Protein AF-0000000076905659 (afdb_homodimer)

Organism: Aegilops tauschii subsp. strangulata (NCBI:txid200361)

pLDDT: mean 86.35, std 15.49, range [26.77, 98.88]

Foldseek 3Di:
DFDDPDDPDDDLVFDDDDDDLDDDQKDKAWDWDDDLVDTHTQFIFIDGPVCQPVHPWDAQDWTATADPVRPGGSDPPHTDTDTDHDDDLVPPPLPQQCLPLADQFLWHWAWQKFKDKAKAQAAAPPPDAPFDHDNNLLVVLVQLLQFQAEKEWEAQAADQQAFSAFHDDDPVSVVSQVVCCVVPVDGNRNHGNNRSQLVNVVNVYQAEYEYEDDDPPVDPVPDPPCPVQDLDGCLVVSCVSCVPGNHAYFYFFQDQPRPVVNVVCVVVVDGFIAHWTKMWGWDDLDPQAIEIKMKFFAQYNDALRHDYLQQAQQPCLCGRNDPRQDFQQAPPLANRFTRGAAAIAMMMMMFAPQSVVVVLQSVFQLCLRCPPVDPSVVRDDPCSDDDVCVPQRYDDQVNDDPGRVSRRSHDLPDLSIKIKTKFKQAWCNRGPDQDFSSPSVSLVVSVWHDDSRITTGQVLLVSLLSLLSSFDFEKEWEFAAAFACQSLFPPVRRDPLWNRCNLSSNLVSLLVCLLVVHFYAYEYEYALWNRSRHHCADPVGVVRLVRNQRSQLSSQLSNLVSCVVSVCQVPDASLLHYFYKFFKDFDARDVVSCVVCCVCDLALRNQCNVRRMDGHRRSYGKMAGLLFKIKGHNAGNTCQRRVSSGYMIMMMMMGRSSQGDNQGDDVSLSVVQRVCCSRQVHDDPCCSRCRDSVNSVSQDPGGRMHTRQWDADSSSRIGGNVVPQFDPSRTDGSD/DFDDPDDPDDDLVFDDDDDDLDDDQKDKAWDWDDDLQGTHTQFMFIDGPCCQPPHDWAAFDWTATADPVRPGGSDPPHTDTDTDHDDDLVPPPCPQQCLPLADQFLWHWAWQKFKDKAKAQAAAPPPDAPFDHDNNLLVVLVQLLQFQAEKEWEAQAADQQAFSAFHDDDPVSVVSQVVCCVVPVDGNNNHGNNRSQLVNVVNVYQAEYEYEDDDPPVDPVPDPPCPVQDQDGCLVVSCVSCVPGNHAYFYFFQDQPRPVVNVVCVVVPDGFIAHWTKIWGWDDLDPQAIEIKMKFFAQYNDALRHDYLQQAQQPCLCGRNDPRQDFQQAPPLANRFTRGAAAIAMMMMMFAPQSVVVVLQSVFQLCLRCPPVDPSVVRDDPCSDDDVCVPQRYDDQVNQPPGRVSRRSHDLVDLSIKIKTKFKQAWCNRGPDQDFSSPNVSLVVSVWHDDSRITFGQVLLVSLLSLLSSFDFEKEWEFAAAAACQSLFPPVRRDPLWNRCNLSSNLVSLLVCLLVVHFAAYEYEYALWNRSRHHCADPVGVVRLVRNQRSQLSSLLSNLVSCVVSVCQPPDASLLHYFYKFFKDFDARDPVSCVVCVVCPLALRSQCNVRRMDGHHRSWGKMAGLLFKIKGHNAGNTCQRRVSSGYMIMMMMMGRSSQGDNQGDDVSLSVVQRVCCSRQVHDDPCCSRCRDSVNSVSQDPGGRMHTRQWDADSSRRIGGNVPPQFPPSRTDGSD

InterPro domains:
  IPR000008 C2 domain [PS50004] (1-63)
  IPR001736 Phospholipase D/Transphosphatidylase [PF00614] (618-641)
  IPR001736 Phospholipase D/Transphosphatidylase [PS50035] (614-641)
  IPR001736 Phospholipase D/Transphosphatidylase [SM00155] (270-305)
  IPR001736 Phospholipase D/Transphosphatidylase [SM00155] (614-641)
  IPR015679 Phospholipase D family [PTHR18896] (1-732)
  IPR024632 Phospholipase D, C-terminal [PF12357] (703-735)
  IPR035892 C2 domain superfamily 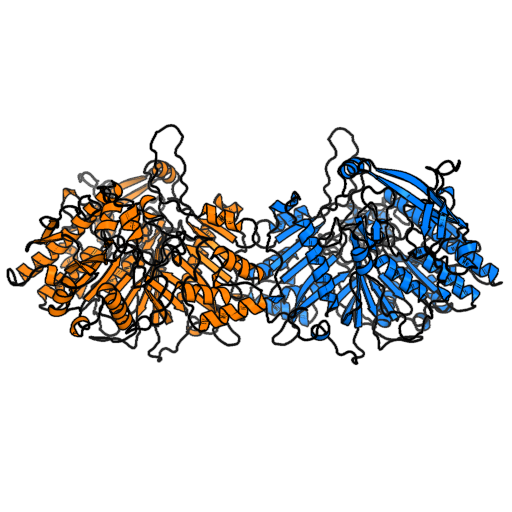[G3DSA:2.60.40.150] (1-98)
  IPR035892 C2 domain superfamily [SSF49562] (1-89)

Solvent-accessible surface area (backbone atoms only — not comparable to full-atom values): 76070 Å² total; per-residue (Å²): 103,69,49,67,81,94,52,98,74,67,80,66,88,66,78,81,86,76,90,80,90,73,92,62,70,52,45,76,48,75,44,60,46,81,50,97,88,44,73,48,77,55,22,35,28,76,41,54,34,61,55,45,73,80,42,69,66,45,70,73,40,73,36,60,24,23,25,93,82,64,77,46,49,69,43,93,87,38,59,46,74,45,64,49,73,73,74,59,80,80,67,52,74,68,51,78,88,58,70,80,73,62,61,89,31,73,42,64,65,26,58,17,16,40,74,47,67,24,59,24,32,29,57,67,80,83,57,88,60,98,37,93,73,37,37,42,36,52,52,50,51,52,44,55,74,61,32,65,45,33,39,40,37,35,19,40,35,48,34,40,76,35,60,59,50,68,68,82,67,53,73,69,53,47,51,52,38,51,51,43,29,72,54,65,72,43,61,60,64,74,35,26,44,42,53,51,52,52,56,40,32,18,62,28,22,40,36,40,36,44,25,18,40,63,76,74,66,73,66,66,84,74,70,81,74,74,75,75,78,66,79,80,45,46,33,65,58,31,39,59,73,33,64,48,34,70,49,43,63,44,64,33,67,49,69,67,84,47,69,63,40,46,51,42,42,65,62,67,62,74,78,46,45,43,42,33,29,37,38,38,29,33,41,78,69,50,97,77,33,26,29,55,34,24,35,43,13,34,60,56,55,32,79,30,39,77,25,39,75,78,45,54,37,52,69,51,51,84,61,70,37,46,98,36,55,45,29,54,56,56,44,74,63,20,55,82,74,21,56,38,38,26,35,40,26,29,36,32,40,32,34,19,44,44,21,53,52,51,48,50,51,48,52,20,31,49,51,40,43,35,33,75,89,37,84,54,21,82,72,36,33,79,36,62,66,64,48,53,63,66,37,86,47,37,65,34,67,82,68,28,79,71,42,66,62,58,39,37,68,37,57,81,85,41,70,79,19,22,36,31,26,50,31,33,7,32,28,44,88,53,27,49,85,61,56,56,36,59,39,37,70,58,28,50,76,35,48,40,45,43,55,94,71,28,27,19,28,37,28,44,45,52,45,53,47,53,50,47,71,61,44,73,34,25,39,42,35,37,22,48,42,61,41,33,25,18,79,59,30,63,75,93,65,44,44,84,81,21,59,44,53,59,60,48,47,50,24,50,46,48,21,52,30,45,60,67,72,44,64,33,22,36,42,37,39,30,30,83,51,55,38,94,69,20,36,48,66,35,68,71,26,42,53,52,32,39,48,30,46,44,30,49,25,38,28,28,31,47,28,18,50,24,36,47,74,56,68,34,59,91,74,60,51,42,68,62,32,45,44,54,29,20,36,36,43,74,46,76,51,59,64,73,58,42,68,70,50,61,46,84,47,89,43,39,51,39,37,26,42,72,69,13,44,50,57,32,38,35,50,17,15,34,36,39,32,45,32,36,35,38,35,39,9,32,41,38,47,32,33,54,28,32,58,2,76,51,18,31,19,35,33,39,39,36,33,34,80,73,26,63,73,90,75,21,81,35,69,48,25,42,46,53,53,40,53,42,29,52,38,42,73,51,84,58,78,52,63,79,38,58,26,37,63,67,23,44,54,48,56,63,70,40,59,36,32,32,55,41,68,54,37,72,44,69,70,13,51,66,40,51,24,87,96,40,50,40,40,81,58,68,40,37,59,59,87,104,66,53,68,82,93,51,96,73,68,79,67,88,66,79,83,88,76,92,80,91,74,91,63,71,53,44,77,48,77,43,60,46,84,49,94,90,43,72,47,76,54,24,34,28,76,40,54,34,65,56,46,72,81,42,70,66,45,70,72,39,74,38,60,24,24,24,92,82,64,77,46,50,69,43,92,88,38,58,46,74,45,66,49,72,70,74,60,81,80,67,53,76,68,51,79,88,58,69,80,72,62,62,88,30,73,44,63,66,27,58,16,16,42,75,46,67,23,59,25,32,29,58,67,78,82,57,88,56,98,36,93,74,38,38,44,36,51,50,49,50,53,43,57,74,61,32,65,47,35,39,40,38,35,20,39,34,49,34,38,75,35,60,58,48,69,65,80,66,53,73,69,53,46,52,51,38,50,50,44,28,73,54,66,72,43,60,61,64,74,34,25,45,41,53,50,53,50,56,39,31,18,63,26,22,40,38,40,35,45,26,18,40,63,76,74,65,75,66,65,85,75,72,81,75,74,76,76,79,64,79,79,47,46,32,64,58,32,39,58,73,33,66,47,36,68,47,44,62,43,64,32,68,49,69,68,80,47,70,62,40,46,53,40,42,65,63,67,62,75,79,47,46,44,40,34,29,36,38,38,28,33,40,78,70,50,98,77,32,26,30,54,34,25,35,42,13,33,61,55,55,32,78,30,38,79,24,39,74,77,45,54,37,53,67,52,51,84,61,70,36,46,97,36,55,46,30,55,56,55,42,75,65,20,54,82,74,22,54,38,37,24,36,41,26,29,35,32,39,32,33,18,45,44,18,53,52,53,48,51,51,50,52,21,32,49,51,40,46,34,34,75,90,37,84,57,19,82,71,37,32,81,35,61,67,64,48,53,61,67,37,85,46,38,66,32,66,82,68,28,77,71,41,67,60,56,41,38,68,36,56,81,84,43,71,78,18,21,36,31,26,49,30,33,7,31,28,44,86,52,27,48,84,61,56,58,37,60,39,36,70,60,28,50,76,34,48,39,47,49,56,94,69,27,26,19,28,37,29,45,45,50,45,52,47,54,49,48,72,61,43,73,34,26,40,41,35,37,21,48,41,63,40,34,27,18,79,59,30,63,75,93,65,43,43,83,81,22,61,44,52,59,58,49,48,51,24,50,47,47,21,52,30,45,60,68,72,44,64,32,23,35,42,38,38,29,29,82,50,56,37,94,70,20,36,49,68,35,68,71,25,42,51,51,32,39,48,29,43,45,30,50,24,38,29,27,31,48,28,18,51,25,36,47,72,56,66,33,61,88,75,59,50,39,68,60,33,46,44,53,29,19,36,38,42,74,46,78,51,57,64,73,57,42,67,70,48,59,45,85,49,88,43,40,50,40,38,27,43,71,70,12,45,50,57,32,39,34,51,18,13,35,36,39,31,47,30,35,35,38,35,40,8,31,40,38,46,31,32,53,27,32,59,3,76,52,17,30,18,36,35,39,38,36,34,33,81,73,26,65,72,90,76,22,80,34,69,48,26,42,47,51,51,43,52,42,29,52,37,41,73,50,85,57,78,52,64,78,39,57,25,38,64,68,24,44,53,47,56,63,71,42,59,36,32,33,57,41,68,53,35,71,46,70,71,13,50,68,42,52,25,86,95,39,51,40,40,80,57,67,40,36,60,57,88

Structure (mmCIF, N/CA/C/O backbone):
data_AF-0000000076905659-model_v1
#
loop_
_entity.id
_entity.type
_entity.pdbx_description
1 polymer 'phospholipase D'
#
loop_
_atom_site.group_PDB
_atom_site.id
_atom_site.type_symbol
_atom_site.label_atom_id
_atom_site.label_alt_id
_atom_site.label_comp_id
_atom_site.label_asym_id
_atom_site.label_entity_id
_atom_site.label_seq_id
_atom_site.pdbx_PDB_ins_code
_atom_site.Cartn_x
_atom_site.Cartn_y
_atom_site.Cartn_z
_atom_site.occupancy
_atom_site.B_iso_or_equiv
_atom_site.auth_seq_id
_atom_site.auth_comp_id
_atom_site.auth_asym_id
_atom_site.auth_atom_id
_atom_site.pdbx_PDB_model_num
ATOM 1 N N . THR A 1 1 ? 21.859 -25.281 -28.172 1 59.03 1 THR A N 1
ATOM 2 C CA . THR A 1 1 ? 23.266 -25.172 -27.812 1 59.03 1 THR A CA 1
ATOM 3 C C . THR A 1 1 ? 23.609 -23.75 -27.359 1 59.03 1 THR A C 1
ATOM 5 O O . THR A 1 1 ? 22.953 -22.797 -27.766 1 59.03 1 THR A O 1
ATOM 8 N N . TYR A 1 2 ? 24.438 -23.688 -26.469 1 67.62 2 TYR A N 1
ATOM 9 C CA . TYR A 1 2 ? 25 -22.453 -25.938 1 67.62 2 TYR A CA 1
ATOM 10 C C . TYR A 1 2 ? 25.547 -21.578 -27.047 1 67.62 2 TYR A C 1
ATOM 12 O O . TYR A 1 2 ? 25.984 -22.078 -28.094 1 67.62 2 TYR A O 1
ATOM 20 N N . VAL A 1 3 ? 25.281 -20.344 -27 1 70.12 3 VAL A N 1
ATOM 21 C CA . VAL A 1 3 ? 25.734 -19.406 -28.031 1 70.12 3 VAL A CA 1
ATOM 22 C C . VAL A 1 3 ? 27.031 -18.75 -27.594 1 70.12 3 VAL A C 1
ATOM 24 O O . VAL A 1 3 ? 27.203 -18.406 -26.422 1 70.12 3 VAL A O 1
ATOM 27 N N . VAL A 1 4 ? 28.016 -18.859 -28.375 1 72.06 4 VAL A N 1
ATOM 28 C CA . VAL A 1 4 ? 29.266 -18.141 -28.156 1 72.06 4 VAL A CA 1
ATOM 29 C C . VAL A 1 4 ? 29.422 -17.031 -29.188 1 72.06 4 VAL A C 1
ATOM 31 O O . VAL A 1 4 ? 29.141 -17.234 -30.375 1 72.06 4 VAL A O 1
ATOM 34 N N . ARG A 1 5 ? 29.75 -15.852 -28.734 1 70.75 5 ARG A N 1
ATOM 35 C CA . ARG A 1 5 ? 29.859 -14.688 -29.609 1 70.75 5 ARG A CA 1
ATOM 36 C C . ARG A 1 5 ? 31.078 -14.789 -30.516 1 70.75 5 ARG A C 1
ATOM 38 O O . ARG A 1 5 ? 32.188 -15.086 -30.047 1 70.75 5 ARG A O 1
ATOM 45 N N . ASN A 1 6 ? 30.828 -14.586 -31.828 1 69.31 6 ASN A N 1
ATOM 46 C CA . ASN A 1 6 ? 31.719 -14.273 -32.938 1 69.31 6 ASN A CA 1
ATOM 47 C C . ASN A 1 6 ? 33.094 -14.922 -32.781 1 69.31 6 ASN A C 1
ATOM 49 O O . ASN A 1 6 ? 34.094 -14.227 -32.656 1 69.31 6 ASN A O 1
ATOM 53 N N . SER A 1 7 ? 33.188 -16.078 -32.75 1 77.81 7 SER A N 1
ATOM 54 C CA . SER A 1 7 ? 34.438 -16.797 -32.656 1 77.81 7 SER A CA 1
ATOM 55 C C . SER A 1 7 ? 34.531 -17.891 -33.719 1 77.81 7 SER A C 1
ATOM 57 O O . SER A 1 7 ? 33.531 -18.562 -34 1 77.81 7 SER A O 1
ATOM 59 N N . GLU A 1 8 ? 35.781 -17.984 -34.281 1 79.25 8 GLU A N 1
ATOM 60 C CA . GLU A 1 8 ? 36.031 -19.094 -35.188 1 79.25 8 GLU A CA 1
ATOM 61 C C . GLU A 1 8 ? 36.406 -20.359 -34.438 1 79.25 8 GLU A C 1
ATOM 63 O O . GLU A 1 8 ? 36.406 -21.453 -35 1 79.25 8 GLU A O 1
ATOM 68 N N . ALA A 1 9 ? 36.688 -20.156 -33.25 1 81.88 9 ALA A N 1
ATOM 69 C CA . ALA A 1 9 ? 37.031 -21.266 -32.344 1 81.88 9 ALA A CA 1
ATOM 70 C C . ALA A 1 9 ? 36.281 -21.125 -31.016 1 81.88 9 ALA A C 1
ATOM 72 O O . ALA A 1 9 ? 36.906 -20.953 -29.969 1 81.88 9 ALA A O 1
ATOM 73 N N . PRO A 1 10 ? 34.938 -21.25 -31.172 1 83.69 10 PRO A N 1
ATOM 74 C CA . PRO A 1 10 ? 34.188 -21.062 -29.938 1 83.69 10 PRO A CA 1
ATOM 75 C C . PRO A 1 10 ? 34.406 -22.172 -28.922 1 83.69 10 PRO A C 1
ATOM 77 O O . PRO A 1 10 ? 34.594 -23.344 -29.312 1 83.69 10 PRO A O 1
ATOM 80 N N . ASP A 1 11 ? 34.625 -21.797 -27.719 1 83.5 11 ASP A N 1
ATOM 81 C CA . ASP A 1 11 ? 34.688 -22.719 -26.578 1 83.5 11 ASP A CA 1
ATOM 82 C C . ASP A 1 11 ? 33.438 -22.594 -25.719 1 83.5 11 ASP A C 1
ATOM 84 O O . ASP A 1 11 ? 33.281 -21.625 -24.969 1 83.5 11 ASP A O 1
ATOM 88 N N . TRP A 1 12 ? 32.594 -23.578 -25.891 1 77.69 12 TRP A N 1
ATOM 89 C CA . TRP A 1 12 ? 31.359 -23.547 -25.125 1 77.69 12 TRP A CA 1
ATOM 90 C C . TRP A 1 12 ? 31.594 -24.078 -23.703 1 77.69 12 TRP A C 1
ATOM 92 O O . TRP A 1 12 ? 30.922 -23.641 -22.766 1 77.69 12 TRP A O 1
ATOM 102 N N . SER A 1 13 ? 32.594 -24.969 -23.453 1 78.62 13 SER A N 1
ATOM 103 C CA . SER A 1 13 ? 32.875 -25.578 -22.156 1 78.62 13 SER A CA 1
ATOM 104 C C . SER A 1 13 ? 31.594 -25.875 -21.391 1 78.62 13 SER A C 1
ATOM 106 O O . SER A 1 13 ? 31.5 -25.578 -20.203 1 78.62 13 SER A O 1
ATOM 108 N N . ALA A 1 14 ? 30.609 -26.328 -22.047 1 78.19 14 ALA A N 1
ATOM 109 C CA . ALA A 1 14 ? 29.312 -26.594 -21.438 1 78.19 14 ALA A CA 1
ATOM 110 C C . ALA A 1 14 ? 29.125 -28.094 -21.203 1 78.19 14 ALA A C 1
ATOM 112 O O . ALA A 1 14 ? 29.594 -28.922 -22 1 78.19 14 ALA A O 1
ATOM 113 N N . ARG A 1 15 ? 28.578 -28.359 -20.094 1 81.25 15 ARG A N 1
ATOM 114 C CA . ARG A 1 15 ? 28.156 -29.719 -19.781 1 81.25 15 ARG A CA 1
ATOM 115 C C . ARG A 1 15 ? 26.641 -29.828 -19.734 1 81.25 15 ARG A C 1
ATOM 117 O O . ARG A 1 15 ? 25.984 -29.125 -18.953 1 81.25 15 ARG A O 1
ATOM 124 N N . ILE A 1 16 ? 26.172 -30.734 -20.609 1 79.94 16 ILE A N 1
ATOM 125 C CA . ILE A 1 16 ? 24.719 -30.891 -20.672 1 79.94 16 ILE A CA 1
ATOM 126 C C . ILE A 1 16 ? 24.344 -32.344 -20.484 1 79.94 16 ILE A C 1
ATOM 128 O O . ILE A 1 16 ? 25.047 -33.25 -20.969 1 79.94 16 ILE A O 1
ATOM 132 N N . ARG A 1 17 ? 23.375 -32.469 -19.656 1 79.81 17 ARG A N 1
ATOM 133 C CA . ARG A 1 17 ? 22.781 -33.812 -19.516 1 79.81 17 ARG A CA 1
ATOM 134 C C . ARG A 1 17 ? 21.453 -33.875 -20.266 1 79.81 17 ARG A C 1
ATOM 136 O O . ARG A 1 17 ? 20.547 -33.062 -20.016 1 79.81 17 ARG A O 1
ATOM 143 N N . ILE A 1 18 ? 21.375 -34.875 -21.188 1 82.06 18 ILE A N 1
ATOM 144 C CA . ILE A 1 18 ? 20.172 -35 -22 1 82.06 18 ILE A CA 1
ATOM 145 C C . ILE A 1 18 ? 19.516 -36.344 -21.766 1 82.06 18 ILE A C 1
ATOM 147 O O . ILE A 1 18 ? 20.094 -37.375 -22.094 1 82.06 18 ILE A O 1
ATOM 151 N N . PRO A 1 19 ? 18.344 -36.281 -21.172 1 84.25 19 PRO A N 1
ATOM 152 C CA . PRO A 1 19 ? 17.625 -37.562 -21.078 1 84.25 19 PRO A CA 1
ATOM 153 C C . PRO A 1 19 ? 17.188 -38.062 -22.438 1 84.25 19 PRO A C 1
ATOM 155 O O . PRO A 1 19 ? 16.75 -37.312 -23.297 1 84.25 19 PRO A O 1
ATOM 158 N N . LEU A 1 20 ? 17.422 -39.375 -22.609 1 84.88 20 LEU A N 1
ATOM 159 C CA . LEU A 1 20 ? 17.094 -39.969 -23.906 1 84.88 20 LEU A CA 1
ATOM 160 C C . LEU A 1 20 ? 16.125 -41.125 -23.734 1 84.88 20 LEU A C 1
ATOM 162 O O . LEU A 1 20 ? 16.219 -41.875 -22.766 1 84.88 20 LEU A O 1
ATOM 166 N N . ALA A 1 21 ? 15.195 -41.188 -24.672 1 86.06 21 ALA A N 1
ATOM 167 C CA . ALA A 1 21 ? 14.258 -42.312 -24.766 1 86.06 21 ALA A CA 1
ATOM 168 C C . ALA A 1 21 ? 14.016 -42.719 -26.219 1 86.06 21 ALA A C 1
ATOM 170 O O . ALA A 1 21 ? 12.992 -43.312 -26.531 1 86.06 21 ALA A O 1
ATOM 171 N N . HIS A 1 22 ? 15.008 -42.531 -27.094 1 81.12 22 HIS A N 1
ATOM 172 C CA . HIS A 1 22 ? 14.875 -42.656 -28.531 1 81.12 22 HIS A CA 1
ATOM 173 C C . HIS A 1 22 ? 15.508 -43.938 -29.047 1 81.12 22 HIS A C 1
ATOM 175 O O . HIS A 1 22 ? 16.438 -44.469 -28.422 1 81.12 22 HIS A O 1
ATOM 181 N N . GLU A 1 23 ? 14.852 -44.438 -30.047 1 81.38 23 GLU A N 1
ATOM 182 C CA . GLU A 1 23 ? 15.602 -45.344 -30.922 1 81.38 23 GLU A CA 1
ATOM 183 C C . GLU A 1 23 ? 16.328 -44.562 -32 1 81.38 23 GLU A C 1
ATOM 185 O O . GLU A 1 23 ? 15.703 -43.906 -32.844 1 81.38 23 GLU A O 1
ATOM 190 N N . ALA A 1 24 ? 17.594 -44.625 -31.844 1 83.94 24 ALA A N 1
ATOM 191 C CA . ALA A 1 24 ? 18.375 -43.812 -32.781 1 83.94 24 ALA A CA 1
ATOM 192 C C . ALA A 1 24 ? 19.578 -44.594 -33.281 1 83.94 24 ALA A C 1
ATOM 194 O O . ALA A 1 24 ? 20.172 -45.406 -32.562 1 83.94 24 ALA A O 1
ATOM 195 N N . SER A 1 25 ? 19.891 -44.281 -34.531 1 86.62 25 SER A N 1
ATOM 196 C CA . SER A 1 25 ? 21.062 -44.938 -35.125 1 86.62 25 SER A CA 1
ATOM 197 C C . SER A 1 25 ? 22.297 -44.062 -34.969 1 86.62 25 SER A C 1
ATOM 199 O O . SER A 1 25 ? 23.422 -44.562 -35 1 86.62 25 SER A O 1
ATOM 201 N N . ARG A 1 26 ? 22.062 -42.844 -34.781 1 89.25 26 ARG A N 1
ATOM 202 C CA . ARG A 1 26 ? 23.203 -41.938 -34.656 1 89.25 26 ARG A CA 1
ATOM 203 C C . ARG A 1 26 ? 22.875 -40.719 -33.812 1 89.25 26 ARG A C 1
ATOM 205 O O . ARG A 1 26 ? 21.703 -40.375 -33.625 1 89.25 26 ARG A O 1
ATOM 212 N N . LEU A 1 27 ? 23.875 -40.188 -33.219 1 89.06 27 LEU A N 1
ATOM 213 C CA . LEU A 1 27 ? 23.828 -38.875 -32.594 1 89.06 27 LEU A CA 1
ATOM 214 C C . LEU A 1 27 ? 24.375 -37.812 -33.531 1 89.06 27 LEU A C 1
ATOM 216 O O . LEU A 1 27 ? 25.453 -37.969 -34.125 1 89.06 27 LEU A O 1
ATOM 220 N N . VAL A 1 28 ? 23.625 -36.719 -33.688 1 88.25 28 VAL A N 1
ATOM 221 C CA . VAL A 1 28 ? 24.047 -35.656 -34.594 1 88.25 28 VAL A CA 1
ATOM 222 C C . VAL A 1 28 ? 24.297 -34.375 -33.781 1 88.25 28 VAL A C 1
ATOM 224 O O . VAL A 1 28 ? 23.422 -33.938 -33.031 1 88.25 28 VAL A O 1
ATOM 227 N N . LEU A 1 29 ? 25.406 -33.812 -33.875 1 88.5 29 LEU A N 1
ATOM 228 C CA . LEU A 1 29 ? 25.766 -32.5 -33.312 1 88.5 29 LEU A CA 1
ATOM 229 C C . LEU A 1 29 ? 25.781 -31.438 -34.406 1 88.5 29 LEU A C 1
ATOM 231 O O . LEU A 1 29 ? 26.516 -31.562 -35.406 1 88.5 29 LEU A O 1
ATOM 235 N N . GLN A 1 30 ? 25.031 -30.438 -34.219 1 87.06 30 GLN A N 1
ATOM 236 C CA . GLN A 1 30 ? 24.984 -29.359 -35.188 1 87.06 30 GLN A CA 1
ATOM 237 C C . GLN A 1 30 ? 25.625 -28.094 -34.625 1 87.06 30 GLN A C 1
ATOM 239 O O . GLN A 1 30 ? 25.391 -27.719 -33.5 1 87.06 30 GLN A O 1
ATOM 244 N N . VAL A 1 31 ? 26.438 -27.484 -35.438 1 84.81 31 VAL A N 1
ATOM 245 C CA . VAL A 1 31 ? 26.984 -26.172 -35.156 1 84.81 31 VAL A CA 1
ATOM 246 C C . VAL A 1 31 ? 26.328 -25.125 -36.062 1 84.81 31 VAL A C 1
ATOM 248 O O . VAL A 1 31 ? 26.312 -25.281 -37.281 1 84.81 31 VAL A O 1
ATOM 251 N N . ARG A 1 32 ? 25.734 -24.219 -35.438 1 82.25 32 ARG A N 1
ATOM 252 C CA . ARG A 1 32 ? 24.984 -23.219 -36.156 1 82.25 32 ARG A CA 1
ATOM 253 C C . ARG A 1 32 ? 25.484 -21.812 -35.875 1 82.25 32 ARG A C 1
ATOM 255 O O . ARG A 1 32 ? 26.109 -21.578 -34.844 1 82.25 32 ARG A O 1
ATOM 262 N N . ASP A 1 33 ? 25.406 -20.922 -36.812 1 78.19 33 ASP A N 1
ATOM 263 C CA . ASP A 1 33 ? 25.672 -19.5 -36.594 1 78.19 33 ASP A CA 1
ATOM 264 C C . ASP A 1 33 ? 24.422 -18.75 -36.156 1 78.19 33 ASP A C 1
ATOM 266 O O . ASP A 1 33 ? 23.344 -18.984 -36.719 1 78.19 33 ASP A O 1
ATOM 270 N N . SER A 1 34 ? 24.469 -18.203 -35.062 1 73.12 34 SER A N 1
ATOM 271 C CA . SER A 1 34 ? 23.328 -17.422 -34.562 1 73.12 34 SER A CA 1
ATOM 272 C C . SER A 1 34 ? 23.406 -15.977 -35.062 1 73.12 34 SER A C 1
ATOM 274 O O . SER A 1 34 ? 24.359 -15.258 -34.781 1 73.12 34 SER A O 1
ATOM 276 N N . ASP A 1 35 ? 22.578 -15.609 -36 1 64.44 35 ASP A N 1
ATOM 277 C CA . ASP A 1 35 ? 22.469 -14.227 -36.438 1 64.44 35 ASP A CA 1
ATOM 278 C C . ASP A 1 35 ? 21.047 -13.703 -36.281 1 64.44 35 ASP A C 1
ATOM 280 O O . ASP A 1 35 ? 20.141 -14.461 -35.906 1 64.44 35 ASP A O 1
ATOM 284 N N . PRO A 1 36 ? 20.844 -12.383 -36.312 1 58.84 36 PRO A N 1
ATOM 28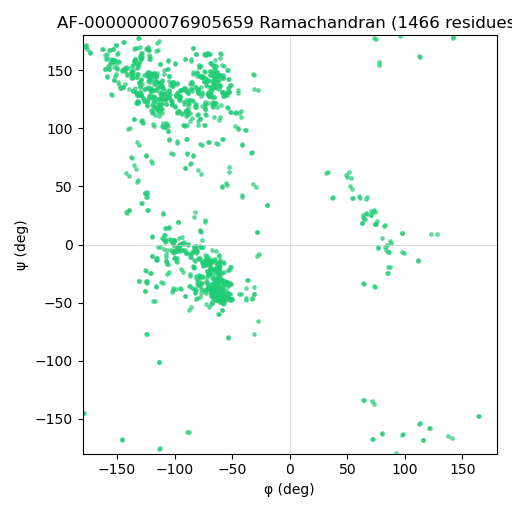5 C CA . PRO A 1 36 ? 19.516 -11.789 -36.125 1 58.84 36 PRO A CA 1
ATOM 286 C C . PRO A 1 36 ? 18.453 -12.367 -37.062 1 58.84 36 PRO A C 1
ATOM 288 O O . PRO A 1 36 ? 17.266 -12.273 -36.781 1 58.84 36 PRO A O 1
ATOM 291 N N . PHE A 1 37 ? 18.969 -12.93 -38.156 1 55.12 37 PHE A N 1
ATOM 292 C CA . PHE A 1 37 ? 18.016 -13.359 -39.188 1 55.12 37 PHE A CA 1
ATOM 293 C C . PHE A 1 37 ? 17.781 -14.859 -39.094 1 55.12 37 PHE A C 1
ATOM 295 O O . PHE A 1 37 ? 16.953 -15.406 -39.844 1 55.12 37 PHE A O 1
ATOM 302 N N . GLY A 1 38 ? 18.422 -15.477 -38.219 1 62.22 38 GLY A N 1
ATOM 303 C CA . GLY A 1 38 ? 18.219 -16.906 -38.062 1 62.22 38 GLY A CA 1
ATOM 304 C C . GLY A 1 38 ? 19.5 -17.656 -37.75 1 62.22 38 GLY A C 1
ATOM 305 O O . GLY A 1 38 ? 20.531 -17.047 -37.469 1 62.22 38 GLY A O 1
ATOM 306 N N . SER A 1 39 ? 19.297 -19.078 -37.531 1 69.38 39 SER A N 1
ATOM 307 C CA . SER A 1 39 ? 20.422 -19.953 -37.25 1 69.38 39 SER A CA 1
ATOM 308 C C . SER A 1 39 ? 20.781 -20.812 -38.438 1 69.38 39 SER A C 1
ATOM 310 O O . SER A 1 39 ? 20.016 -21.734 -38.812 1 69.38 39 SER A O 1
ATOM 312 N N . ASP A 1 40 ? 21.844 -20.391 -39.125 1 77.69 40 ASP A N 1
ATOM 313 C CA . ASP A 1 40 ? 22.297 -21.188 -40.25 1 77.69 40 ASP A CA 1
ATOM 314 C C . ASP A 1 40 ? 23.234 -22.312 -39.812 1 77.69 40 ASP A C 1
ATOM 316 O O . ASP A 1 40 ? 24.062 -22.109 -38.938 1 77.69 40 ASP A O 1
ATOM 320 N N . LEU A 1 41 ? 23 -23.422 -40.406 1 84.44 41 LEU A N 1
ATOM 321 C CA . LEU A 1 41 ? 23.844 -24.562 -40.094 1 84.44 41 LEU A CA 1
ATOM 322 C C . LEU A 1 41 ? 25.234 -24.406 -40.719 1 84.44 41 LEU A C 1
ATOM 324 O O . LEU A 1 41 ? 25.359 -24.25 -41.938 1 84.44 41 LEU A O 1
ATOM 328 N N . ILE A 1 42 ? 26.234 -24.391 -39.969 1 82.94 42 ILE A N 1
ATOM 329 C CA . ILE A 1 42 ? 27.609 -24.359 -40.406 1 82.94 42 ILE A CA 1
ATOM 330 C C . ILE A 1 42 ? 28.078 -25.75 -40.812 1 82.94 42 ILE A C 1
ATOM 332 O O . ILE A 1 42 ? 28.672 -25.953 -41.875 1 82.94 42 ILE A O 1
ATOM 336 N N . GLY A 1 43 ? 27.734 -26.641 -39.938 1 87.69 43 GLY A N 1
ATOM 337 C CA . GLY A 1 43 ? 28.094 -28.047 -40.156 1 87.69 43 GLY A CA 1
ATOM 338 C C . GLY A 1 43 ? 27.562 -28.953 -39.062 1 87.69 43 GLY A C 1
ATOM 339 O O . GLY A 1 43 ? 27 -28.484 -38.062 1 87.69 43 GLY A O 1
ATOM 340 N N . PHE A 1 44 ? 27.672 -30.234 -39.312 1 91.31 44 PHE A N 1
ATOM 341 C CA . PHE A 1 44 ? 27.219 -31.203 -38.344 1 91.31 44 PHE A CA 1
ATOM 342 C C . PHE A 1 44 ? 28.219 -32.344 -38.219 1 91.31 44 PHE A C 1
ATOM 344 O O . PHE A 1 44 ? 29 -32.594 -39.125 1 91.31 44 PHE A O 1
ATOM 351 N N . ALA A 1 45 ? 28.312 -32.906 -37.094 1 91.12 45 ALA A N 1
ATOM 352 C CA . ALA A 1 45 ? 29.062 -34.125 -36.812 1 91.12 45 ALA A CA 1
ATOM 353 C C . ALA A 1 45 ? 28.141 -35.25 -36.375 1 91.12 45 ALA A C 1
ATOM 355 O O . ALA A 1 45 ? 27.109 -35.031 -35.75 1 91.12 45 ALA A O 1
ATOM 356 N N . THR A 1 46 ? 28.5 -36.438 -36.75 1 89.62 46 THR A N 1
ATOM 357 C CA . THR A 1 46 ? 27.656 -37.594 -36.438 1 89.62 46 THR A CA 1
ATOM 358 C C . THR A 1 46 ? 28.484 -38.656 -35.719 1 89.62 46 THR A C 1
ATOM 360 O O . THR A 1 46 ? 29.688 -38.812 -35.938 1 89.62 46 THR A O 1
ATOM 363 N N . LEU A 1 47 ? 27.828 -39.312 -34.844 1 88.88 47 LEU A N 1
ATOM 364 C CA . LEU A 1 47 ? 28.391 -40.469 -34.125 1 88.88 47 LEU A CA 1
ATOM 365 C C . LEU A 1 47 ? 27.391 -41.625 -34.125 1 88.88 47 LEU A C 1
ATOM 367 O O . LEU A 1 47 ? 26.219 -41.438 -33.75 1 88.88 47 LEU A O 1
ATOM 371 N N . PRO A 1 48 ? 27.859 -42.781 -34.531 1 88.25 48 PRO A N 1
ATOM 372 C CA . PRO A 1 48 ? 26.938 -43.906 -34.406 1 88.25 48 PRO A CA 1
ATOM 373 C C . PRO A 1 48 ? 26.531 -44.156 -32.969 1 88.25 48 PRO A C 1
ATOM 375 O O . PRO A 1 48 ? 27.359 -44.125 -32.062 1 88.25 48 PRO A O 1
ATOM 378 N N . ALA A 1 49 ? 25.281 -44.406 -32.781 1 88.75 49 ALA A N 1
ATOM 379 C CA . ALA A 1 49 ? 24.75 -44.688 -31.453 1 88.75 49 ALA A CA 1
ATOM 380 C C . ALA A 1 49 ? 25.438 -45.875 -30.797 1 88.75 49 ALA A C 1
ATOM 382 O O . ALA A 1 49 ? 25.656 -45.875 -29.578 1 88.75 49 ALA A O 1
ATOM 383 N N . ALA A 1 50 ? 25.844 -46.781 -31.594 1 86.75 50 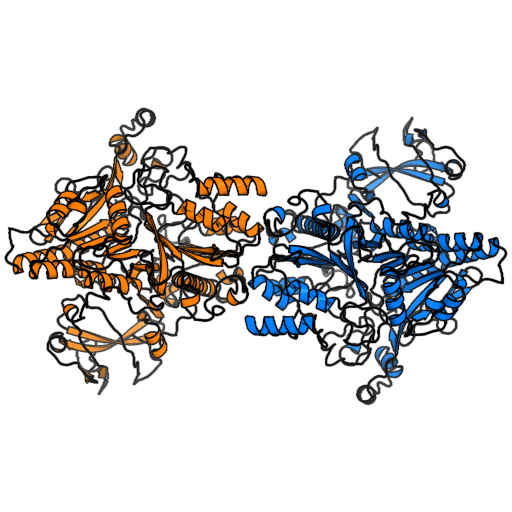ALA A N 1
ATOM 384 C CA . ALA A 1 50 ? 26.484 -48 -31.094 1 86.75 50 ALA A CA 1
ATOM 385 C C . ALA A 1 50 ? 27.812 -47.688 -30.422 1 86.75 50 ALA A C 1
ATOM 387 O O . ALA A 1 50 ? 28.188 -48.344 -29.453 1 86.75 50 ALA A O 1
ATOM 388 N N . THR A 1 51 ? 28.406 -46.688 -30.969 1 85.81 51 THR A N 1
ATOM 389 C CA . THR A 1 51 ? 29.703 -46.281 -30.422 1 85.81 51 THR A CA 1
ATOM 390 C C . THR A 1 51 ? 29.547 -45.75 -29 1 85.81 51 THR A C 1
ATOM 392 O O . THR A 1 51 ? 30.438 -45.938 -28.156 1 85.81 51 THR A O 1
ATOM 395 N N . LEU A 1 52 ? 28.453 -45.219 -28.734 1 85.56 52 LEU A N 1
ATOM 396 C CA . LEU A 1 52 ? 28.219 -44.625 -27.406 1 85.56 52 LEU A CA 1
ATOM 397 C C . LEU A 1 52 ? 27.688 -45.688 -26.438 1 85.56 52 LEU A C 1
ATOM 399 O O . LEU A 1 52 ? 27.984 -45.625 -25.234 1 85.56 52 LEU A O 1
ATOM 403 N N . LEU A 1 53 ? 26.891 -46.594 -26.906 1 81.62 53 LEU A N 1
ATOM 404 C CA . LEU A 1 53 ? 26.25 -47.594 -26.047 1 81.62 53 LEU A CA 1
ATOM 405 C C . LEU A 1 53 ? 27.266 -48.594 -25.531 1 81.62 53 LEU A C 1
ATOM 407 O O . LEU A 1 53 ? 27.219 -49 -24.375 1 81.62 53 LEU A O 1
ATOM 411 N N . ASP A 1 54 ? 28.047 -49.219 -26.516 1 70.75 54 ASP A N 1
ATOM 412 C CA . ASP A 1 54 ? 28.938 -50.344 -26.188 1 70.75 54 ASP A CA 1
ATOM 413 C C . ASP A 1 54 ? 30.312 -49.844 -25.766 1 70.75 54 ASP A C 1
ATOM 415 O O . ASP A 1 54 ? 31.156 -50.625 -25.312 1 70.75 54 ASP A O 1
ATOM 419 N N . GLY A 1 55 ? 30.422 -48.5 -25.781 1 66.25 55 GLY A N 1
ATOM 420 C CA . GLY A 1 55 ? 31.797 -48.062 -25.719 1 66.25 55 GLY A CA 1
ATOM 421 C C . GLY A 1 55 ? 32.156 -47.312 -24.438 1 66.25 55 GLY A C 1
ATOM 422 O O . GLY A 1 55 ? 31.297 -47.188 -23.547 1 66.25 55 GLY A O 1
ATOM 423 N N . LYS A 1 56 ? 33.375 -47.094 -24.156 1 79.62 56 LYS A N 1
ATOM 424 C CA . LYS A 1 56 ? 33.938 -46.188 -23.156 1 79.62 56 LYS A CA 1
ATOM 425 C C . LYS A 1 56 ? 33.562 -44.75 -23.453 1 79.62 56 LYS A C 1
ATOM 427 O O . LYS A 1 56 ? 33.281 -44.406 -24.594 1 79.62 56 LYS A O 1
ATOM 432 N N . PRO A 1 57 ? 33.406 -44.094 -22.438 1 87.62 57 PRO A N 1
ATOM 433 C CA . PRO A 1 57 ? 33.188 -42.688 -22.656 1 87.62 57 PRO A CA 1
ATOM 434 C C . PRO A 1 57 ? 34.125 -42.062 -23.672 1 87.62 57 PRO A C 1
ATOM 436 O O . PRO A 1 57 ? 35.312 -42.438 -23.719 1 87.62 57 PRO A O 1
ATOM 439 N N . ILE A 1 58 ? 33.594 -41.375 -24.578 1 89.19 58 ILE A N 1
ATOM 440 C CA . ILE A 1 58 ? 34.375 -40.594 -25.516 1 89.19 58 ILE A CA 1
ATOM 441 C C . ILE A 1 58 ? 34.938 -39.344 -24.812 1 89.19 58 ILE A C 1
ATOM 443 O O . ILE A 1 58 ? 34.188 -38.531 -24.281 1 89.19 58 ILE A O 1
ATOM 447 N N . VAL A 1 59 ? 36.25 -39.281 -24.75 1 90.75 59 VAL A N 1
ATOM 448 C CA . VAL A 1 59 ? 36.875 -38.156 -24.031 1 90.75 59 VAL A CA 1
ATOM 449 C C . VAL A 1 59 ? 37.625 -37.25 -25.016 1 90.75 59 VAL A C 1
ATOM 451 O O . VAL A 1 59 ? 38.562 -37.719 -25.688 1 90.75 59 VAL A O 1
ATOM 454 N N . ASP A 1 60 ? 37.188 -36.094 -25.062 1 90.81 60 ASP A N 1
ATOM 455 C CA . ASP A 1 60 ? 37.906 -35.031 -25.781 1 90.81 60 ASP A CA 1
ATOM 456 C C . ASP A 1 60 ? 38.188 -35.438 -27.234 1 90.81 60 ASP A C 1
ATOM 458 O O . ASP A 1 60 ? 39.312 -35.344 -27.688 1 90.81 60 ASP A O 1
ATOM 462 N N . ALA A 1 61 ? 37.25 -35.906 -27.875 1 90.5 61 ALA A N 1
ATOM 463 C CA . ALA A 1 61 ? 37.375 -36.344 -29.266 1 90.5 61 ALA A CA 1
ATOM 464 C C . ALA A 1 61 ? 37 -35.219 -30.234 1 90.5 61 ALA A C 1
ATOM 466 O O . ALA A 1 61 ? 36.031 -34.5 -30.016 1 90.5 61 ALA A O 1
ATOM 467 N N . TRP A 1 62 ? 37.844 -35.094 -31.188 1 92.44 62 TRP A N 1
ATOM 468 C CA . TRP A 1 62 ? 37.5 -34.156 -32.281 1 92.44 62 TRP A CA 1
ATOM 469 C C . TRP A 1 62 ? 36.719 -34.875 -33.344 1 92.44 62 TRP A C 1
ATOM 471 O O . TRP A 1 62 ? 37.156 -35.875 -33.906 1 92.44 62 TRP A O 1
ATOM 481 N N . LEU A 1 63 ? 35.562 -34.406 -33.594 1 91.25 63 LEU A N 1
ATOM 482 C CA . LEU A 1 63 ? 34.719 -34.906 -34.656 1 91.25 63 LEU A CA 1
ATOM 483 C C . LEU A 1 63 ? 34.656 -33.938 -35.812 1 91.25 63 LEU A C 1
ATOM 485 O O . LEU A 1 63 ? 34.438 -32.75 -35.656 1 91.25 63 LEU A O 1
ATOM 489 N N . PRO A 1 64 ? 34.938 -34.5 -36.969 1 89.69 64 PRO A N 1
ATOM 490 C CA . PRO A 1 64 ? 34.875 -33.625 -38.125 1 89.69 64 PRO A CA 1
ATOM 491 C C . PRO A 1 64 ? 33.469 -33.094 -38.406 1 89.69 64 PRO A C 1
ATOM 493 O O . PRO A 1 64 ? 32.5 -33.812 -38.25 1 89.69 64 PRO A O 1
ATOM 496 N N . LEU A 1 65 ? 33.438 -31.828 -38.781 1 91.69 65 LEU A N 1
ATOM 497 C CA . LEU A 1 65 ? 32.156 -31.234 -39.188 1 91.69 65 LEU A CA 1
ATOM 498 C C . LEU A 1 65 ? 31.969 -31.391 -40.719 1 91.69 65 LEU A C 1
ATOM 500 O O . LEU A 1 65 ? 32.906 -31.172 -41.5 1 91.69 65 LEU A O 1
ATOM 504 N N . LEU A 1 66 ? 30.797 -31.812 -40.969 1 91 66 LEU A N 1
ATOM 505 C CA . LEU A 1 66 ? 30.453 -31.953 -42.375 1 91 66 LEU A CA 1
ATOM 506 C C . LEU A 1 66 ? 29.438 -30.891 -42.812 1 91 66 LEU A C 1
ATOM 508 O O . LEU A 1 66 ? 28.656 -30.406 -41.969 1 91 66 LEU A O 1
ATOM 512 N N . ARG A 1 67 ? 29.562 -30.469 -44.062 1 85.31 67 ARG A N 1
ATOM 513 C CA . ARG A 1 67 ? 28.547 -29.562 -44.625 1 85.31 67 ARG A CA 1
ATOM 514 C C . ARG A 1 67 ? 27.172 -30.219 -44.625 1 85.31 67 ARG A C 1
ATOM 516 O O . ARG A 1 67 ? 27.062 -31.453 -44.562 1 85.31 67 ARG A O 1
ATOM 523 N N . PRO A 1 68 ? 26.094 -29.469 -44.719 1 78 68 PRO A N 1
ATOM 524 C CA . PRO A 1 68 ? 24.734 -30.016 -44.75 1 78 68 PRO A CA 1
ATOM 525 C C . PRO A 1 68 ? 24.516 -30.984 -45.906 1 78 68 PRO A C 1
ATOM 527 O O . PRO A 1 68 ? 23.688 -31.891 -45.781 1 78 68 PRO A O 1
ATOM 530 N N . ASP A 1 69 ? 25.344 -30.797 -46.938 1 78.38 69 ASP A N 1
ATOM 531 C CA . ASP A 1 69 ? 25.156 -31.641 -48.125 1 78.38 69 ASP A CA 1
ATOM 532 C C . ASP A 1 69 ? 26.031 -32.906 -48.031 1 78.38 69 ASP A C 1
ATOM 534 O O . ASP A 1 69 ? 25.953 -33.781 -48.875 1 78.38 69 ASP A O 1
ATOM 538 N N . GLY A 1 70 ? 26.75 -33.062 -47 1 72.25 70 GLY A N 1
ATOM 539 C CA . GLY A 1 70 ? 27.578 -34.219 -46.75 1 72.25 70 GLY A CA 1
ATOM 540 C C . GLY A 1 70 ? 28.875 -34.219 -47.562 1 72.25 70 GLY A C 1
ATOM 541 O O . GLY A 1 70 ? 29.656 -35.188 -47.469 1 72.25 70 GLY A O 1
ATOM 542 N N . ARG A 1 71 ? 29.016 -33.188 -48.406 1 77.88 71 ARG A N 1
ATOM 543 C CA . ARG A 1 71 ? 30.141 -33.188 -49.312 1 77.88 71 ARG A CA 1
ATOM 544 C C . ARG A 1 71 ? 31.344 -32.469 -48.688 1 77.88 71 ARG A C 1
ATOM 546 O O . ARG A 1 71 ? 31.625 -31.312 -49 1 77.88 71 ARG A O 1
ATOM 553 N N . GLY A 1 72 ? 31.906 -33 -47.656 1 79.88 72 GLY A N 1
ATOM 554 C CA . GLY A 1 72 ? 33.156 -32.531 -47.125 1 79.88 72 GLY A CA 1
ATOM 555 C C . GLY A 1 72 ? 33 -31.531 -45.969 1 79.88 72 GLY A C 1
ATOM 556 O O . GLY A 1 72 ? 31.859 -31.219 -45.594 1 79.88 72 GLY A O 1
ATOM 557 N N . PRO A 1 73 ? 34.125 -31.062 -45.406 1 85.75 73 PRO A N 1
ATOM 558 C CA . PRO A 1 73 ? 34.062 -30.109 -44.312 1 85.75 73 PRO A CA 1
ATOM 559 C C . PRO A 1 73 ? 33.75 -28.688 -44.781 1 85.75 73 PRO A C 1
ATOM 561 O O . PRO A 1 73 ? 34.031 -28.328 -45.906 1 85.75 73 PRO A O 1
ATOM 564 N N . PRO A 1 74 ? 32.969 -27.891 -43.969 1 85 74 PRO A N 1
ATOM 565 C CA . PRO A 1 74 ? 32.719 -26.484 -44.344 1 85 74 PRO A CA 1
ATOM 566 C C . PRO A 1 74 ? 34 -25.703 -44.625 1 85 74 PRO A C 1
ATOM 568 O O . PRO A 1 74 ? 34.062 -24.922 -45.562 1 85 74 PRO A O 1
ATOM 571 N N . LYS A 1 75 ? 34.969 -25.797 -43.844 1 85.44 75 LYS A N 1
ATOM 572 C CA . LYS A 1 75 ? 36.344 -25.297 -44.031 1 85.44 75 LYS A CA 1
ATOM 573 C C . LYS A 1 75 ? 37.344 -26.375 -43.625 1 85.44 75 LYS A C 1
ATOM 575 O O . LYS A 1 75 ? 37.031 -27.281 -42.844 1 85.44 75 LYS A O 1
ATOM 580 N N . PRO A 1 76 ? 38.562 -26.109 -44.219 1 84.12 76 PRO A N 1
ATOM 581 C CA . PRO A 1 76 ? 39.594 -27.094 -43.812 1 84.12 76 PRO A CA 1
ATOM 582 C C . PRO A 1 76 ? 39.812 -27.172 -42.312 1 84.12 76 PRO A C 1
ATOM 584 O O . PRO A 1 76 ? 39.844 -26.141 -41.625 1 84.12 76 PRO A O 1
ATOM 587 N N . ASN A 1 77 ? 39.781 -28.344 -41.75 1 84.81 77 ASN A N 1
ATOM 588 C CA . ASN A 1 77 ? 40.062 -28.656 -40.375 1 84.81 77 ASN A CA 1
ATOM 589 C C . ASN A 1 77 ? 38.906 -28.25 -39.438 1 84.81 77 ASN A C 1
ATOM 591 O O . ASN A 1 77 ? 39.094 -27.969 -38.281 1 84.81 77 ASN A O 1
ATOM 595 N N . SER A 1 78 ? 37.719 -28.094 -40.094 1 90.06 78 SER A N 1
ATOM 596 C CA . SER A 1 78 ? 36.531 -27.828 -39.281 1 90.06 78 SER A CA 1
ATOM 597 C C . SER A 1 78 ? 36.188 -29.047 -38.438 1 90.06 78 SER A C 1
ATOM 599 O O . SER A 1 78 ? 35.969 -30.141 -38.969 1 90.06 78 SER A O 1
ATOM 601 N N . ALA A 1 79 ? 36.156 -28.844 -37.094 1 91.69 79 ALA A N 1
ATOM 602 C CA . ALA A 1 79 ? 35.844 -29.953 -36.188 1 91.69 79 ALA A CA 1
ATOM 603 C C . ALA A 1 79 ? 35.281 -29.438 -34.875 1 91.69 79 ALA A C 1
ATOM 605 O O . ALA A 1 79 ? 35.406 -28.25 -34.562 1 91.69 79 ALA A O 1
ATOM 606 N N . ILE A 1 80 ? 34.594 -30.312 -34.188 1 90.75 80 ILE A N 1
ATOM 607 C CA . ILE A 1 80 ? 34.094 -30 -32.844 1 90.75 80 ILE A CA 1
ATOM 608 C C . ILE A 1 80 ? 34.656 -31 -31.844 1 90.75 80 ILE A C 1
ATOM 610 O O . ILE A 1 80 ? 34.75 -32.188 -32.125 1 90.75 80 ILE A O 1
ATOM 614 N N . ARG A 1 81 ? 35.125 -30.469 -30.781 1 91.69 81 ARG A N 1
ATOM 615 C CA . ARG A 1 81 ? 35.656 -31.312 -29.703 1 91.69 81 ARG A CA 1
ATOM 616 C C . ARG A 1 81 ? 34.562 -31.641 -28.688 1 91.69 81 ARG A C 1
ATOM 618 O O . ARG A 1 81 ? 33.938 -30.734 -28.156 1 91.69 81 ARG A O 1
ATOM 625 N N . VAL A 1 82 ? 34.281 -32.938 -28.438 1 91.25 82 VAL A N 1
ATOM 626 C CA . VAL A 1 82 ? 33.219 -33.312 -27.531 1 91.25 82 VAL A CA 1
ATOM 627 C C . VAL A 1 82 ? 33.688 -34.469 -26.625 1 91.25 82 VAL A C 1
ATOM 629 O O . VAL A 1 82 ? 34.594 -35.219 -26.969 1 91.25 82 VAL A O 1
ATOM 632 N N . SER A 1 83 ? 33.25 -34.406 -25.422 1 91.56 83 SER A N 1
ATOM 633 C CA . SER A 1 83 ? 33.25 -35.562 -24.516 1 91.56 83 SER A CA 1
ATOM 634 C C . SER A 1 83 ? 31.844 -36.094 -24.281 1 91.56 83 SER A C 1
ATOM 636 O O . SER A 1 83 ? 30.938 -35.312 -23.938 1 91.56 83 SER A O 1
ATOM 638 N N . LEU A 1 84 ? 31.594 -37.375 -24.516 1 91 84 LEU A N 1
ATOM 639 C CA . LEU A 1 84 ? 30.25 -37.969 -24.438 1 91 84 LEU A CA 1
ATOM 640 C C . LEU A 1 84 ? 30.266 -39.219 -23.578 1 91 84 LEU A C 1
ATOM 642 O O . LEU A 1 84 ? 31.188 -40.031 -23.688 1 91 84 LEU A O 1
ATOM 646 N N . THR A 1 85 ? 29.422 -39.25 -22.719 1 88.44 85 THR A N 1
ATOM 647 C CA . THR A 1 85 ? 29.203 -40.438 -21.906 1 88.44 85 THR A CA 1
ATOM 648 C C . THR A 1 85 ? 27.734 -40.812 -21.906 1 88.44 85 THR A C 1
ATOM 650 O O . THR A 1 85 ? 26.859 -39.969 -21.766 1 88.44 85 THR A O 1
ATOM 653 N N . PHE A 1 86 ? 27.438 -42.062 -22.203 1 88.81 86 PHE A N 1
ATOM 654 C CA . PHE A 1 86 ? 26.094 -42.594 -22.109 1 88.81 86 PHE A CA 1
ATOM 655 C C . PHE A 1 86 ? 25.875 -43.312 -20.781 1 88.81 86 PHE A C 1
ATOM 657 O O . PHE A 1 86 ? 26.672 -44.188 -20.406 1 88.81 86 PHE A O 1
ATOM 664 N N . THR A 1 87 ? 24.938 -42.938 -20.078 1 84.69 87 THR A N 1
ATOM 665 C CA . THR A 1 87 ? 24.562 -43.562 -18.828 1 84.69 87 THR A CA 1
ATOM 666 C C . THR A 1 87 ? 23.203 -44.219 -18.938 1 84.69 87 THR A C 1
ATOM 668 O O . THR A 1 87 ? 22.188 -43.531 -19.047 1 84.69 87 THR A O 1
ATOM 671 N N . PRO A 1 88 ? 23.219 -45.531 -18.906 1 82.25 88 PRO A N 1
ATOM 672 C CA . PRO A 1 88 ? 21.922 -46.188 -19 1 82.25 88 PRO A CA 1
ATOM 673 C C . PRO A 1 88 ? 21 -45.844 -17.828 1 82.25 88 PRO A C 1
ATOM 675 O O . PRO A 1 88 ? 21.469 -45.656 -16.703 1 82.25 88 PRO A O 1
ATOM 678 N N . ALA A 1 89 ? 19.766 -45.781 -18.156 1 77.19 89 ALA A N 1
ATOM 679 C CA . ALA A 1 89 ? 18.781 -45.438 -17.141 1 77.19 89 ALA A CA 1
ATOM 680 C C . ALA A 1 89 ? 18.75 -46.469 -16.031 1 77.19 89 ALA A C 1
ATOM 682 O O . ALA A 1 89 ? 18.438 -46.156 -14.883 1 77.19 89 ALA A O 1
ATOM 683 N N . SER A 1 90 ? 19.062 -47.719 -16.406 1 67.94 90 SER A N 1
ATOM 684 C CA . SER A 1 90 ? 19.016 -48.844 -15.461 1 67.94 90 SER A CA 1
ATOM 685 C C . SER A 1 90 ? 20.172 -48.75 -14.469 1 67.94 90 SER A C 1
ATOM 687 O O . SER A 1 90 ? 20.109 -49.344 -13.391 1 67.94 90 SER A O 1
ATOM 689 N N . SER A 1 91 ? 21.328 -48.25 -14.922 1 58.66 91 SER A N 1
ATOM 690 C CA . SER A 1 91 ? 22.516 -48.219 -14.078 1 58.66 91 SER A CA 1
ATOM 691 C C . SER A 1 91 ? 22.359 -47.219 -12.93 1 58.66 91 SER A C 1
ATOM 693 O O . SER A 1 91 ? 23.219 -47.156 -12.039 1 58.66 91 SER A O 1
ATOM 695 N N . SER A 1 92 ? 21.547 -46.375 -13.086 1 52.59 92 SER A N 1
ATOM 696 C CA . SER A 1 92 ? 21.422 -45.438 -11.977 1 52.59 92 SER A CA 1
ATOM 697 C C . SER A 1 92 ? 20.969 -46.156 -10.703 1 52.59 92 SER A C 1
ATOM 699 O O . SER A 1 92 ? 19.922 -46.781 -10.68 1 52.59 92 SER A O 1
ATOM 701 N N . PRO A 1 93 ? 22 -46.719 -9.914 1 44.91 93 PRO A N 1
ATOM 702 C CA . PRO A 1 93 ? 21.609 -47.406 -8.695 1 44.91 93 PRO A CA 1
ATOM 703 C C . PRO A 1 93 ? 20.391 -46.812 -8.023 1 44.91 93 PRO A C 1
ATOM 705 O O . PRO A 1 93 ? 20.375 -45.625 -7.691 1 44.91 93 PRO A O 1
ATOM 708 N N . SER A 1 94 ? 19.312 -47.094 -8.469 1 46.12 94 SER A N 1
ATOM 709 C CA . SER A 1 94 ? 18.125 -46.812 -7.668 1 46.12 94 SER A CA 1
ATOM 710 C C . SER A 1 94 ? 18.344 -47.156 -6.203 1 46.12 94 SER A C 1
ATOM 712 O O . SER A 1 94 ? 18.266 -48.312 -5.82 1 46.12 94 SER A O 1
ATOM 714 N N . ARG A 1 95 ? 19.406 -46.875 -5.617 1 44.03 95 ARG A N 1
ATOM 715 C CA . ARG A 1 95 ? 19.312 -47.188 -4.199 1 44.03 95 ARG A CA 1
ATOM 716 C C . ARG A 1 95 ? 17.984 -46.719 -3.621 1 44.03 95 ARG A C 1
ATOM 718 O O . ARG A 1 95 ? 17.562 -45.594 -3.863 1 44.03 95 ARG A O 1
ATOM 725 N N . ARG A 1 96 ? 17.203 -47.625 -3.254 1 45.84 96 ARG A N 1
ATOM 726 C CA . ARG A 1 96 ? 15.891 -47.594 -2.607 1 45.84 96 ARG A CA 1
ATOM 727 C C . ARG A 1 96 ? 15.75 -46.375 -1.705 1 45.84 96 ARG A C 1
ATOM 729 O O . ARG A 1 96 ? 14.648 -45.875 -1.516 1 45.84 96 ARG A O 1
ATOM 736 N N . ARG A 1 97 ? 16.781 -46.094 -0.974 1 45.62 97 ARG A N 1
ATOM 737 C CA . ARG A 1 97 ? 16.578 -45.219 0.165 1 45.62 97 ARG A CA 1
ATOM 738 C C . ARG A 1 97 ? 16.344 -43.781 -0.296 1 45.62 97 ARG A C 1
ATOM 740 O O . ARG A 1 97 ? 15.609 -43.031 0.355 1 45.62 97 ARG A O 1
ATOM 747 N N . HIS A 1 98 ? 16.969 -43.312 -1.479 1 55.44 98 HIS A N 1
ATOM 748 C CA . HIS A 1 98 ? 16.797 -41.875 -1.757 1 55.44 98 HIS A CA 1
ATOM 749 C C . HIS A 1 98 ? 16.234 -41.656 -3.156 1 55.44 98 HIS A C 1
ATOM 751 O O . HIS A 1 98 ? 16.688 -40.75 -3.877 1 55.44 98 HIS A O 1
ATOM 757 N N . ARG A 1 99 ? 15.234 -42.469 -3.482 1 62.91 99 ARG A N 1
ATOM 758 C CA . ARG A 1 99 ? 14.633 -42.531 -4.812 1 62.91 99 ARG A CA 1
ATOM 759 C C . ARG A 1 99 ? 14.125 -41.188 -5.27 1 62.91 99 ARG A C 1
ATOM 761 O O . ARG A 1 99 ? 14.297 -40.812 -6.43 1 62.91 99 ARG A O 1
ATOM 768 N N . PHE A 1 100 ? 13.688 -40.375 -4.301 1 71.56 100 PHE A N 1
ATOM 769 C CA . PHE A 1 100 ? 13.07 -39.125 -4.684 1 71.56 100 PHE A CA 1
ATOM 770 C C . PHE A 1 100 ? 13.773 -37.938 -4.016 1 71.56 100 PHE A C 1
ATOM 772 O O . PHE A 1 100 ? 13.125 -37 -3.545 1 71.56 100 PHE A O 1
ATOM 779 N N . GLY A 1 101 ? 15.102 -38.062 -4 1 74.81 101 GLY A N 1
ATOM 780 C CA . GLY A 1 101 ? 15.891 -37.062 -3.283 1 74.81 101 GLY A CA 1
ATOM 781 C C . GLY A 1 101 ? 16.047 -35.75 -4.051 1 74.81 101 GLY A C 1
ATOM 782 O O . GLY A 1 101 ? 16.953 -34.969 -3.764 1 74.81 101 GLY A O 1
ATOM 783 N N . GLY A 1 102 ? 15.367 -35.531 -5.094 1 84.25 102 GLY A N 1
ATOM 784 C CA . GLY A 1 102 ? 15.414 -34.281 -5.832 1 84.25 102 GLY A CA 1
ATOM 785 C C . GLY A 1 102 ? 16.031 -34.406 -7.215 1 84.25 102 GLY A C 1
ATOM 786 O O . GLY A 1 102 ? 16.594 -35.469 -7.543 1 84.25 102 GLY A O 1
ATOM 787 N N . VAL A 1 103 ? 15.781 -33.469 -8.039 1 91.56 103 VAL A N 1
ATOM 788 C CA . VAL A 1 103 ? 16.328 -33.406 -9.391 1 91.56 103 VAL A CA 1
ATOM 789 C C . VAL A 1 103 ? 17.109 -32.094 -9.547 1 91.56 103 VAL A C 1
ATOM 791 O O . VAL A 1 103 ? 16.828 -31.094 -8.891 1 91.56 103 VAL A O 1
ATOM 794 N N . PRO A 1 104 ? 18.266 -32.219 -10.289 1 91.25 104 PRO A N 1
ATOM 795 C CA . PRO A 1 104 ? 18.953 -30.953 -10.57 1 91.25 104 PRO A CA 1
ATOM 796 C C . PRO A 1 104 ? 18.047 -29.906 -11.211 1 91.25 104 PRO A C 1
ATOM 798 O O . PRO A 1 104 ? 17.484 -30.156 -12.289 1 91.25 104 PRO A O 1
ATOM 801 N N . ALA A 1 105 ? 17.859 -28.859 -10.555 1 95.44 105 ALA A N 1
ATOM 802 C CA . ALA A 1 105 ? 16.969 -27.781 -10.984 1 95.44 105 ALA A CA 1
ATOM 803 C C . ALA A 1 105 ? 17.406 -26.438 -10.398 1 95.44 105 ALA A C 1
ATOM 805 O O . ALA A 1 105 ? 18.344 -26.391 -9.594 1 95.44 105 ALA A O 1
ATOM 806 N N . TYR A 1 106 ? 16.859 -25.359 -10.883 1 96.88 106 TYR A N 1
ATOM 807 C CA . TYR A 1 106 ? 17.172 -24.016 -10.406 1 96.88 106 TYR A CA 1
ATOM 808 C C . TYR A 1 106 ? 17.016 -23.922 -8.898 1 96.88 106 TYR A C 1
ATOM 810 O O . TYR A 1 106 ? 17.859 -23.344 -8.211 1 96.88 106 TYR A O 1
ATOM 818 N N . PHE A 1 107 ? 15.891 -24.453 -8.344 1 97.19 107 PHE A N 1
ATOM 819 C CA . PHE A 1 107 ? 15.648 -24.469 -6.906 1 97.19 107 PHE A CA 1
ATOM 820 C C . PHE A 1 107 ? 16.031 -25.828 -6.316 1 97.19 107 PHE A C 1
ATOM 822 O O . PHE A 1 107 ? 15.75 -26.875 -6.914 1 97.19 107 PHE A O 1
ATOM 829 N N . PRO A 1 108 ? 16.641 -25.875 -5.215 1 95.25 108 PRO A N 1
ATOM 830 C CA . PRO A 1 108 ? 17.016 -27.141 -4.586 1 95.25 108 PRO A CA 1
ATOM 831 C C . PRO A 1 108 ? 15.867 -27.797 -3.822 1 95.25 108 PRO A C 1
ATOM 833 O O . PRO A 1 108 ? 14.836 -27.156 -3.592 1 95.25 108 PRO A O 1
ATOM 836 N N . ALA A 1 109 ? 16.047 -29.047 -3.529 1 95.25 109 ALA A N 1
ATOM 837 C CA . ALA A 1 109 ? 15.094 -29.719 -2.645 1 95.25 109 ALA A CA 1
ATOM 838 C C . ALA A 1 109 ? 15.141 -29.125 -1.24 1 95.25 109 ALA A C 1
ATOM 840 O O . ALA A 1 109 ? 16.219 -28.797 -0.729 1 95.25 109 ALA A O 1
ATOM 841 N N . ARG A 1 110 ? 14.008 -28.891 -0.662 1 95.56 110 ARG A N 1
ATOM 842 C CA . ARG A 1 110 ? 13.883 -28.297 0.666 1 95.56 110 ARG A CA 1
ATOM 843 C C . ARG A 1 110 ? 13.367 -29.312 1.675 1 95.56 110 ARG A C 1
ATOM 845 O O . ARG A 1 110 ? 12.492 -30.125 1.358 1 95.56 110 ARG A O 1
ATOM 852 N N . ARG A 1 111 ? 13.898 -29.266 2.861 1 94.31 111 ARG A N 1
ATOM 853 C CA . ARG A 1 111 ? 13.516 -30.188 3.932 1 94.31 111 ARG A CA 1
ATOM 854 C C . ARG A 1 111 ? 12.648 -29.484 4.969 1 94.31 111 ARG A C 1
ATOM 856 O O . ARG A 1 111 ? 12.586 -28.25 5.004 1 94.31 111 ARG A O 1
ATOM 863 N N . GLY A 1 112 ? 11.922 -30.25 5.699 1 95.19 112 GLY A N 1
ATOM 864 C CA . GLY A 1 112 ? 11.148 -29.719 6.816 1 95.19 112 GLY A CA 1
ATOM 865 C C . GLY A 1 112 ? 9.93 -28.922 6.375 1 95.19 112 GLY A C 1
ATOM 866 O O . GLY A 1 112 ? 9.5 -28 7.066 1 95.19 112 GLY A O 1
ATOM 867 N N . CYS A 1 113 ? 9.359 -29.266 5.219 1 97.06 113 CYS A N 1
ATOM 868 C CA . CYS A 1 113 ? 8.195 -28.562 4.688 1 97.06 113 CYS A CA 1
ATOM 869 C C . CYS A 1 113 ? 6.898 -29.203 5.152 1 97.06 113 CYS A C 1
ATOM 871 O O . CYS A 1 113 ? 6.922 -30.297 5.73 1 97.06 113 CYS A O 1
ATOM 873 N N . GLU A 1 114 ? 5.902 -28.5 5.105 1 97.38 114 GLU A N 1
ATOM 874 C CA . GLU A 1 114 ? 4.539 -29.016 5.227 1 97.38 114 GLU A CA 1
ATOM 875 C C . GLU A 1 114 ? 3.756 -28.812 3.934 1 97.38 114 GLU A C 1
ATOM 877 O O . GLU A 1 114 ? 3.879 -27.781 3.279 1 97.38 114 GLU A O 1
ATOM 882 N N . LEU A 1 115 ? 3.033 -29.906 3.533 1 96.94 115 LEU A N 1
ATOM 883 C CA . LEU A 1 115 ? 2.281 -29.875 2.283 1 96.94 115 LEU A CA 1
ATOM 884 C C . LEU A 1 115 ? 0.856 -30.375 2.496 1 96.94 115 LEU A C 1
ATOM 886 O O . LEU A 1 115 ? 0.649 -31.453 3.051 1 96.94 115 LEU A O 1
ATOM 890 N N . LYS A 1 116 ? -0.073 -29.562 2.17 1 96.81 116 LYS A N 1
ATOM 891 C CA . LYS A 1 116 ? -1.475 -29.969 2.117 1 96.81 116 LYS A CA 1
ATOM 892 C C . LYS A 1 116 ? -1.957 -30.078 0.674 1 96.81 116 LYS A C 1
ATOM 894 O O . LYS A 1 116 ? -1.815 -29.141 -0.113 1 96.81 116 LYS A O 1
ATOM 899 N N . LEU A 1 117 ? -2.52 -31.234 0.321 1 96.75 117 LEU A N 1
ATOM 900 C CA . LEU A 1 117 ? -2.938 -31.5 -1.049 1 96.75 117 LEU A CA 1
ATOM 901 C C . LEU A 1 117 ? -4.445 -31.328 -1.203 1 96.75 117 LEU A C 1
ATOM 903 O O . LEU A 1 117 ? -5.211 -31.703 -0.307 1 96.75 117 LEU A O 1
ATOM 907 N N . TYR A 1 118 ? -4.797 -30.734 -2.328 1 96.94 118 TYR A N 1
ATOM 908 C CA . TYR A 1 118 ? -6.211 -30.484 -2.584 1 96.94 118 TYR A CA 1
ATOM 909 C C . TYR A 1 118 ? -6.664 -31.172 -3.869 1 96.94 118 TYR A C 1
ATOM 911 O O . TYR A 1 118 ? -5.898 -31.266 -4.828 1 96.94 118 TYR A O 1
ATOM 919 N N . GLN A 1 119 ? -7.871 -31.672 -3.863 1 95.62 119 GLN A N 1
ATOM 920 C CA . GLN A 1 119 ? -8.602 -32.031 -5.07 1 95.62 119 GLN A CA 1
ATOM 921 C C . GLN A 1 119 ? -9.852 -31.172 -5.238 1 95.62 119 GLN A C 1
ATOM 923 O O . GLN A 1 119 ? -10.703 -31.125 -4.352 1 95.62 119 GLN A O 1
ATOM 928 N N . ASP A 1 120 ? -9.922 -30.391 -6.305 1 96.44 120 ASP A N 1
ATOM 929 C CA . ASP A 1 120 ? -11 -29.469 -6.637 1 96.44 120 ASP A CA 1
ATOM 930 C C . ASP A 1 120 ? -10.945 -28.219 -5.754 1 96.44 120 ASP A C 1
ATOM 932 O O . ASP A 1 120 ? -10.078 -28.109 -4.883 1 96.44 120 ASP A O 1
ATOM 936 N N . ALA A 1 121 ? -11.82 -27.281 -5.98 1 97.06 121 ALA A N 1
ATOM 937 C CA . ALA A 1 121 ? -11.828 -26 -5.289 1 97.06 121 ALA A CA 1
ATOM 938 C C . ALA A 1 121 ? -12.383 -26.141 -3.873 1 97.06 121 ALA A C 1
ATOM 940 O O . ALA A 1 121 ? -11.992 -25.406 -2.969 1 97.06 121 ALA A O 1
ATOM 941 N N . HIS A 1 122 ? -13.336 -27.078 -3.781 1 95.44 122 HIS A N 1
ATOM 942 C CA . HIS A 1 122 ? -14.039 -27.188 -2.508 1 95.44 122 HIS A CA 1
ATOM 943 C C . HIS A 1 122 ? -14.492 -28.625 -2.25 1 95.44 122 HIS A C 1
ATOM 945 O O . HIS A 1 122 ? -14.484 -29.453 -3.16 1 95.44 122 HIS A O 1
ATOM 951 N N . VAL A 1 123 ? -14.711 -28.922 -0.924 1 92.56 123 VAL A N 1
ATOM 952 C CA . VAL A 1 123 ? -15.312 -30.172 -0.463 1 92.56 123 VAL A CA 1
ATOM 953 C C . VAL A 1 123 ? -16.438 -29.859 0.521 1 92.56 123 VAL A C 1
ATOM 955 O O . VAL A 1 123 ? -16.25 -29.125 1.493 1 92.56 123 VAL A O 1
ATOM 958 N N . ALA A 1 124 ? -17.547 -30.438 0.231 1 86.56 124 ALA A N 1
ATOM 959 C CA . ALA A 1 124 ? -18.688 -30.188 1.107 1 86.56 124 ALA A CA 1
ATOM 960 C C . ALA A 1 124 ? -18.453 -30.766 2.504 1 86.56 124 ALA A C 1
ATOM 962 O O . ALA A 1 124 ? -17.797 -31.797 2.654 1 86.56 124 ALA A O 1
ATOM 963 N N . VAL A 1 125 ? -18.984 -30.125 3.473 1 79.88 125 VAL A N 1
ATOM 964 C CA . VAL A 1 125 ? -18.844 -30.594 4.848 1 79.88 125 VAL A CA 1
ATOM 965 C C . VAL A 1 125 ? -19.5 -31.953 5.004 1 79.88 125 VAL A C 1
ATOM 967 O O . VAL A 1 125 ? -20.609 -32.188 4.5 1 79.88 125 VAL A O 1
ATOM 970 N N . GLY A 1 126 ? -18.859 -32.844 5.645 1 70 126 GLY A N 1
ATOM 971 C CA . GLY A 1 126 ? -19.422 -34.156 5.953 1 70 126 GLY A CA 1
ATOM 972 C C . GLY A 1 126 ? -19.359 -35.125 4.797 1 70 126 GLY A C 1
ATOM 973 O O . GLY A 1 126 ? -19.891 -36.25 4.879 1 70 126 GLY A O 1
ATOM 974 N N . ALA A 1 127 ? -18.75 -34.75 3.768 1 65.69 127 ALA A N 1
ATOM 975 C CA . ALA A 1 127 ? -18.641 -35.656 2.646 1 65.69 127 ALA A CA 1
ATOM 976 C C . ALA A 1 127 ? -17.844 -36.906 3.047 1 65.69 127 ALA A C 1
ATOM 978 O O . ALA A 1 127 ? -16.812 -36.812 3.713 1 65.69 127 ALA A O 1
ATOM 979 N N . PRO A 1 128 ? -18.469 -37.969 2.967 1 58.09 128 PRO A N 1
ATOM 980 C CA . PRO A 1 128 ? -17.766 -39.188 3.336 1 58.09 128 PRO A CA 1
ATOM 981 C C . PRO A 1 128 ? -16.422 -39.312 2.623 1 58.09 128 PRO A C 1
ATOM 983 O O . PRO A 1 128 ? -16.328 -39.062 1.421 1 58.09 128 PRO A O 1
ATOM 986 N N . CYS A 1 129 ? -15.391 -39.25 3.412 1 63.16 129 CYS A N 1
ATOM 987 C CA . CYS A 1 129 ? -14.102 -39.469 2.762 1 63.16 129 CYS A CA 1
ATOM 988 C C . CYS A 1 129 ? -13.156 -40.25 3.656 1 63.16 129 CYS A C 1
ATOM 990 O O . CYS A 1 129 ? -13.203 -40.125 4.879 1 63.16 129 CYS A O 1
ATOM 992 N N . SER A 1 130 ? -12.516 -41.094 3.086 1 60.53 130 SER A N 1
ATOM 993 C CA . SER A 1 130 ? -11.516 -41.875 3.809 1 60.53 130 SER A CA 1
ATOM 994 C C . SER A 1 130 ? -10.273 -41.062 4.113 1 60.53 130 SER A C 1
ATOM 996 O O . SER A 1 130 ? -9.453 -41.438 4.949 1 60.53 130 SER A O 1
ATOM 998 N N . TYR A 1 131 ? -10.18 -39.906 3.416 1 69.62 131 TYR A N 1
ATOM 999 C CA . TYR A 1 131 ? -9.07 -39 3.541 1 69.62 131 TYR A CA 1
ATOM 1000 C C . TYR A 1 131 ? -9.578 -37.562 3.785 1 69.62 131 TYR A C 1
ATOM 1002 O O . TYR A 1 131 ? -10.625 -37.188 3.266 1 69.62 131 TYR A O 1
ATOM 1010 N N . GLU A 1 132 ? -8.945 -37.031 4.793 1 77.06 132 GLU A N 1
ATOM 1011 C CA . GLU A 1 132 ? -9.328 -35.625 5.039 1 77.06 132 GLU A CA 1
ATOM 1012 C C . GLU A 1 132 ? -8.992 -34.75 3.842 1 77.06 132 GLU A C 1
ATOM 1014 O O . GLU A 1 132 ? -7.824 -34.469 3.58 1 77.06 132 GLU A O 1
ATOM 1019 N N . ARG A 1 133 ? -10.07 -34.375 3.146 1 85.06 133 ARG A N 1
ATOM 1020 C CA . ARG A 1 133 ? -9.914 -33.531 1.964 1 85.06 133 ARG A CA 1
ATOM 1021 C C . ARG A 1 133 ? -9.844 -32.062 2.348 1 85.06 133 ARG A C 1
ATOM 1023 O O . ARG A 1 133 ? -10.594 -31.594 3.217 1 85.06 133 ARG A O 1
ATOM 1030 N N . GLY A 1 134 ? -8.922 -31.469 1.819 1 87.88 134 GLY A N 1
ATOM 1031 C CA . GLY A 1 134 ? -8.82 -30.047 2.047 1 87.88 134 GLY A CA 1
ATOM 1032 C C . GLY A 1 134 ? -9.805 -29.234 1.225 1 87.88 134 GLY A C 1
ATOM 1033 O O . GLY A 1 134 ? -10.281 -29.688 0.186 1 87.88 134 GLY A O 1
ATOM 1034 N N . ARG A 1 135 ? -10.18 -28.094 1.681 1 95.19 135 ARG A N 1
ATOM 1035 C CA . ARG A 1 135 ? -11.031 -27.109 1.004 1 95.19 135 ARG A CA 1
ATOM 1036 C C . ARG A 1 135 ? -10.211 -25.938 0.498 1 95.19 135 ARG A C 1
ATOM 1038 O O . ARG A 1 135 ? -10.07 -24.922 1.193 1 95.19 135 ARG A O 1
ATOM 1045 N N . CYS A 1 136 ? -9.773 -26.062 -0.647 1 97.56 136 CYS A N 1
ATOM 1046 C CA . CYS A 1 136 ? -8.727 -25.188 -1.175 1 97.56 136 CYS A CA 1
ATOM 1047 C C . CYS A 1 136 ? -9.164 -23.719 -1.136 1 97.56 136 CYS A C 1
ATOM 1049 O O . CYS A 1 136 ? -8.492 -22.891 -0.524 1 97.56 136 CYS A O 1
ATOM 1051 N N . TRP A 1 137 ? -10.289 -23.344 -1.749 1 98.12 137 TRP A N 1
ATOM 1052 C CA . TRP A 1 137 ? -10.703 -21.953 -1.843 1 98.12 137 TRP A CA 1
ATOM 1053 C C . TRP A 1 137 ? -11.078 -21.406 -0.472 1 98.12 137 TRP A C 1
ATOM 1055 O O . TRP A 1 137 ? -10.891 -20.219 -0.197 1 98.12 137 TRP A O 1
ATOM 1065 N N . GLU A 1 138 ? -11.641 -22.234 0.394 1 97.81 138 GLU A N 1
ATOM 1066 C CA . GLU A 1 138 ? -11.883 -21.812 1.767 1 97.81 138 GLU A CA 1
ATOM 1067 C C . GLU A 1 138 ? -10.57 -21.516 2.49 1 97.81 138 GLU A C 1
ATOM 1069 O O . GLU A 1 138 ? -10.453 -20.516 3.199 1 97.81 138 GLU A O 1
ATOM 1074 N N . ASP A 1 139 ? -9.609 -22.422 2.32 1 97.88 139 ASP A N 1
ATOM 1075 C CA . ASP A 1 139 ? -8.297 -22.219 2.934 1 97.88 139 ASP A CA 1
ATOM 1076 C C . ASP A 1 139 ? -7.629 -20.953 2.398 1 97.88 139 ASP A C 1
ATOM 1078 O O . ASP A 1 139 ? -6.945 -20.25 3.141 1 97.88 139 ASP A O 1
ATOM 1082 N N . VAL A 1 140 ? -7.766 -20.719 1.128 1 98.5 140 VAL A N 1
ATOM 1083 C CA . VAL A 1 140 ? -7.234 -19.5 0.526 1 98.5 140 VAL A CA 1
ATOM 1084 C C . VAL A 1 140 ? -7.891 -18.281 1.168 1 98.5 140 VAL A C 1
ATOM 1086 O O . VAL A 1 140 ? -7.203 -17.328 1.549 1 98.5 140 VAL A O 1
ATOM 1089 N N . CYS A 1 141 ? -9.188 -18.328 1.268 1 98.5 141 CYS A N 1
ATOM 1090 C CA . CYS A 1 141 ? -9.914 -17.219 1.879 1 98.5 141 CYS A CA 1
ATOM 1091 C C . CYS A 1 141 ? -9.445 -16.984 3.307 1 98.5 141 CYS A C 1
ATOM 1093 O O . CYS A 1 141 ? -9.195 -15.836 3.697 1 98.5 141 CYS A O 1
ATOM 1095 N N . MET A 1 142 ? -9.32 -18.047 4.043 1 98.12 142 MET A N 1
ATOM 1096 C CA . MET A 1 142 ? -8.852 -17.969 5.426 1 98.12 142 MET A CA 1
ATOM 1097 C C . MET A 1 142 ? -7.465 -17.344 5.496 1 98.12 142 MET A C 1
ATOM 1099 O O . MET A 1 142 ? -7.211 -16.484 6.348 1 98.12 142 MET A O 1
ATOM 1103 N N . ALA A 1 143 ? -6.578 -17.766 4.66 1 98.5 143 ALA A N 1
ATOM 1104 C CA . ALA A 1 143 ? -5.203 -17.281 4.652 1 98.5 143 ALA A CA 1
ATOM 1105 C C . ALA A 1 143 ? -5.156 -15.797 4.281 1 98.5 143 ALA A C 1
ATOM 1107 O O . ALA A 1 143 ? -4.414 -15.023 4.891 1 98.5 143 ALA A O 1
ATOM 1108 N N . VAL A 1 144 ? -5.934 -15.383 3.293 1 98.56 144 VAL A N 1
ATOM 1109 C CA . VAL A 1 144 ? -5.973 -13.992 2.865 1 98.56 144 VAL A CA 1
ATOM 1110 C C . VAL A 1 144 ? -6.535 -13.117 3.988 1 98.56 144 VAL A C 1
ATOM 1112 O O . VAL A 1 144 ? -5.98 -12.062 4.301 1 98.56 144 VAL A O 1
ATOM 1115 N N . LEU A 1 145 ? -7.621 -13.578 4.621 1 98.06 145 LEU A N 1
ATOM 1116 C CA . LEU A 1 145 ? -8.227 -12.828 5.719 1 98.06 145 LEU A CA 1
ATOM 1117 C C . LEU A 1 145 ? -7.242 -12.664 6.871 1 98.06 145 LEU A C 1
ATOM 1119 O O . LEU A 1 145 ? -7.297 -11.672 7.602 1 98.06 145 LEU A O 1
ATOM 1123 N N . GLY A 1 146 ? -6.363 -13.648 6.98 1 96.88 146 GLY A N 1
ATOM 1124 C CA . GLY A 1 146 ? -5.402 -13.602 8.07 1 96.88 146 GLY A CA 1
ATOM 1125 C C . GLY A 1 146 ? -4.121 -12.875 7.711 1 96.88 146 GLY A C 1
ATOM 1126 O O . GLY A 1 146 ? -3.275 -12.633 8.57 1 96.88 146 GLY A O 1
ATOM 1127 N N . ALA A 1 147 ? -3.934 -12.5 6.477 1 97.69 147 ALA A N 1
ATOM 1128 C CA . ALA A 1 147 ? -2.701 -11.859 6.023 1 97.69 147 ALA A CA 1
ATOM 1129 C C . ALA A 1 147 ? -2.504 -10.508 6.707 1 97.69 147 ALA A C 1
ATOM 1131 O O . ALA A 1 147 ? -3.463 -9.766 6.91 1 97.69 147 ALA A O 1
ATOM 1132 N N . GLN A 1 148 ? -1.244 -10.164 6.98 1 95.5 148 GLN A N 1
ATOM 1133 C CA . GLN A 1 148 ? -0.952 -8.914 7.68 1 95.5 148 GLN A CA 1
ATOM 1134 C C . GLN A 1 148 ? -0.057 -8.008 6.84 1 95.5 148 GLN A C 1
ATOM 1136 O O . GLN A 1 148 ? -0.074 -6.789 7 1 95.5 148 GLN A O 1
ATOM 1141 N N . LYS A 1 149 ? 0.724 -8.602 5.914 1 96.5 149 LYS A N 1
ATOM 1142 C CA . LYS A 1 149 ? 1.681 -7.773 5.188 1 96.5 149 LYS A CA 1
ATOM 1143 C C . LYS A 1 149 ? 1.495 -7.91 3.68 1 96.5 149 LYS A C 1
ATOM 1145 O O . LYS A 1 149 ? 1.622 -6.934 2.941 1 96.5 149 LYS A O 1
ATOM 1150 N N . LEU A 1 150 ? 1.223 -9.172 3.229 1 97.88 150 LEU A N 1
ATOM 1151 C CA . LEU A 1 150 ? 1.21 -9.242 1.771 1 97.88 150 LEU A CA 1
ATOM 1152 C C . LEU A 1 150 ? 0.251 -10.32 1.283 1 97.88 150 LEU A C 1
ATOM 1154 O O . LEU A 1 150 ? 0.011 -11.305 1.984 1 97.88 150 LEU A O 1
ATOM 1158 N N . VAL A 1 151 ? -0.272 -10.148 0.152 1 98.69 151 VAL A N 1
ATOM 1159 C CA . VAL A 1 151 ? -0.962 -11.102 -0.716 1 98.69 151 VAL A CA 1
ATOM 1160 C C . VAL A 1 151 ? -0.48 -10.93 -2.154 1 98.69 151 VAL A C 1
ATOM 1162 O O . VAL A 1 151 ? -0.754 -9.914 -2.791 1 98.69 151 VAL A O 1
ATOM 1165 N N . TYR A 1 152 ? 0.284 -11.859 -2.67 1 98.69 152 TYR A N 1
ATOM 1166 C CA . TYR A 1 152 ? 0.738 -11.875 -4.059 1 98.69 152 TYR A CA 1
ATOM 1167 C C . TYR A 1 152 ? 0.041 -12.977 -4.848 1 98.69 152 TYR A C 1
ATOM 1169 O O . TYR A 1 152 ? -0.021 -14.125 -4.402 1 98.69 152 TYR A O 1
ATOM 1177 N N . VAL A 1 153 ? -0.505 -12.625 -5.984 1 98.25 153 VAL A N 1
ATOM 1178 C CA . VAL A 1 153 ? -1.243 -13.594 -6.789 1 98.25 153 VAL A CA 1
ATOM 1179 C C . VAL A 1 153 ? -0.711 -13.594 -8.219 1 98.25 153 VAL A C 1
ATOM 1181 O O . VAL A 1 153 ? -0.608 -12.539 -8.852 1 98.25 153 VAL A O 1
ATOM 1184 N N . ALA A 1 154 ? -0.344 -14.688 -8.719 1 96.94 154 ALA A N 1
ATOM 1185 C CA . ALA A 1 154 ? -0.073 -14.898 -10.141 1 96.94 154 ALA A CA 1
ATOM 1186 C C . ALA A 1 154 ? -1.033 -15.922 -10.734 1 96.94 154 ALA A C 1
ATOM 1188 O O . ALA A 1 154 ? -1.333 -16.938 -10.109 1 96.94 154 ALA A O 1
ATOM 1189 N N . GLY A 1 155 ? -1.571 -15.594 -11.852 1 94.38 155 GLY A N 1
ATOM 1190 C CA . GLY A 1 155 ? -2.49 -16.531 -12.461 1 94.38 155 GLY A CA 1
ATOM 1191 C C . GLY A 1 155 ? -2.703 -16.281 -13.945 1 94.38 155 GLY A C 1
ATOM 1192 O O . GLY A 1 155 ? -2.514 -15.164 -14.422 1 94.38 155 GLY A O 1
ATOM 1193 N N . TRP A 1 156 ? -2.988 -17.391 -14.602 1 89.5 156 TRP A N 1
ATOM 1194 C CA . TRP A 1 156 ? -3.43 -17.281 -15.992 1 89.5 156 TRP A CA 1
ATOM 1195 C C . TRP A 1 156 ? -4.711 -16.469 -16.094 1 89.5 156 TRP A C 1
ATOM 1197 O O . TRP A 1 156 ? -4.801 -15.547 -16.906 1 89.5 156 TRP A O 1
ATOM 1207 N N . ALA A 1 157 ? -5.582 -16.844 -15.211 1 88.31 157 ALA A N 1
ATOM 1208 C CA . ALA A 1 157 ? -6.816 -16.062 -15.055 1 88.31 157 ALA A CA 1
ATOM 1209 C C . ALA A 1 157 ? -7.109 -15.805 -13.578 1 88.31 157 ALA A C 1
ATOM 1211 O O . ALA A 1 157 ? -7.027 -16.703 -12.75 1 88.31 157 ALA A O 1
ATOM 1212 N N . VAL A 1 158 ? -7.379 -14.555 -13.328 1 93.44 158 VAL A N 1
ATOM 1213 C CA . VAL A 1 158 ? -7.816 -14.148 -11.992 1 93.44 158 VAL A CA 1
ATOM 1214 C C . VAL A 1 158 ? -9.094 -13.312 -12.094 1 93.44 158 VAL A C 1
ATOM 1216 O O . VAL A 1 158 ? -9.047 -12.156 -12.516 1 93.44 158 VAL A O 1
ATOM 1219 N N . GLY A 1 159 ? -10.148 -13.953 -11.703 1 93.81 159 GLY A N 1
ATOM 1220 C CA . GLY A 1 159 ? -11.422 -13.25 -11.773 1 93.81 159 GLY A CA 1
ATOM 1221 C C . GLY A 1 159 ? -11.742 -12.477 -10.5 1 93.81 159 GLY A C 1
ATOM 1222 O O . GLY A 1 159 ? -12.07 -13.078 -9.477 1 93.81 159 GLY A O 1
ATOM 1223 N N . ALA A 1 160 ? -11.805 -11.195 -10.625 1 94.56 160 ALA A N 1
ATOM 1224 C CA . ALA A 1 160 ? -12.062 -10.344 -9.469 1 94.56 160 ALA A CA 1
ATOM 1225 C C . ALA A 1 160 ? -13.469 -10.586 -8.922 1 94.56 160 ALA A C 1
ATOM 1227 O O . ALA A 1 160 ? -13.719 -10.391 -7.727 1 94.56 160 ALA A O 1
ATOM 1228 N N . ARG A 1 161 ? -14.414 -11.133 -9.711 1 94.12 161 ARG A N 1
ATOM 1229 C CA . ARG A 1 161 ? -15.812 -11.219 -9.32 1 94.12 161 ARG A CA 1
ATOM 1230 C C . ARG A 1 161 ? -16.172 -12.625 -8.844 1 94.12 161 ARG A C 1
ATOM 1232 O O . ARG A 1 161 ? -17.312 -12.891 -8.461 1 94.12 161 ARG A O 1
ATOM 1239 N N . VAL A 1 162 ? -15.203 -13.484 -8.82 1 94.88 162 VAL A N 1
ATOM 1240 C CA . VAL A 1 162 ? -15.461 -14.852 -8.391 1 94.88 162 VAL A CA 1
ATOM 1241 C C . VAL A 1 162 ? -15.633 -14.898 -6.875 1 94.88 162 VAL A C 1
ATOM 1243 O O . VAL A 1 162 ? -14.922 -14.203 -6.145 1 94.88 162 VAL A O 1
ATOM 1246 N N . ARG A 1 163 ? -16.594 -15.727 -6.41 1 96.06 163 ARG A N 1
ATOM 1247 C CA . ARG A 1 163 ? -16.797 -15.945 -4.984 1 96.06 163 ARG A CA 1
ATOM 1248 C C . ARG A 1 163 ? -16.125 -17.234 -4.531 1 96.06 163 ARG A C 1
ATOM 1250 O O . ARG A 1 163 ? -16.391 -18.297 -5.102 1 96.06 163 ARG A O 1
ATOM 1257 N N . LEU A 1 164 ? -15.344 -17.156 -3.5 1 96.94 164 LEU A N 1
ATOM 1258 C CA . LEU A 1 164 ? -14.609 -18.328 -3.031 1 96.94 164 LEU A CA 1
ATOM 1259 C C . LEU A 1 164 ? -15.469 -19.172 -2.105 1 96.94 164 LEU A C 1
ATOM 1261 O O . LEU A 1 164 ? -15.367 -20.406 -2.107 1 96.94 164 LEU A O 1
ATOM 1265 N N . LEU A 1 165 ? -16.281 -18.5 -1.267 1 96.81 165 LEU A N 1
ATOM 1266 C CA . LEU A 1 165 ? -17.156 -19.203 -0.331 1 96.81 165 LEU A CA 1
ATOM 1267 C C . LEU A 1 165 ? -18.578 -19.266 -0.87 1 96.81 165 LEU A C 1
ATOM 1269 O O . LEU A 1 165 ? -19.219 -18.234 -1.09 1 96.81 165 LEU A O 1
ATOM 1273 N N . ARG A 1 166 ? -19.078 -20.5 -1.079 1 95.75 166 ARG A N 1
ATOM 1274 C CA . ARG A 1 166 ? -20.391 -20.641 -1.69 1 95.75 166 ARG A CA 1
ATOM 1275 C C . ARG A 1 166 ? -21.266 -21.609 -0.899 1 95.75 166 ARG A C 1
ATOM 1277 O O . ARG A 1 166 ? -22.484 -21.5 -0.924 1 95.75 166 ARG A O 1
ATOM 1284 N N . GLU A 1 167 ? -20.672 -22.562 -0.303 1 95 167 GLU A N 1
ATOM 1285 C CA . GLU A 1 167 ? -21.391 -23.594 0.446 1 95 167 GLU A CA 1
ATOM 1286 C C . GLU A 1 167 ? -21.078 -23.5 1.938 1 95 167 GLU A C 1
ATOM 1288 O O . GLU A 1 167 ? -20.422 -22.562 2.387 1 95 167 GLU A O 1
ATOM 1293 N N . GLU A 1 168 ? -21.625 -24.469 2.713 1 94.56 168 GLU A N 1
ATOM 1294 C CA . GLU A 1 168 ? -21.469 -24.422 4.164 1 94.56 168 GLU A CA 1
ATOM 1295 C C . GLU A 1 168 ? -19.984 -24.312 4.551 1 94.56 168 GLU A C 1
ATOM 1297 O O . GLU A 1 168 ? -19.141 -25.016 4.012 1 94.56 168 GLU A O 1
ATOM 1302 N N . MET A 1 169 ? -19.734 -23.391 5.43 1 95.31 169 MET A N 1
ATOM 1303 C CA . MET A 1 169 ? -18.375 -23.141 5.891 1 95.31 169 MET A CA 1
ATOM 1304 C C . MET A 1 169 ? -17.969 -24.156 6.953 1 95.31 169 MET A C 1
ATOM 1306 O O . MET A 1 169 ? -18.812 -24.672 7.684 1 95.31 169 MET A O 1
ATOM 1310 N N . SER A 1 170 ? -16.672 -24.469 6.965 1 94.62 170 SER A N 1
ATOM 1311 C CA . SER A 1 170 ? -16.141 -25.203 8.117 1 94.62 170 SER A CA 1
ATOM 1312 C C . SER A 1 170 ? -16.328 -24.406 9.406 1 94.62 170 SER A C 1
ATOM 1314 O O . SER A 1 170 ? -16.562 -23.188 9.359 1 94.62 170 SER A O 1
ATOM 1316 N N . PRO A 1 171 ? -16.188 -25.078 10.555 1 94.94 171 PRO A N 1
ATOM 1317 C CA . PRO A 1 171 ? -16.297 -24.344 11.82 1 94.94 171 PRO A CA 1
ATOM 1318 C C . PRO A 1 171 ? -15.266 -23.234 11.953 1 94.94 171 PRO A C 1
ATOM 1320 O O . PRO A 1 171 ? -15.578 -22.141 12.445 1 94.94 171 PRO A O 1
ATOM 1323 N N . GLU A 1 172 ? -14.086 -23.484 11.516 1 95.25 172 GLU A N 1
ATOM 1324 C CA . GLU A 1 172 ? -13.023 -22.484 11.594 1 95.25 172 GLU A CA 1
ATOM 1325 C C . GLU A 1 172 ? -13.336 -21.281 10.711 1 95.25 172 GLU A C 1
ATOM 1327 O O . GLU A 1 172 ? -13.148 -20.125 11.125 1 95.25 172 GLU A O 1
ATOM 1332 N N . MET A 1 173 ? -13.781 -21.516 9.531 1 96.56 173 MET A N 1
ATOM 1333 C CA . MET A 1 173 ? -14.125 -20.438 8.602 1 96.56 173 MET A CA 1
ATOM 1334 C C . MET A 1 173 ? -15.32 -19.641 9.109 1 96.56 173 MET A C 1
ATOM 1336 O O . MET A 1 173 ? -15.367 -18.422 8.969 1 96.56 173 MET A O 1
ATOM 1340 N N . ALA A 1 174 ? -16.281 -20.359 9.672 1 97.31 174 ALA A N 1
ATOM 1341 C CA . ALA A 1 174 ? -17.453 -19.703 10.227 1 97.31 174 ALA A CA 1
ATOM 1342 C C . ALA A 1 174 ? -17.078 -18.766 11.359 1 97.31 174 ALA A C 1
ATOM 1344 O O . ALA A 1 174 ? -17.625 -17.656 11.477 1 97.31 174 ALA A O 1
ATOM 1345 N N . GLU A 1 175 ? -16.203 -19.219 12.148 1 97.75 175 GLU A N 1
ATOM 1346 C CA . GLU A 1 175 ? -15.727 -18.391 13.242 1 97.75 175 GLU A CA 1
ATOM 1347 C C . GLU A 1 175 ? -15.016 -17.141 12.719 1 97.75 175 GLU A C 1
ATOM 1349 O O . GLU A 1 175 ? -15.242 -16.047 13.219 1 97.75 175 GLU A O 1
ATOM 1354 N N . LYS A 1 176 ? -14.172 -17.344 11.773 1 97.06 176 LYS A N 1
ATOM 1355 C CA . LYS A 1 176 ? -13.453 -16.219 11.172 1 97.06 176 LYS A CA 1
ATOM 1356 C C . LYS A 1 176 ? -14.422 -15.234 10.516 1 97.06 176 LYS A C 1
ATOM 1358 O O . LYS A 1 176 ? -14.25 -14.016 10.625 1 97.06 176 LYS A O 1
ATOM 1363 N N . ALA A 1 177 ? -15.359 -15.734 9.812 1 97.5 177 ALA A N 1
ATOM 1364 C CA . ALA A 1 177 ? -16.375 -14.891 9.18 1 97.5 177 ALA A CA 1
ATOM 1365 C C . ALA A 1 177 ? -17.125 -14.07 10.211 1 97.5 177 ALA A C 1
ATOM 1367 O O . ALA A 1 177 ? -17.438 -12.898 9.977 1 97.5 177 ALA A O 1
ATOM 1368 N N . ALA A 1 178 ? -17.438 -14.648 11.336 1 97.31 178 ALA A N 1
ATOM 1369 C CA . ALA A 1 178 ? -18.125 -13.945 12.414 1 97.31 178 ALA A CA 1
ATOM 1370 C C . ALA A 1 178 ? -17.25 -12.82 12.969 1 97.31 178 ALA A C 1
ATOM 1372 O O . ALA A 1 178 ? -17.75 -11.734 13.273 1 97.31 178 ALA A O 1
ATOM 1373 N N . GLU A 1 179 ? -16.031 -13.102 13.117 1 94.88 179 GLU A N 1
ATOM 1374 C CA . GLU A 1 179 ? -15.086 -12.102 13.586 1 94.88 179 GLU A CA 1
ATOM 1375 C C . GLU A 1 179 ? -15.039 -10.898 12.648 1 94.88 179 GLU A C 1
ATOM 1377 O O . GLU A 1 179 ? -15.086 -9.75 13.102 1 94.88 179 GLU A O 1
ATOM 1382 N N . VAL A 1 180 ? -14.898 -11.172 11.391 1 95.5 180 VAL A N 1
ATOM 1383 C CA . VAL A 1 180 ? -14.836 -10.117 10.383 1 95.5 180 VAL A CA 1
ATOM 1384 C C . VAL A 1 180 ? -16.125 -9.312 10.391 1 95.5 180 VAL A C 1
ATOM 1386 O O . VAL A 1 180 ? -16.109 -8.086 10.273 1 95.5 180 VAL A O 1
ATOM 1389 N N . ARG A 1 181 ? -17.25 -9.992 10.516 1 95.56 181 ARG A N 1
ATOM 1390 C CA . ARG A 1 181 ? -18.531 -9.312 10.578 1 95.56 181 ARG A CA 1
ATOM 1391 C C . ARG A 1 181 ? -18.609 -8.383 11.781 1 95.56 181 ARG A C 1
ATOM 1393 O O . ARG A 1 181 ? -19.109 -7.258 11.672 1 95.56 181 ARG A O 1
ATOM 1400 N N . ALA A 1 182 ? -18.125 -8.789 12.859 1 91.31 182 ALA A N 1
ATOM 1401 C CA . ALA A 1 182 ? -18.141 -7.988 14.078 1 91.31 182 ALA A CA 1
ATOM 1402 C C . ALA A 1 182 ? -17.234 -6.777 13.953 1 91.31 182 ALA A C 1
ATOM 1404 O O . ALA A 1 182 ? -17.562 -5.684 14.422 1 91.31 182 ALA A O 1
ATOM 1405 N N . LEU A 1 183 ? -16.141 -6.977 13.344 1 88.12 183 LEU A N 1
ATOM 1406 C CA . LEU A 1 183 ? -15.094 -5.957 13.289 1 88.12 183 LEU A CA 1
ATOM 1407 C C . LEU A 1 183 ? -15.391 -4.945 12.188 1 88.12 183 LEU A C 1
ATOM 1409 O O . LEU A 1 183 ? -15.164 -3.746 12.359 1 88.12 183 LEU A O 1
ATOM 1413 N N . ALA A 1 184 ? -15.836 -5.438 11.047 1 91.06 184 ALA A N 1
ATOM 1414 C CA . ALA A 1 184 ? -15.891 -4.582 9.859 1 91.06 184 ALA A CA 1
ATOM 1415 C C . ALA A 1 184 ? -17.312 -4.453 9.344 1 91.06 184 ALA A C 1
ATOM 1417 O O . ALA A 1 184 ? -17.594 -3.641 8.461 1 91.06 184 ALA A O 1
ATOM 1418 N N . GLY A 1 185 ? -18.25 -5.191 9.805 1 91 185 GLY A N 1
ATOM 1419 C CA . GLY A 1 185 ? -19.625 -5.152 9.344 1 91 185 GLY A CA 1
ATOM 1420 C C . GLY A 1 185 ? -19.812 -5.719 7.953 1 91 185 GLY A C 1
ATOM 1421 O O . GLY A 1 185 ? -20.672 -5.262 7.199 1 91 185 GLY A O 1
ATOM 1422 N N . VAL A 1 186 ? -18.906 -6.586 7.594 1 93.94 186 VAL A N 1
ATOM 1423 C CA . VAL A 1 186 ? -18.969 -7.152 6.254 1 93.94 186 VAL A CA 1
ATOM 1424 C C . VAL A 1 186 ? -19.172 -8.664 6.344 1 93.94 186 VAL A C 1
ATOM 1426 O O . VAL A 1 186 ? -18.688 -9.305 7.285 1 93.94 186 VAL A O 1
ATOM 1429 N N . GLU A 1 187 ? -19.875 -9.188 5.375 1 96.75 187 GLU A N 1
ATOM 1430 C CA . GLU A 1 187 ? -20.078 -10.625 5.25 1 96.75 187 GLU A CA 1
ATOM 1431 C C . GLU A 1 187 ? -19.109 -11.242 4.246 1 96.75 187 GLU A C 1
ATOM 1433 O O . GLU A 1 187 ? -19.281 -11.102 3.037 1 96.75 187 GLU A O 1
ATOM 1438 N N . VAL A 1 188 ? -18.234 -12.062 4.762 1 96.69 188 VAL A N 1
ATOM 1439 C CA . VAL A 1 188 ? -17.172 -12.617 3.943 1 96.69 188 VAL A CA 1
ATOM 1440 C C . VAL A 1 188 ? -17.75 -13.516 2.859 1 96.69 188 VAL A C 1
ATOM 1442 O O . VAL A 1 188 ? -17.234 -13.578 1.744 1 96.69 188 VAL A O 1
ATOM 1445 N N . GLU A 1 189 ? -18.797 -14.258 3.131 1 94.81 189 GLU A N 1
ATOM 1446 C CA . GLU A 1 189 ? -19.391 -15.219 2.207 1 94.81 189 GLU A CA 1
ATOM 1447 C C . GLU A 1 189 ? -20.047 -14.516 1.022 1 94.81 189 GLU A C 1
ATOM 1449 O O . GLU A 1 189 ? -20.359 -15.148 0.01 1 94.81 189 GLU A O 1
ATOM 1454 N N . LYS A 1 190 ? -20.234 -13.227 1.132 1 94.88 190 LYS A N 1
ATOM 1455 C CA . LYS A 1 190 ? -20.844 -12.461 0.048 1 94.88 190 LYS A CA 1
ATOM 1456 C C . LYS A 1 190 ? -19.781 -11.711 -0.754 1 94.88 190 LYS A C 1
ATOM 1458 O O . LYS A 1 190 ? -20.078 -11.117 -1.791 1 94.88 190 LYS A O 1
ATOM 1463 N N . MET A 1 191 ? -18.578 -11.742 -0.31 1 95.69 191 MET A N 1
ATOM 1464 C CA . MET A 1 191 ? -17.516 -11 -0.97 1 95.69 191 MET A CA 1
ATOM 1465 C C . MET A 1 191 ? -17 -11.75 -2.191 1 95.69 191 MET A C 1
ATOM 1467 O O . MET A 1 191 ? -16.828 -12.969 -2.145 1 95.69 191 MET A O 1
ATOM 1471 N N . ALA A 1 192 ? -16.859 -11.023 -3.305 1 96.38 192 ALA A N 1
ATOM 1472 C CA . ALA A 1 192 ? -16.047 -11.539 -4.406 1 96.38 192 ALA A CA 1
ATOM 1473 C C . ALA A 1 192 ? -14.562 -11.484 -4.07 1 96.38 192 ALA A C 1
ATOM 1475 O O . ALA A 1 192 ? -14.164 -10.812 -3.113 1 96.38 192 ALA A O 1
ATOM 1476 N N . LEU A 1 193 ? -13.766 -12.188 -4.781 1 97.44 193 LEU A N 1
ATOM 1477 C CA . LEU A 1 193 ? -12.32 -12.195 -4.582 1 97.44 193 LEU A CA 1
ATOM 1478 C C . LEU A 1 193 ? -11.766 -10.773 -4.602 1 97.44 193 LEU A C 1
ATOM 1480 O O . LEU A 1 193 ? -10.938 -10.414 -3.76 1 97.44 193 LEU A O 1
ATOM 1484 N N . GLY A 1 194 ? -12.172 -9.969 -5.586 1 96.81 194 GLY A N 1
ATOM 1485 C CA . GLY A 1 194 ? -11.711 -8.594 -5.664 1 96.81 194 GLY A CA 1
ATOM 1486 C C . GLY A 1 194 ? -12.023 -7.789 -4.418 1 96.81 194 GLY A C 1
ATOM 1487 O O . GLY A 1 194 ? -11.195 -7.004 -3.957 1 96.81 194 GLY A O 1
ATOM 1488 N N . ASP A 1 195 ? -13.211 -7.941 -3.863 1 96.5 195 ASP A N 1
ATOM 1489 C CA . ASP A 1 195 ? -13.609 -7.25 -2.641 1 96.5 195 ASP A CA 1
ATOM 1490 C C . ASP A 1 195 ? -12.734 -7.676 -1.462 1 96.5 195 ASP A C 1
ATOM 1492 O O . ASP A 1 195 ? -12.359 -6.848 -0.625 1 96.5 195 ASP A O 1
ATOM 1496 N N . LEU A 1 196 ? -12.5 -8.953 -1.409 1 97.81 196 LEU A N 1
ATOM 1497 C CA . LEU A 1 196 ? -11.648 -9.5 -0.355 1 97.81 196 LEU A CA 1
ATOM 1498 C C . LEU A 1 196 ? -10.258 -8.883 -0.408 1 97.81 196 LEU A C 1
ATOM 1500 O O . LEU A 1 196 ? -9.695 -8.523 0.628 1 97.81 196 LEU A O 1
ATOM 1504 N N . LEU A 1 197 ? -9.688 -8.766 -1.582 1 97.69 197 LEU A N 1
ATOM 1505 C CA . LEU A 1 197 ? -8.352 -8.203 -1.763 1 97.69 197 LEU A CA 1
ATOM 1506 C C . LEU A 1 197 ? -8.336 -6.719 -1.42 1 97.69 197 LEU A C 1
ATOM 1508 O O . LEU A 1 197 ? -7.398 -6.238 -0.779 1 97.69 197 LEU A O 1
ATOM 1512 N N . LYS A 1 198 ? -9.359 -5.992 -1.821 1 95.94 198 LYS A N 1
ATOM 1513 C CA . LYS A 1 198 ? -9.484 -4.586 -1.448 1 95.94 198 LYS A CA 1
ATOM 1514 C C . LYS A 1 198 ? -9.617 -4.43 0.063 1 95.94 198 LYS A C 1
ATOM 1516 O O . LYS A 1 198 ? -9.031 -3.521 0.653 1 95.94 198 LYS A O 1
ATOM 1521 N N . TYR A 1 199 ? -10.492 -5.293 0.627 1 96.38 199 TYR A N 1
ATOM 1522 C CA . TYR A 1 199 ? -10.672 -5.293 2.074 1 96.38 199 TYR A CA 1
ATOM 1523 C C . TYR A 1 199 ? -9.328 -5.375 2.791 1 96.38 199 TYR A C 1
ATOM 1525 O O . TYR A 1 199 ? -9.062 -4.602 3.715 1 96.38 199 TYR A O 1
ATOM 1533 N N . LYS A 1 200 ? -8.492 -6.27 2.355 1 97 200 LYS A N 1
ATOM 1534 C CA . LYS A 1 200 ? -7.199 -6.473 3.014 1 97 200 LYS A CA 1
ATOM 1535 C C . LYS A 1 200 ? -6.25 -5.312 2.727 1 97 200 LYS A C 1
ATOM 1537 O O . LYS A 1 200 ? -5.441 -4.941 3.58 1 97 200 LYS A O 1
ATOM 1542 N N . SER A 1 201 ? -6.281 -4.777 1.489 1 96.06 201 SER A N 1
ATOM 1543 C CA . SER A 1 201 ? -5.469 -3.605 1.183 1 96.06 201 SER A CA 1
ATOM 1544 C C . SER A 1 201 ? -5.793 -2.449 2.123 1 96.06 201 SER A C 1
ATOM 1546 O O . SER A 1 201 ? -4.902 -1.688 2.508 1 96.06 201 SER A O 1
ATOM 1548 N N . GLN A 1 202 ? -7.035 -2.33 2.543 1 95.69 202 GLN A N 1
ATOM 1549 C CA . GLN A 1 202 ? -7.488 -1.272 3.441 1 95.69 202 GLN A CA 1
ATOM 1550 C C . GLN A 1 202 ? -6.984 -1.508 4.863 1 95.69 202 GLN A C 1
ATOM 1552 O O . GLN A 1 202 ? -7.051 -0.612 5.707 1 95.69 202 GLN A O 1
ATOM 1557 N N . GLU A 1 203 ? -6.504 -2.645 5.086 1 95.81 203 GLU A N 1
ATOM 1558 C CA . GLU A 1 203 ? -5.863 -2.938 6.367 1 95.81 203 GLU A CA 1
ATOM 1559 C C . GLU A 1 203 ? -4.352 -2.742 6.285 1 95.81 203 GLU A C 1
ATOM 1561 O O . GLU A 1 203 ? -3.631 -3.049 7.238 1 95.81 203 GLU A O 1
ATOM 1566 N N . GLY A 1 204 ? -3.877 -2.355 5.121 1 94.69 204 GLY A N 1
ATOM 1567 C CA . GLY A 1 204 ? -2.457 -2.076 4.965 1 94.69 204 GLY A CA 1
ATOM 1568 C C . GLY A 1 204 ? -1.683 -3.238 4.371 1 94.69 204 GLY A C 1
ATOM 1569 O O . GLY A 1 204 ? -0.45 -3.229 4.367 1 94.69 204 GLY A O 1
ATOM 1570 N N . VAL A 1 205 ? -2.352 -4.227 3.896 1 97 205 VAL A N 1
ATOM 1571 C CA . VAL A 1 205 ? -1.698 -5.367 3.262 1 97 205 VAL A CA 1
ATOM 1572 C C . VAL A 1 205 ? -1.308 -5.008 1.831 1 97 205 VAL A C 1
ATOM 1574 O O . VAL A 1 205 ? -2.094 -4.402 1.1 1 97 205 VAL A O 1
ATOM 1577 N N . ARG A 1 206 ? -0.031 -5.281 1.464 1 97.25 206 ARG A N 1
ATOM 1578 C CA . ARG A 1 206 ? 0.393 -5.102 0.079 1 97.25 206 ARG A CA 1
ATOM 1579 C C . ARG A 1 206 ? -0.173 -6.199 -0.814 1 97.25 206 ARG A C 1
ATOM 1581 O O . ARG A 1 206 ? 0.143 -7.379 -0.635 1 97.25 206 ARG A O 1
ATOM 1588 N N . VAL A 1 207 ? -1.004 -5.82 -1.759 1 97.44 207 VAL A N 1
ATOM 1589 C CA . VAL A 1 207 ? -1.632 -6.781 -2.656 1 97.44 207 VAL A CA 1
ATOM 1590 C C . VAL A 1 207 ? -1.11 -6.582 -4.078 1 97.44 207 VAL A C 1
ATOM 1592 O O . VAL A 1 207 ? -1.308 -5.52 -4.672 1 97.44 207 VAL A O 1
ATOM 1595 N N . CYS A 1 208 ? -0.46 -7.535 -4.656 1 97.19 208 CYS A N 1
ATOM 1596 C CA . CYS A 1 208 ? 0.083 -7.5 -6.012 1 97.19 208 CYS A CA 1
ATOM 1597 C C . CYS A 1 208 ? -0.471 -8.648 -6.852 1 97.19 208 CYS A C 1
ATOM 1599 O O . CYS A 1 208 ? -0.388 -9.812 -6.457 1 97.19 208 CYS A O 1
ATOM 1601 N N . LEU A 1 209 ? -1.035 -8.336 -7.957 1 96.62 209 LEU A N 1
ATOM 1602 C CA . LEU A 1 209 ? -1.545 -9.336 -8.891 1 96.62 209 LEU A CA 1
ATOM 1603 C C . LEU A 1 209 ? -0.74 -9.32 -10.188 1 96.62 209 LEU A C 1
ATOM 1605 O O . LEU A 1 209 ? -0.517 -8.258 -10.773 1 96.62 209 LEU A O 1
ATOM 1609 N N . LEU A 1 210 ? -0.225 -10.391 -10.578 1 95.06 210 LEU A N 1
ATOM 1610 C CA . LEU A 1 210 ? 0.412 -10.625 -11.867 1 95.06 210 LEU A CA 1
ATOM 1611 C C . LEU A 1 210 ? -0.456 -11.516 -12.75 1 95.06 210 LEU A C 1
ATOM 1613 O O . LEU A 1 210 ? -0.459 -12.734 -12.586 1 95.06 210 LEU A O 1
ATOM 1617 N N . VAL A 1 211 ? -1.168 -10.914 -13.695 1 92.69 211 VAL A N 1
ATOM 1618 C CA . VAL A 1 211 ? -2.17 -11.633 -14.477 1 92.69 211 VAL A CA 1
ATOM 1619 C C . VAL A 1 211 ? -1.722 -11.734 -15.93 1 92.69 211 VAL A C 1
ATOM 1621 O O . VAL A 1 211 ? -1.208 -10.766 -16.5 1 92.69 211 VAL A O 1
ATOM 1624 N N . SER A 1 212 ? -1.935 -12.844 -16.469 1 87.25 212 SER A N 1
ATOM 1625 C CA . SER A 1 212 ? -1.563 -13.055 -17.859 1 87.25 212 SER A CA 1
ATOM 1626 C C . SER A 1 212 ? -2.453 -12.242 -18.797 1 87.25 212 SER A C 1
ATOM 1628 O O . SER A 1 212 ? -3.652 -12.102 -18.547 1 87.25 212 SER A O 1
ATOM 1630 N N . ASP A 1 213 ? -1.812 -11.531 -19.766 1 76.62 213 ASP A N 1
ATOM 1631 C CA . ASP A 1 213 ? -2.576 -10.773 -20.75 1 76.62 213 ASP A CA 1
ATOM 1632 C C . ASP A 1 213 ? -2.449 -11.406 -22.141 1 76.62 213 ASP A C 1
ATOM 1634 O O . ASP A 1 213 ? -1.341 -11.547 -22.656 1 76.62 213 ASP A O 1
ATOM 1638 N N . HIS A 1 214 ? -3.512 -11.883 -22.578 1 61.94 214 HIS A N 1
ATOM 1639 C CA . HIS A 1 214 ? -3.51 -12.406 -23.953 1 61.94 214 HIS A CA 1
ATOM 1640 C C . HIS A 1 214 ? -4.152 -11.422 -24.922 1 61.94 214 HIS A C 1
ATOM 1642 O O . HIS A 1 214 ? -5.293 -10.992 -24.703 1 61.94 214 HIS A O 1
ATOM 1648 N N . HIS A 1 215 ? -3.387 -10.297 -25.344 1 47.25 215 HIS A N 1
ATOM 1649 C CA . HIS A 1 215 ? -3.951 -9.336 -26.281 1 47.25 215 HIS A CA 1
ATOM 1650 C C . HIS A 1 215 ? -4.609 -10.055 -27.469 1 47.25 215 HIS A C 1
ATOM 1652 O O . HIS A 1 215 ? -4.02 -10.961 -28.047 1 47.25 215 HIS A O 1
ATOM 1658 N N . ASP A 1 216 ? -5.832 -9.93 -27.516 1 40.44 216 ASP A N 1
ATOM 1659 C CA . ASP A 1 216 ? -6.387 -10.031 -28.859 1 40.44 216 ASP A CA 1
ATOM 1660 C C . ASP A 1 216 ? -5.789 -8.977 -29.781 1 40.44 216 ASP A C 1
ATOM 1662 O O . ASP A 1 216 ? -6.18 -7.805 -29.719 1 40.44 216 ASP A O 1
ATOM 1666 N N . THR A 1 217 ? -4.641 -8.75 -29.922 1 36.41 217 THR A N 1
ATOM 1667 C CA . THR A 1 217 ? -4.379 -7.82 -31 1 36.41 217 THR A CA 1
ATOM 1668 C C . THR A 1 217 ? -5.32 -8.078 -32.188 1 36.41 217 THR A C 1
ATOM 1670 O O . THR A 1 217 ? -5.309 -9.172 -32.75 1 36.41 217 THR A O 1
ATOM 1673 N N . PRO A 1 218 ? -6.391 -7.281 -32.25 1 33.59 218 PRO A N 1
ATOM 1674 C CA . PRO A 1 218 ? -6.984 -7.398 -33.594 1 33.59 218 PRO A CA 1
ATOM 1675 C C . PRO A 1 218 ? -5.945 -7.359 -34.719 1 33.59 218 PRO A C 1
ATOM 1677 O O . PRO A 1 218 ? -5.074 -6.484 -34.719 1 33.59 218 PRO A O 1
ATOM 1680 N N . LEU A 1 219 ? -5.488 -8.367 -35.312 1 32.28 219 LEU A N 1
ATOM 1681 C CA . LEU A 1 219 ? -4.918 -8.133 -36.625 1 32.28 219 LEU A CA 1
ATOM 1682 C C . LEU A 1 219 ? -5.633 -6.984 -37.344 1 32.28 219 LEU A C 1
ATOM 1684 O O . LEU A 1 219 ? -6.793 -6.695 -37.062 1 32.28 219 LEU A O 1
ATOM 1688 N N . HIS A 1 220 ? -4.922 -6.156 -38.188 1 29.67 220 HIS A N 1
ATOM 1689 C CA . HIS A 1 220 ? -5.488 -5.18 -39.094 1 29.67 220 HIS A CA 1
ATOM 1690 C C . HIS A 1 220 ? -6.859 -5.625 -39.594 1 29.67 220 HIS A C 1
ATOM 1692 O O . HIS A 1 220 ? -7.078 -6.812 -39.844 1 29.67 220 HIS A O 1
ATOM 1698 N N . PRO A 1 221 ? -7.875 -4.746 -39.594 1 31.67 221 PRO A N 1
ATOM 1699 C CA . PRO A 1 221 ? -9.141 -5.004 -40.281 1 31.67 221 PRO A CA 1
ATOM 1700 C C . PRO A 1 221 ? -8.961 -5.754 -41.594 1 31.67 221 PRO A C 1
ATOM 1702 O O . PRO A 1 221 ? -9.938 -6.004 -42.312 1 31.67 221 PRO A O 1
ATOM 1705 N N . SER A 1 222 ? -7.82 -5.578 -42.312 1 28.89 222 SER A N 1
ATOM 1706 C CA . SER A 1 222 ? -8.031 -6.18 -43.625 1 28.89 222 SER A CA 1
ATOM 1707 C C . SER A 1 222 ? -8.492 -7.629 -43.5 1 28.89 222 SER A C 1
ATOM 1709 O O . SER A 1 222 ? -9.281 -8.109 -44.312 1 28.89 222 SER A O 1
ATOM 1711 N N . PHE A 1 223 ? -7.516 -8.578 -43.25 1 27.06 223 PHE A N 1
ATOM 1712 C CA . PHE A 1 223 ? -7.973 -9.93 -43.531 1 27.06 223 PHE A CA 1
ATOM 1713 C C . PHE A 1 223 ? -8.891 -10.43 -42.406 1 27.06 223 PHE A C 1
ATOM 1715 O O . PHE A 1 223 ? -8.719 -10.062 -41.25 1 27.06 223 PHE A O 1
ATOM 1722 N N . PHE A 1 224 ? -10.141 -10.945 -42.656 1 27.84 224 PHE A N 1
ATOM 1723 C CA . PHE A 1 224 ? -11.352 -11.656 -42.281 1 27.84 224 PHE A CA 1
ATOM 1724 C C . PHE A 1 224 ? -11.055 -12.664 -41.156 1 27.84 224 PHE A C 1
ATOM 1726 O O . PHE A 1 224 ? -11.82 -13.602 -40.969 1 27.84 224 PHE A O 1
ATOM 1733 N N . LEU A 1 225 ? -9.789 -12.883 -40.812 1 27.48 225 LEU A N 1
ATOM 1734 C CA . LEU A 1 225 ? -9.805 -14.062 -39.938 1 27.48 225 LEU A CA 1
ATOM 1735 C C . LEU A 1 225 ? -10.297 -13.711 -38.531 1 27.48 225 LEU A C 1
ATOM 1737 O O . LEU A 1 225 ? -9.742 -12.82 -37.906 1 27.48 225 LEU A O 1
ATOM 1741 N N . ASN A 1 226 ? -11.656 -13.703 -38.281 1 29.94 226 ASN A N 1
ATOM 1742 C CA . ASN A 1 226 ? -12.414 -13.812 -37.062 1 29.94 226 ASN A CA 1
ATOM 1743 C C . ASN A 1 226 ? -11.695 -14.688 -36.031 1 29.94 226 ASN A C 1
ATOM 1745 O O . ASN A 1 226 ? -11.789 -15.914 -36.094 1 29.94 226 ASN A O 1
ATOM 1749 N N . THR A 1 227 ? -10.492 -14.43 -35.75 1 33 227 THR A N 1
ATOM 1750 C CA . THR A 1 227 ? -9.953 -15.305 -34.719 1 33 227 THR A CA 1
ATOM 1751 C C . THR A 1 227 ? -10.82 -15.25 -33.469 1 33 227 THR A C 1
ATOM 1753 O O . THR A 1 227 ? -10.633 -14.391 -32.594 1 33 227 THR A O 1
ATOM 1756 N N . GLY A 1 228 ? -12.094 -15.445 -33.5 1 34.22 228 GLY A N 1
ATOM 1757 C CA . GLY A 1 228 ? -13.094 -15.648 -32.469 1 34.22 228 GLY A CA 1
ATOM 1758 C C . GLY A 1 228 ? -12.562 -16.391 -31.266 1 34.22 228 GLY A C 1
ATOM 1759 O O . GLY A 1 228 ? -13.195 -16.375 -30.203 1 34.22 228 GLY A O 1
ATOM 1760 N N . GLY A 1 229 ? -11.805 -17.531 -31.359 1 34.09 229 GLY A N 1
ATOM 1761 C CA . GLY A 1 229 ? -11.625 -18.562 -30.359 1 34.09 229 GLY A CA 1
ATOM 1762 C C . GLY A 1 229 ? -10.578 -18.203 -29.312 1 34.09 229 GLY A C 1
ATOM 1763 O O . GLY A 1 229 ? -10.109 -19.062 -28.578 1 34.09 229 GLY A O 1
ATOM 1764 N N . MET A 1 230 ? -9.922 -17.125 -29.453 1 38 230 MET A N 1
ATOM 1765 C CA . MET A 1 230 ? -8.781 -17.031 -28.547 1 38 230 MET A CA 1
ATOM 1766 C C . MET A 1 230 ? -9.258 -16.859 -27.109 1 38 230 MET A C 1
ATOM 1768 O O . MET A 1 230 ? -10.297 -16.25 -26.859 1 38 230 MET A O 1
ATOM 1772 N N . MET A 1 231 ? -8.781 -17.688 -26.172 1 44.09 231 MET A N 1
ATOM 1773 C CA . MET A 1 231 ? -8.984 -17.781 -24.734 1 44.09 231 MET A CA 1
ATOM 1774 C C . MET A 1 231 ? -8.992 -16.391 -24.094 1 44.09 231 MET A C 1
ATOM 1776 O O . MET A 1 231 ? -8.016 -15.648 -24.203 1 44.09 231 MET A O 1
ATOM 1780 N N . GLN A 1 232 ? -10.117 -15.656 -24.031 1 45.56 232 GLN A N 1
ATOM 1781 C CA . GLN A 1 232 ? -10.336 -14.336 -23.438 1 45.56 232 GLN A CA 1
ATOM 1782 C C . GLN A 1 232 ? -9.977 -14.328 -21.953 1 45.56 232 GLN A C 1
ATOM 1784 O O . GLN A 1 232 ? -10.539 -15.094 -21.172 1 45.56 232 GLN A O 1
ATOM 1789 N N . THR A 1 233 ? -8.695 -13.992 -21.609 1 57.38 233 THR A N 1
ATOM 1790 C CA . THR A 1 233 ? -8.414 -13.805 -20.188 1 57.38 233 THR A CA 1
ATOM 1791 C C . THR A 1 233 ? -9.016 -12.5 -19.672 1 57.38 233 THR A C 1
ATOM 1793 O O . THR A 1 233 ? -9.242 -11.57 -20.453 1 57.38 233 THR A O 1
ATOM 1796 N N . SER A 1 234 ? -9.586 -12.539 -18.438 1 66.31 234 SER A N 1
ATOM 1797 C CA . SER A 1 234 ? -10.227 -11.438 -17.734 1 66.31 234 SER A CA 1
ATOM 1798 C C . SER A 1 234 ? -9.203 -10.445 -17.203 1 66.31 234 SER A C 1
ATOM 1800 O O . SER A 1 234 ? -9.477 -9.719 -16.25 1 66.31 234 SER A O 1
ATOM 1802 N N . GLY A 1 235 ? -7.992 -10.531 -17.828 1 78.44 235 GLY A N 1
ATOM 1803 C CA . GLY A 1 235 ? -6.945 -9.711 -17.234 1 78.44 235 GLY A CA 1
ATOM 1804 C C . GLY A 1 235 ? -7.262 -8.227 -17.266 1 78.44 235 GLY A C 1
ATOM 1805 O O . GLY A 1 235 ? -7.098 -7.535 -16.25 1 78.44 235 GLY A O 1
ATOM 1806 N N . GLU A 1 236 ? -7.789 -7.777 -18.312 1 82.94 236 GLU A N 1
ATOM 1807 C CA . GLU A 1 236 ? -8.125 -6.363 -18.438 1 82.94 236 GLU A CA 1
ATOM 1808 C C . GLU A 1 236 ? -9.273 -5.988 -17.5 1 82.94 236 GLU A C 1
ATOM 1810 O O . GLU A 1 236 ? -9.289 -4.898 -16.938 1 82.94 236 GLU A O 1
ATOM 1815 N N . GLU A 1 237 ? -10.172 -6.906 -17.469 1 88.06 237 GLU A N 1
ATOM 1816 C CA . GLU A 1 237 ? -11.289 -6.66 -16.562 1 88.06 237 GLU A CA 1
ATOM 1817 C C . GLU A 1 237 ? -10.828 -6.609 -15.117 1 88.06 237 GLU A C 1
ATOM 1819 O O . GLU A 1 237 ? -11.305 -5.785 -14.336 1 88.06 237 GLU A O 1
ATOM 1824 N N . THR A 1 238 ? -9.945 -7.492 -14.797 1 92.25 238 THR A N 1
ATOM 1825 C CA . THR A 1 238 ? -9.398 -7.512 -13.453 1 92.25 238 THR A CA 1
ATOM 1826 C C . THR A 1 238 ? -8.633 -6.223 -13.156 1 92.25 238 THR A C 1
ATOM 1828 O O . THR A 1 238 ? -8.797 -5.629 -12.094 1 92.25 238 THR A O 1
ATOM 1831 N N . LYS A 1 239 ? -7.824 -5.82 -14.102 1 91.19 239 LYS A N 1
ATOM 1832 C CA . LYS A 1 239 ? -7.082 -4.574 -13.953 1 91.19 239 LYS A CA 1
ATOM 1833 C C . LYS A 1 239 ? -8.023 -3.387 -13.789 1 91.19 239 LYS A C 1
ATOM 1835 O O . LYS A 1 239 ? -7.793 -2.52 -12.945 1 91.19 239 LYS A O 1
ATOM 1840 N N . LYS A 1 240 ? -9.078 -3.326 -14.555 1 90.12 240 LYS A N 1
ATOM 1841 C CA . LYS A 1 240 ? -10.07 -2.254 -14.477 1 90.12 240 LYS A CA 1
ATOM 1842 C C . LYS A 1 240 ? -10.773 -2.26 -13.117 1 90.12 240 LYS A C 1
ATOM 1844 O O . LYS A 1 240 ? -11.07 -1.199 -12.57 1 90.12 240 LYS A O 1
ATOM 1849 N N . PHE A 1 241 ? -11.031 -3.414 -12.664 1 93.56 241 PHE A N 1
ATOM 1850 C CA . PHE A 1 241 ? -11.695 -3.551 -11.375 1 93.56 241 PHE A CA 1
ATOM 1851 C C . PHE A 1 241 ? -10.891 -2.869 -10.273 1 93.56 241 PHE A C 1
ATOM 1853 O O . PHE A 1 241 ? -11.461 -2.291 -9.352 1 93.56 241 PHE A O 1
ATOM 1860 N N . PHE A 1 242 ? -9.547 -2.941 -10.352 1 92.88 242 PHE A N 1
ATOM 1861 C CA . PHE A 1 242 ? -8.688 -2.457 -9.281 1 92.88 242 PHE A CA 1
ATOM 1862 C C . PHE A 1 242 ? -8.125 -1.08 -9.617 1 92.88 242 PHE A C 1
ATOM 1864 O O . PHE A 1 242 ? -7.27 -0.56 -8.891 1 92.88 242 PHE A O 1
ATOM 1871 N N . LYS A 1 243 ? -8.484 -0.477 -10.672 1 86.75 243 LYS A N 1
ATOM 1872 C CA . LYS A 1 243 ? -7.922 0.774 -11.172 1 86.75 243 LYS A CA 1
ATOM 1873 C C . LYS A 1 243 ? -7.961 1.862 -10.102 1 86.75 243 LYS A C 1
ATOM 1875 O O . LYS A 1 243 ? -7.012 2.641 -9.969 1 86.75 243 LYS A O 1
ATOM 1880 N N . GLN A 1 244 ? -8.922 1.974 -9.234 1 85.56 244 GLN A N 1
ATOM 1881 C CA . GLN A 1 244 ? -9.047 3.029 -8.234 1 85.56 244 GLN A CA 1
ATOM 1882 C C . GLN A 1 244 ? -8.805 2.49 -6.828 1 85.56 244 GLN A C 1
ATOM 1884 O O . GLN A 1 244 ? -9.312 3.039 -5.848 1 85.56 244 GLN A O 1
ATOM 1889 N N . SER A 1 245 ? -8.047 1.447 -6.82 1 90 245 SER A N 1
ATOM 1890 C CA . SER A 1 245 ? -7.715 0.867 -5.52 1 90 245 SER A CA 1
ATOM 1891 C C . SER A 1 245 ? -6.207 0.813 -5.305 1 90 245 SER A C 1
ATOM 1893 O O . SER A 1 245 ? -5.434 1.104 -6.219 1 90 245 SER A O 1
ATOM 1895 N N . SER A 1 246 ? -5.82 0.565 -4.145 1 90.81 246 SER A N 1
ATOM 1896 C CA . SER A 1 246 ? -4.406 0.454 -3.809 1 90.81 246 SER A CA 1
ATOM 1897 C C . SER A 1 246 ? -3.861 -0.927 -4.16 1 90.81 246 SER A C 1
ATOM 1899 O O . SER A 1 246 ? -2.676 -1.202 -3.959 1 90.81 246 SER A O 1
ATOM 1901 N N . VAL A 1 247 ? -4.73 -1.826 -4.688 1 94.25 247 VAL A N 1
ATOM 1902 C CA . VAL A 1 247 ? -4.281 -3.115 -5.203 1 94.25 247 VAL A CA 1
ATOM 1903 C C . VAL A 1 247 ? -3.48 -2.908 -6.484 1 94.25 247 VAL A C 1
ATOM 1905 O O . VAL A 1 247 ? -3.918 -2.191 -7.391 1 94.25 247 VAL A O 1
ATOM 1908 N N . ILE A 1 248 ? -2.307 -3.447 -6.555 1 93.44 248 ILE A N 1
ATOM 1909 C CA . ILE A 1 248 ? -1.444 -3.293 -7.723 1 93.44 248 ILE A CA 1
ATOM 1910 C C . ILE A 1 248 ? -1.645 -4.473 -8.672 1 93.44 248 ILE A C 1
ATOM 1912 O O . ILE A 1 248 ? -1.336 -5.613 -8.328 1 93.44 248 ILE A O 1
ATOM 1916 N N . CYS A 1 249 ? -2.189 -4.254 -9.82 1 93.5 249 CYS A N 1
ATOM 1917 C CA . CYS A 1 249 ? -2.453 -5.289 -10.812 1 93.5 249 CYS A CA 1
ATOM 1918 C C . CYS A 1 249 ? -1.63 -5.055 -12.07 1 93.5 249 CYS A C 1
ATOM 1920 O O . CYS A 1 249 ? -1.773 -4.023 -12.734 1 93.5 249 CYS A O 1
ATOM 1922 N N . VAL A 1 250 ? -0.75 -5.945 -12.398 1 91.81 250 VAL A N 1
ATOM 1923 C CA . VAL A 1 250 ? 0.111 -5.859 -13.57 1 91.81 250 VAL A CA 1
ATOM 1924 C C . VAL A 1 250 ? -0.273 -6.945 -14.578 1 91.81 250 VAL A C 1
ATOM 1926 O O . VAL A 1 250 ? -0.42 -8.117 -14.203 1 91.81 250 VAL A O 1
ATOM 1929 N N . LEU A 1 251 ? -0.483 -6.566 -15.781 1 89 251 LEU A N 1
ATOM 1930 C CA . LEU A 1 251 ? -0.704 -7.523 -16.859 1 89 251 LEU A CA 1
ATOM 1931 C C . LEU A 1 251 ? 0.62 -7.961 -17.484 1 89 251 LEU A C 1
ATOM 1933 O O . LEU A 1 251 ? 1.467 -7.125 -17.797 1 89 251 LEU A O 1
ATOM 1937 N N . SER A 1 252 ? 0.838 -9.211 -17.5 1 85.38 252 SER A N 1
ATOM 1938 C CA . SER A 1 252 ? 2.072 -9.758 -18.062 1 85.38 252 SER A CA 1
ATOM 1939 C C . SER A 1 252 ? 1.825 -10.398 -19.422 1 85.38 252 SER A C 1
ATOM 1941 O O . SER A 1 252 ? 0.959 -11.266 -19.562 1 85.38 252 SER A O 1
ATOM 1943 N N . HIS A 1 253 ? 2.607 -9.945 -20.359 1 76.44 253 HIS A N 1
ATOM 1944 C CA . HIS A 1 253 ? 2.523 -10.484 -21.703 1 76.44 253 HIS A CA 1
ATOM 1945 C C . HIS A 1 253 ? 3.645 -11.484 -21.969 1 76.44 253 HIS A C 1
ATOM 1947 O O . HIS A 1 253 ? 4.77 -11.305 -21.5 1 76.44 253 HIS A O 1
ATOM 1953 N N . ARG A 1 254 ? 3.242 -12.492 -22.562 1 71.81 254 ARG A N 1
ATOM 1954 C CA . ARG A 1 254 ? 4.277 -13.445 -22.969 1 71.81 254 ARG A CA 1
ATOM 1955 C C . ARG A 1 254 ? 4.668 -13.25 -24.438 1 71.81 254 ARG A C 1
ATOM 1957 O O . ARG A 1 254 ? 3.863 -13.5 -25.328 1 71.81 254 ARG A O 1
ATOM 1964 N N . TYR A 1 255 ? 5.773 -12.273 -24.703 1 56.75 255 TYR A N 1
ATOM 1965 C CA . TYR A 1 255 ? 6.219 -12.023 -26.062 1 56.75 255 TYR A CA 1
ATOM 1966 C C . TYR A 1 255 ? 7.34 -12.984 -26.453 1 56.75 255 TYR A C 1
ATOM 1968 O O . TYR A 1 255 ? 8.164 -13.352 -25.609 1 56.75 255 TYR A O 1
ATOM 1976 N N . PRO A 1 256 ? 7.199 -13.523 -27.531 1 47.84 256 PRO A N 1
ATOM 1977 C CA . PRO A 1 256 ? 8.406 -14.211 -27.984 1 47.84 256 PRO A CA 1
ATOM 1978 C C . PRO A 1 256 ? 9.57 -13.258 -28.234 1 47.84 256 PRO A C 1
ATOM 1980 O O . PRO A 1 256 ? 9.359 -12.078 -28.516 1 47.84 256 PRO A O 1
ATOM 1983 N N . ARG A 1 257 ? 10.695 -13.258 -27.719 1 47.09 257 ARG A N 1
ATOM 1984 C CA . ARG A 1 257 ? 11.859 -12.375 -27.688 1 47.09 257 ARG A CA 1
ATOM 1985 C C . ARG A 1 257 ? 11.984 -11.594 -28.984 1 47.09 257 ARG A C 1
ATOM 1987 O O . ARG A 1 257 ? 12.344 -10.414 -28.969 1 47.09 257 ARG A O 1
ATOM 1994 N N . SER A 1 258 ? 12.422 -11.984 -30.172 1 42.5 258 SER A N 1
ATOM 1995 C CA . SER A 1 258 ? 12.984 -11.227 -31.281 1 42.5 258 SER A CA 1
ATOM 1996 C C . SER A 1 258 ? 11.898 -10.492 -32.062 1 42.5 258 SER A C 1
ATOM 1998 O O . SER A 1 258 ? 10.797 -11.016 -32.25 1 42.5 258 SER A O 1
ATOM 2000 N N . LYS A 1 259 ? 12.219 -9.188 -32.375 1 40.75 259 LYS A N 1
ATOM 2001 C CA . LYS A 1 259 ? 11.445 -8.414 -33.344 1 40.75 259 LYS A CA 1
ATOM 2002 C C . LYS A 1 259 ? 11.008 -9.281 -34.5 1 40.75 259 LYS A C 1
ATOM 2004 O O . LYS A 1 259 ? 9.922 -9.094 -35.062 1 40.75 259 LYS A O 1
ATOM 2009 N N . VAL A 1 260 ? 11.922 -9.961 -34.906 1 38.53 260 VAL A N 1
ATOM 2010 C CA . VAL A 1 260 ? 11.703 -10.883 -36.031 1 38.53 260 VAL A CA 1
ATOM 2011 C C . VAL A 1 260 ? 10.672 -11.938 -35.625 1 38.53 260 VAL A C 1
ATOM 2013 O O . VAL A 1 260 ? 9.828 -12.328 -36.438 1 38.53 260 VAL A O 1
ATOM 2016 N N . ASP A 1 261 ? 10.773 -12.242 -34.469 1 44.34 261 ASP A N 1
ATOM 2017 C CA . ASP A 1 261 ? 9.836 -13.242 -33.969 1 44.34 261 ASP A CA 1
ATOM 2018 C C . ASP A 1 261 ? 8.484 -12.609 -33.625 1 44.34 261 ASP A C 1
ATOM 2020 O O . ASP A 1 261 ? 7.438 -13.242 -33.781 1 44.34 261 ASP A O 1
ATOM 2024 N N . MET A 1 262 ? 8.594 -11.43 -33.062 1 46.5 262 MET A N 1
ATOM 2025 C CA . MET A 1 262 ? 7.336 -10.695 -32.938 1 46.5 262 MET A CA 1
ATOM 2026 C C . MET A 1 262 ? 6.641 -10.531 -34.281 1 46.5 262 MET A C 1
ATOM 2028 O O . MET A 1 262 ? 5.414 -10.594 -34.344 1 46.5 262 MET A O 1
ATOM 2032 N N . ALA A 1 263 ? 7.531 -10.281 -35.219 1 40.31 263 ALA A N 1
ATOM 2033 C CA . ALA A 1 263 ? 7.016 -10.211 -36.562 1 40.31 263 ALA A CA 1
ATOM 2034 C C . ALA A 1 263 ? 6.52 -11.578 -37.031 1 40.31 263 ALA A C 1
ATOM 2036 O O . ALA A 1 263 ? 5.484 -11.68 -37.719 1 40.31 263 ALA A O 1
ATOM 2037 N N . LYS A 1 264 ? 7.254 -12.531 -36.875 1 39.66 264 LYS A N 1
ATOM 2038 C CA . LYS A 1 264 ? 6.855 -13.891 -37.219 1 39.66 264 LYS A CA 1
ATOM 2039 C C . LYS A 1 264 ? 5.684 -14.359 -36.344 1 39.66 264 LYS A C 1
ATOM 2041 O O . LYS A 1 264 ? 4.844 -15.141 -36.812 1 39.66 264 LYS A O 1
ATOM 2046 N N . GLN A 1 265 ? 5.828 -14.031 -35.156 1 41.97 265 GLN A N 1
ATOM 2047 C CA . GLN A 1 265 ? 4.668 -14.312 -34.312 1 41.97 265 GLN A CA 1
ATOM 2048 C C . GLN A 1 265 ? 3.438 -13.562 -34.812 1 41.97 265 GLN A C 1
ATOM 2050 O O . GLN A 1 265 ? 2.311 -14.039 -34.656 1 41.97 265 GLN A O 1
ATOM 2055 N N . LYS A 1 266 ? 3.777 -12.43 -35.188 1 42.44 266 LYS A N 1
ATOM 2056 C CA . LYS A 1 266 ? 2.645 -11.797 -35.875 1 42.44 266 LYS A CA 1
ATOM 2057 C C . LYS A 1 266 ? 2.08 -12.688 -36.969 1 42.44 266 LYS A C 1
ATOM 2059 O O . LYS A 1 266 ? 0.896 -12.594 -37.312 1 42.44 266 LYS A O 1
ATOM 2064 N N . VAL A 1 267 ? 3.031 -13.414 -37.562 1 32.03 267 VAL A N 1
ATOM 2065 C CA . VAL A 1 267 ? 2.6 -14.297 -38.625 1 32.03 267 VAL A CA 1
ATOM 2066 C C . VAL A 1 267 ? 2.131 -15.633 -38.062 1 32.03 267 VAL A C 1
ATOM 2068 O O . VAL A 1 267 ? 1.184 -16.234 -38.562 1 32.03 267 VAL A O 1
ATOM 2071 N N . VAL A 1 268 ? 2.951 -16.281 -37.281 1 36.41 268 VAL A N 1
ATOM 2072 C CA . VAL A 1 268 ? 2.588 -17.641 -36.906 1 36.41 268 VAL A CA 1
ATOM 2073 C C . VAL A 1 268 ? 1.616 -17.609 -35.719 1 36.41 268 VAL A C 1
ATOM 2075 O O . VAL A 1 268 ? 1.011 -18.625 -35.375 1 36.41 268 VAL A O 1
ATOM 2078 N N . GLY A 1 269 ? 0.908 -16.734 -35.406 1 39.53 269 GLY A N 1
ATOM 2079 C CA . GLY A 1 269 ? -0.353 -16.484 -34.719 1 39.53 269 GLY A CA 1
ATOM 2080 C C . GLY A 1 269 ? -0.331 -16.891 -33.25 1 39.53 269 GLY A C 1
ATOM 2081 O O . GLY A 1 269 ? -1.333 -16.75 -32.562 1 39.53 269 GLY A O 1
ATOM 2082 N N . THR A 1 270 ? 0.427 -18.016 -32.75 1 48.59 270 THR A N 1
ATOM 2083 C CA . THR A 1 270 ? -0.106 -18.516 -31.5 1 48.59 270 THR A CA 1
ATOM 2084 C C . THR A 1 270 ? 0.579 -17.844 -30.312 1 48.59 270 THR A C 1
ATOM 2086 O O . THR A 1 270 ? 1.775 -18.031 -30.078 1 48.59 270 THR A O 1
ATOM 2089 N N . PRO A 1 271 ? 0.073 -16.906 -29.594 1 62.22 271 PRO A N 1
ATOM 2090 C CA . PRO A 1 271 ? 0.629 -16.25 -28.406 1 62.22 271 PRO A CA 1
ATOM 2091 C C . PRO A 1 271 ? 0.763 -17.203 -27.219 1 62.22 271 PRO A C 1
ATOM 2093 O O . PRO A 1 271 ? -0.045 -18.109 -27.062 1 62.22 271 PRO A O 1
ATOM 2096 N N . TYR A 1 272 ? 2.027 -17.453 -26.594 1 80.75 272 TYR A N 1
ATOM 2097 C CA . TYR A 1 272 ? 2.268 -18.234 -25.391 1 80.75 272 TYR A CA 1
ATOM 2098 C C . TYR A 1 272 ? 1.687 -17.531 -24.172 1 80.75 272 TYR A C 1
ATOM 2100 O O . TYR A 1 272 ? 1.287 -16.359 -24.25 1 80.75 272 TYR A O 1
ATOM 2108 N N . ALA A 1 273 ? 1.426 -18.422 -23.188 1 87.12 273 ALA A N 1
ATOM 2109 C CA . ALA A 1 273 ? 0.72 -17.891 -22.016 1 87.12 273 ALA A CA 1
ATOM 2110 C C . ALA A 1 273 ? 1.562 -18.047 -20.75 1 87.12 273 ALA A C 1
ATOM 2112 O O . ALA A 1 273 ? 2.43 -18.922 -20.672 1 87.12 273 ALA A O 1
ATOM 2113 N N . HIS A 1 274 ? 1.416 -17.109 -19.922 1 92.56 274 HIS A N 1
ATOM 2114 C CA . HIS A 1 274 ? 1.862 -17.328 -18.547 1 92.56 274 HIS A CA 1
ATOM 2115 C C . HIS A 1 274 ? 0.853 -18.172 -17.766 1 92.56 274 HIS A C 1
ATOM 2117 O O . HIS A 1 274 ? -0.182 -17.656 -17.328 1 92.56 274 HIS A O 1
ATOM 2123 N N . ASN A 1 275 ? 1.252 -19.438 -17.5 1 94.75 275 ASN A N 1
ATOM 2124 C CA . ASN A 1 275 ? 0.289 -20.391 -16.953 1 94.75 275 ASN A CA 1
ATOM 2125 C C . ASN A 1 275 ? 0.583 -20.703 -15.484 1 94.75 275 ASN A C 1
ATOM 2127 O O . ASN A 1 275 ? -0.043 -21.594 -14.898 1 94.75 275 ASN A O 1
ATOM 2131 N N . GLN A 1 276 ? 1.526 -19.969 -14.898 1 97.06 276 GLN A N 1
ATOM 2132 C CA . GLN A 1 276 ? 1.83 -20.203 -13.492 1 97.06 276 GLN A CA 1
ATOM 2133 C C . GLN A 1 276 ? 0.689 -19.719 -12.594 1 97.06 276 GLN A C 1
ATOM 2135 O O . GLN A 1 276 ? 0.176 -18.609 -12.781 1 97.06 276 GLN A O 1
ATOM 2140 N N . LYS A 1 277 ? 0.264 -20.562 -11.68 1 97 277 LYS A N 1
ATOM 2141 C CA . LYS A 1 277 ? -0.745 -20.188 -10.688 1 97 277 LYS A CA 1
ATOM 2142 C C . LYS A 1 277 ? -0.2 -20.312 -9.273 1 97 277 LYS A C 1
ATOM 2144 O O . LYS A 1 277 ? 0.142 -21.406 -8.828 1 97 277 LYS A O 1
ATOM 2149 N N . CYS A 1 278 ? -0.19 -19.203 -8.555 1 97.94 278 CYS A N 1
ATOM 2150 C CA . CYS A 1 278 ? 0.205 -19.266 -7.156 1 97.94 278 CYS A CA 1
ATOM 2151 C C . CYS A 1 278 ? -0.356 -18.094 -6.371 1 97.94 278 CYS A C 1
ATOM 2153 O O . CYS A 1 278 ? -0.67 -17.047 -6.949 1 97.94 278 CYS A O 1
ATOM 2155 N N . ILE A 1 279 ? -0.596 -18.266 -5.141 1 98.75 279 ILE A N 1
ATOM 2156 C CA . ILE A 1 279 ? -0.981 -17.266 -4.148 1 98.75 279 ILE A CA 1
ATOM 2157 C C . ILE A 1 279 ? 0.002 -17.297 -2.982 1 98.75 279 ILE A C 1
ATOM 2159 O O . ILE A 1 279 ? 0.248 -18.344 -2.393 1 98.75 279 ILE A O 1
ATOM 2163 N N . LEU A 1 280 ? 0.613 -16.203 -2.699 1 98.81 280 LEU A N 1
ATOM 2164 C CA . LEU A 1 280 ? 1.53 -16.062 -1.573 1 98.81 280 LEU A CA 1
ATOM 2165 C C . LEU A 1 280 ? 0.947 -15.148 -0.503 1 98.81 280 LEU A C 1
ATOM 2167 O O . LEU A 1 280 ? 0.468 -14.055 -0.811 1 98.81 280 LEU A O 1
ATOM 2171 N N . VAL A 1 281 ? 0.95 -15.594 0.733 1 98.75 281 VAL A N 1
ATOM 2172 C CA . VAL A 1 281 ? 0.416 -14.852 1.866 1 98.75 281 VAL A CA 1
ATOM 2173 C C . VAL A 1 281 ? 1.308 -15.055 3.088 1 98.75 281 VAL A C 1
ATOM 2175 O O . VAL A 1 281 ? 2.004 -16.062 3.195 1 98.75 281 VAL A O 1
ATOM 2178 N N . ASP A 1 282 ? 1.442 -14.094 3.906 1 98 282 ASP A N 1
ATOM 2179 C CA . ASP A 1 282 ? 2.072 -14.336 5.199 1 98 282 ASP A CA 1
ATOM 2180 C C . ASP A 1 282 ? 1.085 -14.969 6.184 1 98 282 ASP A C 1
ATOM 2182 O O . ASP A 1 282 ? -0.063 -14.531 6.281 1 98 282 ASP A O 1
ATOM 2186 N N . THR A 1 283 ? 1.479 -15.984 6.848 1 97.81 283 THR A N 1
ATOM 2187 C CA . THR A 1 283 ? 0.679 -16.688 7.844 1 97.81 283 THR A CA 1
ATOM 2188 C C . THR A 1 283 ? 1.456 -16.844 9.148 1 97.81 283 THR A C 1
ATOM 2190 O O . THR A 1 283 ? 2.676 -16.656 9.172 1 97.81 283 THR A O 1
ATOM 2193 N N . PRO A 1 284 ? 0.836 -17.172 10.266 1 95.94 284 PRO A N 1
ATOM 2194 C CA . PRO A 1 284 ? 1.532 -17.312 11.547 1 95.94 284 PRO A CA 1
ATOM 2195 C C . PRO A 1 284 ? 2.527 -18.469 11.562 1 95.94 284 PRO A C 1
ATOM 2197 O O . PRO A 1 284 ? 2.191 -19.578 11.148 1 95.94 284 PRO A O 1
ATOM 2200 N N . ALA A 1 285 ? 3.719 -18.188 11.914 1 94.88 285 ALA A N 1
ATOM 2201 C CA . ALA A 1 285 ? 4.723 -19.203 12.172 1 94.88 285 ALA A CA 1
ATOM 2202 C C . ALA A 1 285 ? 4.793 -19.547 13.664 1 94.88 285 ALA A C 1
ATOM 2204 O O . ALA A 1 285 ? 5.102 -20.672 14.039 1 94.88 285 ALA A O 1
ATOM 2205 N N . SER A 1 286 ? 4.637 -18.5 14.477 1 92 286 SER A N 1
ATOM 2206 C CA . SER A 1 286 ? 4.516 -18.547 15.93 1 92 286 SER A CA 1
ATOM 2207 C C . SER A 1 286 ? 3.576 -17.453 16.438 1 92 286 SER A C 1
ATOM 2209 O O . SER A 1 286 ? 2.859 -16.828 15.656 1 92 286 SER A O 1
ATOM 2211 N N . GLU A 1 287 ? 3.594 -17.25 17.734 1 87.69 287 GLU A N 1
ATOM 2212 C CA . GLU A 1 287 ? 2.779 -16.172 18.297 1 87.69 287 GLU A CA 1
ATOM 2213 C C . GLU A 1 287 ? 3.328 -14.797 17.906 1 87.69 287 GLU A C 1
ATOM 2215 O O . GLU A 1 287 ? 2.57 -13.836 17.781 1 87.69 287 GLU A O 1
ATOM 2220 N N . ALA A 1 288 ? 4.605 -14.82 17.641 1 87.75 288 ALA A N 1
ATOM 2221 C CA . ALA A 1 288 ? 5.254 -13.523 17.453 1 87.75 288 ALA A CA 1
ATOM 2222 C C . ALA A 1 288 ? 5.77 -13.367 16.031 1 87.75 288 ALA A C 1
ATOM 2224 O O . ALA A 1 288 ? 6.145 -12.266 15.617 1 87.75 288 ALA A O 1
ATOM 2225 N N . THR A 1 289 ? 5.777 -14.484 15.289 1 92.5 289 THR A N 1
ATOM 2226 C CA . THR A 1 289 ? 6.395 -14.414 13.969 1 92.5 289 THR A CA 1
ATOM 2227 C C . THR A 1 289 ? 5.449 -14.961 12.906 1 92.5 289 THR A C 1
ATOM 2229 O O . THR A 1 289 ? 4.488 -15.664 13.219 1 92.5 289 THR A O 1
ATOM 2232 N N . ARG A 1 290 ? 5.746 -14.594 11.727 1 95.81 290 ARG A N 1
ATOM 2233 C CA . ARG A 1 290 ? 4.977 -15.055 10.578 1 95.81 290 ARG A CA 1
ATOM 2234 C C . ARG A 1 290 ? 5.895 -15.609 9.492 1 95.81 290 ARG A C 1
ATOM 2236 O O . ARG A 1 290 ? 7.105 -15.398 9.531 1 95.81 290 ARG A O 1
ATOM 2243 N N . ARG A 1 291 ? 5.352 -16.375 8.562 1 97.19 291 ARG A N 1
ATOM 2244 C CA . ARG A 1 291 ? 6.074 -16.969 7.445 1 97.19 291 ARG A CA 1
ATOM 2245 C C . ARG A 1 291 ? 5.297 -16.797 6.141 1 97.19 291 ARG A C 1
ATOM 2247 O O . ARG A 1 291 ? 4.137 -16.391 6.152 1 97.19 291 ARG A O 1
ATOM 2254 N N . ILE A 1 292 ? 5.965 -17.094 5.055 1 97.94 292 ILE A N 1
ATOM 2255 C CA . ILE A 1 292 ? 5.305 -17.094 3.754 1 97.94 292 ILE A CA 1
ATOM 2256 C C . ILE A 1 292 ? 4.699 -18.469 3.484 1 97.94 292 ILE A C 1
ATOM 2258 O O . ILE A 1 292 ? 5.355 -19.5 3.68 1 97.94 292 ILE A O 1
ATOM 2262 N N . THR A 1 293 ? 3.484 -18.5 3.107 1 98.69 293 THR A N 1
ATOM 2263 C CA . THR A 1 293 ? 2.758 -19.672 2.641 1 98.69 293 THR A CA 1
ATOM 2264 C C . THR A 1 293 ? 2.408 -19.531 1.16 1 98.69 293 THR A C 1
ATOM 2266 O O . THR A 1 293 ? 2.031 -18.453 0.701 1 98.69 293 THR A O 1
ATOM 2269 N N . ALA A 1 294 ? 2.545 -20.641 0.424 1 98.88 294 ALA A N 1
ATOM 2270 C CA . ALA A 1 294 ? 2.242 -20.609 -1.005 1 98.88 294 ALA A CA 1
ATOM 2271 C C . ALA A 1 294 ? 1.159 -21.625 -1.358 1 98.88 294 ALA A C 1
ATOM 2273 O O . ALA A 1 294 ? 1.217 -22.781 -0.928 1 98.88 294 ALA A O 1
ATOM 2274 N N . PHE A 1 295 ? 0.144 -21.188 -2.027 1 98.81 295 PHE A N 1
ATOM 2275 C CA . PHE A 1 295 ? -0.753 -22.078 -2.752 1 98.81 295 PHE A CA 1
ATOM 2276 C C . PHE A 1 295 ? -0.322 -22.203 -4.207 1 98.81 295 PHE A C 1
ATOM 2278 O O . PHE A 1 295 ? -0.011 -21.203 -4.863 1 98.81 295 PHE A O 1
ATOM 2285 N N . LEU A 1 296 ? -0.264 -23.406 -4.707 1 98 296 LEU A N 1
ATOM 2286 C CA . LEU A 1 296 ? 0.233 -23.625 -6.062 1 98 296 LEU A CA 1
ATOM 2287 C C . LEU A 1 296 ? -0.376 -24.875 -6.672 1 98 296 LEU A C 1
ATOM 2289 O O . LEU A 1 296 ? -0.619 -25.859 -5.969 1 98 296 LEU A O 1
ATOM 2293 N N . GLY A 1 297 ? -0.686 -24.812 -7.934 1 97.75 297 GLY A N 1
ATOM 2294 C CA . GLY A 1 297 ? -1.226 -25.953 -8.656 1 97.75 297 GLY A CA 1
ATOM 2295 C C . GLY A 1 297 ? -1.865 -25.578 -9.977 1 97.75 297 GLY A C 1
ATOM 2296 O O . GLY A 1 297 ? -1.361 -24.703 -10.695 1 97.75 297 GLY A O 1
ATOM 2297 N N . GLY A 1 298 ? -2.865 -26.328 -10.289 1 96.81 298 GLY A N 1
ATOM 2298 C CA . GLY A 1 298 ? -3.514 -26.094 -11.57 1 96.81 298 GLY A CA 1
ATOM 2299 C C . GLY A 1 298 ? -4.793 -25.281 -11.453 1 96.81 298 GLY A C 1
ATOM 2300 O O . GLY A 1 298 ? -5.312 -24.797 -12.453 1 96.81 298 GLY A O 1
ATOM 2301 N N . LEU A 1 299 ? -5.242 -24.984 -10.297 1 97.12 299 LEU A N 1
ATOM 2302 C CA . LEU A 1 299 ? -6.539 -24.359 -10.062 1 97.12 299 LEU A CA 1
ATOM 2303 C C . LEU A 1 299 ? -6.461 -22.859 -10.273 1 97.12 299 LEU A C 1
ATOM 2305 O O . LEU A 1 299 ? -5.695 -22.172 -9.594 1 97.12 299 LEU A O 1
ATOM 2309 N N . ASP A 1 300 ? -7.23 -22.344 -11.18 1 94.81 300 ASP A N 1
ATOM 2310 C CA . ASP A 1 300 ? -7.332 -20.906 -11.422 1 94.81 300 ASP A CA 1
ATOM 2311 C C . ASP A 1 300 ? -8.336 -20.266 -10.461 1 94.81 300 ASP A C 1
ATOM 2313 O O . ASP A 1 300 ? -9.336 -20.875 -10.102 1 94.81 300 ASP A O 1
ATOM 2317 N N . LEU A 1 301 ? -8.047 -19.062 -10.148 1 95.5 301 LEU A N 1
ATOM 2318 C CA . LEU A 1 301 ? -9.047 -18.25 -9.461 1 95.5 301 LEU A CA 1
ATOM 2319 C C . LEU A 1 301 ? -9.961 -17.562 -10.469 1 95.5 301 LEU A C 1
ATOM 2321 O O . LEU A 1 301 ? -9.969 -16.328 -10.57 1 95.5 301 LEU A O 1
ATOM 2325 N N . ALA A 1 302 ? -10.797 -18.344 -11.141 1 92.62 302 ALA A N 1
ATOM 2326 C CA . ALA A 1 302 ? -11.57 -17.797 -12.25 1 92.62 302 ALA A CA 1
ATOM 2327 C C . ALA A 1 302 ? -12.961 -18.438 -12.312 1 92.62 302 ALA A C 1
ATOM 2329 O O . ALA A 1 302 ? -13.25 -19.375 -11.562 1 92.62 302 ALA A O 1
ATOM 2330 N N . ALA A 1 303 ? -13.742 -17.922 -13.195 1 89.25 303 ALA A N 1
ATOM 2331 C CA . ALA A 1 303 ? -15.109 -18.406 -13.391 1 89.25 303 ALA A CA 1
ATOM 2332 C C . ALA A 1 303 ? -15.109 -19.875 -13.844 1 89.25 303 ALA A C 1
ATOM 2334 O O . ALA A 1 303 ? -14.273 -20.281 -14.648 1 89.25 303 ALA A O 1
ATOM 2335 N N . GLY A 1 304 ? -15.992 -20.609 -13.281 1 91.38 304 GLY A N 1
ATOM 2336 C CA . GLY A 1 304 ? -16.219 -21.969 -13.719 1 91.38 304 GLY A CA 1
ATOM 2337 C C . GLY A 1 304 ? -15.312 -22.969 -13.031 1 91.38 304 GLY A C 1
ATOM 2338 O O . GLY A 1 304 ? -15.391 -24.172 -13.305 1 91.38 304 GLY A O 1
ATOM 2339 N N . ARG A 1 305 ? -14.508 -22.438 -12.102 1 94.88 305 ARG A N 1
ATOM 2340 C CA . ARG A 1 305 ? -13.508 -23.344 -11.531 1 94.88 305 ARG A CA 1
ATOM 2341 C C . ARG A 1 305 ? -13.969 -23.906 -10.195 1 94.88 305 ARG A C 1
ATOM 2343 O O . ARG A 1 305 ? -13.398 -24.875 -9.688 1 94.88 305 ARG A O 1
ATOM 2350 N N . TYR A 1 306 ? -14.992 -23.312 -9.625 1 96.31 306 TYR A N 1
ATOM 2351 C CA . TYR A 1 306 ? -15.523 -23.859 -8.383 1 96.31 306 TYR A CA 1
ATOM 2352 C C . TYR A 1 306 ? -16.172 -25.219 -8.625 1 96.31 306 TYR A C 1
ATOM 2354 O O . TYR A 1 306 ? -17.141 -25.328 -9.383 1 96.31 306 TYR A O 1
ATOM 2362 N N . ASP A 1 307 ? -15.656 -26.234 -7.98 1 96.38 307 ASP A N 1
ATOM 2363 C CA . ASP A 1 307 ? -16.219 -27.578 -8.086 1 96.38 307 ASP A CA 1
ATOM 2364 C C . ASP A 1 307 ? -15.922 -28.391 -6.832 1 96.38 307 ASP A C 1
ATOM 2366 O O . ASP A 1 307 ? -15.094 -28.016 -6.008 1 96.38 307 ASP A O 1
ATOM 2370 N N . THR A 1 308 ? -16.719 -29.406 -6.645 1 94.75 308 THR A N 1
ATOM 2371 C CA . THR A 1 308 ? -16.562 -30.359 -5.559 1 94.75 308 THR A CA 1
ATOM 2372 C C . THR A 1 308 ? -16.469 -31.781 -6.109 1 94.75 308 THR A C 1
ATOM 2374 O O . THR A 1 308 ? -16.719 -32.031 -7.289 1 94.75 308 THR A O 1
ATOM 2377 N N . PRO A 1 309 ? -16.094 -32.719 -5.285 1 92.56 309 PRO A N 1
ATOM 2378 C CA . PRO A 1 309 ? -15.961 -34.094 -5.746 1 92.56 309 PRO A CA 1
ATOM 2379 C C . PRO A 1 309 ? -17.281 -34.688 -6.254 1 92.56 309 PRO A C 1
ATOM 2381 O O . PRO A 1 309 ? -17.281 -35.719 -6.938 1 92.56 309 PRO A O 1
ATOM 2384 N N . ALA A 1 310 ? -18.391 -34.031 -6.082 1 92 310 ALA A N 1
ATOM 2385 C CA . ALA A 1 310 ? -19.688 -34.5 -6.582 1 92 310 ALA A CA 1
ATOM 2386 C C . ALA A 1 310 ? -19.844 -34.219 -8.07 1 92 310 ALA A C 1
ATOM 2388 O O . ALA A 1 310 ? -20.625 -34.844 -8.758 1 92 310 ALA A O 1
ATOM 2389 N N . HIS A 1 311 ? -19.188 -33.219 -8.57 1 95.06 311 HIS A N 1
ATOM 2390 C CA . HIS A 1 311 ? -19.203 -32.812 -9.977 1 95.06 311 HIS A CA 1
ATOM 2391 C C . HIS A 1 311 ? -20.625 -32.719 -10.508 1 95.06 311 HIS A C 1
ATOM 2393 O O . HIS A 1 311 ? -20.969 -33.312 -11.531 1 95.06 311 HIS A O 1
ATOM 2399 N N . ARG A 1 312 ? -21.359 -31.875 -9.875 1 94.38 312 ARG A N 1
ATOM 2400 C CA . ARG A 1 312 ? -22.766 -31.734 -10.211 1 94.38 312 ARG A CA 1
ATOM 2401 C C . ARG A 1 312 ? -22.953 -31.156 -11.617 1 94.38 312 ARG A C 1
ATOM 2403 O O . ARG A 1 312 ? -22.203 -30.266 -12.023 1 94.38 312 ARG A O 1
ATOM 2410 N N . LEU A 1 313 ? -23.984 -31.703 -12.305 1 94.94 313 LEU A N 1
ATOM 2411 C CA . LEU A 1 313 ? -24.266 -31.234 -13.656 1 94.94 313 LEU A CA 1
ATOM 2412 C C . LEU A 1 313 ? -25.453 -30.266 -13.656 1 94.94 313 LEU A C 1
ATOM 2414 O O . LEU A 1 313 ? -25.453 -29.281 -14.406 1 94.94 313 LEU A O 1
ATOM 2418 N N . PHE A 1 314 ? -26.422 -30.609 -12.844 1 93.75 314 PHE A N 1
ATOM 2419 C CA . PHE A 1 314 ? -27.656 -29.844 -12.867 1 93.75 314 PHE A CA 1
ATOM 2420 C C . PHE A 1 314 ? -28 -29.328 -11.469 1 93.75 314 PHE A C 1
ATOM 2422 O O . PHE A 1 314 ? -28.797 -28.391 -11.32 1 93.75 314 PHE A O 1
ATOM 2429 N N . GLY A 1 315 ? -27.453 -30 -10.539 1 92.44 315 GLY A N 1
ATOM 2430 C CA . GLY A 1 315 ? -27.734 -29.578 -9.172 1 92.44 315 GLY A CA 1
ATOM 2431 C C . GLY A 1 315 ? -27.172 -28.219 -8.836 1 92.44 315 GLY A C 1
ATOM 2432 O O . GLY A 1 315 ? -26.062 -27.875 -9.242 1 92.44 315 GLY A O 1
ATOM 2433 N N . ASP A 1 316 ? -27.953 -27.359 -8.125 1 92.69 316 ASP A N 1
ATOM 2434 C CA . ASP A 1 316 ? -27.531 -26.094 -7.527 1 92.69 316 ASP A CA 1
ATOM 2435 C C . ASP A 1 316 ? -27.156 -25.078 -8.602 1 92.69 316 ASP A C 1
ATOM 2437 O O . ASP A 1 316 ? -26.297 -24.219 -8.375 1 92.69 316 ASP A O 1
ATOM 2441 N N . LEU A 1 317 ? -27.703 -25.156 -9.812 1 91.94 317 LEU A N 1
ATOM 2442 C CA . LEU A 1 317 ? -27.406 -24.234 -10.906 1 91.94 317 LEU A CA 1
ATOM 2443 C C . LEU A 1 317 ? -27.797 -22.812 -10.547 1 91.94 317 LEU A C 1
ATOM 2445 O O . LEU A 1 317 ? -27.141 -21.859 -10.945 1 91.94 317 LEU A O 1
ATOM 2449 N N . ASP A 1 318 ? -28.844 -22.672 -9.672 1 90.25 318 ASP A N 1
ATOM 2450 C CA . ASP A 1 318 ? -29.375 -21.344 -9.359 1 90.25 318 ASP A CA 1
ATOM 2451 C C . ASP A 1 318 ? -28.922 -20.875 -7.984 1 90.25 318 ASP A C 1
ATOM 2453 O O . ASP A 1 318 ? -29.328 -19.812 -7.516 1 90.25 318 ASP A O 1
ATOM 2457 N N . THR A 1 319 ? -28.062 -21.625 -7.305 1 92.81 319 THR A N 1
ATOM 2458 C CA . THR A 1 319 ? -27.594 -21.234 -5.977 1 92.81 319 THR A CA 1
ATOM 2459 C C . THR A 1 319 ? -26.062 -21.188 -5.938 1 92.81 319 THR A C 1
ATOM 2461 O O . THR A 1 319 ? -25.469 -20.156 -6.273 1 92.81 319 THR A O 1
ATOM 2464 N N . VAL A 1 320 ? -25.422 -22.391 -5.863 1 93.69 320 VAL A N 1
ATOM 2465 C CA . VAL A 1 320 ? -23.984 -22.484 -5.703 1 93.69 320 VAL A CA 1
ATOM 2466 C C . VAL A 1 320 ? -23.281 -22 -6.973 1 93.69 320 VAL A C 1
ATOM 2468 O O . VAL A 1 320 ? -22.25 -21.344 -6.902 1 93.69 320 VAL A O 1
ATOM 2471 N N . PHE A 1 321 ? -23.906 -22.328 -8.148 1 94.06 321 PHE A N 1
ATOM 2472 C CA . PHE A 1 321 ? -23.219 -22.062 -9.414 1 94.06 321 PHE A CA 1
ATOM 2473 C C . PHE A 1 321 ? -23.891 -20.906 -10.148 1 94.06 321 PHE A C 1
ATOM 2475 O O . PHE A 1 321 ? -23.641 -20.703 -11.344 1 94.06 321 PHE A O 1
ATOM 2482 N N . ARG A 1 322 ? -24.734 -20.156 -9.461 1 90.5 322 ARG A N 1
ATOM 2483 C CA . ARG A 1 322 ? -25.438 -19.047 -10.102 1 90.5 322 ARG A CA 1
ATOM 2484 C C . ARG A 1 322 ? -24.453 -18.062 -10.734 1 90.5 322 ARG A C 1
ATOM 2486 O O . ARG A 1 322 ? -23.5 -17.625 -10.086 1 90.5 322 ARG A O 1
ATOM 2493 N N . ALA A 1 323 ? -24.656 -17.75 -11.945 1 86.06 323 ALA A N 1
ATOM 2494 C CA . ALA A 1 323 ? -23.891 -16.781 -12.719 1 86.06 323 ALA A CA 1
ATOM 2495 C C . ALA A 1 323 ? -22.453 -17.25 -12.906 1 86.06 323 ALA A C 1
ATOM 2497 O O . ALA A 1 323 ? -21.562 -16.422 -13.172 1 86.06 323 ALA A O 1
ATOM 2498 N N . ASP A 1 324 ? -22.156 -18.547 -12.797 1 90.38 324 ASP A N 1
ATOM 2499 C CA . ASP A 1 324 ? -20.797 -19.047 -12.938 1 90.38 324 ASP A CA 1
ATOM 2500 C C . ASP A 1 324 ? -20.781 -20.391 -13.68 1 90.38 324 ASP A C 1
ATOM 2502 O O . ASP A 1 324 ? -19.922 -21.234 -13.43 1 90.38 324 ASP A O 1
ATOM 2506 N N . ILE A 1 325 ? -21.734 -20.609 -14.5 1 89.44 325 ILE A N 1
ATOM 2507 C CA . ILE A 1 325 ? -21.75 -21.797 -15.344 1 89.44 325 ILE A CA 1
ATOM 2508 C C . ILE A 1 325 ? -20.828 -21.578 -16.547 1 89.44 325 ILE A C 1
ATOM 2510 O O . ILE A 1 325 ? -21.062 -20.672 -17.359 1 89.44 325 ILE A O 1
ATOM 2514 N N . HIS A 1 326 ? -19.797 -22.266 -16.609 1 88.12 326 HIS A N 1
ATOM 2515 C CA . HIS A 1 326 ? -18.812 -22.188 -17.688 1 88.12 326 HIS A CA 1
ATOM 2516 C C . HIS A 1 326 ? -18.688 -23.516 -18.422 1 88.12 326 HIS A C 1
ATOM 2518 O O . HIS A 1 326 ? -18.062 -24.453 -17.922 1 88.12 326 HIS A O 1
ATOM 2524 N N . ASN A 1 327 ? -19.281 -23.594 -19.609 1 91.38 327 ASN A N 1
ATOM 2525 C CA . ASN A 1 327 ? -19.234 -24.781 -20.469 1 91.38 327 ASN A CA 1
ATOM 2526 C C . ASN A 1 327 ? -18.891 -24.406 -21.906 1 91.38 327 ASN A C 1
ATOM 2528 O O . ASN A 1 327 ? -19.781 -24.25 -22.734 1 91.38 327 ASN A O 1
ATOM 2532 N N . PRO A 1 328 ? -17.672 -24.359 -22.172 1 87.81 328 PRO A N 1
ATOM 2533 C CA . PRO A 1 328 ? -17.25 -23.938 -23.516 1 87.81 328 PRO A CA 1
ATOM 2534 C C . PRO A 1 328 ? -17.719 -24.891 -24.609 1 87.81 328 PRO A C 1
ATOM 2536 O O . PRO A 1 328 ? -17.781 -24.516 -25.781 1 87.81 328 PRO A O 1
ATOM 2539 N N . THR A 1 329 ? -18.031 -26.094 -24.266 1 91.31 329 THR A N 1
ATOM 2540 C CA . THR A 1 329 ? -18.516 -27.062 -25.25 1 91.31 329 THR A CA 1
ATOM 2541 C C . THR A 1 329 ? -19.891 -26.672 -25.766 1 91.31 329 THR A C 1
ATOM 2543 O O . THR A 1 329 ? -20.156 -26.812 -26.969 1 91.31 329 THR A O 1
ATOM 2546 N N . LEU A 1 330 ? -20.734 -26.156 -24.828 1 90.56 330 LEU A N 1
ATOM 2547 C CA . LEU A 1 330 ? -22.125 -25.891 -25.172 1 90.56 330 LEU A CA 1
ATOM 2548 C C . LEU A 1 330 ? -22.359 -24.391 -25.281 1 90.56 330 LEU A C 1
ATOM 2550 O O . LEU A 1 330 ? -23.391 -23.953 -25.812 1 90.56 330 LEU A O 1
ATOM 2554 N N . GLY A 1 331 ? -21.453 -23.578 -24.797 1 85.44 331 GLY A N 1
ATOM 2555 C CA . GLY A 1 331 ? -21.578 -22.141 -24.859 1 85.44 331 GLY A CA 1
ATOM 2556 C C . GLY A 1 331 ? -22.75 -21.609 -24.047 1 85.44 331 GLY A C 1
ATOM 2557 O O . GLY A 1 331 ? -22.953 -22.016 -22.906 1 85.44 331 GLY A O 1
ATOM 2558 N N . HIS A 1 332 ? -23.516 -20.734 -24.609 1 79 332 HIS A N 1
ATOM 2559 C CA . HIS A 1 332 ? -24.625 -20.047 -23.938 1 79 332 HIS A CA 1
ATOM 2560 C C . HIS A 1 332 ? -25.797 -21 -23.703 1 79 332 HIS A C 1
ATOM 2562 O O . HIS A 1 332 ? -26.641 -20.75 -22.844 1 79 332 HIS A O 1
ATOM 2568 N N . ALA A 1 333 ? -25.766 -22.047 -24.406 1 75.12 333 ALA A N 1
ATOM 2569 C CA . ALA A 1 333 ? -26.859 -23 -24.312 1 75.12 333 ALA A CA 1
ATOM 2570 C C . ALA A 1 333 ? -26.906 -23.656 -22.938 1 75.12 333 ALA A C 1
ATOM 2572 O O . ALA A 1 333 ? -27.938 -24.172 -22.516 1 75.12 333 ALA A O 1
ATOM 2573 N N . ALA A 1 334 ? -25.828 -23.609 -22.281 1 78.56 334 ALA A N 1
ATOM 2574 C CA . ALA A 1 334 ? -25.766 -24.25 -20.969 1 78.56 334 ALA A CA 1
ATOM 2575 C C . ALA A 1 334 ? -25.938 -23.234 -19.859 1 78.56 334 ALA A C 1
ATOM 2577 O O . ALA A 1 334 ? -26.141 -23.609 -18.688 1 78.56 334 ALA A O 1
ATOM 2578 N N . ALA A 1 335 ? -25.891 -21.984 -20.109 1 77.81 335 ALA A N 1
ATOM 2579 C CA . ALA A 1 335 ? -25.734 -20.922 -19.109 1 77.81 335 ALA A CA 1
ATOM 2580 C C . ALA A 1 335 ? -26.906 -20.922 -18.141 1 77.81 335 ALA A C 1
ATOM 2582 O O . ALA A 1 335 ? -26.719 -20.688 -16.938 1 77.81 335 ALA A O 1
ATOM 2583 N N . GLU A 1 336 ? -28.031 -21.297 -18.625 1 77.62 336 GLU A N 1
ATOM 2584 C CA . GLU A 1 336 ? -29.188 -21.172 -17.734 1 77.62 336 GLU A CA 1
ATOM 2585 C C . GLU A 1 336 ? -29.719 -22.547 -17.328 1 77.62 336 GLU A C 1
ATOM 2587 O O . GLU A 1 336 ? -30.094 -22.75 -16.172 1 77.62 336 GLU A O 1
ATOM 2592 N N . ASN A 1 337 ? -29.547 -23.469 -18.297 1 83.31 337 ASN A N 1
ATOM 2593 C CA . ASN A 1 337 ? -30.25 -24.719 -18.031 1 83.31 337 ASN A CA 1
ATOM 2594 C C . ASN A 1 337 ? -29.281 -25.906 -17.938 1 83.31 337 ASN A C 1
ATOM 2596 O O . ASN A 1 337 ? -29.719 -27.047 -17.781 1 83.31 337 ASN A O 1
ATOM 2600 N N . GLY A 1 338 ? -28.031 -25.625 -17.969 1 85.88 338 GLY A N 1
ATOM 2601 C CA . GLY A 1 338 ? -27.062 -26.703 -17.875 1 85.88 338 GLY A CA 1
ATOM 2602 C C . GLY A 1 338 ? -26.984 -27.547 -19.141 1 85.88 338 GLY A C 1
ATOM 2603 O O . GLY A 1 338 ? -27.625 -27.234 -20.141 1 85.88 338 GLY A O 1
ATOM 2604 N N . PRO A 1 339 ? -26.312 -28.719 -19.047 1 91.5 339 PRO A N 1
ATOM 2605 C CA . PRO A 1 339 ? -25.469 -29.109 -17.922 1 91.5 339 PRO A CA 1
ATOM 2606 C C . PRO A 1 339 ? -24.266 -28.188 -17.75 1 91.5 339 PRO A C 1
ATOM 2608 O O . PRO A 1 339 ? -23.719 -27.672 -18.719 1 91.5 339 PRO A O 1
ATOM 2611 N N . ARG A 1 340 ? -23.922 -28.078 -16.484 1 93.19 340 ARG A N 1
ATOM 2612 C CA . ARG A 1 340 ? -22.641 -27.484 -16.172 1 93.19 340 ARG A CA 1
ATOM 2613 C C . ARG A 1 340 ? -21.484 -28.391 -16.594 1 93.19 340 ARG A C 1
ATOM 2615 O O . ARG A 1 340 ? -21.656 -29.609 -16.688 1 93.19 340 ARG A O 1
ATOM 2622 N N . LEU A 1 341 ? -20.375 -27.797 -17.031 1 94.69 341 LEU A N 1
ATOM 2623 C CA . LEU A 1 341 ? -19.141 -28.562 -17.172 1 94.69 341 LEU A CA 1
ATOM 2624 C C . LEU A 1 341 ? -18.328 -28.531 -15.883 1 94.69 341 LEU A C 1
ATOM 2626 O O . LEU A 1 341 ? -17.688 -27.531 -15.578 1 94.69 341 LEU A O 1
ATOM 2630 N N . PRO A 1 342 ? -18.359 -29.594 -15.133 1 95.25 342 PRO A N 1
ATOM 2631 C CA . PRO A 1 342 ? -17.531 -29.625 -13.93 1 95.25 342 PRO A CA 1
ATOM 2632 C C . PRO A 1 342 ? -16.031 -29.625 -14.242 1 95.25 342 PRO A C 1
ATOM 2634 O O . PRO A 1 342 ? -15.617 -30.203 -15.25 1 95.25 342 PRO A O 1
ATOM 2637 N N . TRP A 1 343 ? -15.281 -29 -13.406 1 95.75 343 TRP A N 1
ATOM 2638 C CA . TRP A 1 343 ? -13.836 -28.906 -13.586 1 95.75 343 TRP A CA 1
ATOM 2639 C C . TRP A 1 343 ? -13.102 -29.578 -12.422 1 95.75 343 TRP A C 1
ATOM 2641 O O . TRP A 1 343 ? -13.219 -29.141 -11.273 1 95.75 343 TRP A O 1
ATOM 2651 N N . HIS A 1 344 ? -12.336 -30.594 -12.703 1 96.44 344 HIS A N 1
ATOM 2652 C CA . HIS A 1 344 ? -11.508 -31.281 -11.719 1 96.44 344 HIS A CA 1
ATOM 2653 C C . HIS A 1 344 ? -10.086 -30.734 -11.719 1 96.44 344 HIS A C 1
ATOM 2655 O O . HIS A 1 344 ? -9.438 -30.672 -12.766 1 96.44 344 HIS A O 1
ATOM 2661 N N . ASP A 1 345 ? -9.641 -30.344 -10.531 1 97.06 345 ASP A N 1
ATOM 2662 C CA . ASP A 1 345 ? -8.312 -29.75 -10.422 1 97.06 345 ASP A CA 1
ATOM 2663 C C . ASP A 1 345 ? -7.539 -30.344 -9.242 1 97.06 345 ASP A C 1
ATOM 2665 O O . ASP A 1 345 ? -8.133 -30.906 -8.328 1 97.06 345 ASP A O 1
ATOM 2669 N N . MET A 1 346 ? -6.23 -30.203 -9.312 1 97.56 346 MET A N 1
ATOM 2670 C CA . MET A 1 346 ? -5.297 -30.484 -8.234 1 97.56 346 MET A CA 1
ATOM 2671 C C . MET A 1 346 ? -4.539 -29.219 -7.824 1 97.56 346 MET A C 1
ATOM 2673 O O . MET A 1 346 ? -4.168 -28.406 -8.672 1 97.56 346 MET A O 1
ATOM 2677 N N . HIS A 1 347 ? -4.379 -29.047 -6.559 1 98.25 347 HIS A N 1
ATOM 2678 C CA . HIS A 1 347 ? -3.686 -27.891 -5.996 1 98.25 347 HIS A CA 1
ATOM 2679 C C . HIS A 1 347 ? -3.025 -28.234 -4.664 1 98.25 347 HIS A C 1
ATOM 2681 O O . HIS A 1 347 ? -3.145 -29.375 -4.188 1 98.25 347 HIS A O 1
ATOM 2687 N N . CYS A 1 348 ? -2.17 -27.297 -4.07 1 98.31 348 CYS A N 1
ATOM 2688 C CA . CYS A 1 348 ? -1.57 -27.594 -2.773 1 98.31 348 CYS A CA 1
ATOM 2689 C C . CYS A 1 348 ? -1.248 -26.297 -2.021 1 98.31 348 CYS A C 1
ATOM 2691 O O . CYS A 1 348 ? -1.247 -25.219 -2.609 1 98.31 348 CYS A O 1
ATOM 2693 N N . ARG A 1 349 ? -1.14 -26.438 -0.779 1 98.5 349 ARG A N 1
ATOM 2694 C CA . ARG A 1 349 ? -0.593 -25.422 0.123 1 98.5 349 ARG A CA 1
ATOM 2695 C C . ARG A 1 349 ? 0.782 -25.828 0.636 1 98.5 349 ARG A C 1
ATOM 2697 O O . ARG A 1 349 ? 0.954 -26.938 1.147 1 98.5 349 ARG A O 1
ATOM 2704 N N . LEU A 1 350 ? 1.717 -24.984 0.452 1 98.44 350 LEU A N 1
ATOM 2705 C CA . LEU A 1 350 ? 3.111 -25.281 0.769 1 98.44 350 LEU A CA 1
ATOM 2706 C C . LEU A 1 350 ? 3.641 -24.312 1.824 1 98.44 350 LEU A C 1
ATOM 2708 O O . LEU A 1 350 ? 3.51 -23.094 1.681 1 98.44 350 LEU A O 1
ATOM 2712 N N . ASP A 1 351 ? 4.211 -24.859 2.938 1 97.88 351 ASP A N 1
ATOM 2713 C CA . ASP A 1 351 ? 4.887 -24.094 3.977 1 97.88 351 ASP A CA 1
ATOM 2714 C C . ASP A 1 351 ? 6.328 -24.562 4.156 1 97.88 351 ASP A C 1
ATOM 2716 O O . ASP A 1 351 ? 6.621 -25.75 4.016 1 97.88 351 ASP A O 1
ATOM 2720 N N . GLY A 1 352 ? 7.16 -23.672 4.434 1 96.94 352 GLY A N 1
ATOM 2721 C CA . GLY A 1 352 ? 8.578 -23.969 4.574 1 96.94 352 GLY A CA 1
ATOM 2722 C C . GLY A 1 352 ? 9.438 -23.281 3.527 1 96.94 352 GLY A C 1
ATOM 2723 O O . GLY A 1 352 ? 8.961 -22.391 2.811 1 96.94 352 GLY A O 1
ATOM 2724 N N . ALA A 1 353 ? 10.695 -23.719 3.469 1 96.25 353 ALA A N 1
ATOM 2725 C CA . ALA A 1 353 ? 11.656 -23.062 2.586 1 96.25 353 ALA A CA 1
ATOM 2726 C C . ALA A 1 353 ? 11.195 -23.109 1.132 1 96.25 353 ALA A C 1
ATOM 2728 O O . ALA A 1 353 ? 11.477 -22.203 0.349 1 96.25 353 ALA A O 1
ATOM 2729 N N . ALA A 1 354 ? 10.469 -24.141 0.778 1 97.31 354 ALA A N 1
ATOM 2730 C CA . ALA A 1 354 ? 10 -24.281 -0.596 1 97.31 354 ALA A CA 1
ATOM 2731 C C . ALA A 1 354 ? 9.016 -23.188 -0.96 1 97.31 354 ALA A C 1
ATOM 2733 O O . ALA A 1 354 ? 8.945 -22.75 -2.115 1 97.31 354 ALA A O 1
ATOM 2734 N N . ALA A 1 355 ? 8.258 -22.703 0.034 1 98.38 355 ALA A N 1
ATOM 2735 C CA . ALA A 1 355 ? 7.348 -21.594 -0.217 1 98.38 355 ALA A CA 1
ATOM 2736 C C . ALA A 1 355 ? 8.117 -20.344 -0.609 1 98.38 355 ALA A C 1
ATOM 2738 O O . ALA A 1 355 ? 7.637 -19.547 -1.42 1 98.38 355 ALA A O 1
ATOM 2739 N N . TYR A 1 356 ? 9.258 -20.141 -0.029 1 97.5 356 TYR A N 1
ATOM 2740 C CA . TYR A 1 356 ? 10.086 -18.984 -0.34 1 97.5 356 TYR A CA 1
ATOM 2741 C C . TYR A 1 356 ? 10.688 -19.109 -1.733 1 97.5 356 TYR A C 1
ATOM 2743 O O . TYR A 1 356 ? 11.008 -18.094 -2.367 1 97.5 356 TYR A O 1
ATOM 2751 N N . ASP A 1 357 ? 10.859 -20.375 -2.258 1 97.81 357 ASP A N 1
ATOM 2752 C CA . ASP A 1 357 ? 11.242 -20.547 -3.654 1 97.81 357 ASP A CA 1
ATOM 2753 C C . ASP A 1 357 ? 10.141 -20.078 -4.594 1 97.81 357 ASP A C 1
ATOM 2755 O O . ASP A 1 357 ? 10.414 -19.5 -5.641 1 97.81 357 ASP A O 1
ATOM 2759 N N . VAL A 1 358 ? 8.922 -20.359 -4.191 1 98.69 358 VAL A N 1
ATOM 2760 C CA . VAL A 1 358 ? 7.789 -19.859 -4.969 1 98.69 358 VAL A CA 1
ATOM 2761 C C . VAL A 1 358 ? 7.762 -18.344 -4.941 1 98.69 358 VAL A C 1
ATOM 2763 O O . VAL A 1 358 ? 7.484 -17.703 -5.961 1 98.69 358 VAL A O 1
ATOM 2766 N N . LEU A 1 359 ? 8.023 -17.797 -3.787 1 98.25 359 LEU A N 1
ATOM 2767 C CA . LEU A 1 359 ? 8.109 -16.344 -3.664 1 98.25 359 LEU A CA 1
ATOM 2768 C C . LEU A 1 359 ? 9.18 -15.773 -4.594 1 98.25 359 LEU A C 1
ATOM 2770 O O . LEU A 1 359 ? 8.945 -14.789 -5.289 1 98.25 359 LEU A O 1
ATOM 2774 N N . LYS A 1 360 ? 10.32 -16.391 -4.598 1 97.44 360 LYS A N 1
ATOM 2775 C CA . LYS A 1 360 ? 11.398 -15.953 -5.477 1 97.44 360 LYS A CA 1
ATOM 2776 C C . LYS A 1 360 ? 10.969 -15.992 -6.941 1 97.44 360 LYS A C 1
ATOM 2778 O O . LYS A 1 360 ? 11.273 -15.078 -7.711 1 97.44 360 LYS A O 1
ATOM 2783 N N . ASN A 1 361 ? 10.32 -17.047 -7.309 1 98.25 361 ASN A N 1
ATOM 2784 C CA . ASN A 1 361 ? 9.773 -17.141 -8.656 1 98.25 361 ASN A CA 1
ATOM 2785 C C . ASN A 1 361 ? 8.836 -15.977 -8.961 1 98.25 361 ASN A C 1
ATOM 2787 O O . ASN A 1 361 ? 8.93 -15.352 -10.016 1 98.25 361 ASN A O 1
ATOM 2791 N N . PHE A 1 362 ? 7.961 -15.664 -8.062 1 98.25 362 PHE A N 1
ATOM 2792 C CA . PHE A 1 362 ? 7.027 -14.555 -8.25 1 98.25 362 PHE A CA 1
ATOM 2793 C C . PHE A 1 362 ? 7.773 -13.242 -8.445 1 98.25 362 PHE A C 1
ATOM 2795 O O . PHE A 1 362 ? 7.445 -12.469 -9.344 1 98.25 362 PHE A O 1
ATOM 2802 N N . GLU A 1 363 ? 8.695 -13.031 -7.602 1 97.19 363 GLU A N 1
ATOM 2803 C CA . GLU A 1 363 ? 9.469 -11.789 -7.656 1 97.19 363 GLU A CA 1
ATOM 2804 C C . GLU A 1 363 ? 10.203 -11.648 -8.984 1 97.19 363 GLU A C 1
ATOM 2806 O O . GLU A 1 363 ? 10.258 -10.562 -9.562 1 97.19 363 GLU A O 1
ATOM 2811 N N . GLN A 1 364 ? 10.781 -12.727 -9.461 1 96.62 364 GLN A N 1
ATOM 2812 C CA . GLN A 1 364 ? 11.492 -12.711 -10.734 1 96.62 364 GLN A CA 1
ATOM 2813 C C . GLN A 1 364 ? 10.547 -12.398 -11.891 1 96.62 364 GLN A C 1
ATOM 2815 O O . GLN A 1 364 ? 10.883 -11.625 -12.789 1 96.62 364 GLN A O 1
ATOM 2820 N N . ARG A 1 365 ? 9.422 -13.016 -11.828 1 95.88 365 ARG A N 1
ATOM 2821 C CA . ARG A 1 365 ? 8.414 -12.766 -12.852 1 95.88 365 ARG A CA 1
ATOM 2822 C C . ARG A 1 365 ? 7.93 -11.32 -12.805 1 95.88 365 ARG A C 1
ATOM 2824 O O . ARG A 1 365 ? 7.793 -10.664 -13.836 1 95.88 365 ARG A O 1
ATOM 2831 N N . TRP A 1 366 ? 7.672 -10.836 -11.586 1 95.44 366 TRP A N 1
ATOM 2832 C CA . TRP A 1 366 ? 7.188 -9.469 -11.391 1 95.44 366 TRP A CA 1
ATOM 2833 C C . TRP A 1 366 ? 8.188 -8.461 -11.945 1 95.44 366 TRP A C 1
ATOM 2835 O O . TRP A 1 366 ? 7.805 -7.539 -12.672 1 95.44 366 TRP A O 1
ATOM 2845 N N . ARG A 1 367 ? 9.422 -8.625 -11.617 1 93.19 367 ARG A N 1
ATOM 2846 C CA . ARG A 1 367 ? 10.469 -7.695 -12.031 1 93.19 367 ARG A CA 1
ATOM 2847 C C . ARG A 1 367 ? 10.609 -7.676 -13.547 1 93.19 367 ARG A C 1
ATOM 2849 O O . ARG A 1 367 ? 10.883 -6.629 -14.141 1 93.19 367 ARG A O 1
ATOM 2856 N N . ARG A 1 368 ? 10.484 -8.82 -14.117 1 91.38 368 ARG A N 1
ATOM 2857 C CA . ARG A 1 368 ? 10.547 -8.867 -15.578 1 91.38 368 ARG A CA 1
ATOM 2858 C C . ARG A 1 368 ? 9.352 -8.164 -16.203 1 91.38 368 ARG A C 1
ATOM 2860 O O . ARG A 1 368 ? 9.5 -7.422 -17.172 1 91.38 368 ARG A O 1
ATOM 2867 N N . ALA A 1 369 ? 8.211 -8.414 -15.664 1 89.38 369 ALA A N 1
ATOM 2868 C CA . ALA A 1 369 ? 6.977 -7.855 -16.219 1 89.38 369 ALA A CA 1
ATOM 2869 C C . ALA A 1 369 ? 6.945 -6.34 -16.047 1 89.38 369 ALA A C 1
ATOM 2871 O O . ALA A 1 369 ? 6.316 -5.637 -16.844 1 89.38 369 ALA A O 1
ATOM 2872 N N . THR A 1 370 ? 7.602 -5.797 -15.016 1 88.25 370 THR A N 1
ATOM 2873 C CA . THR A 1 370 ? 7.531 -4.371 -14.727 1 88.25 370 THR A CA 1
ATOM 2874 C C . THR A 1 370 ? 8.797 -3.66 -15.195 1 88.25 370 THR A C 1
ATOM 2876 O O . THR A 1 370 ? 8.992 -2.473 -14.914 1 88.25 370 THR A O 1
ATOM 2879 N N . ALA A 1 371 ? 9.617 -4.32 -15.75 1 79.19 371 ALA A N 1
ATOM 2880 C CA . ALA A 1 371 ? 10.844 -3.709 -16.234 1 79.19 371 ALA A CA 1
ATOM 2881 C C . ALA A 1 371 ? 10.547 -2.582 -17.219 1 79.19 371 ALA A C 1
ATOM 2883 O O . ALA A 1 371 ? 9.602 -2.67 -18.016 1 79.19 371 ALA A O 1
ATOM 2884 N N . LYS A 1 372 ? 11.164 -1.353 -17.031 1 60.94 372 LYS A N 1
ATOM 2885 C CA . LYS A 1 372 ? 10.992 -0.033 -17.625 1 60.94 372 LYS A CA 1
ATOM 2886 C C . LYS A 1 372 ? 10.852 -0.134 -19.141 1 60.94 372 LYS A C 1
ATOM 2888 O O . LYS A 1 372 ? 10.125 0.648 -19.766 1 60.94 372 LYS A O 1
ATOM 2893 N N . HIS A 1 373 ? 11.562 -0.859 -19.734 1 52.28 373 HIS A N 1
ATOM 2894 C CA . HIS A 1 373 ? 11.578 -0.844 -21.188 1 52.28 373 HIS A CA 1
ATOM 2895 C C . HIS A 1 373 ? 10.344 -1.536 -21.75 1 52.28 373 HIS A C 1
ATOM 2897 O O . HIS A 1 373 ? 10.078 -1.464 -22.953 1 52.28 373 HIS A O 1
ATOM 2903 N N . LEU A 1 374 ? 9.562 -2.027 -20.969 1 50.41 374 LEU A N 1
ATOM 2904 C CA . LEU A 1 374 ? 8.359 -2.693 -21.453 1 50.41 374 LEU A CA 1
ATOM 2905 C C . LEU A 1 374 ? 7.129 -1.81 -21.25 1 50.41 374 LEU A C 1
ATOM 2907 O O . LEU A 1 374 ? 7.07 -1.039 -20.281 1 50.41 374 LEU A O 1
ATOM 2911 N N . LYS A 1 375 ? 6.402 -1.632 -22.156 1 45.41 375 LYS A N 1
ATOM 2912 C CA . LYS A 1 375 ? 5.188 -0.826 -22.219 1 45.41 375 LYS A CA 1
ATOM 2913 C C . LYS A 1 375 ? 4.395 -0.927 -20.922 1 45.41 375 LYS A C 1
ATOM 2915 O O . LYS A 1 375 ? 3.76 0.043 -20.5 1 45.41 375 LYS A O 1
ATOM 2920 N N . ALA A 1 376 ? 4.387 -2.066 -20.375 1 46.19 376 ALA A N 1
ATOM 2921 C CA . ALA A 1 376 ? 3.615 -2.371 -19.172 1 46.19 376 ALA A CA 1
ATOM 2922 C C . ALA A 1 376 ? 4.129 -1.578 -17.969 1 46.19 376 ALA A C 1
ATOM 2924 O O . ALA A 1 376 ? 3.443 -1.459 -16.953 1 46.19 376 ALA A O 1
ATOM 2925 N N . SER A 1 377 ? 5.316 -0.973 -18.141 1 48.94 377 SER A N 1
ATOM 2926 C CA . SER A 1 377 ? 6.129 -0.387 -17.094 1 48.94 377 SER A CA 1
ATOM 2927 C C . SER A 1 377 ? 5.488 0.879 -16.531 1 48.94 377 SER A C 1
ATOM 2929 O O . SER A 1 377 ? 5.848 1.341 -15.445 1 48.94 377 SER A O 1
ATOM 2931 N N . LYS A 1 378 ? 4.512 1.294 -17.234 1 51.19 378 LYS A N 1
ATOM 2932 C CA . LYS A 1 378 ? 3.955 2.561 -16.766 1 51.19 378 LYS A CA 1
ATOM 2933 C C . LYS A 1 378 ? 3.174 2.375 -15.461 1 51.19 378 LYS A C 1
ATOM 2935 O O . LYS A 1 378 ? 2.881 3.346 -14.766 1 51.19 378 LYS A O 1
ATOM 2940 N N . HIS A 1 379 ? 2.947 1.062 -15.219 1 52.59 379 HIS A N 1
ATOM 2941 C CA . HIS A 1 379 ? 2.082 0.834 -14.07 1 52.59 379 HIS A CA 1
ATOM 2942 C C . HIS A 1 379 ? 2.836 0.131 -12.945 1 52.59 379 HIS A C 1
ATOM 2944 O O . HIS A 1 379 ? 2.297 -0.055 -11.852 1 52.59 379 HIS A O 1
ATOM 2950 N N . GLY A 1 380 ? 4.121 -0.193 -13.227 1 55.31 380 GLY A N 1
ATOM 2951 C CA . GLY A 1 380 ? 4.855 -0.872 -12.172 1 55.31 380 GLY A CA 1
ATOM 2952 C C . GLY A 1 380 ? 5.473 0.081 -11.164 1 55.31 380 GLY A C 1
ATOM 2953 O O . GLY A 1 380 ? 5.938 1.162 -11.531 1 55.31 380 GLY A O 1
ATOM 2954 N N . LYS A 1 381 ? 5.094 -0.185 -9.875 1 69.56 381 LYS A N 1
ATOM 2955 C CA . LYS A 1 381 ? 5.727 0.549 -8.781 1 69.56 381 LYS A CA 1
ATOM 2956 C C . LYS A 1 381 ? 7.066 -0.074 -8.398 1 69.56 381 LYS A C 1
ATOM 2958 O O . LYS A 1 381 ? 7.145 -1.271 -8.117 1 69.56 381 LYS A O 1
ATOM 2963 N N . ASP A 1 382 ? 8.094 0.662 -8.531 1 69.38 382 ASP A N 1
ATOM 2964 C CA . ASP A 1 382 ? 9.461 0.211 -8.273 1 69.38 382 ASP A CA 1
ATOM 2965 C C . ASP A 1 382 ? 9.57 -0.434 -6.891 1 69.38 382 ASP A C 1
ATOM 2967 O O . ASP A 1 382 ? 10.422 -1.295 -6.672 1 69.38 382 ASP A O 1
ATOM 2971 N N . ASP A 1 383 ? 8.617 -0.105 -6.133 1 83.06 383 ASP A N 1
ATOM 2972 C CA . ASP A 1 383 ? 8.703 -0.585 -4.758 1 83.06 383 ASP A CA 1
ATOM 2973 C C . ASP A 1 383 ? 7.469 -1.404 -4.387 1 83.06 383 ASP A C 1
ATOM 2975 O O . ASP A 1 383 ? 7.09 -1.469 -3.213 1 83.06 383 ASP A O 1
ATOM 2979 N N . ALA A 1 384 ? 6.898 -2.043 -5.398 1 89.31 384 ALA A N 1
ATOM 2980 C CA . ALA A 1 384 ? 5.68 -2.814 -5.168 1 89.31 384 ALA A CA 1
ATOM 2981 C C . ALA A 1 384 ? 5.957 -4.031 -4.289 1 89.31 384 ALA A C 1
ATOM 2983 O O . ALA A 1 384 ? 5.199 -4.32 -3.363 1 89.31 384 ALA A O 1
ATOM 2984 N N . LEU A 1 385 ? 7.062 -4.691 -4.547 1 95.69 385 LEU A N 1
ATOM 2985 C CA . LEU A 1 385 ? 7.395 -5.895 -3.793 1 95.69 385 LEU A CA 1
ATOM 2986 C C . LEU A 1 385 ? 8.031 -5.543 -2.453 1 95.69 385 LEU A C 1
ATOM 2988 O O . LEU A 1 385 ? 8.93 -4.699 -2.393 1 95.69 385 LEU A O 1
ATOM 2992 N N . LEU A 1 386 ? 7.609 -6.203 -1.399 1 96.5 386 LEU A N 1
ATOM 2993 C CA . LEU A 1 386 ? 8.102 -5.914 -0.056 1 96.5 386 LEU A CA 1
ATOM 2994 C C . LEU A 1 386 ? 9.5 -6.488 0.143 1 96.5 386 LEU A C 1
ATOM 2996 O O . LEU A 1 386 ? 9.82 -7.551 -0.386 1 96.5 386 LEU A O 1
ATOM 3000 N N . LYS A 1 387 ? 10.305 -5.797 0.877 1 94.88 387 LYS A N 1
ATOM 3001 C CA . LYS A 1 387 ? 11.602 -6.297 1.336 1 94.88 387 LYS A CA 1
ATOM 3002 C C . LYS A 1 387 ? 11.469 -7.016 2.676 1 94.88 387 LYS A C 1
ATOM 3004 O O . LYS A 1 387 ? 11.703 -6.418 3.73 1 94.88 387 LYS A O 1
ATOM 3009 N N . LEU A 1 388 ? 11.25 -8.281 2.635 1 93.19 388 LEU A N 1
ATOM 3010 C CA . LEU A 1 388 ? 10.859 -9.055 3.809 1 93.19 388 LEU A CA 1
ATOM 3011 C C . LEU A 1 388 ? 11.984 -9.07 4.844 1 93.19 388 LEU A C 1
ATOM 3013 O O . LEU A 1 388 ? 11.719 -9.156 6.047 1 93.19 388 LEU A O 1
ATOM 3017 N N . GLN A 1 389 ? 13.227 -8.992 4.414 1 90.44 389 GLN A N 1
ATOM 3018 C CA . GLN A 1 389 ? 14.359 -9.023 5.332 1 90.44 389 GLN A CA 1
ATOM 3019 C C . GLN A 1 389 ? 14.344 -7.816 6.262 1 90.44 389 GLN A C 1
ATOM 3021 O O . GLN A 1 389 ? 15.016 -7.816 7.301 1 90.44 389 GLN A O 1
ATOM 3026 N N . ARG A 1 390 ? 13.562 -6.793 5.926 1 93.06 390 ARG A N 1
ATOM 3027 C CA . ARG A 1 390 ? 13.492 -5.578 6.734 1 93.06 390 ARG A CA 1
ATOM 3028 C C . ARG A 1 390 ? 12.344 -5.652 7.73 1 93.06 390 ARG A C 1
ATOM 3030 O O . ARG A 1 390 ? 12.148 -4.734 8.531 1 93.06 390 ARG A O 1
ATOM 3037 N N . ILE A 1 391 ? 11.531 -6.668 7.695 1 92.5 391 ILE A N 1
ATOM 3038 C CA . ILE A 1 391 ? 10.414 -6.879 8.609 1 92.5 391 ILE A CA 1
ATOM 3039 C C . ILE A 1 391 ? 10.758 -7.98 9.602 1 92.5 391 ILE A C 1
ATOM 3041 O O . ILE A 1 391 ? 10.57 -9.164 9.32 1 92.5 391 ILE A O 1
ATOM 3045 N N . PRO A 1 392 ? 11.18 -7.684 10.75 1 84.81 392 PRO A N 1
ATOM 3046 C CA . PRO A 1 392 ? 11.828 -8.633 11.656 1 84.81 392 PRO A CA 1
ATOM 3047 C C . PRO A 1 392 ? 10.914 -9.781 12.07 1 84.81 392 PRO A C 1
ATOM 3049 O O . PRO A 1 392 ? 11.391 -10.867 12.406 1 84.81 392 PRO A O 1
ATOM 3052 N N . TRP A 1 393 ? 9.672 -9.602 12.062 1 89.19 393 TRP A N 1
ATOM 3053 C CA . TRP A 1 393 ? 8.773 -10.633 12.586 1 89.19 393 TRP A CA 1
ATOM 3054 C C . TRP A 1 393 ? 8.266 -11.531 11.461 1 89.19 393 TRP A C 1
ATOM 3056 O O . TRP A 1 393 ? 7.473 -12.445 11.703 1 89.19 393 TRP A O 1
ATOM 3066 N N . ILE A 1 394 ? 8.648 -11.32 10.25 1 92.75 394 ILE A N 1
ATOM 3067 C CA . ILE A 1 394 ? 8.398 -12.258 9.156 1 92.75 394 ILE A CA 1
ATOM 3068 C C . ILE A 1 394 ? 9.672 -13.039 8.852 1 92.75 394 ILE A C 1
ATOM 3070 O O . ILE A 1 394 ? 10.695 -12.461 8.469 1 92.75 394 ILE A O 1
ATOM 3074 N N . LEU A 1 395 ? 9.602 -14.266 8.961 1 93.12 395 LEU A N 1
ATOM 3075 C CA . LEU A 1 395 ? 10.758 -15.117 8.719 1 93.12 395 LEU A CA 1
ATOM 3076 C C . LEU A 1 395 ? 11.281 -14.93 7.301 1 93.12 395 LEU A C 1
ATOM 3078 O O . LEU A 1 395 ? 10.5 -14.797 6.359 1 93.12 395 LEU A O 1
ATOM 3082 N N . SER A 1 396 ? 12.578 -14.734 7.195 1 88 396 SER A N 1
ATOM 3083 C CA . SER A 1 396 ? 13.242 -14.633 5.898 1 88 396 SER A CA 1
ATOM 3084 C C . SER A 1 396 ? 14.555 -15.398 5.887 1 88 396 SER A C 1
ATOM 3086 O O . SER A 1 396 ? 15.164 -15.617 6.938 1 88 396 SER A O 1
ATOM 3088 N N . PRO A 1 397 ? 14.93 -15.969 4.707 1 80.88 397 PRO A N 1
ATOM 3089 C CA . PRO A 1 397 ? 16.172 -16.75 4.641 1 80.88 397 PRO A CA 1
ATOM 3090 C C . PRO A 1 397 ? 17.391 -15.969 5.129 1 80.88 397 PRO A C 1
ATOM 3092 O O . PRO A 1 397 ? 18.312 -16.547 5.695 1 80.88 397 PRO A O 1
ATOM 3095 N N . VAL A 1 398 ? 17.422 -14.711 4.938 1 67.25 398 VAL A N 1
ATOM 3096 C CA . VAL A 1 398 ? 18.578 -13.875 5.258 1 67.25 398 VAL A CA 1
ATOM 3097 C C . VAL A 1 398 ? 18.625 -13.641 6.766 1 67.25 398 VAL A C 1
ATOM 3099 O O . VAL A 1 398 ? 19.719 -13.633 7.355 1 67.25 398 VAL A O 1
ATOM 3102 N N . VAL A 1 399 ? 17.594 -13.406 7.383 1 57.91 399 VAL A N 1
ATOM 3103 C CA . VAL A 1 399 ? 17.547 -13.023 8.789 1 57.91 399 VAL A CA 1
ATOM 3104 C C . VAL A 1 399 ? 17.719 -14.266 9.664 1 57.91 399 VAL A C 1
ATOM 3106 O O . VAL A 1 399 ? 18.188 -14.18 10.797 1 57.91 399 VAL A O 1
ATOM 3109 N N . ALA A 1 400 ? 17.328 -15.43 9.141 1 53.06 400 ALA A N 1
ATOM 3110 C CA . ALA A 1 400 ? 17.328 -16.625 9.969 1 53.06 400 ALA A CA 1
ATOM 3111 C C . ALA A 1 400 ? 18.734 -17.203 10.094 1 53.06 400 ALA A C 1
ATOM 3113 O O . ALA A 1 400 ? 19.422 -17.406 9.086 1 53.06 400 ALA A O 1
ATOM 3114 N N . ASP A 1 401 ? 19.281 -16.984 11.305 1 52.22 401 ASP A N 1
ATOM 3115 C CA . ASP A 1 401 ? 20.531 -17.656 11.656 1 52.22 401 ASP A CA 1
ATOM 3116 C C . ASP A 1 401 ? 20.469 -19.141 11.328 1 52.22 401 ASP A C 1
ATOM 3118 O O . ASP A 1 401 ? 19.5 -19.812 11.648 1 52.22 401 ASP A O 1
ATOM 3122 N N . GLY A 1 402 ? 21.031 -19.672 10.266 1 55.66 402 GLY A N 1
ATOM 3123 C CA . GLY A 1 402 ? 21.125 -21.109 10.023 1 55.66 402 GLY A CA 1
ATOM 3124 C C . GLY A 1 402 ? 20.594 -21.516 8.664 1 55.66 402 GLY A C 1
ATOM 3125 O O . GLY A 1 402 ? 20.484 -22.703 8.367 1 55.66 402 GLY A O 1
ATOM 3126 N N . GLY A 1 403 ? 20.297 -20.516 7.809 1 61 403 GLY A N 1
ATOM 3127 C CA . GLY A 1 403 ? 19.969 -20.875 6.434 1 61 403 GLY A CA 1
ATOM 3128 C C . GLY A 1 403 ? 18.609 -21.516 6.285 1 61 403 GLY A C 1
ATOM 3129 O O . GLY A 1 403 ? 17.641 -21.078 6.918 1 61 403 GLY A O 1
ATOM 3130 N N . ASP A 1 404 ? 18.375 -22.438 5.613 1 70.12 404 ASP A N 1
ATOM 3131 C CA . ASP A 1 404 ? 17.156 -23.188 5.309 1 70.12 404 ASP A CA 1
ATOM 3132 C C . ASP A 1 404 ? 16.562 -23.797 6.574 1 70.12 404 ASP A C 1
ATOM 3134 O O . ASP A 1 404 ? 15.344 -24 6.656 1 70.12 404 ASP A O 1
ATOM 3138 N N . ASP A 1 405 ? 17.219 -23.828 7.578 1 79.06 405 ASP A N 1
ATOM 3139 C CA . ASP A 1 405 ? 16.75 -24.484 8.797 1 79.06 405 ASP A CA 1
ATOM 3140 C C . ASP A 1 405 ? 15.789 -23.578 9.562 1 79.06 405 ASP A C 1
ATOM 3142 O O . ASP A 1 405 ? 14.828 -24.062 10.172 1 79.06 405 ASP A O 1
ATOM 3146 N N . ALA A 1 406 ? 16.062 -22.344 9.422 1 84.44 406 ALA A N 1
ATOM 3147 C CA . ALA A 1 406 ? 15.211 -21.391 10.141 1 84.44 406 ALA A CA 1
ATOM 3148 C C . ALA A 1 406 ? 13.805 -21.344 9.539 1 84.44 406 ALA A C 1
ATOM 3150 O O . ALA A 1 406 ? 12.859 -20.922 10.203 1 84.44 406 ALA A O 1
ATOM 3151 N N . LEU A 1 407 ? 13.664 -21.844 8.367 1 92.56 407 LEU A N 1
ATOM 3152 C CA . LEU A 1 407 ? 12.383 -21.781 7.676 1 92.56 407 LEU A CA 1
ATOM 3153 C C . LEU A 1 407 ? 11.648 -23.125 7.785 1 92.56 407 LEU A C 1
ATOM 3155 O O . LEU A 1 407 ? 10.539 -23.266 7.258 1 92.56 407 LEU A O 1
ATOM 3159 N N . ARG A 1 408 ? 12.195 -24.094 8.508 1 93.25 408 ARG A N 1
ATOM 3160 C CA . ARG A 1 408 ? 11.555 -25.406 8.664 1 93.25 408 ARG A CA 1
ATOM 3161 C C . ARG A 1 408 ? 10.273 -25.281 9.477 1 93.25 408 ARG A C 1
ATOM 3163 O O . ARG A 1 408 ? 10.211 -24.547 10.461 1 93.25 408 ARG A O 1
ATOM 3170 N N . VAL A 1 409 ? 9.32 -25.938 8.992 1 95.56 409 VAL A N 1
ATOM 3171 C CA . VAL A 1 409 ? 8.016 -25.922 9.656 1 95.56 409 VAL A CA 1
ATOM 3172 C C . VAL A 1 409 ? 7.93 -27.062 10.664 1 95.56 409 VAL A C 1
ATOM 3174 O O . VAL A 1 409 ? 7.414 -26.891 11.766 1 95.56 409 VAL A O 1
ATOM 3177 N N . LEU A 1 410 ? 8.398 -28.266 10.219 1 94.81 410 LEU A N 1
ATOM 3178 C CA . LEU A 1 410 ? 8.398 -29.469 11.047 1 94.81 410 LEU A CA 1
ATOM 3179 C C . LEU A 1 410 ? 9.812 -30.016 11.219 1 94.81 410 LEU A C 1
ATOM 3181 O O . LEU A 1 410 ? 10.633 -29.922 10.297 1 94.81 410 LEU A O 1
ATOM 3185 N N . PRO A 1 411 ? 10.07 -30.594 12.391 1 93.69 411 PRO A N 1
ATOM 3186 C CA . PRO A 1 411 ? 11.367 -31.25 12.531 1 93.69 411 PRO A CA 1
ATOM 3187 C C . PRO A 1 411 ? 11.523 -32.469 11.602 1 93.69 411 PRO A C 1
ATOM 3189 O O . PRO A 1 411 ? 10.531 -33.125 11.266 1 93.69 411 PRO A O 1
ATOM 3192 N N . GLU A 1 412 ? 12.719 -32.75 11.242 1 91.5 412 GLU A N 1
ATOM 3193 C CA . GLU A 1 412 ? 13.016 -33.812 10.273 1 91.5 412 GLU A CA 1
ATOM 3194 C C . GLU A 1 412 ? 12.562 -35.188 10.789 1 91.5 412 GLU A C 1
ATOM 3196 O O . GLU A 1 412 ? 12.258 -36.062 9.992 1 91.5 412 GLU A O 1
ATOM 3201 N N . ASP A 1 413 ? 12.453 -35.281 12.055 1 93.94 413 ASP A N 1
ATOM 3202 C CA . ASP A 1 413 ? 12.094 -36.594 12.609 1 93.94 413 ASP A CA 1
ATOM 3203 C C . ASP A 1 413 ? 10.578 -36.719 12.742 1 93.94 413 ASP A C 1
ATOM 3205 O O . ASP A 1 413 ? 10.078 -37.812 13.055 1 93.94 413 ASP A O 1
ATOM 3209 N N . ASP A 1 414 ? 9.859 -35.719 12.477 1 95 414 ASP A N 1
ATOM 3210 C CA . ASP A 1 414 ? 8.406 -35.781 12.469 1 95 414 ASP A CA 1
ATOM 3211 C C . ASP A 1 414 ? 7.895 -36.531 11.242 1 95 414 ASP A C 1
ATOM 3213 O O . ASP A 1 414 ? 8.172 -36.125 10.109 1 95 414 ASP A O 1
ATOM 3217 N N . PRO A 1 415 ? 7.117 -37.594 11.414 1 93.44 415 PRO A N 1
ATOM 3218 C CA . PRO A 1 415 ? 6.621 -38.375 10.273 1 93.44 415 PRO A CA 1
ATOM 3219 C C . PRO A 1 415 ? 5.719 -37.531 9.359 1 93.44 415 PRO A C 1
ATOM 3221 O O . PRO A 1 415 ? 5.453 -37.938 8.219 1 93.44 415 PRO A O 1
ATOM 3224 N N . ARG A 1 416 ? 5.301 -36.5 9.867 1 93.69 416 ARG A N 1
ATOM 3225 C CA . ARG A 1 416 ? 4.449 -35.625 9.078 1 93.69 416 ARG A CA 1
ATOM 3226 C C . ARG A 1 416 ? 5.281 -34.75 8.133 1 93.69 416 ARG A C 1
ATOM 3228 O O . ARG A 1 416 ? 4.738 -34.125 7.234 1 93.69 416 ARG A O 1
ATOM 3235 N N . CYS A 1 417 ? 6.523 -34.781 8.211 1 95.19 417 CYS A N 1
ATOM 3236 C CA . CYS A 1 417 ? 7.461 -33.906 7.516 1 95.19 417 CYS A CA 1
ATOM 3237 C C . CYS A 1 417 ? 7.504 -34.219 6.027 1 95.19 417 CYS A C 1
ATOM 3239 O O . CYS A 1 417 ? 7.457 -35.375 5.645 1 95.19 417 CYS A O 1
ATOM 3241 N N . TRP A 1 418 ? 7.617 -33.125 5.203 1 96.75 418 TRP A N 1
ATOM 3242 C CA . TRP A 1 418 ? 7.746 -33.281 3.756 1 96.75 418 TRP A CA 1
ATOM 3243 C C . TRP A 1 418 ? 9.078 -32.719 3.27 1 96.75 418 TRP A C 1
ATOM 3245 O O . TRP A 1 418 ? 9.586 -31.719 3.809 1 96.75 418 TRP A O 1
ATOM 3255 N N . HIS A 1 419 ? 9.664 -33.406 2.346 1 96.56 419 HIS A N 1
ATOM 3256 C CA . HIS A 1 419 ? 10.648 -32.781 1.454 1 96.56 419 HIS A CA 1
ATOM 3257 C C . HIS A 1 419 ? 10.008 -32.344 0.15 1 96.56 419 HIS A C 1
ATOM 3259 O O . HIS A 1 419 ? 9.25 -33.094 -0.47 1 96.56 419 HIS A O 1
ATOM 3265 N N . ALA A 1 420 ? 10.219 -31.078 -0.211 1 97.62 420 ALA A N 1
ATOM 3266 C CA . ALA A 1 420 ? 9.562 -30.516 -1.393 1 97.62 420 ALA A CA 1
ATOM 3267 C C . ALA A 1 420 ? 10.562 -29.781 -2.271 1 97.62 420 ALA A C 1
ATOM 3269 O O . ALA A 1 420 ? 11.539 -29.203 -1.771 1 97.62 420 ALA A O 1
ATOM 3270 N N . GLN A 1 421 ? 10.352 -29.812 -3.535 1 98.38 421 GLN A N 1
ATOM 3271 C CA . GLN A 1 421 ? 11.172 -29.078 -4.5 1 98.38 421 GLN A CA 1
ATOM 3272 C C . GLN A 1 421 ? 10.305 -28.391 -5.551 1 98.38 421 GLN A C 1
ATOM 3274 O O . GLN A 1 421 ? 9.398 -29.016 -6.113 1 98.38 421 GLN A O 1
ATOM 3279 N N . VAL A 1 422 ? 10.609 -27.125 -5.77 1 98.69 422 VAL A N 1
ATOM 3280 C CA . VAL A 1 422 ? 9.852 -26.344 -6.742 1 98.69 422 VAL A CA 1
ATOM 3281 C C . VAL A 1 422 ? 10.531 -26.422 -8.109 1 98.69 422 VAL A C 1
ATOM 3283 O O . VAL A 1 422 ? 11.758 -26.328 -8.203 1 98.69 422 VAL A O 1
ATOM 3286 N N . PHE A 1 423 ? 9.734 -26.641 -9.156 1 98.62 423 PHE A N 1
ATOM 3287 C CA . PHE A 1 423 ? 10.195 -26.734 -10.539 1 98.62 423 PHE A CA 1
ATOM 3288 C C . PHE A 1 423 ? 9.492 -25.703 -11.414 1 98.62 423 PHE A C 1
ATOM 3290 O O . PHE A 1 423 ? 8.406 -25.234 -11.07 1 98.62 423 PHE A O 1
ATOM 3297 N N . ARG A 1 424 ? 10.18 -25.422 -12.602 1 98.19 424 ARG A N 1
ATOM 3298 C CA . ARG A 1 424 ? 9.578 -24.453 -13.508 1 98.19 424 ARG A CA 1
ATOM 3299 C C . ARG A 1 424 ? 9.82 -24.844 -14.969 1 98.19 424 ARG A C 1
ATOM 3301 O O . ARG A 1 424 ? 10.711 -25.641 -15.266 1 98.19 424 ARG A O 1
ATOM 3308 N N . SER A 1 425 ? 8.953 -24.469 -15.805 1 97.69 425 SER A N 1
ATOM 3309 C CA . SER A 1 425 ? 9.148 -24.281 -17.234 1 97.69 425 SER A CA 1
ATOM 3310 C C . SER A 1 425 ? 9.078 -22.797 -17.609 1 97.69 425 SER A C 1
ATOM 3312 O O . SER A 1 425 ? 7.992 -22.219 -17.641 1 97.69 425 SER A O 1
ATOM 3314 N N . VAL A 1 426 ? 10.297 -22.234 -17.812 1 96.44 426 VAL A N 1
ATOM 3315 C CA . VAL A 1 426 ? 10.328 -20.781 -17.984 1 96.44 426 VAL A CA 1
ATOM 3316 C C . VAL A 1 426 ? 11.625 -20.375 -18.672 1 96.44 426 VAL A C 1
ATOM 3318 O O . VAL A 1 426 ? 12.578 -21.156 -18.734 1 96.44 426 VAL A O 1
ATOM 3321 N N . ASP A 1 427 ? 11.68 -19.141 -19.219 1 94.31 427 ASP A N 1
ATOM 3322 C CA . ASP A 1 427 ? 12.883 -18.656 -19.891 1 94.31 427 ASP A CA 1
ATOM 3323 C C . ASP A 1 427 ? 13.258 -17.266 -19.391 1 94.31 427 ASP A C 1
ATOM 3325 O O . ASP A 1 427 ? 12.531 -16.672 -18.578 1 94.31 427 ASP A O 1
ATOM 3329 N N . ALA A 1 428 ? 14.336 -16.781 -19.906 1 92.88 428 ALA A N 1
ATOM 3330 C CA . ALA A 1 428 ? 14.898 -15.508 -19.469 1 92.88 428 ALA A CA 1
ATOM 3331 C C . ALA A 1 428 ? 14.023 -14.344 -19.906 1 92.88 428 ALA A C 1
ATOM 3333 O O . ALA A 1 428 ? 14.133 -13.234 -19.359 1 92.88 428 ALA A O 1
ATOM 3334 N N . GLY A 1 429 ? 13.172 -14.562 -20.812 1 88.88 429 GLY A N 1
ATOM 3335 C CA . GLY A 1 429 ? 12.258 -13.508 -21.219 1 88.88 429 GLY A CA 1
ATOM 3336 C C . GLY A 1 429 ? 11.102 -13.305 -20.266 1 88.88 429 GLY A C 1
ATOM 3337 O O . GLY A 1 429 ? 10.422 -12.281 -20.312 1 88.88 429 GLY A O 1
ATOM 3338 N N . SER A 1 430 ? 10.93 -14.219 -19.344 1 92.75 430 SER A N 1
ATOM 3339 C CA . SER A 1 430 ? 9.766 -14.164 -18.469 1 92.75 430 SER A CA 1
ATOM 3340 C C . SER A 1 430 ? 10.172 -13.953 -17.016 1 92.75 430 SER A C 1
ATOM 3342 O O . SER A 1 430 ? 9.336 -13.641 -16.156 1 92.75 430 SER A O 1
ATOM 3344 N N . VAL A 1 431 ? 11.414 -14.117 -16.688 1 94.62 431 VAL A N 1
ATOM 3345 C CA . VAL A 1 431 ? 11.891 -13.93 -15.328 1 94.62 431 VAL A CA 1
ATOM 3346 C C . VAL A 1 431 ? 13.156 -13.078 -15.336 1 94.62 431 VAL A C 1
ATOM 3348 O O . VAL A 1 431 ? 13.961 -13.164 -16.266 1 94.62 431 VAL A O 1
ATOM 3351 N N . LYS A 1 432 ? 13.328 -12.266 -14.398 1 93.44 432 LYS A N 1
ATOM 3352 C CA . LYS A 1 432 ? 14.562 -11.508 -14.203 1 93.44 432 LYS A CA 1
ATOM 3353 C C . LYS A 1 432 ? 15.586 -12.32 -13.414 1 93.44 432 LYS A C 1
ATOM 3355 O O . LYS A 1 432 ? 15.227 -13.039 -12.477 1 93.44 432 LYS A O 1
ATOM 3360 N N . GLY A 1 433 ? 16.812 -12.219 -13.82 1 92.94 433 GLY A N 1
ATOM 3361 C CA . GLY A 1 433 ? 17.875 -12.805 -13.008 1 92.94 433 GLY A CA 1
ATOM 3362 C C . GLY A 1 433 ? 18.531 -14 -13.672 1 92.94 433 GLY A C 1
ATOM 3363 O O . GLY A 1 433 ? 19.578 -14.469 -13.219 1 92.94 433 GLY A O 1
ATOM 3364 N N . PHE A 1 434 ? 17.938 -14.578 -14.758 1 94.81 434 PHE A N 1
ATOM 3365 C CA . PHE A 1 434 ? 18.609 -15.648 -15.492 1 94.81 434 PHE A CA 1
ATOM 3366 C C . PHE A 1 434 ? 19.875 -15.133 -16.172 1 94.81 434 PHE A C 1
ATOM 3368 O O . PHE A 1 434 ? 19.922 -13.992 -16.641 1 94.81 434 PHE A O 1
ATOM 3375 N N . PRO A 1 435 ? 20.891 -15.953 -16.25 1 93.81 435 PRO A N 1
ATOM 3376 C CA . PRO A 1 435 ? 22.109 -15.547 -16.969 1 93.81 435 PRO A CA 1
ATOM 3377 C C . PRO A 1 435 ? 21.891 -15.453 -18.484 1 93.81 435 PRO A C 1
ATOM 3379 O O . PRO A 1 435 ? 20.875 -15.93 -19 1 93.81 435 PRO A O 1
ATOM 3382 N N . ARG A 1 436 ? 22.875 -14.766 -19.047 1 88.06 436 ARG A N 1
ATOM 3383 C CA . ARG A 1 436 ? 22.906 -14.789 -20.5 1 88.06 436 ARG A CA 1
ATOM 3384 C C . ARG A 1 436 ? 23.281 -16.172 -21.016 1 88.06 436 ARG A C 1
ATOM 3386 O O . ARG A 1 436 ? 24 -16.922 -20.359 1 88.06 436 ARG A O 1
ATOM 3393 N N . SER A 1 437 ? 22.719 -16.453 -22.219 1 82.44 437 SER A N 1
ATOM 3394 C CA . SER A 1 437 ? 22.844 -17.812 -22.766 1 82.44 437 SER A CA 1
ATOM 3395 C C . SER A 1 437 ? 24.312 -18.172 -22.984 1 82.44 437 SER A C 1
ATOM 3397 O O . SER A 1 437 ? 24.656 -19.344 -23.078 1 82.44 437 SER A O 1
ATOM 3399 N N . TRP A 1 438 ? 25.219 -17.125 -22.984 1 81.81 438 TRP A N 1
ATOM 3400 C CA . TRP A 1 438 ? 26.641 -17.422 -23.25 1 81.81 438 TRP A CA 1
ATOM 3401 C C . TRP A 1 438 ? 27.422 -17.531 -21.953 1 81.81 438 TRP A C 1
ATOM 3403 O O . TRP A 1 438 ? 28.609 -17.844 -21.953 1 81.81 438 TRP A O 1
ATOM 3413 N N . GLU A 1 439 ? 26.703 -17.234 -20.891 1 88.44 439 GLU A N 1
ATOM 3414 C CA . GLU A 1 439 ? 27.328 -17.438 -19.578 1 88.44 439 GLU A CA 1
ATOM 3415 C C . GLU A 1 439 ? 27.188 -18.891 -19.125 1 88.44 439 GLU A C 1
ATOM 3417 O O . GLU A 1 439 ? 26.5 -19.172 -18.156 1 88.44 439 GLU A O 1
ATOM 3422 N N . THR A 1 440 ? 28 -19.719 -19.688 1 83.38 440 THR A N 1
ATOM 3423 C CA . THR A 1 440 ? 27.828 -21.172 -19.625 1 83.38 440 THR A CA 1
ATOM 3424 C C . THR A 1 440 ? 28.016 -21.672 -18.188 1 83.38 440 THR A C 1
ATOM 3426 O O . THR A 1 440 ? 27.312 -22.578 -17.75 1 83.38 440 THR A O 1
ATOM 3429 N N . GLU A 1 441 ? 28.984 -21.109 -17.438 1 86.75 441 GLU A N 1
ATOM 3430 C CA . GLU A 1 441 ? 29.203 -21.531 -16.062 1 86.75 441 GLU A CA 1
ATOM 3431 C C . GLU A 1 441 ? 27.984 -21.234 -15.18 1 86.75 441 GLU A C 1
ATOM 3433 O O . GLU A 1 441 ? 27.594 -22.078 -14.367 1 86.75 441 GLU A O 1
ATOM 3438 N N . GLU A 1 442 ? 27.438 -20.094 -15.414 1 91.62 442 GLU A N 1
ATOM 3439 C CA . GLU A 1 442 ? 26.25 -19.719 -14.656 1 91.62 442 GLU A CA 1
ATOM 3440 C C . GLU A 1 442 ? 25.031 -20.562 -15.055 1 91.62 442 GLU A C 1
ATOM 3442 O O . GLU A 1 442 ? 24.203 -20.891 -14.211 1 91.62 442 GLU A O 1
ATOM 3447 N N . MET A 1 443 ? 24.969 -20.828 -16.297 1 90.69 443 MET A N 1
ATOM 3448 C CA . MET A 1 443 ? 23.891 -21.688 -16.812 1 90.69 443 MET A CA 1
ATOM 3449 C C . MET A 1 443 ? 23.953 -23.062 -16.172 1 90.69 443 MET A C 1
ATOM 3451 O O . MET A 1 443 ? 22.922 -23.594 -15.719 1 90.69 443 MET A O 1
ATOM 3455 N N . GLU A 1 444 ? 25.094 -23.641 -16.125 1 88.69 444 GLU A N 1
ATOM 3456 C CA . GLU A 1 444 ? 25.281 -24.984 -15.57 1 88.69 444 GLU A CA 1
ATOM 3457 C C . GLU A 1 444 ? 25.031 -25 -14.062 1 88.69 444 GLU A C 1
ATOM 3459 O O . GLU A 1 444 ? 24.391 -25.922 -13.555 1 88.69 444 GLU A O 1
ATOM 3464 N N . ALA A 1 445 ? 25.516 -23.969 -13.461 1 90.75 445 ALA A N 1
ATOM 3465 C CA . ALA A 1 445 ? 25.375 -23.891 -12.008 1 90.75 445 ALA A CA 1
ATOM 3466 C C . ALA A 1 445 ? 23.906 -23.828 -11.594 1 90.75 445 ALA A C 1
ATOM 3468 O O . ALA A 1 445 ? 23.531 -24.297 -10.523 1 90.75 445 ALA A O 1
ATOM 3469 N N . ARG A 1 446 ? 23.094 -23.391 -12.5 1 94 446 ARG A N 1
ATOM 3470 C CA . ARG A 1 446 ? 21.672 -23.203 -12.195 1 94 446 ARG A CA 1
ATOM 3471 C C . ARG A 1 446 ? 20.812 -24.234 -12.922 1 94 446 ARG A C 1
ATOM 3473 O O . ARG A 1 446 ? 19.578 -24.156 -12.891 1 94 446 ARG A O 1
ATOM 3480 N N . HIS A 1 447 ? 21.484 -25.125 -13.57 1 92.31 447 HIS A N 1
ATOM 3481 C CA . HIS A 1 447 ? 20.828 -26.219 -14.266 1 92.31 447 HIS A CA 1
ATOM 3482 C C . HIS A 1 447 ? 19.891 -25.719 -15.352 1 92.31 447 HIS A C 1
ATOM 3484 O O . HIS A 1 447 ? 18.734 -26.172 -15.438 1 92.31 447 HIS A O 1
ATOM 3490 N N . LEU A 1 448 ? 20.344 -24.688 -16.062 1 93.75 448 LEU A N 1
ATOM 3491 C CA . LEU A 1 448 ? 19.562 -24.109 -17.156 1 93.75 448 LEU A CA 1
ATOM 3492 C C . LEU A 1 448 ? 20.062 -24.641 -18.5 1 93.75 448 LEU A C 1
ATOM 3494 O O . LEU A 1 448 ? 21.188 -25.125 -18.609 1 93.75 448 LEU A O 1
ATOM 3498 N N . LEU A 1 449 ? 19.188 -24.594 -19.469 1 90.44 449 LEU A N 1
ATOM 3499 C CA . LEU A 1 449 ? 19.484 -24.953 -20.844 1 90.44 449 LEU A CA 1
ATOM 3500 C C . LEU A 1 449 ? 19.359 -23.734 -21.766 1 90.44 449 LEU A C 1
ATOM 3502 O O . LEU A 1 449 ? 19.016 -22.641 -21.297 1 90.44 449 LEU A O 1
ATOM 3506 N N . CYS A 1 450 ? 19.734 -23.953 -22.969 1 85.94 450 CYS A N 1
ATOM 3507 C CA . CYS A 1 450 ? 19.609 -22.891 -23.953 1 85.94 450 CYS A CA 1
ATOM 3508 C C . CYS A 1 450 ? 18.656 -23.281 -25.078 1 85.94 450 CYS A C 1
ATOM 3510 O O . CYS A 1 450 ? 18.781 -24.375 -25.641 1 85.94 450 CYS A O 1
ATOM 3512 N N . ASP A 1 451 ? 17.719 -22.531 -25.25 1 82.5 451 ASP A N 1
ATOM 3513 C CA . ASP A 1 451 ? 16.797 -22.688 -26.375 1 82.5 451 ASP A CA 1
ATOM 3514 C C . ASP A 1 451 ? 16.562 -21.344 -27.078 1 82.5 451 ASP A C 1
ATOM 3516 O O . ASP A 1 451 ? 16.172 -20.359 -26.438 1 82.5 451 ASP A O 1
ATOM 3520 N N . LYS A 1 452 ? 16.875 -21.312 -28.375 1 74.81 452 LYS A N 1
ATOM 3521 C CA . LYS A 1 452 ? 16.734 -20.109 -29.188 1 74.81 452 LYS A CA 1
ATOM 3522 C C . LYS A 1 452 ? 17.484 -18.938 -28.562 1 74.81 452 LYS A C 1
ATOM 3524 O O . LYS A 1 452 ? 16.906 -17.859 -28.375 1 74.81 452 LYS A O 1
ATOM 3529 N N . SER A 1 453 ? 18.594 -19.172 -28.047 1 75.56 453 SER A N 1
ATOM 3530 C CA . SER A 1 453 ? 19.531 -18.172 -27.531 1 75.56 453 SER A CA 1
ATOM 3531 C C . SER A 1 453 ? 19.047 -17.594 -26.203 1 75.56 453 SER A C 1
ATOM 3533 O O . SER A 1 453 ? 19.422 -16.484 -25.844 1 75.56 453 SER A O 1
ATOM 3535 N N . LEU A 1 454 ? 18.156 -18.297 -25.609 1 84.38 454 LEU A N 1
ATOM 3536 C CA . LEU A 1 454 ? 17.688 -17.875 -24.297 1 84.38 454 LEU A CA 1
ATOM 3537 C C . LEU A 1 454 ? 17.984 -18.953 -23.25 1 84.38 454 LEU A C 1
ATOM 3539 O O . LEU A 1 454 ? 17.953 -20.141 -23.562 1 84.38 454 LEU A O 1
ATOM 3543 N N . ALA A 1 455 ? 18.25 -18.438 -22.078 1 92.25 455 ALA A N 1
ATOM 3544 C CA . ALA A 1 455 ? 18.297 -19.359 -20.953 1 92.25 455 ALA A CA 1
ATOM 3545 C C . ALA A 1 455 ? 16.906 -19.891 -20.609 1 92.25 455 ALA A C 1
ATOM 3547 O O . ALA A 1 455 ? 15.953 -19.109 -20.5 1 92.25 455 ALA A O 1
ATOM 3548 N N . VAL A 1 456 ? 16.797 -21.234 -20.531 1 94 456 VAL A N 1
ATOM 3549 C CA . VAL A 1 456 ? 15.508 -21.859 -20.266 1 94 456 VAL A CA 1
ATOM 3550 C C . VAL A 1 456 ? 15.633 -22.859 -19.125 1 94 456 VAL A C 1
ATOM 3552 O O . VAL A 1 456 ? 16.672 -23.5 -18.969 1 94 456 VAL A O 1
ATOM 3555 N N . GLU A 1 457 ? 14.648 -22.875 -18.359 1 96.38 457 GLU A N 1
ATOM 3556 C CA . GLU A 1 457 ? 14.508 -23.906 -17.344 1 96.38 457 GLU A CA 1
ATOM 3557 C C . GLU A 1 457 ? 13.461 -24.938 -17.75 1 96.38 457 GLU A C 1
ATOM 3559 O O . GLU A 1 457 ? 12.383 -24.594 -18.25 1 96.38 457 GLU A O 1
ATOM 3564 N N . GLN A 1 458 ? 13.773 -26.266 -17.625 1 96.19 458 GLN A N 1
ATOM 3565 C CA . GLN A 1 458 ? 12.875 -27.375 -17.969 1 96.19 458 GLN A CA 1
ATOM 3566 C C . GLN A 1 458 ? 12.773 -28.375 -16.828 1 96.19 458 GLN A C 1
ATOM 3568 O O . GLN A 1 458 ? 12.68 -29.578 -17.047 1 96.19 458 GLN A O 1
ATOM 3573 N N . SER A 1 459 ? 12.812 -27.812 -15.695 1 97.19 459 SER A N 1
ATOM 3574 C CA . SER A 1 459 ? 12.945 -28.688 -14.539 1 97.19 459 SER A CA 1
ATOM 3575 C C . SER A 1 459 ? 11.648 -29.469 -14.281 1 97.19 459 SER A C 1
ATOM 3577 O O . SER A 1 459 ? 11.672 -30.531 -13.68 1 97.19 459 SER A O 1
ATOM 3579 N N . ILE A 1 460 ? 10.477 -29.016 -14.734 1 98.38 460 ILE A N 1
ATOM 3580 C CA . ILE A 1 460 ? 9.266 -29.797 -14.578 1 98.38 460 ILE A CA 1
ATOM 3581 C C . ILE A 1 460 ? 9.391 -31.094 -15.391 1 98.38 460 ILE A C 1
ATOM 3583 O O . ILE A 1 460 ? 9.055 -32.188 -14.898 1 98.38 460 ILE A O 1
ATOM 3587 N N . HIS A 1 461 ? 9.82 -30.922 -16.609 1 97.38 461 HIS A N 1
ATOM 3588 C CA . HIS A 1 461 ? 10.047 -32.094 -17.453 1 97.38 461 HIS A CA 1
ATOM 3589 C C . HIS A 1 461 ? 11.031 -33.062 -16.812 1 97.38 461 HIS A C 1
ATOM 3591 O O . HIS A 1 461 ? 10.789 -34.281 -16.781 1 97.38 461 HIS A O 1
ATOM 3597 N N . ALA A 1 462 ? 12.086 -32.469 -16.312 1 95.44 462 ALA A N 1
ATOM 3598 C CA . ALA A 1 462 ? 13.102 -33.312 -15.664 1 95.44 462 ALA A CA 1
ATOM 3599 C C . ALA A 1 462 ? 12.516 -34.062 -14.469 1 95.44 462 ALA A C 1
ATOM 3601 O O . ALA A 1 462 ? 12.859 -35.219 -14.227 1 95.44 462 ALA A O 1
ATOM 3602 N N . ALA A 1 463 ? 11.688 -33.438 -13.773 1 97.06 463 ALA A N 1
ATOM 3603 C CA . ALA A 1 463 ? 11.078 -34.031 -12.602 1 97.06 463 ALA A CA 1
ATOM 3604 C C . ALA A 1 463 ? 10.156 -35.188 -13.008 1 97.06 463 ALA A C 1
ATOM 3606 O O . ALA A 1 463 ? 10.156 -36.25 -12.367 1 97.06 463 ALA A O 1
ATOM 3607 N N . TYR A 1 464 ? 9.344 -35 -14.047 1 97.5 464 TYR A N 1
ATOM 3608 C CA . TYR A 1 464 ? 8.5 -36.062 -14.555 1 97.5 464 TYR A CA 1
ATOM 3609 C C . TYR A 1 464 ? 9.328 -37.281 -14.945 1 97.5 464 TYR A C 1
ATOM 3611 O O . TYR A 1 464 ? 9.047 -38.406 -14.516 1 97.5 464 TYR A O 1
ATOM 3619 N N . VAL A 1 465 ? 10.344 -37.062 -15.703 1 95.88 465 VAL A N 1
ATOM 3620 C CA . VAL A 1 465 ? 11.172 -38.125 -16.234 1 95.88 465 VAL A CA 1
ATOM 3621 C C . VAL A 1 465 ? 11.844 -38.906 -15.102 1 95.88 465 VAL A C 1
ATOM 3623 O O . VAL A 1 465 ? 11.805 -40.125 -15.055 1 95.88 465 VAL A O 1
ATOM 3626 N N . ALA A 1 466 ? 12.398 -38.125 -14.203 1 94.38 466 ALA A N 1
ATOM 3627 C CA . ALA A 1 466 ? 13.086 -38.75 -13.078 1 94.38 466 ALA A CA 1
ATOM 3628 C C . ALA A 1 466 ? 12.117 -39.594 -12.25 1 94.38 466 ALA A C 1
ATOM 3630 O O . ALA A 1 466 ? 12.461 -40.688 -11.812 1 94.38 466 ALA A O 1
ATOM 3631 N N . ALA A 1 467 ? 10.984 -39.094 -11.992 1 96 467 ALA A N 1
ATOM 3632 C CA . ALA A 1 467 ? 10 -39.781 -11.18 1 96 467 ALA A CA 1
ATOM 3633 C C . ALA A 1 467 ? 9.539 -41.062 -11.867 1 96 467 ALA A C 1
ATOM 3635 O O . ALA A 1 467 ? 9.391 -42.125 -11.219 1 96 467 ALA A O 1
ATOM 3636 N N . ILE A 1 468 ? 9.289 -41.062 -13.141 1 96.69 468 ILE A N 1
ATOM 3637 C CA . ILE A 1 468 ? 8.82 -42.219 -13.891 1 96.69 468 ILE A CA 1
ATOM 3638 C C . ILE A 1 468 ? 9.914 -43.281 -13.93 1 96.69 468 ILE A C 1
ATOM 3640 O O . ILE A 1 468 ? 9.641 -44.469 -13.75 1 96.69 468 ILE A O 1
ATOM 3644 N N . ARG A 1 469 ? 11.117 -42.844 -14.188 1 93.81 469 ARG A N 1
ATOM 3645 C CA . ARG A 1 469 ? 12.234 -43.781 -14.227 1 93.81 469 ARG A CA 1
ATOM 3646 C C . ARG A 1 469 ? 12.422 -44.438 -12.875 1 93.81 469 ARG A C 1
ATOM 3648 O O . ARG A 1 469 ? 12.859 -45.594 -12.805 1 93.81 469 ARG A O 1
ATOM 3655 N N . ALA A 1 470 ? 12.039 -43.75 -11.844 1 92.31 470 ALA A N 1
ATOM 3656 C CA . ALA A 1 470 ? 12.195 -44.312 -10.5 1 92.31 470 ALA A CA 1
ATOM 3657 C C . ALA A 1 470 ? 11 -45.188 -10.117 1 92.31 470 ALA A C 1
ATOM 3659 O O . ALA A 1 470 ? 11.039 -45.875 -9.109 1 92.31 470 ALA A O 1
ATOM 3660 N N . ALA A 1 471 ? 9.961 -45.156 -10.875 1 94.81 471 ALA A N 1
ATOM 3661 C CA . ALA A 1 471 ? 8.758 -45.906 -10.547 1 94.81 471 ALA A CA 1
ATOM 3662 C C . ALA A 1 471 ? 9.031 -47.406 -10.508 1 94.81 471 ALA A C 1
ATOM 3664 O O . ALA A 1 471 ? 9.789 -47.938 -11.328 1 94.81 471 ALA A O 1
ATOM 3665 N N . ASP A 1 472 ? 8.398 -48.094 -9.555 1 94.19 472 ASP A N 1
ATOM 3666 C CA . ASP A 1 472 ? 8.57 -49.531 -9.406 1 94.19 472 ASP A CA 1
ATOM 3667 C C . ASP A 1 472 ? 7.258 -50.281 -9.648 1 94.19 472 A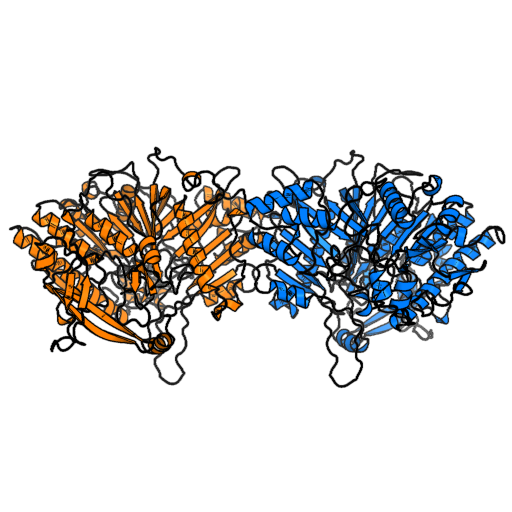SP A C 1
ATOM 3669 O O . ASP A 1 472 ? 7.254 -51.406 -10.156 1 94.19 472 ASP A O 1
ATOM 3673 N N . ARG A 1 473 ? 6.176 -49.688 -9.211 1 96.5 473 ARG A N 1
ATOM 3674 C CA . ARG A 1 473 ? 4.91 -50.406 -9.195 1 96.5 473 ARG A CA 1
ATOM 3675 C C . ARG A 1 473 ? 3.885 -49.75 -10.109 1 96.5 473 ARG A C 1
ATOM 3677 O O . ARG A 1 473 ? 3.166 -50.406 -10.844 1 96.5 473 ARG A O 1
ATOM 3684 N N . PHE A 1 474 ? 3.736 -48.438 -9.969 1 97.81 474 PHE A N 1
ATOM 3685 C CA . PHE A 1 474 ? 2.715 -47.812 -10.812 1 97.81 474 PHE A CA 1
ATOM 3686 C C . PHE A 1 474 ? 2.965 -46.312 -10.969 1 97.81 474 PHE A C 1
ATOM 3688 O O . PHE A 1 474 ? 3.717 -45.719 -10.188 1 97.81 474 PHE A O 1
ATOM 3695 N N . VAL A 1 475 ? 2.381 -45.781 -11.969 1 98.31 475 VAL A N 1
ATOM 3696 C CA . VAL A 1 475 ? 2.299 -44.344 -12.234 1 98.31 475 VAL A CA 1
ATOM 3697 C C . VAL A 1 475 ? 0.84 -43.938 -12.43 1 98.31 475 VAL A C 1
ATOM 3699 O O . VAL A 1 475 ? 0.12 -44.531 -13.227 1 98.31 475 VAL A O 1
ATOM 3702 N N . TYR A 1 476 ? 0.36 -43 -11.648 1 98.5 476 TYR A N 1
ATOM 3703 C CA . TYR A 1 476 ? -0.948 -42.375 -11.836 1 98.5 476 TYR A CA 1
ATOM 3704 C C . TYR A 1 476 ? -0.808 -40.906 -12.25 1 98.5 476 TYR A C 1
ATOM 3706 O O . TYR A 1 476 ? -0.253 -40.094 -11.5 1 98.5 476 TYR A O 1
ATOM 3714 N N . LEU A 1 477 ? -1.288 -40.562 -13.438 1 98.56 477 LEU A N 1
ATOM 3715 C CA . LEU A 1 477 ? -1.075 -39.219 -13.992 1 98.56 477 LEU A CA 1
ATOM 3716 C C . LEU A 1 477 ? -2.393 -38.625 -14.461 1 98.56 477 LEU A C 1
ATOM 3718 O O . LEU A 1 477 ? -3.188 -39.281 -15.125 1 98.56 477 LEU A O 1
ATOM 3722 N N . GLU A 1 478 ? -2.672 -37.406 -14.016 1 98.31 478 GLU A N 1
ATOM 3723 C CA . GLU A 1 478 ? -3.754 -36.594 -14.555 1 98.31 478 GLU A CA 1
ATOM 3724 C C . GLU A 1 478 ? -3.209 -35.375 -15.312 1 98.31 478 GLU A C 1
ATOM 3726 O O . GLU A 1 478 ? -2.242 -34.75 -14.875 1 98.31 478 GLU A O 1
ATOM 3731 N N . THR A 1 479 ? -3.746 -35.094 -16.469 1 98.06 479 THR A N 1
ATOM 3732 C CA . THR A 1 479 ? -3.326 -33.906 -17.203 1 98.06 479 THR A CA 1
ATOM 3733 C C . THR A 1 479 ? -4.41 -33.469 -18.172 1 98.06 479 THR A C 1
ATOM 3735 O O . THR A 1 479 ? -5.211 -34.281 -18.625 1 98.06 479 THR A O 1
ATOM 3738 N N . GLU A 1 480 ? -4.434 -32.25 -18.484 1 96.75 480 GLU A N 1
ATOM 3739 C CA . GLU A 1 480 ? -5.406 -31.688 -19.406 1 96.75 480 GLU A CA 1
ATOM 3740 C C . GLU A 1 480 ? -5.027 -31.984 -20.859 1 96.75 480 GLU A C 1
ATOM 3742 O O . GLU A 1 480 ? -5.902 -32.188 -21.703 1 96.75 480 GLU A O 1
ATOM 3747 N N . ARG A 1 481 ? -3.77 -32 -21.109 1 96.25 481 ARG A N 1
ATOM 3748 C CA . ARG A 1 481 ? -3.234 -32.312 -22.422 1 96.25 481 ARG A CA 1
ATOM 3749 C C . ARG A 1 481 ? -2.125 -33.344 -22.344 1 96.25 481 ARG A C 1
ATOM 3751 O O . ARG A 1 481 ? -1.298 -33.312 -21.422 1 96.25 481 ARG A O 1
ATOM 3758 N N . PHE A 1 482 ? -2.16 -34.188 -23.25 1 96.81 482 PHE A N 1
ATOM 3759 C CA . PHE A 1 482 ? -1.188 -35.281 -23.281 1 96.81 482 PHE A CA 1
ATOM 3760 C C . PHE A 1 482 ? -0.72 -35.562 -24.703 1 96.81 482 PHE A C 1
ATOM 3762 O O . PHE A 1 482 ? -1.413 -36.219 -25.484 1 96.81 482 PHE A O 1
ATOM 3769 N N . LEU A 1 483 ? 0.4 -35.062 -25.062 1 93.69 483 LEU A N 1
ATOM 3770 C CA . LEU A 1 483 ? 0.942 -35.219 -26.406 1 93.69 483 LEU A CA 1
ATOM 3771 C C . LEU A 1 483 ? 2.467 -35.188 -26.391 1 93.69 483 LEU A C 1
ATOM 3773 O O . LEU A 1 483 ? 3.064 -34.438 -25.609 1 93.69 483 LEU A O 1
ATOM 3777 N N . GLY A 1 484 ? 2.971 -36 -27.344 1 90.12 484 GLY A N 1
ATOM 3778 C CA . GLY A 1 484 ? 4.41 -35.875 -27.516 1 90.12 484 GLY A CA 1
ATOM 3779 C C . GLY A 1 484 ? 5.094 -37.219 -27.688 1 90.12 484 GLY A C 1
ATOM 3780 O O . GLY A 1 484 ? 4.441 -38.219 -28.016 1 90.12 484 GLY A O 1
ATOM 3781 N N . SER A 1 485 ? 6.297 -37.062 -27.516 1 91.69 485 SER A N 1
ATOM 3782 C CA . SER A 1 485 ? 7.398 -37.938 -27.938 1 91.69 485 SER A CA 1
ATOM 3783 C C . SER A 1 485 ? 7.289 -38.281 -29.422 1 91.69 485 SER A C 1
ATOM 3785 O O . SER A 1 485 ? 7.129 -39.469 -29.766 1 91.69 485 SER A O 1
ATOM 3787 N N . SER A 1 486 ? 7.375 -37.219 -30.125 1 91.31 486 SER A N 1
ATOM 3788 C CA . SER A 1 486 ? 7.008 -37.281 -31.531 1 91.31 486 SER A CA 1
ATOM 3789 C C . SER A 1 486 ? 7.984 -38.188 -32.312 1 91.31 486 SER A C 1
ATOM 3791 O O . SER A 1 486 ? 7.637 -38.719 -33.344 1 91.31 486 SER A O 1
ATOM 3793 N N . TYR A 1 487 ? 9.141 -38.344 -31.828 1 89.19 487 TYR A N 1
ATOM 3794 C CA . TYR A 1 487 ? 10.117 -39.188 -32.5 1 89.19 487 TYR A CA 1
ATOM 3795 C C . TYR A 1 487 ? 9.617 -40.625 -32.594 1 89.19 487 TYR A C 1
ATOM 3797 O O . TYR A 1 487 ? 10.125 -41.406 -33.406 1 89.19 487 TYR A O 1
ATOM 3805 N N . ALA A 1 488 ? 8.648 -40.938 -31.75 1 92.12 488 ALA A N 1
ATOM 3806 C CA . ALA A 1 488 ? 8.133 -42.312 -31.734 1 92.12 488 ALA A CA 1
ATOM 3807 C C . ALA A 1 488 ? 6.855 -42.406 -32.562 1 92.12 488 ALA A C 1
ATOM 3809 O O . ALA A 1 488 ? 6.312 -43.5 -32.719 1 92.12 488 ALA A O 1
ATOM 3810 N N . TRP A 1 489 ? 6.387 -41.312 -33.094 1 92.88 489 TRP A N 1
ATOM 3811 C CA . TRP A 1 489 ? 5.223 -41.344 -33.969 1 92.88 489 TRP A CA 1
ATOM 3812 C C . TRP A 1 489 ? 5.562 -42 -35.312 1 92.88 489 TRP A C 1
ATOM 3814 O O . TRP A 1 489 ? 6.738 -42.188 -35.656 1 92.88 489 TRP A O 1
ATOM 3824 N N . PRO A 1 490 ? 4.512 -42.375 -36.094 1 87.25 490 PRO A N 1
ATOM 3825 C CA . PRO A 1 490 ? 4.828 -42.812 -37.438 1 87.25 490 PRO A CA 1
ATOM 3826 C C . PRO A 1 490 ? 5.656 -41.781 -38.219 1 87.25 490 PRO A C 1
ATOM 3828 O O . PRO A 1 490 ? 5.492 -40.594 -38.031 1 87.25 490 PRO A O 1
ATOM 3831 N N . THR A 1 491 ? 6.422 -42.25 -39.062 1 87.12 491 THR A N 1
ATOM 3832 C CA . THR A 1 491 ? 7.496 -41.469 -39.719 1 87.12 491 THR A CA 1
ATOM 3833 C C . THR A 1 491 ? 6.957 -40.188 -40.312 1 87.12 491 THR A C 1
ATOM 3835 O O . THR A 1 491 ? 7.566 -39.125 -40.188 1 87.12 491 THR A O 1
ATOM 3838 N N . PRO A 1 492 ? 5.824 -40.25 -40.938 1 88.56 492 PRO A N 1
ATOM 3839 C CA . PRO A 1 492 ? 5.352 -39 -41.562 1 88.56 492 PRO A CA 1
ATOM 3840 C C . PRO A 1 492 ? 4.984 -37.938 -40.562 1 88.56 492 PRO A C 1
ATOM 3842 O O . PRO A 1 492 ? 4.875 -36.75 -40.938 1 88.56 492 PRO A O 1
ATOM 3845 N N . PHE A 1 493 ? 4.828 -38.312 -39.344 1 89.88 493 PHE A N 1
ATOM 3846 C CA . PHE A 1 493 ? 4.32 -37.375 -38.344 1 89.88 493 PHE A CA 1
ATOM 3847 C C . PHE A 1 493 ? 5.426 -36.938 -37.406 1 89.88 493 PHE A C 1
ATOM 3849 O O . PHE A 1 493 ? 5.207 -36.062 -36.531 1 89.88 493 PHE A O 1
ATOM 3856 N N . ARG A 1 494 ? 6.566 -37.438 -37.5 1 87.69 494 ARG A N 1
ATOM 3857 C CA . ARG A 1 494 ? 7.664 -37.125 -36.625 1 87.69 494 ARG A CA 1
ATOM 3858 C C . ARG A 1 494 ? 8.141 -35.688 -36.844 1 87.69 494 ARG A C 1
ATOM 3860 O O . ARG A 1 494 ? 8.227 -35.219 -38 1 87.69 494 ARG A O 1
ATOM 3867 N N . HIS A 1 495 ? 8.18 -34.969 -35.719 1 81.81 495 HIS A N 1
ATOM 3868 C CA . HIS A 1 495 ? 8.594 -33.562 -35.781 1 81.81 495 HIS A CA 1
ATOM 3869 C C . HIS A 1 495 ? 9.32 -33.156 -34.469 1 81.81 495 HIS A C 1
ATOM 3871 O O . HIS A 1 495 ? 8.883 -33.531 -33.375 1 81.81 495 HIS A O 1
ATOM 3877 N N . PRO A 1 496 ? 10.375 -32.438 -34.625 1 73.88 496 PRO A N 1
ATOM 3878 C CA . PRO A 1 496 ? 11.117 -32.031 -33.438 1 73.88 496 PRO A CA 1
ATOM 3879 C C . PRO A 1 496 ? 10.312 -31.109 -32.531 1 73.88 496 PRO A C 1
ATOM 3881 O O . PRO A 1 496 ? 10.672 -30.938 -31.344 1 73.88 496 PRO A O 1
ATOM 3884 N N . GLY A 1 497 ? 9.203 -30.672 -32.812 1 79.62 497 GLY A N 1
ATOM 3885 C CA . GLY A 1 497 ? 8.422 -29.688 -32.094 1 79.62 497 GLY A CA 1
ATOM 3886 C C . GLY A 1 497 ? 7.637 -30.297 -30.938 1 79.62 497 GLY A C 1
ATOM 3887 O O . GLY A 1 497 ? 7.008 -29.578 -30.156 1 79.62 497 GLY A O 1
ATOM 3888 N N . ALA A 1 498 ? 7.66 -31.578 -30.688 1 88.56 498 ALA A N 1
ATOM 3889 C CA . ALA A 1 498 ? 6.977 -32.25 -29.594 1 88.56 498 ALA A CA 1
ATOM 3890 C C . ALA A 1 498 ? 7.848 -33.375 -29.031 1 88.56 498 ALA A C 1
ATOM 3892 O O . ALA A 1 498 ? 7.426 -34.531 -28.969 1 88.56 498 ALA A O 1
ATOM 3893 N N . GLY A 1 499 ? 8.977 -32.938 -28.531 1 89.06 499 GLY A N 1
ATOM 3894 C CA . GLY A 1 499 ? 10 -33.938 -28.172 1 89.06 499 GLY A CA 1
ATOM 3895 C C . GLY A 1 499 ? 9.977 -34.312 -26.703 1 89.06 499 GLY A C 1
ATOM 3896 O O . GLY A 1 499 ? 10.812 -35.094 -26.25 1 89.06 499 GLY A O 1
ATOM 3897 N N . ASN A 1 500 ? 8.992 -33.812 -25.875 1 93.56 500 ASN A N 1
ATOM 3898 C CA . ASN A 1 500 ? 9.023 -34.188 -24.469 1 93.56 500 ASN A CA 1
ATOM 3899 C C . ASN A 1 500 ? 8.977 -35.688 -24.266 1 93.56 500 ASN A C 1
ATOM 3901 O O . ASN A 1 500 ? 8.359 -36.406 -25.062 1 93.56 500 ASN A O 1
ATOM 3905 N N . LEU A 1 501 ? 9.477 -36.188 -23.234 1 96.44 501 LEU A N 1
ATOM 3906 C CA . LEU A 1 501 ? 9.758 -37.625 -23.109 1 96.44 501 LEU A CA 1
ATOM 3907 C C . LEU A 1 501 ? 8.695 -38.312 -22.266 1 96.44 501 LEU A C 1
ATOM 3909 O O . LEU A 1 501 ? 8.672 -39.531 -22.172 1 96.44 501 LEU A O 1
ATOM 3913 N N . VAL A 1 502 ? 7.785 -37.594 -21.688 1 98.06 502 VAL A N 1
ATOM 3914 C CA . VAL A 1 502 ? 6.961 -38.125 -20.609 1 98.06 502 VAL A CA 1
ATOM 3915 C C . VAL A 1 502 ? 6.156 -39.312 -21.094 1 98.06 502 VAL A C 1
ATOM 3917 O O . VAL A 1 502 ? 6.18 -40.375 -20.484 1 98.06 502 VAL A O 1
ATOM 3920 N N . PRO A 1 503 ? 5.465 -39.219 -22.297 1 98.12 503 PRO A N 1
ATOM 3921 C CA . PRO A 1 503 ? 4.695 -40.406 -22.734 1 98.12 503 PRO A CA 1
ATOM 3922 C C . PRO A 1 503 ? 5.57 -41.625 -22.969 1 98.12 503 PRO A C 1
ATOM 3924 O O . PRO A 1 503 ? 5.234 -42.719 -22.5 1 98.12 503 PRO A O 1
ATOM 3927 N N . MET A 1 504 ? 6.68 -41.438 -23.625 1 97.12 504 MET A N 1
ATOM 3928 C CA . MET A 1 504 ? 7.539 -42.562 -23.953 1 97.12 504 MET A CA 1
ATOM 3929 C C . MET A 1 504 ? 8.172 -43.156 -22.688 1 97.12 504 MET A C 1
ATOM 3931 O O . MET A 1 504 ? 8.375 -44.375 -22.594 1 97.12 504 MET A O 1
ATOM 3935 N N . GLU A 1 505 ? 8.523 -42.281 -21.766 1 97.31 505 GLU A N 1
ATOM 3936 C CA . GLU A 1 505 ? 9.086 -42.75 -20.5 1 97.31 505 GLU A CA 1
ATOM 3937 C C . GLU A 1 505 ? 8.109 -43.688 -19.797 1 97.31 505 GLU A C 1
ATOM 3939 O O . GLU A 1 505 ? 8.516 -44.688 -19.188 1 97.31 505 GLU A O 1
ATOM 3944 N N . ILE A 1 506 ? 6.883 -43.344 -19.797 1 98.44 506 ILE A N 1
ATOM 3945 C CA . ILE A 1 506 ? 5.875 -44.219 -19.156 1 98.44 506 ILE A CA 1
ATOM 3946 C C . ILE A 1 506 ? 5.809 -45.562 -19.875 1 98.44 506 ILE A C 1
ATOM 3948 O O . ILE A 1 506 ? 5.809 -46.594 -19.25 1 98.44 506 ILE A O 1
ATOM 3952 N N . ALA A 1 507 ? 5.762 -45.562 -21.219 1 98.12 507 ALA A N 1
ATOM 3953 C CA . ALA A 1 507 ? 5.676 -46.781 -22.031 1 98.12 507 ALA A CA 1
ATOM 3954 C C . ALA A 1 507 ? 6.906 -47.688 -21.812 1 98.12 507 ALA A C 1
ATOM 3956 O O . ALA A 1 507 ? 6.785 -48.906 -21.672 1 98.12 507 ALA A O 1
ATOM 3957 N N . LEU A 1 508 ? 8.016 -47.031 -21.812 1 96.75 508 LEU A N 1
ATOM 3958 C CA . LEU A 1 508 ? 9.266 -47.781 -21.641 1 96.75 508 LEU A CA 1
ATOM 3959 C C . LEU A 1 508 ? 9.359 -48.375 -20.25 1 96.75 508 LEU A C 1
ATOM 3961 O O . LEU A 1 508 ? 9.914 -49.469 -20.078 1 96.75 508 LEU A O 1
ATOM 3965 N N . LYS A 1 509 ? 8.898 -47.656 -19.297 1 96.56 509 LYS A N 1
ATOM 3966 C CA . LYS A 1 509 ? 8.883 -48.219 -17.953 1 96.56 509 LYS A CA 1
ATOM 3967 C C . LYS A 1 509 ? 7.992 -49.469 -17.891 1 96.56 509 LYS A C 1
ATOM 3969 O O . LYS A 1 509 ? 8.391 -50.469 -17.328 1 96.56 509 LYS A O 1
ATOM 3974 N N . ALA A 1 510 ? 6.816 -49.375 -18.422 1 97.81 510 ALA A N 1
ATOM 3975 C CA . ALA A 1 510 ? 5.938 -50.531 -18.5 1 97.81 510 ALA A CA 1
ATOM 3976 C C . ALA A 1 510 ? 6.621 -51.688 -19.203 1 97.81 510 ALA A C 1
ATOM 3978 O O . ALA A 1 510 ? 6.57 -52.844 -18.75 1 97.81 510 ALA A O 1
ATOM 3979 N N . ALA A 1 511 ? 7.23 -51.406 -20.328 1 96.94 511 ALA A N 1
ATOM 3980 C CA . ALA A 1 511 ? 7.926 -52.438 -21.125 1 96.94 511 ALA A CA 1
ATOM 3981 C C . ALA A 1 511 ? 9.023 -53.125 -20.297 1 96.94 511 ALA A C 1
ATOM 3983 O O . ALA A 1 511 ? 9.18 -54.344 -20.344 1 96.94 511 ALA A O 1
ATOM 3984 N N . SER A 1 512 ? 9.75 -52.312 -19.625 1 95.62 512 SER A N 1
ATOM 3985 C CA . SER A 1 512 ? 10.836 -52.844 -18.812 1 95.62 512 SER A CA 1
ATOM 3986 C C . SER A 1 512 ? 10.305 -53.781 -17.75 1 95.62 512 SER A C 1
ATOM 3988 O O . SER A 1 512 ? 10.922 -54.812 -17.453 1 95.62 512 SER A O 1
ATOM 3990 N N . LYS A 1 513 ? 9.25 -53.469 -17.141 1 96.38 513 LYS A N 1
ATOM 3991 C CA . LYS A 1 513 ? 8.664 -54.281 -16.094 1 96.38 513 LYS A CA 1
ATOM 3992 C C . LYS A 1 513 ? 8.078 -55.562 -16.672 1 96.38 513 LYS A C 1
ATOM 3994 O O . LYS A 1 513 ? 8.164 -56.625 -16.062 1 96.38 513 LYS A O 1
ATOM 3999 N N . ILE A 1 514 ? 7.496 -55.5 -17.844 1 97.06 514 ILE A N 1
ATOM 4000 C CA . ILE A 1 514 ? 6.992 -56.688 -18.547 1 97.06 514 ILE A CA 1
ATOM 4001 C C . ILE A 1 514 ? 8.133 -57.656 -18.812 1 97.06 514 ILE A C 1
ATOM 4003 O O . ILE A 1 514 ? 8.023 -58.844 -18.531 1 97.06 514 ILE A O 1
ATOM 4007 N N . ARG A 1 515 ? 9.195 -57.156 -19.281 1 95.44 515 ARG A N 1
ATOM 4008 C CA . ARG A 1 515 ? 10.359 -57.969 -19.594 1 95.44 515 ARG A CA 1
ATOM 4009 C C . ARG A 1 515 ? 10.93 -58.594 -18.344 1 95.44 515 ARG A C 1
ATOM 4011 O O . ARG A 1 515 ? 11.438 -59.719 -18.391 1 95.44 515 ARG A O 1
ATOM 4018 N N . ALA A 1 516 ? 10.766 -57.938 -17.281 1 94.69 516 ALA A N 1
ATOM 4019 C CA . ALA A 1 516 ? 11.281 -58.438 -16.016 1 94.69 516 ALA A CA 1
ATOM 4020 C C . ALA A 1 516 ? 10.273 -59.375 -15.344 1 94.69 516 ALA A C 1
ATOM 4022 O O . ALA A 1 516 ? 10.57 -60 -14.32 1 94.69 516 ALA A O 1
ATOM 4023 N N . GLY A 1 517 ? 9.133 -59.469 -15.844 1 94.12 517 GLY A N 1
ATOM 4024 C CA . GLY A 1 517 ? 8.086 -60.281 -15.258 1 94.12 517 GLY A CA 1
ATOM 4025 C C . GLY A 1 517 ? 7.531 -59.719 -13.969 1 94.12 517 GLY A C 1
ATOM 4026 O O . GLY A 1 517 ? 7.168 -60.469 -13.055 1 94.12 517 GLY A O 1
ATOM 4027 N N . GLU A 1 518 ? 7.578 -58.406 -13.844 1 94.69 518 GLU A N 1
ATOM 4028 C CA . GLU A 1 518 ? 7.105 -57.719 -12.641 1 94.69 518 GLU A CA 1
ATOM 4029 C C . GLU A 1 518 ? 5.773 -57.031 -12.891 1 94.69 518 GLU A C 1
ATOM 4031 O O . GLU A 1 518 ? 5.52 -56.531 -13.992 1 94.69 518 GLU A O 1
ATOM 4036 N N . ASP A 1 519 ? 4.969 -56.906 -11.852 1 95 519 ASP A N 1
ATOM 4037 C CA . ASP A 1 519 ? 3.709 -56.188 -11.953 1 95 519 ASP A CA 1
ATOM 4038 C C . ASP A 1 519 ? 3.955 -54.688 -12.07 1 95 519 ASP A C 1
ATOM 4040 O O . ASP A 1 519 ? 4.82 -54.125 -11.383 1 95 519 ASP A O 1
ATOM 4044 N N . PHE A 1 520 ? 3.232 -54.094 -12.961 1 97.06 520 PHE A N 1
ATOM 4045 C CA . PHE A 1 520 ? 3.291 -52.656 -13.156 1 97.06 520 PHE A CA 1
ATOM 4046 C C . PHE A 1 520 ? 2.031 -52.156 -13.852 1 97.06 520 PHE A C 1
ATOM 4048 O O . PHE A 1 520 ? 1.451 -52.844 -14.68 1 97.06 520 PHE A O 1
ATOM 4055 N N . ALA A 1 521 ? 1.597 -51 -13.5 1 98.12 521 ALA A N 1
ATOM 4056 C CA . ALA A 1 521 ? 0.446 -50.406 -14.172 1 98.12 521 ALA A CA 1
ATOM 4057 C C . ALA A 1 521 ? 0.596 -48.875 -14.289 1 98.12 521 ALA A C 1
ATOM 4059 O O . ALA A 1 521 ? 1.061 -48.219 -13.352 1 98.12 521 ALA A O 1
ATOM 4060 N N . ALA A 1 522 ? 0.305 -48.375 -15.398 1 98.44 522 ALA A N 1
ATOM 4061 C CA . ALA A 1 522 ? 0.22 -46.938 -15.609 1 98.44 522 ALA A CA 1
ATOM 4062 C C . ALA A 1 522 ? -1.219 -46.5 -15.875 1 98.44 522 ALA A C 1
ATOM 4064 O O . ALA A 1 522 ? -1.899 -47.062 -16.734 1 98.44 522 ALA A O 1
ATOM 4065 N N . TYR A 1 523 ? -1.699 -45.531 -15.109 1 98 523 TYR A N 1
ATOM 4066 C CA . TYR A 1 523 ? -3.031 -44.938 -15.234 1 98 523 TYR A CA 1
ATOM 4067 C C . TYR A 1 523 ? -2.951 -43.5 -15.672 1 98 523 TYR A C 1
ATOM 4069 O O . TYR A 1 523 ? -2.453 -42.625 -14.938 1 98 523 TYR A O 1
ATOM 4077 N N . VAL A 1 524 ? -3.422 -43.156 -16.844 1 97.94 524 VAL A N 1
ATOM 4078 C CA . VAL A 1 524 ? -3.416 -41.781 -17.328 1 97.94 524 VAL A CA 1
ATOM 4079 C C . VAL A 1 524 ? -4.852 -41.281 -17.5 1 97.94 524 VAL A C 1
ATOM 4081 O O . VAL A 1 524 ? -5.641 -41.844 -18.234 1 97.94 524 VAL A O 1
ATOM 4084 N N . VAL A 1 525 ? -5.18 -40.188 -16.828 1 97.31 525 VAL A N 1
ATOM 4085 C CA . VAL A 1 525 ? -6.527 -39.625 -16.875 1 97.31 525 VAL A CA 1
ATOM 4086 C C . VAL A 1 525 ? -6.52 -38.312 -17.672 1 97.31 525 VAL A C 1
ATOM 4088 O O . VAL A 1 525 ? -5.77 -37.406 -17.359 1 97.31 525 VAL A O 1
ATOM 4091 N N . LEU A 1 526 ? -7.371 -38.25 -18.688 1 96.62 526 LEU A N 1
ATOM 4092 C CA . LEU A 1 526 ? -7.461 -37.125 -19.609 1 96.62 526 LEU A CA 1
ATOM 4093 C C . LEU A 1 526 ? -8.906 -36.656 -19.734 1 96.62 526 LEU A C 1
ATOM 4095 O O . LEU A 1 526 ? -9.836 -37.406 -19.438 1 96.62 526 LEU A O 1
ATOM 4099 N N . PRO A 1 527 ? -9.07 -35.406 -20.188 1 95.69 527 PRO A N 1
ATOM 4100 C CA . PRO A 1 527 ? -10.43 -35.062 -20.609 1 95.69 527 PRO A CA 1
ATOM 4101 C C . PRO A 1 527 ? -10.898 -35.875 -21.812 1 95.69 527 PRO A C 1
ATOM 4103 O O . PRO A 1 527 ? -10.086 -36.25 -22.656 1 95.69 527 PRO A O 1
ATOM 4106 N N . MET A 1 528 ? -12.164 -36.031 -21.906 1 93.06 528 MET A N 1
ATOM 4107 C CA . MET A 1 528 ? -12.695 -36.719 -23.078 1 93.06 528 MET A CA 1
ATOM 4108 C C . MET A 1 528 ? -12.352 -35.938 -24.359 1 93.06 528 MET A C 1
ATOM 4110 O O . MET A 1 528 ? -12 -36.562 -25.375 1 93.06 528 MET A O 1
ATOM 4114 N N . TRP A 1 529 ? -12.547 -34.688 -24.344 1 92.56 529 TRP A N 1
ATOM 4115 C CA . TRP A 1 529 ? -12.109 -33.781 -25.391 1 92.56 529 TRP A CA 1
ATOM 4116 C C . TRP A 1 529 ? -11.594 -32.469 -24.781 1 92.56 529 TRP A C 1
ATOM 4118 O O . TRP A 1 529 ? -11.922 -32.156 -23.641 1 92.56 529 TRP A O 1
ATOM 4128 N N . PRO A 1 530 ? -10.703 -31.844 -25.469 1 89.06 530 PRO A N 1
ATOM 4129 C CA . PRO A 1 530 ? -10.18 -30.578 -24.938 1 89.06 530 PRO A CA 1
ATOM 4130 C C . PRO A 1 530 ? -11.211 -29.453 -24.984 1 89.06 530 PRO A C 1
ATOM 4132 O O . PRO A 1 530 ? -11.172 -28.609 -25.891 1 89.06 530 PRO A O 1
ATOM 4135 N N . ALA A 1 531 ? -11.969 -29.344 -24 1 79.31 531 ALA A N 1
ATOM 4136 C CA . ALA A 1 531 ? -13.141 -28.469 -23.984 1 79.31 531 ALA A CA 1
ATOM 4137 C C . ALA A 1 531 ? -12.742 -27 -23.938 1 79.31 531 ALA A C 1
ATOM 4139 O O . ALA A 1 531 ? -13.523 -26.125 -24.297 1 79.31 531 ALA A O 1
ATOM 4140 N N . ALA A 1 532 ? -11.57 -26.766 -23.391 1 71.56 532 ALA A N 1
ATOM 4141 C CA . ALA A 1 532 ? -11.133 -25.375 -23.328 1 71.56 532 ALA A CA 1
ATOM 4142 C C . ALA A 1 532 ? -11.07 -24.75 -24.719 1 71.56 532 ALA A C 1
ATOM 4144 O O . ALA A 1 532 ? -11.125 -23.531 -24.875 1 71.56 532 ALA A O 1
ATOM 4145 N N . GLU A 1 533 ? -11.094 -25.562 -25.688 1 66.69 533 GLU A N 1
ATOM 4146 C CA . GLU A 1 533 ? -11.008 -25.125 -27.078 1 66.69 533 GLU A CA 1
ATOM 4147 C C . GLU A 1 533 ? -12.398 -24.984 -27.703 1 66.69 533 GLU A C 1
ATOM 4149 O O . GLU A 1 533 ? -12.531 -24.516 -28.828 1 66.69 533 GLU A O 1
ATOM 4154 N N . GLY A 1 534 ? -13.32 -25.359 -26.984 1 80.25 534 GLY A N 1
ATOM 4155 C CA . GLY A 1 534 ? -14.664 -25.328 -27.547 1 80.25 534 GLY A CA 1
ATOM 4156 C C . GLY A 1 534 ? -15.258 -26.703 -27.75 1 80.25 534 GLY A C 1
ATOM 4157 O O . GLY A 1 534 ? -14.898 -27.656 -27.047 1 80.25 534 GLY A O 1
ATOM 4158 N N . PRO A 1 535 ? -16.172 -26.734 -28.703 1 87.31 535 PRO A N 1
ATOM 4159 C CA . PRO A 1 535 ? -16.766 -28.047 -29 1 87.31 535 PRO A CA 1
ATOM 4160 C C . PRO A 1 535 ? -15.773 -29.031 -29.609 1 87.31 535 PRO A C 1
ATOM 4162 O O . PRO A 1 535 ? -14.844 -28.625 -30.312 1 87.31 535 PRO A O 1
ATOM 4165 N N . PRO A 1 536 ? -15.961 -30.281 -29.328 1 90.69 536 PRO A N 1
ATOM 4166 C CA . PRO A 1 536 ? -14.984 -31.281 -29.766 1 90.69 536 PRO A CA 1
ATOM 4167 C C . PRO A 1 536 ? -14.852 -31.344 -31.281 1 90.69 536 PRO A C 1
ATOM 4169 O O . PRO A 1 536 ? -13.859 -31.859 -31.797 1 90.69 536 PRO A O 1
ATOM 4172 N N . GLY A 1 537 ? -15.789 -30.812 -31.984 1 89.69 537 GLY A N 1
ATOM 4173 C CA . GLY A 1 537 ? -15.734 -30.828 -33.438 1 89.69 537 GLY A CA 1
ATOM 4174 C C . GLY A 1 537 ? -14.922 -29.688 -34.031 1 89.69 537 GLY A C 1
ATOM 4175 O O . GLY A 1 537 ? -14.648 -29.656 -35.219 1 89.69 537 GLY A O 1
ATOM 4176 N N . SER A 1 538 ? -14.5 -28.797 -33.188 1 88.56 538 SER A N 1
ATOM 4177 C CA . SER A 1 538 ? -13.695 -27.688 -33.656 1 88.56 538 SER A CA 1
ATOM 4178 C C . SER A 1 538 ? -12.344 -28.172 -34.188 1 88.56 538 SER A C 1
ATOM 4180 O O . SER A 1 538 ? -11.852 -29.219 -33.781 1 88.56 538 SER A O 1
ATOM 4182 N N . ALA A 1 539 ? -11.742 -27.391 -35.094 1 87.88 539 ALA A N 1
ATOM 4183 C CA . ALA A 1 539 ? -10.484 -27.766 -35.719 1 87.88 539 ALA A CA 1
ATOM 4184 C C . ALA A 1 539 ? -9.367 -27.906 -34.688 1 87.88 539 ALA A C 1
ATOM 4186 O O . ALA A 1 539 ? -8.648 -28.906 -34.688 1 87.88 539 ALA A O 1
ATOM 4187 N N . PRO A 1 540 ? -9.234 -26.969 -33.812 1 86.31 540 PRO A N 1
ATOM 4188 C CA . PRO A 1 540 ? -8.18 -27.141 -32.812 1 86.31 540 PRO A CA 1
ATOM 4189 C C . PRO A 1 540 ? -8.398 -28.359 -31.938 1 86.31 540 PRO A C 1
ATOM 4191 O O . PRO A 1 540 ? -7.434 -29.047 -31.578 1 86.31 540 PRO A O 1
ATOM 4194 N N . ALA A 1 541 ? -9.602 -28.625 -31.609 1 90 541 ALA A N 1
ATOM 4195 C CA . ALA A 1 541 ? -9.898 -29.781 -30.766 1 90 541 ALA A CA 1
ATOM 4196 C C . ALA A 1 541 ? -9.57 -31.078 -31.5 1 90 541 ALA A C 1
ATOM 4198 O O . ALA A 1 541 ? -8.984 -32 -30.938 1 90 541 ALA A O 1
ATOM 4199 N N . GLN A 1 542 ? -9.969 -31.141 -32.75 1 91.81 542 GLN A N 1
ATOM 4200 C CA . GLN A 1 542 ? -9.727 -32.344 -33.531 1 91.81 542 GLN A CA 1
ATOM 4201 C C . GLN A 1 542 ? -8.234 -32.562 -33.75 1 91.81 542 GLN A C 1
ATOM 4203 O O . GLN A 1 542 ? -7.77 -33.719 -33.781 1 91.81 542 GLN A O 1
ATOM 4208 N N . GLU A 1 543 ? -7.562 -31.516 -33.969 1 90.62 543 GLU A N 1
ATOM 4209 C CA . GLU A 1 543 ? -6.113 -31.625 -34.125 1 90.62 543 GLU A CA 1
ATOM 4210 C C . GLU A 1 543 ? -5.477 -32.156 -32.844 1 90.62 543 GLU A C 1
ATOM 4212 O O . GLU A 1 543 ? -4.602 -33.031 -32.875 1 90.62 543 GLU A O 1
ATOM 4217 N N . ALA A 1 544 ? -5.883 -31.641 -31.766 1 91 544 ALA A N 1
ATOM 4218 C CA . ALA A 1 544 ? -5.367 -32.094 -30.484 1 91 544 ALA A CA 1
ATOM 4219 C C . ALA A 1 544 ? -5.648 -33.594 -30.266 1 91 544 ALA A C 1
ATOM 4221 O O . ALA A 1 544 ? -4.785 -34.312 -29.797 1 91 544 ALA A O 1
ATOM 4222 N N . LEU A 1 545 ? -6.832 -33.969 -30.641 1 93.19 545 LEU A N 1
ATOM 4223 C CA . LEU A 1 545 ? -7.23 -35.344 -30.469 1 93.19 545 LEU A CA 1
ATOM 4224 C C . LEU A 1 545 ? -6.43 -36.25 -31.406 1 93.19 545 LEU A C 1
ATOM 4226 O O . LEU A 1 545 ? -6.094 -37.406 -31.031 1 93.19 545 LEU A O 1
ATOM 4230 N N . PHE A 1 546 ? -6.156 -35.812 -32.562 1 92.88 546 PHE A N 1
ATOM 4231 C CA . PHE A 1 546 ? -5.359 -36.594 -33.5 1 92.88 546 PHE A CA 1
ATOM 4232 C C . PHE A 1 546 ? -3.979 -36.875 -32.938 1 92.88 546 PHE A C 1
ATOM 4234 O O . PHE A 1 546 ? -3.553 -38.031 -32.906 1 92.88 546 PHE A O 1
ATOM 4241 N N . TRP A 1 547 ? -3.328 -35.875 -32.469 1 93.62 547 TRP A N 1
ATOM 4242 C CA . TRP A 1 547 ? -1.974 -36.062 -31.938 1 93.62 547 TRP A CA 1
ATOM 4243 C C . TRP A 1 547 ? -1.982 -36.875 -30.641 1 93.62 547 TRP A C 1
ATOM 4245 O O . TRP A 1 547 ? -1.051 -37.625 -30.375 1 93.62 547 TRP A O 1
ATOM 4255 N N . GLN A 1 548 ? -2.949 -36.688 -29.828 1 94.88 548 GLN A N 1
ATOM 4256 C CA . GLN A 1 548 ? -3.117 -37.531 -28.641 1 94.88 548 GLN A CA 1
ATOM 4257 C C . GLN A 1 548 ? -3.242 -39 -29.031 1 94.88 548 GLN A C 1
ATOM 4259 O O . GLN A 1 548 ? -2.635 -39.875 -28.406 1 94.88 548 GLN A O 1
ATOM 4264 N N . GLY A 1 549 ? -4.016 -39.219 -30.078 1 93.88 549 GLY A N 1
ATOM 4265 C CA . GLY A 1 549 ? -4.164 -40.594 -30.594 1 93.88 549 GLY A CA 1
ATOM 4266 C C . GLY A 1 549 ? -2.855 -41.188 -31.062 1 93.88 549 GLY A C 1
ATOM 4267 O O . GLY A 1 549 ? -2.568 -42.344 -30.781 1 93.88 549 GLY A O 1
ATOM 4268 N N . LYS A 1 550 ? -2.109 -40.375 -31.812 1 94.31 550 LYS A N 1
ATOM 4269 C CA . LYS A 1 550 ? -0.811 -40.844 -32.281 1 94.31 550 LYS A CA 1
ATOM 4270 C C . LYS A 1 550 ? 0.123 -41.156 -31.109 1 94.31 550 LYS A C 1
ATOM 4272 O O . LYS A 1 550 ? 0.917 -42.094 -31.172 1 94.31 550 LYS A O 1
ATOM 4277 N N . THR A 1 551 ? 0.054 -40.375 -30.094 1 96.12 551 THR A N 1
ATOM 4278 C CA . THR A 1 551 ? 0.861 -40.594 -28.906 1 96.12 551 THR A CA 1
ATOM 4279 C C . THR A 1 551 ? 0.469 -41.875 -28.203 1 96.12 551 THR A C 1
ATOM 4281 O O . THR A 1 551 ? 1.331 -42.688 -27.859 1 96.12 551 THR A O 1
ATOM 4284 N N . MET A 1 552 ? -0.819 -42.125 -28.031 1 96.31 552 MET A N 1
ATOM 4285 C CA . MET A 1 552 ? -1.316 -43.344 -27.422 1 96.31 552 MET A CA 1
ATOM 4286 C C . MET A 1 552 ? -0.844 -44.562 -28.203 1 96.31 552 MET A C 1
ATOM 4288 O O . MET A 1 552 ? -0.359 -45.531 -27.609 1 96.31 552 MET A O 1
ATOM 4292 N N . GLN A 1 553 ? -1.01 -44.469 -29.484 1 95.44 553 GLN A N 1
ATOM 4293 C CA . GLN A 1 553 ? -0.637 -45.594 -30.344 1 95.44 553 GLN A CA 1
ATOM 4294 C C . GLN A 1 553 ? 0.842 -45.938 -30.188 1 95.44 553 GLN A C 1
ATOM 4296 O O . GLN A 1 553 ? 1.201 -47.094 -30.031 1 95.44 553 GLN A O 1
ATOM 4301 N N . ALA A 1 554 ? 1.625 -44.906 -30.266 1 95.25 554 ALA A N 1
ATOM 4302 C CA . ALA A 1 554 ? 3.061 -45.125 -30.109 1 95.25 554 ALA A CA 1
ATOM 4303 C C . ALA A 1 554 ? 3.373 -45.812 -28.781 1 95.25 554 ALA A C 1
ATOM 4305 O O . ALA A 1 554 ? 4.215 -46.719 -28.719 1 95.25 554 ALA A O 1
ATOM 4306 N N . MET A 1 555 ? 2.791 -45.375 -27.734 1 97.62 555 MET A N 1
ATOM 4307 C CA . MET A 1 555 ? 3.004 -45.969 -26.406 1 97.62 555 MET A CA 1
ATOM 4308 C C . MET A 1 555 ? 2.564 -47.438 -26.375 1 97.62 555 MET A C 1
ATOM 4310 O O . MET A 1 555 ? 3.303 -48.281 -25.891 1 97.62 555 MET A O 1
ATOM 4314 N N . TYR A 1 556 ? 1.385 -47.719 -26.875 1 97.31 556 TYR A N 1
ATOM 4315 C CA . TYR A 1 556 ? 0.846 -49.062 -26.859 1 97.31 556 TYR A CA 1
ATOM 4316 C C . TYR A 1 556 ? 1.7 -50 -27.703 1 97.31 556 TYR A C 1
ATOM 4318 O O . TYR A 1 556 ? 1.847 -51.188 -27.375 1 97.31 556 TYR A O 1
ATOM 4326 N N . GLU A 1 557 ? 2.211 -49.5 -28.797 1 96.56 557 GLU A N 1
ATOM 4327 C CA . GLU A 1 557 ? 3.08 -50.312 -29.641 1 96.56 557 GLU A CA 1
ATOM 4328 C C . GLU A 1 557 ? 4.332 -50.75 -28.891 1 96.56 557 GLU A C 1
ATOM 4330 O O . GLU A 1 557 ? 4.789 -51.875 -29.031 1 96.56 557 GLU A O 1
ATOM 4335 N N . VAL A 1 558 ? 4.848 -49.844 -28.125 1 96.56 558 VAL A N 1
ATOM 4336 C CA . VAL A 1 558 ? 6.012 -50.188 -27.297 1 96.56 558 VAL A CA 1
ATOM 4337 C C . VAL A 1 558 ? 5.648 -51.25 -26.281 1 96.56 558 VAL A C 1
ATOM 4339 O O . VAL A 1 558 ? 6.395 -52.219 -26.094 1 96.56 558 VAL A O 1
ATOM 4342 N N . VAL A 1 559 ? 4.566 -51.125 -25.625 1 97.62 559 VAL A N 1
ATOM 4343 C CA . VAL A 1 559 ? 4.129 -52.094 -24.609 1 97.62 559 VAL A CA 1
ATOM 4344 C C . VAL A 1 559 ? 3.824 -53.438 -25.266 1 97.62 559 VAL A C 1
ATOM 4346 O O . VAL A 1 559 ? 4.211 -54.469 -24.734 1 97.62 559 VAL A O 1
ATOM 4349 N N . ALA A 1 560 ? 3.15 -53.406 -26.438 1 97.56 560 ALA A N 1
ATOM 4350 C CA . ALA A 1 560 ? 2.814 -54.625 -27.156 1 97.56 560 ALA A CA 1
ATOM 4351 C C . ALA A 1 560 ? 4.074 -55.406 -27.547 1 97.56 560 ALA A C 1
ATOM 4353 O O . ALA A 1 560 ? 4.125 -56.625 -27.422 1 97.56 560 ALA A O 1
ATOM 4354 N N . SER A 1 561 ? 5 -54.656 -28.031 1 96.62 561 SER A N 1
ATOM 4355 C CA . SER A 1 561 ? 6.262 -55.281 -28.406 1 96.62 561 SER A CA 1
ATOM 4356 C C . SER A 1 561 ? 6.926 -55.969 -27.219 1 96.62 561 SER A C 1
ATOM 4358 O O . SER A 1 561 ? 7.512 -57.031 -27.359 1 96.62 561 SER A O 1
ATOM 4360 N N . ALA A 1 562 ? 6.879 -55.375 -26.125 1 97.19 562 ALA A N 1
ATOM 4361 C CA . ALA A 1 562 ? 7.465 -55.938 -24.922 1 97.19 562 ALA A CA 1
ATOM 4362 C C . ALA A 1 562 ? 6.742 -57.219 -24.516 1 97.19 562 ALA A C 1
ATOM 4364 O O . ALA A 1 562 ? 7.367 -58.188 -24.031 1 97.19 562 ALA A O 1
ATOM 4365 N N . ILE A 1 563 ? 5.48 -57.25 -24.656 1 97.06 563 ILE A N 1
ATOM 4366 C CA . ILE A 1 563 ? 4.684 -58.406 -24.312 1 97.06 563 ILE A CA 1
ATOM 4367 C C . ILE A 1 563 ? 5.109 -59.594 -25.203 1 97.06 563 ILE A C 1
ATOM 4369 O O . ILE A 1 563 ? 5.309 -60.688 -24.703 1 97.06 563 ILE A O 1
ATOM 4373 N N . VAL A 1 564 ? 5.277 -59.344 -26.484 1 96.62 564 VAL A N 1
ATOM 4374 C CA . VAL A 1 564 ? 5.688 -60.375 -27.422 1 96.62 564 VAL A CA 1
ATOM 4375 C C . VAL A 1 564 ? 7.09 -60.844 -27.078 1 96.62 564 VAL A C 1
ATOM 4377 O O . VAL A 1 564 ? 7.348 -62.062 -27.078 1 96.62 564 VAL A O 1
ATOM 4380 N N . GLU A 1 565 ? 7.898 -59.969 -26.75 1 96.06 565 GLU A N 1
ATOM 4381 C CA . GLU A 1 565 ? 9.281 -60.312 -26.406 1 96.06 565 GLU A CA 1
ATOM 4382 C C . GLU A 1 565 ? 9.344 -61.156 -25.141 1 96.06 565 GLU A C 1
ATOM 4384 O O . GLU A 1 565 ? 10.227 -62.031 -25.016 1 96.06 565 GLU A O 1
ATOM 4389 N N . ALA A 1 566 ? 8.477 -60.906 -24.297 1 95.5 566 ALA A N 1
ATOM 4390 C CA . ALA A 1 566 ? 8.461 -61.625 -23.031 1 95.5 566 ALA A CA 1
ATOM 4391 C C . ALA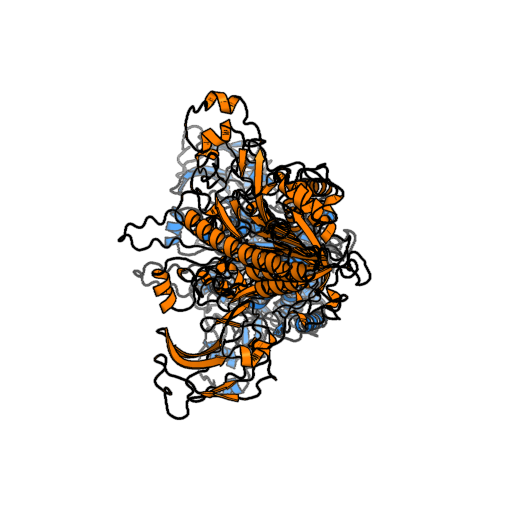 A 1 566 ? 7.812 -63 -23.188 1 95.5 566 ALA A C 1
ATOM 4393 O O . ALA A 1 566 ? 7.816 -63.812 -22.25 1 95.5 566 ALA A O 1
ATOM 4394 N N . GLY A 1 567 ? 7.297 -63.281 -24.359 1 93.38 567 GLY A N 1
ATOM 4395 C CA . GLY A 1 567 ? 6.664 -64.562 -24.625 1 93.38 567 GLY A CA 1
ATOM 4396 C C . GLY A 1 567 ? 5.227 -64.625 -24.141 1 93.38 567 GLY A C 1
ATOM 4397 O O . GLY A 1 567 ? 4.684 -65.75 -23.953 1 93.38 567 GLY A O 1
ATOM 4398 N N . ASP A 1 568 ? 4.652 -63.562 -23.875 1 89.06 568 ASP A N 1
ATOM 4399 C CA . ASP A 1 568 ? 3.305 -63.531 -23.312 1 89.06 568 ASP A CA 1
ATOM 4400 C C . ASP A 1 568 ? 2.275 -63.125 -24.375 1 89.06 568 ASP A C 1
ATOM 4402 O O . ASP A 1 568 ? 1.161 -62.719 -24.047 1 89.06 568 ASP A O 1
ATOM 4406 N N . GLY A 1 569 ? 2.764 -63.188 -25.578 1 86.44 569 GLY A N 1
ATOM 4407 C CA . GLY A 1 569 ? 1.814 -62.906 -26.641 1 86.44 569 GLY A CA 1
ATOM 4408 C C . GLY A 1 569 ? 0.555 -63.75 -26.562 1 86.44 569 GLY A C 1
ATOM 4409 O O . GLY A 1 569 ? 0.625 -64.938 -26.312 1 86.44 569 GLY A O 1
ATOM 4410 N N . GLY A 1 570 ? -0.604 -63.125 -26.656 1 84.25 570 GLY A N 1
ATOM 4411 C CA . GLY A 1 570 ? -1.86 -63.875 -26.578 1 84.25 570 GLY A CA 1
ATOM 4412 C C . GLY A 1 570 ? -2.346 -64.062 -25.141 1 84.25 570 GLY A C 1
ATOM 4413 O O . GLY A 1 570 ? -3.533 -64.312 -24.922 1 84.25 570 GLY A O 1
ATOM 4414 N N . ARG A 1 571 ? -1.439 -63.906 -24.234 1 90.69 571 ARG A N 1
ATOM 4415 C CA . ARG A 1 571 ? -1.802 -64.062 -22.844 1 90.69 571 ARG A CA 1
ATOM 4416 C C . ARG A 1 571 ? -1.993 -62.75 -22.156 1 90.69 571 ARG A C 1
ATOM 4418 O O . ARG A 1 571 ? -2.84 -62.594 -21.266 1 90.69 571 ARG A O 1
ATOM 4425 N N . ALA A 1 572 ? -1.156 -61.875 -22.562 1 93.81 572 ALA A N 1
ATOM 4426 C CA . ALA A 1 572 ? -1.245 -60.531 -21.984 1 93.81 572 ALA A CA 1
ATOM 4427 C C . ALA A 1 572 ? -1.682 -59.531 -23.047 1 93.81 572 ALA A C 1
ATOM 4429 O O . ALA A 1 572 ? -1.535 -59.75 -24.25 1 93.81 572 ALA A O 1
ATOM 4430 N N . HIS A 1 573 ? -2.279 -58.438 -22.609 1 94.75 573 HIS A N 1
ATOM 4431 C CA . HIS A 1 573 ? -2.736 -57.344 -23.453 1 94.75 573 HIS A CA 1
ATOM 4432 C C . HIS A 1 573 ? -2.119 -56.031 -23 1 94.75 573 HIS A C 1
ATOM 4434 O O . HIS A 1 573 ? -1.895 -55.812 -21.812 1 94.75 573 HIS A O 1
ATOM 4440 N N . PRO A 1 574 ? -1.808 -55.094 -23.953 1 95.88 574 PRO A N 1
ATOM 4441 C CA . PRO A 1 574 ? -1.22 -53.812 -23.562 1 95.88 574 PRO A CA 1
ATOM 4442 C C . PRO A 1 574 ? -2.018 -53.125 -22.469 1 95.88 574 PRO A C 1
ATOM 4444 O O . PRO A 1 574 ? -1.437 -52.469 -21.609 1 95.88 574 PRO A O 1
ATOM 4447 N N . GLN A 1 575 ? -3.279 -53.219 -22.391 1 94.19 575 GLN A N 1
ATOM 4448 C CA . GLN A 1 575 ? -4.148 -52.531 -21.438 1 94.19 575 GLN A CA 1
ATOM 4449 C C . GLN A 1 575 ? -4.098 -53.188 -20.062 1 94.19 575 GLN A C 1
ATOM 4451 O O . GLN A 1 575 ? -4.73 -52.719 -19.125 1 94.19 575 GLN A O 1
ATOM 4456 N N . ASP A 1 576 ? -3.342 -54.25 -19.969 1 94.62 576 ASP A N 1
ATOM 4457 C CA . ASP A 1 576 ? -3.041 -54.812 -18.641 1 94.62 576 ASP A CA 1
ATOM 4458 C C . ASP A 1 576 ? -2.031 -53.938 -17.906 1 94.62 576 ASP A C 1
ATOM 4460 O O . ASP A 1 576 ? -1.912 -54 -16.688 1 94.62 576 ASP A O 1
ATOM 4464 N N . TYR A 1 577 ? -1.32 -53.062 -18.672 1 96.56 577 TYR A N 1
ATOM 4465 C CA . TYR A 1 577 ? -0.189 -52.344 -18.109 1 96.56 577 TYR A CA 1
ATOM 4466 C C . TYR A 1 577 ? -0.363 -50.844 -18.281 1 96.56 577 TYR A C 1
ATOM 4468 O O . TYR A 1 577 ? 0.186 -50.062 -17.5 1 96.56 577 TYR A O 1
ATOM 4476 N N . LEU A 1 578 ? -0.965 -50.438 -19.297 1 97.31 578 LEU A N 1
ATOM 4477 C CA . LEU A 1 578 ? -1.14 -49.031 -19.641 1 97.31 578 LEU A CA 1
ATOM 4478 C C . LEU A 1 578 ? -2.588 -48.719 -20.016 1 97.31 578 LEU A C 1
ATOM 4480 O O . LEU A 1 578 ? -3.146 -49.406 -20.891 1 97.31 578 LEU A O 1
ATOM 4484 N N . ASN A 1 579 ? -3.15 -47.781 -19.312 1 95 579 ASN A N 1
ATOM 4485 C CA . ASN A 1 579 ? -4.535 -47.438 -19.625 1 95 579 ASN A CA 1
ATOM 4486 C C . ASN A 1 579 ? -4.758 -45.938 -19.625 1 95 579 ASN A C 1
ATOM 4488 O O . ASN A 1 579 ? -4.094 -45.219 -18.875 1 95 579 ASN A O 1
ATOM 4492 N N . PHE A 1 580 ? -5.617 -45.5 -20.469 1 96.06 580 PHE A N 1
ATOM 4493 C CA . PHE A 1 580 ? -6.086 -44.125 -20.547 1 96.06 580 PHE A CA 1
ATOM 4494 C C . PHE A 1 580 ? -7.547 -44.031 -20.125 1 96.06 580 PHE A C 1
ATOM 4496 O O . PHE A 1 580 ? -8.359 -44.906 -20.484 1 96.06 580 PHE A O 1
ATOM 4503 N N . TYR A 1 581 ? -7.828 -43.031 -19.328 1 95.44 581 TYR A N 1
ATOM 4504 C CA . TYR A 1 581 ? -9.172 -42.875 -18.781 1 95.44 581 TYR A CA 1
ATOM 4505 C C . TYR A 1 581 ? -9.68 -41.438 -19 1 95.44 581 TYR A C 1
ATOM 4507 O O . TYR A 1 581 ? -8.898 -40.531 -19.297 1 95.44 581 TYR A O 1
ATOM 4515 N N . CYS A 1 582 ? -10.93 -41.25 -18.938 1 93.94 582 CYS A N 1
ATOM 4516 C CA . CYS A 1 582 ? -11.609 -39.969 -18.859 1 93.94 582 CYS A CA 1
ATOM 4517 C C . CYS A 1 582 ? -12.664 -39.969 -17.766 1 93.94 582 CYS A C 1
ATOM 4519 O O . CYS A 1 582 ? -12.93 -41 -17.156 1 93.94 582 CYS A O 1
ATOM 4521 N N . LEU A 1 583 ? -13.188 -38.781 -17.469 1 94.44 583 LEU A N 1
ATOM 4522 C CA . LEU A 1 583 ? -14.164 -38.656 -16.406 1 94.44 583 LEU A CA 1
ATOM 4523 C C . LEU A 1 583 ? -15.508 -38.188 -16.938 1 94.44 583 LEU A C 1
ATOM 4525 O O . LEU A 1 583 ? -15.547 -37.344 -17.859 1 94.44 583 LEU A O 1
ATOM 4529 N N . GLY A 1 584 ? -16.516 -38.656 -16.406 1 92.62 584 GLY A N 1
ATOM 4530 C CA . GLY A 1 584 ? -17.875 -38.219 -16.672 1 92.62 584 GLY A CA 1
ATOM 4531 C C . GLY A 1 584 ? -18.812 -38.438 -15.484 1 92.62 584 GLY A C 1
ATOM 4532 O O . GLY A 1 584 ? -18.469 -39.156 -14.547 1 92.62 584 GLY A O 1
ATOM 4533 N N . ASN A 1 585 ? -19.859 -37.688 -15.492 1 92.5 585 ASN A N 1
ATOM 4534 C CA . ASN A 1 585 ? -20.875 -37.844 -14.453 1 92.5 585 ASN A CA 1
ATOM 4535 C C . ASN A 1 585 ? -22.266 -37.938 -15.055 1 92.5 585 ASN A C 1
ATOM 4537 O O . ASN A 1 585 ? -22.484 -37.594 -16.219 1 92.5 585 ASN A O 1
ATOM 4541 N N . ARG A 1 586 ? -23.125 -38.562 -14.312 1 92.75 586 ARG A N 1
ATOM 4542 C CA . ARG A 1 586 ? -24.547 -38.656 -14.664 1 92.75 586 ARG A CA 1
ATOM 4543 C C . ARG A 1 586 ? -25.422 -38.031 -13.586 1 92.75 586 ARG A C 1
ATOM 4545 O O . ARG A 1 586 ? -25.172 -38.219 -12.391 1 92.75 586 ARG A O 1
ATOM 4552 N N . GLU A 1 587 ? -26.297 -37.312 -14.055 1 92.69 587 GLU A N 1
ATOM 4553 C CA . GLU A 1 587 ? -27.281 -36.625 -13.188 1 92.69 587 GLU A CA 1
ATOM 4554 C C . GLU A 1 587 ? -28.562 -36.312 -13.953 1 92.69 587 GLU A C 1
ATOM 4556 O O . GLU A 1 587 ? -28.516 -35.656 -15 1 92.69 587 GLU A O 1
ATOM 4561 N N . GLN A 1 588 ? -29.625 -36.688 -13.367 1 89.5 588 GLN A N 1
ATOM 4562 C CA . GLN A 1 588 ? -30.891 -36.438 -14.055 1 89.5 588 GLN A CA 1
ATOM 4563 C C . GLN A 1 588 ? -31.234 -34.969 -14.031 1 89.5 588 GLN A C 1
ATOM 4565 O O . GLN A 1 588 ? -31.188 -34.312 -12.984 1 89.5 588 GLN A O 1
ATOM 4570 N N . ALA A 1 589 ? -31.547 -34.438 -15.227 1 87.81 589 ALA A N 1
ATOM 4571 C CA . ALA A 1 589 ? -31.984 -33.031 -15.305 1 87.81 589 ALA A CA 1
ATOM 4572 C C . ALA A 1 589 ? -33.312 -32.844 -14.617 1 87.81 589 ALA A C 1
ATOM 4574 O O . ALA A 1 589 ? -34.188 -33.719 -14.68 1 87.81 589 ALA A O 1
ATOM 4575 N N . PRO A 1 590 ? -33.469 -31.719 -13.906 1 81.81 590 PRO A N 1
ATOM 4576 C CA . PRO A 1 590 ? -34.75 -31.484 -13.281 1 81.81 590 PRO A CA 1
ATOM 4577 C C . PRO A 1 590 ? -35.906 -31.469 -14.297 1 81.81 590 PRO A C 1
ATOM 4579 O O . PRO A 1 590 ? -35.719 -31.016 -15.43 1 81.81 590 PRO A O 1
ATOM 4582 N N . ALA A 1 591 ? -37.062 -32 -13.883 1 69.75 591 ALA A N 1
ATOM 4583 C CA . ALA A 1 591 ? -38.25 -32.219 -14.727 1 69.75 591 ALA A CA 1
ATOM 4584 C C . ALA A 1 591 ? -38.688 -30.906 -15.398 1 69.75 591 ALA A C 1
ATOM 4586 O O . ALA A 1 591 ? -39.125 -30.922 -16.562 1 69.75 591 ALA A O 1
ATOM 4587 N N . ASP A 1 592 ? -38.719 -29.844 -14.609 1 64.31 592 ASP A N 1
ATOM 4588 C CA . ASP A 1 592 ? -39.156 -28.578 -15.164 1 64.31 592 ASP A CA 1
ATOM 4589 C C . ASP A 1 592 ? -38.25 -28.125 -16.312 1 64.31 592 ASP A C 1
ATOM 4591 O O . ASP A 1 592 ? -38.688 -27.328 -17.156 1 64.31 592 ASP A O 1
ATOM 4595 N N . LEU A 1 593 ? -37.094 -28.531 -16.25 1 59.28 593 LEU A N 1
ATOM 4596 C CA . LEU A 1 593 ? -36.188 -28.188 -17.344 1 59.28 593 LEU A CA 1
ATOM 4597 C C . LEU A 1 593 ? -36.469 -29.031 -18.578 1 59.28 593 LEU A C 1
ATOM 4599 O O . LEU A 1 593 ? -36.25 -28.594 -19.703 1 59.28 593 LEU A O 1
ATOM 4603 N N . TYR A 1 594 ? -37.031 -30.281 -18.25 1 50.59 594 TYR A N 1
ATOM 4604 C CA . TYR A 1 594 ? -37.438 -31.172 -19.328 1 50.59 594 TYR A CA 1
ATOM 4605 C C . TYR A 1 594 ? -38.625 -30.625 -20.078 1 50.59 594 TYR A C 1
ATOM 4607 O O . TYR A 1 594 ? -38.75 -30.766 -21.297 1 50.59 594 TYR A O 1
ATOM 4615 N N . GLY A 1 595 ? -39.688 -30.25 -19.297 1 46.94 595 GLY A N 1
ATOM 4616 C CA . GLY A 1 595 ? -40.906 -29.797 -19.938 1 46.94 595 GLY A CA 1
ATOM 4617 C C . GLY A 1 595 ? -40.656 -28.578 -20.828 1 46.94 595 GLY A C 1
ATOM 4618 O O . GLY A 1 595 ? -41.406 -28.344 -21.781 1 46.94 595 GLY A O 1
ATOM 4619 N N . ARG A 1 596 ? -39.938 -27.672 -20.125 1 46.25 596 ARG A N 1
ATOM 4620 C CA . ARG A 1 596 ? -39.812 -26.516 -21 1 46.25 596 ARG A CA 1
ATOM 4621 C C . ARG A 1 596 ? -39.062 -26.859 -22.281 1 46.25 596 ARG A C 1
ATOM 4623 O O . ARG A 1 596 ? -39.375 -26.359 -23.359 1 46.25 596 ARG A O 1
ATOM 4630 N N . ALA A 1 597 ? -37.875 -27.281 -22.078 1 44.94 597 ALA A N 1
ATOM 4631 C CA . ALA A 1 597 ? -37.062 -27.656 -23.234 1 44.94 597 ALA A CA 1
ATOM 4632 C C . ALA A 1 597 ? -37.469 -29.047 -23.75 1 44.94 597 ALA A C 1
ATOM 4634 O O . ALA A 1 597 ? -36.844 -30.047 -23.375 1 44.94 597 ALA A O 1
ATOM 4635 N N . ALA A 1 598 ? -38.406 -29.719 -23.5 1 46.56 598 ALA A N 1
ATOM 4636 C CA . ALA A 1 598 ? -38.719 -30.734 -24.516 1 46.56 598 ALA A CA 1
ATOM 4637 C C . ALA A 1 598 ? -38.062 -30.359 -25.844 1 46.56 598 ALA A C 1
ATOM 4639 O O . ALA A 1 598 ? -38.719 -29.828 -26.734 1 46.56 598 ALA A O 1
ATOM 4640 N N . GLU A 1 599 ? -36.938 -29.766 -25.609 1 48.38 599 GLU A N 1
ATOM 4641 C CA . GLU A 1 599 ? -36.219 -29.578 -26.859 1 48.38 599 GLU A CA 1
ATOM 4642 C C . GLU A 1 599 ? -36.094 -30.891 -27.625 1 48.38 599 GLU A C 1
ATOM 4644 O O . GLU A 1 599 ? -35.375 -31.812 -27.188 1 48.38 599 GLU A O 1
ATOM 4649 N N . THR A 1 600 ? -37.156 -31.453 -28 1 54.78 600 THR A N 1
ATOM 4650 C CA . THR A 1 600 ? -37.125 -32.5 -29.016 1 54.78 600 THR A CA 1
ATOM 4651 C C . THR A 1 600 ? -35.938 -32.312 -29.969 1 54.78 600 THR A C 1
ATOM 4653 O O . THR A 1 600 ? -35.812 -33.031 -30.953 1 54.78 600 THR A O 1
ATOM 4656 N N . GLY A 1 601 ? -35.094 -31.375 -29.5 1 66.25 601 GLY A N 1
ATOM 4657 C CA . GLY A 1 601 ? -34.094 -31.047 -30.5 1 66.25 601 GLY A CA 1
ATOM 4658 C C . GLY A 1 601 ? -32.906 -31.969 -30.469 1 66.25 601 GLY A C 1
ATOM 4659 O O . GLY A 1 601 ? -32.75 -32.812 -29.578 1 66.25 601 GLY A O 1
ATOM 4660 N N . ALA A 1 602 ? -32.219 -32.031 -31.469 1 81.25 602 ALA A N 1
ATOM 4661 C CA . ALA A 1 602 ? -31.031 -32.875 -31.734 1 81.25 602 ALA A CA 1
ATOM 4662 C C . ALA A 1 602 ? -29.75 -32.094 -31.469 1 81.25 602 ALA A C 1
ATOM 4664 O O . ALA A 1 602 ? -28.656 -32.531 -31.844 1 81.25 602 ALA A O 1
ATOM 4665 N N . SER A 1 603 ? -29.984 -30.953 -30.625 1 87.12 603 SER A N 1
ATOM 4666 C CA . SER A 1 603 ? -28.781 -30.203 -30.312 1 87.12 603 SER A CA 1
ATOM 4667 C C . SER A 1 603 ? -27.984 -30.875 -29.219 1 87.12 603 SER A C 1
ATOM 4669 O O . SER A 1 603 ? -28.531 -31.625 -28.406 1 87.12 603 SER A O 1
ATOM 4671 N N . PRO A 1 604 ? -26.688 -30.656 -29.156 1 89.44 604 PRO A N 1
ATOM 4672 C CA . PRO A 1 604 ? -25.844 -31.266 -28.125 1 89.44 604 PRO A CA 1
ATOM 4673 C C . PRO A 1 604 ? -26.344 -30.984 -26.703 1 89.44 604 PRO A C 1
ATOM 4675 O O . PRO A 1 604 ? -26.344 -31.859 -25.859 1 89.44 604 PRO A O 1
ATOM 4678 N N . ALA A 1 605 ? -26.766 -29.781 -26.422 1 89.62 605 ALA A N 1
ATOM 4679 C CA . ALA A 1 605 ? -27.266 -29.406 -25.109 1 89.62 605 ALA A CA 1
ATOM 4680 C C . ALA A 1 605 ? -28.531 -30.188 -24.766 1 89.62 605 ALA A C 1
ATOM 4682 O O . ALA A 1 605 ? -28.703 -30.641 -23.641 1 89.62 605 ALA A O 1
ATOM 4683 N N . ALA A 1 606 ? -29.375 -30.25 -25.75 1 88.12 606 ALA A N 1
ATOM 4684 C CA . ALA A 1 606 ? -30.625 -30.969 -25.547 1 88.12 606 ALA A CA 1
ATOM 4685 C C . ALA A 1 606 ? -30.391 -32.438 -25.281 1 88.12 606 ALA A C 1
ATOM 4687 O O . ALA A 1 606 ? -31.031 -33.062 -24.438 1 88.12 606 ALA A O 1
ATOM 4688 N N . LEU A 1 607 ? -29.516 -33.031 -26.047 1 90.12 607 LEU A N 1
ATOM 4689 C CA . LEU A 1 607 ? -29.172 -34.438 -25.891 1 90.12 607 LEU A CA 1
ATOM 4690 C C . LEU A 1 607 ? -28.547 -34.688 -24.516 1 90.12 607 LEU A C 1
ATOM 4692 O O . LEU A 1 607 ? -28.891 -35.656 -23.844 1 90.12 607 LEU A O 1
ATOM 4696 N N . ALA A 1 608 ? -27.625 -33.844 -24.125 1 90.75 608 ALA A N 1
ATOM 4697 C CA . ALA A 1 608 ? -26.984 -33.969 -22.828 1 90.75 608 ALA A CA 1
ATOM 4698 C C . ALA A 1 608 ? -28 -33.906 -21.688 1 90.75 608 ALA A C 1
ATOM 4700 O O . ALA A 1 608 ? -27.891 -34.625 -20.703 1 90.75 608 ALA A O 1
ATOM 4701 N N . ARG A 1 609 ? -28.984 -33.031 -21.781 1 90.62 609 ARG A N 1
ATOM 4702 C CA . ARG A 1 609 ? -30.031 -32.906 -20.766 1 90.62 609 ARG A CA 1
ATOM 4703 C C . ARG A 1 609 ? -30.922 -34.156 -20.75 1 90.62 609 ARG A C 1
ATOM 4705 O O . ARG A 1 609 ? -31.312 -34.625 -19.672 1 90.62 609 ARG A O 1
ATOM 4712 N N . ARG A 1 610 ? -31.203 -34.625 -21.906 1 88 610 ARG A N 1
ATOM 4713 C CA . ARG A 1 610 ? -32.062 -35.781 -22.016 1 88 610 ARG A CA 1
ATOM 4714 C C . ARG A 1 610 ? -31.391 -37 -21.406 1 88 610 ARG A C 1
ATOM 4716 O O . ARG A 1 610 ? -32.031 -37.781 -20.672 1 88 610 ARG A O 1
ATOM 4723 N N . HIS A 1 611 ? -30.172 -37.219 -21.688 1 90.19 611 HIS A N 1
ATOM 4724 C CA . HIS A 1 611 ? -29.453 -38.406 -21.25 1 90.19 611 HIS A CA 1
ATOM 4725 C C . HIS A 1 611 ? -28.906 -38.219 -19.828 1 90.19 611 HIS A C 1
ATOM 4727 O O . HIS A 1 611 ? -28.547 -39.188 -19.172 1 90.19 611 HIS A O 1
ATOM 4733 N N . GLY A 1 612 ? -28.797 -37 -19.406 1 90.75 612 GLY A N 1
ATOM 4734 C CA . GLY A 1 612 ? -28.344 -36.688 -18.047 1 90.75 612 GLY A CA 1
ATOM 4735 C C . GLY A 1 612 ? -26.906 -37.062 -17.812 1 90.75 612 GLY A C 1
ATOM 4736 O O . GLY A 1 612 ? -26.562 -37.625 -16.75 1 90.75 612 GLY A O 1
ATOM 4737 N N . ARG A 1 613 ? -26.062 -36.812 -18.797 1 91.69 613 ARG A N 1
ATOM 4738 C CA . ARG A 1 613 ? -24.656 -37.125 -18.672 1 91.69 613 ARG A CA 1
ATOM 4739 C C . ARG A 1 613 ? -23.781 -36.094 -19.344 1 91.69 613 ARG A C 1
ATOM 4741 O O . ARG A 1 613 ? -24.219 -35.438 -20.312 1 91.69 613 ARG A O 1
ATOM 4748 N N . PHE A 1 614 ? -22.609 -35.938 -18.828 1 93.25 614 PHE A N 1
ATOM 4749 C CA . PHE A 1 614 ? -21.641 -35.031 -19.453 1 93.25 614 PHE A CA 1
ATOM 4750 C C . PHE A 1 614 ? -20.234 -35.312 -18.938 1 93.25 614 PHE A C 1
ATOM 4752 O O . PHE A 1 614 ? -20.062 -36 -17.922 1 93.25 614 PHE A O 1
ATOM 4759 N N . MET A 1 615 ? -19.266 -34.781 -19.531 1 93.94 615 MET A N 1
ATOM 4760 C CA . MET A 1 615 ? -17.859 -34.938 -19.156 1 93.94 615 MET A CA 1
ATOM 4761 C C . MET A 1 615 ? -17.547 -34.125 -17.875 1 93.94 615 MET A C 1
ATOM 4763 O O . MET A 1 615 ? -18.141 -33.094 -17.625 1 93.94 615 MET A O 1
ATOM 4767 N N . VAL A 1 616 ? -16.734 -34.625 -17.031 1 95.25 616 VAL A N 1
ATOM 4768 C CA . VAL A 1 616 ? -15.984 -33.875 -16.047 1 95.25 616 VAL A CA 1
ATOM 4769 C C . VAL A 1 616 ? -14.633 -33.469 -16.625 1 95.25 616 VAL A C 1
ATOM 4771 O O . VAL A 1 616 ? -13.812 -34.312 -16.969 1 95.25 616 VAL A O 1
ATOM 4774 N N . TYR A 1 617 ? -14.438 -32.219 -16.797 1 96.19 617 TYR A N 1
ATOM 4775 C CA . TYR A 1 617 ? -13.234 -31.734 -17.453 1 96.19 617 TYR A CA 1
ATOM 4776 C C . TYR A 1 617 ? -12.016 -31.875 -16.562 1 96.19 617 TYR A C 1
ATOM 4778 O O . TYR A 1 617 ? -11.93 -31.234 -15.516 1 96.19 617 TYR A O 1
ATOM 4786 N N . VAL A 1 618 ? -11.109 -32.75 -16.922 1 97 618 VAL A N 1
ATOM 4787 C CA . VAL A 1 618 ? -9.852 -32.906 -16.203 1 97 618 VAL A CA 1
ATOM 4788 C C . VAL A 1 618 ? -8.93 -31.734 -16.5 1 97 618 VAL A C 1
ATOM 4790 O O . VAL A 1 618 ? -8.305 -31.688 -17.562 1 97 618 VAL A O 1
ATOM 4793 N N . HIS A 1 619 ? -8.867 -30.875 -15.555 1 96.88 619 HIS A N 1
ATOM 4794 C CA . HIS A 1 619 ? -8 -29.703 -15.664 1 96.88 619 HIS A CA 1
ATOM 4795 C C . HIS A 1 619 ? -6.801 -29.828 -14.734 1 96.88 619 HIS A C 1
ATOM 4797 O O . HIS A 1 619 ? -5.945 -28.938 -14.703 1 96.88 619 HIS A O 1
ATOM 4803 N N . SER A 1 620 ? -6.695 -30.938 -14.055 1 97.5 620 SER A N 1
ATOM 4804 C CA . SER A 1 620 ? -5.609 -31.188 -13.117 1 97.5 620 SER A CA 1
ATOM 4805 C C . SER A 1 620 ? -4.305 -31.484 -13.852 1 97.5 620 SER A C 1
ATOM 4807 O O . SER A 1 620 ? -4.32 -31.938 -14.992 1 97.5 620 SER A O 1
ATOM 4809 N N . LYS A 1 621 ? -3.252 -31.141 -13.289 1 98.12 621 LYS A N 1
ATOM 4810 C CA . LYS A 1 621 ? -1.898 -31.516 -13.688 1 98.12 621 LYS A CA 1
ATOM 4811 C C . LYS A 1 621 ? -1.126 -32.094 -12.508 1 98.12 621 LYS A C 1
ATOM 4813 O O . LYS A 1 621 ? -0.681 -31.375 -11.625 1 98.12 621 LYS A O 1
ATOM 4818 N N . GLY A 1 622 ? -0.978 -33.406 -12.578 1 97.69 622 GLY A N 1
ATOM 4819 C CA . GLY A 1 622 ? -0.267 -34.031 -11.477 1 97.69 622 GLY A CA 1
ATOM 4820 C C . GLY A 1 622 ? -0.006 -35.5 -11.695 1 97.69 622 GLY A C 1
ATOM 4821 O O . GLY A 1 622 ? -0.571 -36.094 -12.602 1 97.69 622 GLY A O 1
ATOM 4822 N N . MET A 1 623 ? 0.91 -36.031 -10.859 1 98.62 623 MET A N 1
ATOM 4823 C CA . MET A 1 623 ? 1.343 -37.438 -10.953 1 98.62 623 MET A CA 1
ATOM 4824 C C . MET A 1 623 ? 1.668 -38 -9.578 1 98.62 623 MET A C 1
ATOM 4826 O O . MET A 1 623 ? 2.248 -37.312 -8.734 1 98.62 623 MET A O 1
ATOM 4830 N N . VAL A 1 624 ? 1.194 -39.156 -9.328 1 98.06 624 VAL A N 1
ATOM 4831 C CA . VAL A 1 624 ? 1.592 -39.938 -8.164 1 98.06 624 VAL A CA 1
ATOM 4832 C C . VAL A 1 624 ? 2.367 -41.156 -8.602 1 98.06 624 VAL A C 1
ATOM 4834 O O . VAL A 1 624 ? 1.935 -41.875 -9.5 1 98.06 624 VAL A O 1
ATOM 4837 N N . VAL A 1 625 ? 3.521 -41.406 -7.973 1 97.38 625 VAL A N 1
ATOM 4838 C CA . VAL A 1 625 ? 4.355 -42.562 -8.297 1 97.38 625 VAL A CA 1
ATOM 4839 C C . VAL A 1 625 ? 4.516 -43.438 -7.062 1 97.38 625 VAL A C 1
ATOM 4841 O O . VAL A 1 625 ? 5.039 -43 -6.039 1 97.38 625 VAL A O 1
ATOM 4844 N N . ASP A 1 626 ? 4.012 -44.656 -7.094 1 96.69 626 ASP A N 1
ATOM 4845 C CA . ASP A 1 626 ? 4.234 -45.719 -6.129 1 96.69 626 ASP A CA 1
ATOM 4846 C C . ASP A 1 626 ? 3.717 -45.344 -4.746 1 96.69 626 ASP A C 1
ATOM 4848 O O . ASP A 1 626 ? 4.238 -45.781 -3.73 1 96.69 626 ASP A O 1
ATOM 4852 N N . ASP A 1 627 ? 2.812 -44.312 -4.695 1 96.25 627 ASP A N 1
ATOM 4853 C CA . ASP A 1 627 ? 2.283 -43.812 -3.426 1 96.25 627 ASP A CA 1
ATOM 4854 C C . ASP A 1 627 ? 3.393 -43.219 -2.561 1 96.25 627 ASP A C 1
ATOM 4856 O O . ASP A 1 627 ? 3.285 -43.188 -1.332 1 96.25 627 ASP A O 1
ATOM 4860 N N . GLU A 1 628 ? 4.414 -42.781 -3.164 1 95.81 628 GLU A N 1
ATOM 4861 C CA . GLU A 1 628 ? 5.578 -42.281 -2.438 1 95.81 628 GLU A CA 1
ATOM 4862 C C . GLU A 1 628 ? 5.918 -40.875 -2.857 1 95.81 628 GLU A C 1
ATOM 4864 O O . GLU A 1 628 ? 6.418 -40.094 -2.051 1 95.81 628 GLU A O 1
ATOM 4869 N N . TYR A 1 629 ? 5.66 -40.562 -4.059 1 96.75 629 TYR A N 1
ATOM 4870 C CA . TYR A 1 629 ? 6.02 -39.281 -4.625 1 96.75 629 TYR A CA 1
ATOM 4871 C C . TYR A 1 629 ? 4.824 -38.625 -5.328 1 96.75 629 TYR A C 1
ATOM 4873 O O . TYR A 1 629 ? 4.051 -39.344 -5.996 1 96.75 629 TYR A O 1
ATOM 4881 N N . VAL A 1 630 ? 4.676 -37.344 -5.062 1 97.69 630 VAL A N 1
ATOM 4882 C CA . VAL A 1 630 ? 3.635 -36.594 -5.754 1 97.69 630 VAL A CA 1
ATOM 4883 C C . VAL A 1 630 ? 4.258 -35.406 -6.477 1 97.69 630 VAL A C 1
ATOM 4885 O O . VAL A 1 630 ? 5.191 -34.781 -5.969 1 97.69 630 VAL A O 1
ATOM 4888 N N . LEU A 1 631 ? 3.883 -35.156 -7.695 1 98.31 631 LEU A N 1
ATOM 4889 C CA . LEU A 1 631 ? 4.223 -34 -8.508 1 98.31 631 LEU A CA 1
ATOM 4890 C C . LEU A 1 631 ? 2.963 -33.281 -9.008 1 98.31 631 LEU A C 1
ATOM 4892 O O . LEU A 1 631 ? 2.104 -33.938 -9.625 1 98.31 631 LEU A O 1
ATOM 4896 N N . LEU A 1 632 ? 2.76 -32.031 -8.664 1 97.94 632 LEU A N 1
ATOM 4897 C CA . LEU A 1 632 ? 1.588 -31.328 -9.172 1 97.94 632 LEU A CA 1
ATOM 4898 C C . LEU A 1 632 ? 1.9 -29.859 -9.422 1 97.94 632 LEU A C 1
ATOM 4900 O O . LEU A 1 632 ? 2.812 -29.297 -8.812 1 97.94 632 LEU A O 1
ATOM 4904 N N . GLY A 1 633 ? 1.223 -29.312 -10.383 1 98.44 633 GLY A N 1
ATOM 4905 C CA . GLY A 1 633 ? 1.445 -27.922 -10.758 1 98.44 633 GLY A CA 1
ATOM 4906 C C . GLY A 1 633 ? 0.543 -27.453 -11.883 1 98.44 633 GLY A C 1
ATOM 4907 O O . GLY A 1 633 ? -0.631 -27.828 -11.938 1 98.44 633 GLY A O 1
ATOM 4908 N N . SER A 1 634 ? 1.152 -26.594 -12.688 1 98.12 634 SER A N 1
ATOM 4909 C CA . SER A 1 634 ? 0.356 -25.938 -13.727 1 98.12 634 SER A CA 1
ATOM 4910 C C . SER A 1 634 ? 0.691 -26.484 -15.109 1 98.12 634 SER A C 1
ATOM 4912 O O . SER A 1 634 ? 0.098 -26.062 -16.109 1 98.12 634 SER A O 1
ATOM 4914 N N . ALA A 1 635 ? 1.529 -27.469 -15.234 1 98.31 635 ALA A N 1
ATOM 4915 C CA . ALA A 1 635 ? 2.066 -27.859 -16.531 1 98.31 635 ALA A CA 1
ATOM 4916 C C . ALA A 1 635 ? 1.317 -29.062 -17.109 1 98.31 635 ALA A C 1
ATOM 4918 O O . ALA A 1 635 ? 1.184 -30.094 -16.438 1 98.31 635 ALA A O 1
ATOM 4919 N N . ASN A 1 636 ? 0.876 -28.922 -18.312 1 97.12 636 ASN A N 1
ATOM 4920 C CA . ASN A 1 636 ? 0.388 -30.047 -19.094 1 97.12 636 ASN A CA 1
ATOM 4921 C C . ASN A 1 636 ? 1.535 -30.938 -19.578 1 97.12 636 ASN A C 1
ATOM 4923 O O . ASN A 1 636 ? 2.697 -30.531 -19.531 1 97.12 636 ASN A O 1
ATOM 4927 N N . VAL A 1 637 ? 1.158 -32.094 -19.984 1 97.75 637 VAL A N 1
ATOM 4928 C CA . VAL A 1 637 ? 2.16 -32.969 -20.609 1 97.75 637 VAL A CA 1
ATOM 4929 C C . VAL A 1 637 ? 2.191 -32.688 -22.109 1 97.75 637 VAL A C 1
ATOM 4931 O O . VAL A 1 637 ? 1.666 -33.469 -22.906 1 97.75 637 VAL A O 1
ATOM 4934 N N . ASN A 1 638 ? 2.775 -31.688 -22.531 1 96.12 638 ASN A N 1
ATOM 4935 C CA . ASN A 1 638 ? 3.012 -31.297 -23.922 1 96.12 638 ASN A CA 1
ATOM 4936 C C . ASN A 1 638 ? 4.215 -30.359 -24.031 1 96.12 638 ASN A C 1
ATOM 4938 O O . ASN A 1 638 ? 4.758 -29.906 -23.031 1 96.12 638 ASN A O 1
ATOM 4942 N N . GLN A 1 639 ? 4.621 -30.188 -25.203 1 93.5 639 GLN A N 1
ATOM 4943 C CA . GLN A 1 639 ? 5.84 -29.406 -25.438 1 93.5 639 GLN A CA 1
ATOM 4944 C C . GLN A 1 639 ? 5.656 -27.953 -25.031 1 93.5 639 GLN A C 1
ATOM 4946 O O . GLN A 1 639 ? 6.582 -27.328 -24.516 1 93.5 639 GLN A O 1
ATOM 4951 N N . ARG A 1 640 ? 4.562 -27.438 -25.266 1 91.69 640 ARG A N 1
ATOM 4952 C CA . ARG A 1 640 ? 4.27 -26.047 -24.953 1 91.69 640 ARG A CA 1
ATOM 4953 C C . ARG A 1 640 ? 4.477 -25.766 -23.469 1 91.69 640 ARG A C 1
ATOM 4955 O O . ARG A 1 640 ? 5.023 -24.719 -23.094 1 91.69 640 ARG A O 1
ATOM 4962 N N . SER A 1 641 ? 4.109 -26.641 -22.625 1 95.94 641 SER A N 1
ATOM 4963 C CA . SER A 1 641 ? 4.188 -26.469 -21.172 1 95.94 641 SER A CA 1
ATOM 4964 C C . SER A 1 641 ? 5.555 -26.875 -20.641 1 95.94 641 SER A C 1
ATOM 4966 O O . SER A 1 641 ? 5.996 -26.375 -19.594 1 95.94 641 SER A O 1
ATOM 4968 N N . LEU A 1 642 ? 6.242 -27.797 -21.359 1 96.88 642 LEU A N 1
ATOM 4969 C CA . LEU A 1 642 ? 7.367 -28.438 -20.703 1 96.88 642 LEU A CA 1
ATOM 4970 C C . LEU A 1 642 ? 8.695 -27.953 -21.266 1 96.88 642 LEU A C 1
ATOM 4972 O O . LEU A 1 642 ? 9.75 -28.188 -20.688 1 96.88 642 LEU A O 1
ATOM 4976 N N . SER A 1 643 ? 8.703 -27.172 -22.359 1 92.38 643 SER A N 1
ATOM 4977 C CA . SER A 1 643 ? 9.938 -26.828 -23.062 1 92.38 643 SER A CA 1
ATOM 4978 C C . SER A 1 643 ? 10.641 -25.656 -22.406 1 92.38 643 SER A C 1
ATOM 4980 O O . SER A 1 643 ? 11.828 -25.438 -22.625 1 92.38 643 SER A O 1
ATOM 4982 N N . GLY A 1 644 ? 9.898 -24.891 -21.609 1 91.44 644 GLY A N 1
ATOM 4983 C CA . GLY A 1 644 ? 10.484 -23.734 -20.938 1 91.44 644 GLY A CA 1
ATOM 4984 C C . GLY A 1 644 ? 10.5 -22.484 -21.812 1 91.44 644 GLY A C 1
ATOM 4985 O O . GLY A 1 644 ? 10.516 -21.375 -21.281 1 91.44 644 GLY A O 1
ATOM 4986 N N . SER A 1 645 ? 10.492 -22.594 -23.094 1 89.81 645 SER A N 1
ATOM 4987 C CA . SER A 1 645 ? 10.609 -21.453 -24 1 89.81 645 SER A CA 1
ATOM 4988 C C . SER A 1 645 ? 9.234 -20.984 -24.469 1 89.81 645 SER A C 1
ATOM 4990 O O . SER A 1 645 ? 9.133 -19.984 -25.188 1 89.81 645 SER A O 1
ATOM 4992 N N . ARG A 1 646 ? 8.227 -21.656 -24.125 1 91 646 ARG A N 1
ATOM 4993 C CA . ARG A 1 646 ? 6.887 -21.297 -24.594 1 91 646 ARG A CA 1
ATOM 4994 C C . ARG A 1 646 ? 6.02 -20.828 -23.422 1 91 646 ARG A C 1
ATOM 4996 O O . ARG A 1 646 ? 6.297 -19.797 -22.812 1 91 646 ARG A O 1
ATOM 5003 N N . ASP A 1 647 ? 5.145 -21.656 -22.891 1 92.81 647 ASP A N 1
ATOM 5004 C CA . ASP A 1 647 ? 4.363 -21.25 -21.734 1 92.81 647 ASP A CA 1
ATOM 5005 C C . ASP A 1 647 ? 5.203 -21.312 -20.453 1 92.81 647 ASP A C 1
ATOM 5007 O O . ASP A 1 647 ? 6.082 -22.172 -20.328 1 92.81 647 ASP A O 1
ATOM 5011 N N . THR A 1 648 ? 4.969 -20.391 -19.578 1 96 648 THR A N 1
ATOM 5012 C CA . THR A 1 648 ? 5.59 -20.531 -18.266 1 96 648 THR A CA 1
ATOM 5013 C C . THR A 1 648 ? 4.73 -21.391 -17.344 1 96 648 THR A C 1
ATOM 5015 O O . THR A 1 648 ? 3.5 -21.312 -17.375 1 96 648 THR A O 1
ATOM 5018 N N . GLU A 1 649 ? 5.383 -22.312 -16.672 1 98.06 649 GLU A N 1
ATOM 5019 C CA . GLU A 1 649 ? 4.727 -23.234 -15.742 1 98.06 649 GLU A CA 1
ATOM 5020 C C . GLU A 1 649 ? 5.488 -23.328 -14.422 1 98.06 649 GLU A C 1
ATOM 5022 O O . GLU A 1 649 ? 6.688 -23.047 -14.375 1 98.06 649 GLU A O 1
ATOM 5027 N N . ILE A 1 650 ? 4.77 -23.719 -13.375 1 98.69 650 ILE A N 1
ATOM 5028 C CA . ILE A 1 650 ? 5.371 -23.969 -12.07 1 98.69 650 ILE A CA 1
ATOM 5029 C C . ILE A 1 650 ? 4.781 -25.25 -11.469 1 98.69 650 ILE A C 1
ATOM 5031 O O . ILE A 1 650 ? 3.625 -25.594 -11.734 1 98.69 650 ILE A O 1
ATOM 5035 N N . ALA A 1 651 ? 5.59 -26.016 -10.766 1 98.81 651 ALA A N 1
ATOM 5036 C CA . ALA A 1 651 ? 5.156 -27.25 -10.117 1 98.81 651 ALA A CA 1
ATOM 5037 C C . ALA A 1 651 ? 5.969 -27.516 -8.852 1 98.81 651 ALA A C 1
ATOM 5039 O O . ALA A 1 651 ? 7.004 -26.891 -8.625 1 98.81 651 ALA A O 1
ATOM 5040 N N . VAL A 1 652 ? 5.453 -28.406 -8.039 1 98.75 652 VAL A N 1
ATOM 5041 C CA . VAL A 1 652 ? 6.172 -28.875 -6.852 1 98.75 652 VAL A CA 1
ATOM 5042 C C . VAL A 1 652 ? 6.16 -30.391 -6.801 1 98.75 652 VAL A C 1
ATOM 5044 O O . VAL A 1 652 ? 5.156 -31.031 -7.129 1 98.75 652 VAL A O 1
ATOM 5047 N N . GLY A 1 653 ? 7.305 -31 -6.633 1 98.5 653 GLY A N 1
ATOM 5048 C CA . GLY A 1 653 ? 7.457 -32.406 -6.281 1 98.5 653 GLY A CA 1
ATOM 5049 C C . GLY A 1 653 ? 7.766 -32.625 -4.812 1 98.5 653 GLY A C 1
ATOM 5050 O O . GLY A 1 653 ? 8.516 -31.859 -4.211 1 98.5 653 GLY A O 1
ATOM 5051 N N . ALA A 1 654 ? 7.141 -33.656 -4.223 1 97.81 654 ALA A N 1
ATOM 5052 C CA . ALA A 1 654 ? 7.332 -33.844 -2.783 1 97.81 654 ALA A CA 1
ATOM 5053 C C . ALA A 1 654 ? 7.133 -35.281 -2.359 1 97.81 654 ALA A C 1
ATOM 5055 O O . ALA A 1 654 ? 6.484 -36.062 -3.064 1 97.81 654 ALA A O 1
ATOM 5056 N N . HIS A 1 655 ? 7.707 -35.594 -1.29 1 96.44 655 HIS A N 1
ATOM 5057 C CA . HIS A 1 655 ? 7.547 -36.906 -0.637 1 96.44 655 HIS A CA 1
ATOM 5058 C C . HIS A 1 655 ? 7.758 -36.781 0.869 1 96.44 655 HIS A C 1
ATOM 5060 O O . HIS A 1 655 ? 8.266 -35.781 1.354 1 96.44 655 HIS A O 1
ATOM 5066 N N . GLN A 1 656 ? 7.242 -37.719 1.577 1 95.31 656 GLN A N 1
ATOM 5067 C CA . GLN A 1 656 ? 7.488 -37.844 3.012 1 95.31 656 GLN A CA 1
ATOM 5068 C C . GLN A 1 656 ? 8.617 -38.844 3.299 1 95.31 656 GLN A C 1
ATOM 5070 O O . GLN A 1 656 ? 8.453 -40.031 3.113 1 95.31 656 GLN A O 1
ATOM 5075 N N . PRO A 1 657 ? 9.672 -38.312 3.828 1 93.19 657 PRO A N 1
ATOM 5076 C CA . PRO A 1 657 ? 10.859 -39.125 3.969 1 93.19 657 PRO A CA 1
ATOM 5077 C C . PRO A 1 657 ? 10.641 -40.312 4.91 1 93.19 657 PRO A C 1
ATOM 5079 O O . PRO A 1 657 ? 11.367 -41.312 4.84 1 93.19 657 PRO A O 1
ATOM 5082 N N . HIS A 1 658 ? 9.633 -40.281 5.758 1 93.81 658 HIS A N 1
ATOM 5083 C CA . HIS A 1 658 ? 9.391 -41.344 6.711 1 93.81 658 HIS A CA 1
ATOM 5084 C C . HIS A 1 658 ? 8.352 -42.344 6.188 1 93.81 658 HIS A C 1
ATOM 5086 O O . HIS A 1 658 ? 8.008 -43.312 6.867 1 93.81 658 HIS A O 1
ATOM 5092 N N . HIS A 1 659 ? 7.844 -42.094 5.066 1 92.62 659 HIS A N 1
ATOM 5093 C CA . HIS A 1 659 ? 6.891 -43 4.418 1 92.62 659 HIS A CA 1
ATOM 5094 C C . HIS A 1 659 ? 7.414 -43.469 3.066 1 92.62 659 HIS A C 1
ATOM 5096 O O . HIS A 1 659 ? 6.906 -43.062 2.02 1 92.62 659 HIS A O 1
ATOM 5102 N N . THR A 1 660 ? 8.438 -44.344 3.16 1 88 660 THR A N 1
ATOM 5103 C CA . THR A 1 660 ? 9.102 -44.906 1.996 1 88 660 THR A CA 1
ATOM 5104 C C . THR A 1 660 ? 9.047 -46.438 2.045 1 88 660 THR A C 1
ATOM 5106 O O . THR A 1 660 ? 8.578 -47 3.025 1 88 660 THR A O 1
ATOM 5109 N N . GLY A 1 661 ? 9.422 -47.156 0.95 1 82.44 661 GLY A N 1
ATOM 5110 C CA . GLY A 1 661 ? 9.438 -48.594 0.889 1 82.44 661 GLY A CA 1
ATOM 5111 C C . GLY A 1 661 ? 8.547 -49.156 -0.202 1 82.44 661 GLY A C 1
ATOM 5112 O O . GLY A 1 661 ? 8.25 -48.469 -1.181 1 82.44 661 GLY A O 1
ATOM 5113 N N . ARG A 1 662 ? 8.211 -50.375 0.021 1 80.81 662 ARG A N 1
ATOM 5114 C CA . ARG A 1 662 ? 7.52 -51.062 -1.055 1 80.81 662 ARG A CA 1
ATOM 5115 C C . ARG A 1 662 ? 6.09 -50.562 -1.205 1 80.81 662 ARG A C 1
ATOM 5117 O O . ARG A 1 662 ? 5.617 -50.344 -2.322 1 80.81 662 ARG A O 1
ATOM 5124 N N . ARG A 1 663 ? 5.391 -50.344 -0.032 1 89.81 663 ARG A N 1
ATOM 5125 C CA . ARG A 1 663 ? 4.023 -49.844 -0.074 1 89.81 663 ARG A CA 1
ATOM 5126 C C . ARG A 1 663 ? 3.797 -48.781 0.986 1 89.81 663 ARG A C 1
ATOM 5128 O O . ARG A 1 663 ? 3.1 -49 1.976 1 89.81 663 ARG A O 1
ATOM 5135 N N . PRO A 1 664 ? 4.336 -47.625 0.679 1 91.88 664 PRO A N 1
ATOM 5136 C CA . PRO A 1 664 ? 4.191 -46.562 1.667 1 91.88 664 PRO A CA 1
ATOM 5137 C C . PRO A 1 664 ? 2.736 -46.156 1.895 1 91.88 664 PRO A C 1
ATOM 5139 O O . PRO A 1 664 ? 1.941 -46.156 0.952 1 91.88 664 PRO A O 1
ATOM 5142 N N . ARG A 1 665 ? 2.434 -45.781 3.18 1 92.06 665 ARG A N 1
ATOM 5143 C CA . ARG A 1 665 ? 1.083 -45.375 3.562 1 92.06 665 ARG A CA 1
ATOM 5144 C C . ARG A 1 665 ? 1.076 -44 4.176 1 92.06 665 ARG A C 1
ATOM 5146 O O . ARG A 1 665 ? 0.493 -43.781 5.242 1 92.06 665 ARG A O 1
ATOM 5153 N N . GLY A 1 666 ? 1.767 -43.125 3.553 1 92.88 666 GLY A N 1
ATOM 5154 C CA . GLY A 1 666 ? 1.766 -41.719 3.971 1 92.88 666 GLY A CA 1
ATOM 5155 C C . GLY A 1 666 ? 0.674 -40.906 3.309 1 92.88 666 GLY A C 1
ATOM 5156 O O . GLY A 1 666 ? -0.347 -41.438 2.885 1 92.88 666 GLY A O 1
ATOM 5157 N N . GLN A 1 667 ? 0.843 -39.625 3.33 1 93.94 667 GLN A N 1
ATOM 5158 C CA . GLN A 1 667 ? -0.164 -38.719 2.809 1 93.94 667 GLN A CA 1
ATOM 5159 C C . GLN A 1 667 ? -0.267 -38.812 1.289 1 93.94 667 GLN A C 1
ATOM 5161 O O . GLN A 1 667 ? -1.321 -38.531 0.712 1 93.94 667 GLN A O 1
ATOM 5166 N N . VAL A 1 668 ? 0.795 -39.25 0.61 1 95.94 668 VAL A N 1
ATOM 5167 C CA . VAL A 1 668 ? 0.728 -39.438 -0.835 1 95.94 668 VAL A CA 1
ATOM 5168 C C . VAL A 1 668 ? -0.25 -40.562 -1.164 1 95.94 668 VAL A C 1
ATOM 5170 O O . VAL A 1 668 ? -1.068 -40.438 -2.078 1 95.94 668 VAL A O 1
ATOM 5173 N N . HIS A 1 669 ? -0.112 -41.625 -0.428 1 95.31 669 HIS A N 1
ATOM 5174 C CA . HIS A 1 669 ? -1.042 -42.75 -0.585 1 95.31 669 HIS A CA 1
ATOM 5175 C C . HIS A 1 669 ? -2.479 -42.312 -0.322 1 95.31 669 HIS A C 1
ATOM 5177 O O . HIS A 1 669 ? -3.381 -42.625 -1.101 1 95.31 669 HIS A O 1
ATOM 5183 N N . ARG A 1 670 ? -2.619 -41.625 0.739 1 93.31 670 ARG A N 1
ATOM 5184 C CA . ARG A 1 670 ? -3.957 -41.188 1.109 1 93.31 670 ARG A CA 1
ATOM 5185 C C . ARG A 1 670 ? -4.539 -40.25 0.044 1 93.31 670 ARG A C 1
ATOM 5187 O O . ARG A 1 670 ? -5.742 -40.281 -0.224 1 93.31 670 ARG A O 1
ATOM 5194 N N . TYR A 1 671 ? -3.74 -39.469 -0.501 1 94.88 671 TYR A N 1
ATOM 5195 C CA . TYR A 1 671 ? -4.188 -38.562 -1.549 1 94.88 671 TYR A CA 1
ATOM 5196 C C . TYR A 1 671 ? -4.641 -39.344 -2.783 1 94.88 671 TYR A C 1
ATOM 5198 O O . TYR A 1 671 ? -5.703 -39.062 -3.342 1 94.88 671 TYR A O 1
ATOM 5206 N N . ARG A 1 672 ? -3.875 -40.25 -3.197 1 95.19 672 ARG A N 1
ATOM 5207 C CA . ARG A 1 672 ? -4.25 -41.062 -4.348 1 95.19 672 ARG A CA 1
ATOM 5208 C C . ARG A 1 672 ? -5.555 -41.812 -4.09 1 95.19 672 ARG A C 1
ATOM 5210 O O . ARG A 1 672 ? -6.414 -41.875 -4.969 1 95.19 672 ARG A O 1
ATOM 5217 N N . MET A 1 673 ? -5.645 -42.344 -2.949 1 93.69 673 MET A N 1
ATOM 5218 C CA . MET A 1 673 ? -6.875 -43.062 -2.59 1 93.69 673 MET A CA 1
ATOM 5219 C C . MET A 1 673 ? -8.07 -42.094 -2.623 1 93.69 673 MET A C 1
ATOM 5221 O O . MET A 1 673 ? -9.164 -42.5 -3.045 1 93.69 673 MET A O 1
ATOM 5225 N N . SER A 1 674 ? -7.859 -40.938 -2.174 1 93.06 674 SER A N 1
ATOM 5226 C CA . SER A 1 674 ? -8.922 -39.938 -2.186 1 93.06 674 SER A CA 1
ATOM 5227 C C . SER A 1 674 ? -9.336 -39.594 -3.611 1 93.06 674 SER A C 1
ATOM 5229 O O . SER A 1 674 ? -10.531 -39.469 -3.904 1 93.06 674 SER A O 1
ATOM 5231 N N . LEU A 1 675 ? -8.391 -39.375 -4.461 1 94.12 675 LEU A N 1
ATOM 5232 C CA . LEU A 1 675 ? -8.68 -39.125 -5.867 1 94.12 675 LEU A CA 1
ATOM 5233 C C . LEU A 1 675 ? -9.477 -40.281 -6.48 1 94.12 675 LEU A C 1
ATOM 5235 O O . LEU A 1 675 ? -10.469 -40.031 -7.18 1 94.12 675 LEU A O 1
ATOM 5239 N N . TRP A 1 676 ? -9.07 -41.438 -6.176 1 93.12 676 TRP A N 1
ATOM 5240 C CA . TRP A 1 676 ? -9.734 -42.625 -6.754 1 93.12 676 TRP A CA 1
ATOM 5241 C C . TRP A 1 676 ? -11.141 -42.781 -6.188 1 93.12 676 TRP A C 1
ATOM 5243 O O . TRP A 1 676 ? -12.062 -43.188 -6.898 1 93.12 676 TRP A O 1
ATOM 5253 N N . GLU A 1 677 ? -11.242 -42.5 -4.93 1 91.38 677 GLU A N 1
ATOM 5254 C CA . GLU A 1 677 ? -12.578 -42.531 -4.352 1 91.38 677 GLU A CA 1
ATOM 5255 C C . GLU A 1 677 ? -13.516 -41.562 -5.086 1 91.38 677 GLU A C 1
ATOM 5257 O O . GLU A 1 677 ? -14.68 -41.906 -5.34 1 91.38 677 GLU A O 1
ATOM 5262 N N . GLU A 1 678 ? -13.039 -40.438 -5.359 1 90.81 678 GLU A N 1
ATOM 5263 C CA . GLU A 1 678 ? -13.797 -39.438 -6.109 1 90.81 678 GLU A CA 1
ATOM 5264 C C . GLU A 1 678 ? -14.133 -39.938 -7.512 1 90.81 678 GLU A C 1
ATOM 5266 O O . GLU A 1 678 ? -15.266 -39.781 -7.973 1 90.81 678 GLU A O 1
ATOM 5271 N N . HIS A 1 679 ? -13.203 -40.531 -8.148 1 91.81 679 HIS A N 1
ATOM 5272 C CA . HIS A 1 679 ? -13.344 -40.906 -9.547 1 91.81 679 HIS A CA 1
ATOM 5273 C C . HIS A 1 679 ? -14.133 -42.188 -9.688 1 91.81 679 HIS A C 1
ATOM 5275 O O . HIS A 1 679 ? -14.875 -42.375 -10.664 1 91.81 679 HIS A O 1
ATOM 5281 N N . LEU A 1 680 ? -13.961 -43.125 -8.711 1 89.56 680 LEU A N 1
ATOM 5282 C CA . LEU A 1 680 ? -14.531 -44.469 -8.852 1 89.56 680 LEU A CA 1
ATOM 5283 C C . LEU A 1 680 ? -15.828 -44.594 -8.062 1 89.56 680 LEU A C 1
ATOM 5285 O O . LEU A 1 680 ? -16.594 -45.531 -8.281 1 89.56 680 LEU A O 1
ATOM 5289 N N . GLY A 1 681 ? -16.094 -43.625 -7.238 1 82.31 681 GLY A N 1
ATOM 5290 C CA . GLY A 1 681 ? -17.328 -43.625 -6.457 1 82.31 681 GLY A CA 1
ATOM 5291 C C . GLY A 1 681 ? -17.234 -44.469 -5.203 1 82.31 681 GLY A C 1
ATOM 5292 O O . GLY A 1 681 ? -18.188 -44.562 -4.438 1 82.31 681 GLY A O 1
ATOM 5293 N N . GLY A 1 682 ? -16.094 -45.125 -5.004 1 82.5 682 GLY A N 1
ATOM 5294 C CA . GLY A 1 682 ? -15.906 -45.969 -3.83 1 82.5 682 GLY A CA 1
ATOM 5295 C C . GLY A 1 682 ? -14.516 -46.562 -3.752 1 82.5 682 GLY A C 1
ATOM 5296 O O . GLY A 1 682 ? -13.719 -46.438 -4.676 1 82.5 682 GLY A O 1
ATOM 5297 N N . LEU A 1 683 ? -14.336 -47.188 -2.539 1 83.44 683 LEU A N 1
ATOM 5298 C CA . LEU A 1 683 ? -13.031 -47.812 -2.322 1 83.44 683 LEU A CA 1
ATOM 5299 C C . LEU A 1 683 ? -13.156 -49.312 -2.166 1 83.44 683 LEU A C 1
ATOM 5301 O O . LEU A 1 683 ? -14.195 -49.812 -1.718 1 83.44 683 LEU A O 1
ATOM 5305 N N . ALA A 1 684 ? -12.164 -49.969 -2.672 1 87.81 684 ALA A N 1
ATOM 5306 C CA . ALA A 1 684 ? -12.008 -51.438 -2.51 1 87.81 684 ALA A CA 1
ATOM 5307 C C . ALA A 1 684 ? -10.578 -51.781 -2.107 1 87.81 684 ALA A C 1
ATOM 5309 O O . ALA A 1 684 ? -9.648 -51 -2.338 1 87.81 684 ALA A O 1
ATOM 5310 N N . GLU A 1 685 ? -10.469 -52.906 -1.524 1 90.81 685 GLU A N 1
ATOM 5311 C CA . GLU A 1 685 ? -9.172 -53.344 -1.022 1 90.81 685 GLU A CA 1
ATOM 5312 C C . GLU A 1 685 ? -8.156 -53.5 -2.156 1 90.81 685 GLU A C 1
ATOM 5314 O O . GLU A 1 685 ? -6.965 -53.25 -1.965 1 90.81 685 GLU A O 1
ATOM 5319 N N . VAL A 1 686 ? -8.625 -53.844 -3.244 1 92.44 686 VAL A N 1
ATOM 5320 C CA . VAL A 1 686 ? -7.746 -54.125 -4.379 1 92.44 686 VAL A CA 1
ATOM 5321 C C . VAL A 1 686 ? -7.102 -52.812 -4.855 1 92.44 686 VAL A C 1
ATOM 5323 O O . VAL A 1 686 ? -6.02 -52.844 -5.449 1 92.44 686 VAL A O 1
ATOM 5326 N N . LEU A 1 687 ? -7.723 -51.719 -4.523 1 92.44 687 LEU A N 1
ATOM 5327 C CA . LEU A 1 687 ? -7.227 -50.406 -4.961 1 92.44 687 LEU A CA 1
ATOM 5328 C C . LEU A 1 687 ? -5.957 -50.031 -4.203 1 92.44 687 LEU A C 1
ATOM 5330 O O . LEU A 1 687 ? -5.246 -49.094 -4.602 1 92.44 687 LEU A O 1
ATOM 5334 N N . LYS A 1 688 ? -5.598 -50.75 -3.182 1 92.81 688 LYS A N 1
ATOM 5335 C CA . LYS A 1 688 ? -4.387 -50.5 -2.404 1 92.81 688 LYS A CA 1
ATOM 5336 C C . LYS A 1 688 ? -3.156 -51.062 -3.115 1 92.81 688 LYS A C 1
ATOM 5338 O O . LYS A 1 688 ? -2.025 -50.719 -2.76 1 92.81 688 LYS A O 1
ATOM 5343 N N . ALA A 1 689 ? -3.418 -51.875 -4.176 1 94.94 689 ALA A N 1
ATOM 5344 C CA . ALA A 1 689 ? -2.334 -52.406 -5 1 94.94 689 ALA A CA 1
ATOM 5345 C C . ALA A 1 689 ? -2.537 -52.062 -6.469 1 94.94 689 ALA A C 1
ATOM 5347 O O . ALA A 1 689 ? -2.816 -52.938 -7.293 1 94.94 689 ALA A O 1
ATOM 5348 N N . PRO A 1 690 ? -2.258 -50.875 -6.781 1 96 690 PRO A N 1
ATOM 5349 C CA . PRO A 1 690 ? -2.564 -50.406 -8.133 1 96 690 PRO A CA 1
ATOM 5350 C C . PRO A 1 690 ? -1.81 -51.188 -9.211 1 96 690 PRO A C 1
ATOM 5352 O O . PRO A 1 690 ? -2.242 -51.219 -10.367 1 96 690 PRO A O 1
ATOM 5355 N N . GLU A 1 691 ? -0.701 -51.781 -8.875 1 96.06 691 GLU A N 1
ATOM 5356 C CA . GLU A 1 691 ? 0.115 -52.5 -9.844 1 96.06 691 GLU A CA 1
ATOM 5357 C C . GLU A 1 691 ? -0.506 -53.875 -10.195 1 96.06 691 GLU A C 1
ATOM 5359 O O . GLU A 1 691 ? -0.13 -54.5 -11.195 1 96.06 691 GLU A O 1
ATOM 5364 N N . SER A 1 692 ? -1.438 -54.344 -9.406 1 95.44 692 SER A N 1
ATOM 5365 C CA . SER A 1 692 ? -1.976 -55.688 -9.586 1 95.44 692 SER A CA 1
ATOM 5366 C C . SER A 1 692 ? -2.934 -55.75 -10.773 1 95.44 692 SER A C 1
ATOM 5368 O O . SER A 1 692 ? -3.682 -54.781 -11.016 1 95.44 692 SER A O 1
ATOM 5370 N N . PRO A 1 693 ? -2.891 -56.844 -11.453 1 93.69 693 PRO A N 1
ATOM 5371 C CA . PRO A 1 693 ? -3.844 -57 -12.547 1 93.69 693 PRO A CA 1
ATOM 5372 C C . PRO A 1 693 ? -5.297 -56.906 -12.094 1 93.69 693 PRO A C 1
ATOM 5374 O O . PRO A 1 693 ? -6.148 -56.438 -12.844 1 93.69 693 PRO A O 1
ATOM 5377 N N . GLU A 1 694 ? -5.562 -57.344 -10.883 1 93.94 694 GLU A N 1
ATOM 5378 C CA . GLU A 1 694 ? -6.918 -57.25 -10.336 1 93.94 694 GLU A CA 1
ATOM 5379 C C . GLU A 1 694 ? -7.371 -55.812 -10.203 1 93.94 694 GLU A C 1
ATOM 5381 O O . GLU A 1 694 ? -8.523 -55.469 -10.516 1 93.94 694 GLU A O 1
ATOM 5386 N N . CYS A 1 695 ? -6.508 -55 -9.75 1 94.94 695 CYS A N 1
ATOM 5387 C CA . CYS A 1 695 ? -6.828 -53.594 -9.625 1 94.94 695 CYS A CA 1
ATOM 5388 C C . CYS A 1 695 ? -7.078 -52.969 -10.984 1 94.94 695 CYS A C 1
ATOM 5390 O O . CYS A 1 695 ? -8.039 -52.219 -11.164 1 94.94 695 CYS A O 1
ATOM 5392 N N . VAL A 1 696 ? -6.215 -53.25 -11.945 1 94.75 696 VAL A N 1
ATOM 5393 C CA . VAL A 1 696 ? -6.355 -52.719 -13.297 1 94.75 696 VAL A CA 1
ATOM 5394 C C . VAL A 1 696 ? -7.711 -53.125 -13.875 1 94.75 696 VAL A C 1
ATOM 5396 O O . VAL A 1 696 ? -8.414 -52.281 -14.469 1 94.75 696 VAL A O 1
ATOM 5399 N N . ARG A 1 697 ? -8.062 -54.375 -13.68 1 91.75 697 ARG A N 1
ATOM 5400 C CA . ARG A 1 697 ? -9.328 -54.875 -14.195 1 91.75 697 ARG A CA 1
ATOM 5401 C C . ARG A 1 697 ? -10.508 -54.156 -13.547 1 91.75 697 ARG A C 1
ATOM 5403 O O . ARG A 1 697 ? -11.484 -53.812 -14.219 1 91.75 697 ARG A O 1
ATOM 5410 N N . LEU A 1 698 ? -10.383 -53.969 -12.297 1 90.88 698 LEU A N 1
ATOM 5411 C CA . LEU A 1 698 ? -11.453 -53.281 -11.586 1 90.88 698 LEU A CA 1
ATOM 5412 C C . LEU A 1 698 ? -11.617 -51.844 -12.086 1 90.88 698 LEU A C 1
ATOM 5414 O O . LEU A 1 698 ? -12.734 -51.406 -12.352 1 90.88 698 LEU A O 1
ATOM 5418 N N . VAL A 1 699 ? -10.516 -51.125 -12.195 1 90.81 699 VAL A N 1
ATOM 5419 C CA . VAL A 1 699 ? -10.555 -49.719 -12.602 1 90.81 699 VAL A CA 1
ATOM 5420 C C . VAL A 1 699 ? -11.094 -49.594 -14.031 1 90.81 699 VAL A C 1
ATOM 5422 O O . VAL A 1 699 ? -11.781 -48.625 -14.367 1 90.81 699 VAL A O 1
ATOM 5425 N N . ASN A 1 700 ? -10.867 -50.594 -14.812 1 86 700 ASN A N 1
ATOM 5426 C CA . ASN A 1 700 ? -11.336 -50.594 -16.203 1 86 700 ASN A CA 1
ATOM 5427 C C . ASN A 1 700 ? -12.836 -50.844 -16.281 1 86 700 ASN A C 1
ATOM 5429 O O . ASN A 1 700 ? -13.453 -50.625 -17.328 1 86 700 ASN A O 1
ATOM 5433 N N . GLN A 1 701 ? -13.484 -51.375 -15.273 1 75.19 701 GLN A N 1
ATOM 5434 C CA . GLN A 1 701 ? -14.883 -51.781 -15.344 1 75.19 701 GLN A CA 1
ATOM 5435 C C . GLN A 1 701 ? -15.781 -50.781 -14.602 1 75.19 701 GLN A C 1
ATOM 5437 O O . GLN A 1 701 ? -16.984 -50.719 -14.875 1 75.19 701 GLN A O 1
ATOM 5442 N N . VAL A 1 702 ? -15.281 -50.062 -13.695 1 61.41 702 VAL A N 1
ATOM 5443 C CA . VAL A 1 702 ? -16.156 -49.406 -12.727 1 61.41 702 VAL A CA 1
ATOM 5444 C C . VAL A 1 702 ? -16.031 -47.906 -12.867 1 61.41 702 VAL A C 1
ATOM 5446 O O . VAL A 1 702 ? -15 -47.406 -13.32 1 61.41 702 VAL A O 1
ATOM 5449 N N . GLY A 1 703 ? -17.328 -47.156 -12.75 1 58.91 703 GLY A N 1
ATOM 5450 C CA . GLY A 1 703 ? -17.484 -45.844 -12.156 1 58.91 703 GLY A CA 1
ATOM 5451 C C . GLY A 1 703 ? -17.516 -44.719 -13.172 1 58.91 703 GLY A C 1
ATOM 5452 O O . GLY A 1 703 ? -17.859 -44.938 -14.336 1 58.91 703 GLY A O 1
ATOM 5453 N N . HIS A 1 704 ? -17.281 -43.406 -12.57 1 62.59 704 HIS A N 1
ATOM 5454 C CA . HIS A 1 704 ? -17.219 -42.156 -13.305 1 62.59 704 HIS A CA 1
ATOM 5455 C C . HIS A 1 704 ? -15.938 -42.094 -14.141 1 62.59 704 HIS A C 1
ATOM 5457 O O . HIS A 1 704 ? -15.844 -41.25 -15.055 1 62.59 704 HIS A O 1
ATOM 5463 N N . LEU A 1 705 ? -15.117 -42.938 -13.781 1 68 705 LEU A N 1
ATOM 5464 C CA . LEU A 1 705 ? -13.906 -43.125 -14.562 1 68 705 LEU A CA 1
ATOM 5465 C C . LEU A 1 705 ? -14.133 -44.156 -15.656 1 68 705 LEU A C 1
ATOM 5467 O O . LEU A 1 705 ? -14.477 -45.312 -15.375 1 68 705 LEU A O 1
ATOM 5471 N N . MET A 1 706 ? -14.117 -43.625 -16.812 1 75.44 706 MET A N 1
ATOM 5472 C CA . MET A 1 706 ? -14.336 -44.5 -17.953 1 75.44 706 MET A CA 1
ATOM 5473 C C . MET A 1 706 ? -13.07 -44.625 -18.797 1 75.44 706 MET A C 1
ATOM 5475 O O . MET A 1 706 ? -12.312 -43.688 -18.938 1 75.44 706 MET A O 1
ATOM 5479 N N . ARG A 1 707 ? -12.906 -45.812 -19.172 1 83.38 707 ARG A N 1
ATOM 5480 C CA . ARG A 1 707 ? -11.836 -45.938 -20.156 1 83.38 707 ARG A CA 1
ATOM 5481 C C . ARG A 1 707 ? -12.039 -44.969 -21.312 1 83.38 707 ARG A C 1
ATOM 5483 O O . ARG A 1 707 ? -13.164 -44.75 -21.75 1 83.38 707 ARG A O 1
ATOM 5490 N N . TYR A 1 708 ? -10.945 -44.438 -21.625 1 84 708 TYR A N 1
ATOM 5491 C CA . TYR A 1 708 ? -11.031 -43.594 -22.828 1 84 708 TYR A CA 1
ATOM 5492 C C . TYR A 1 708 ? -11.648 -44.344 -23.984 1 84 708 TYR A C 1
ATOM 5494 O O . TYR A 1 708 ? -11.414 -45.562 -24.141 1 84 708 TYR A O 1
ATOM 5502 N N . PRO A 1 709 ? -12.445 -43.719 -24.797 1 83.44 709 PRO A N 1
ATOM 5503 C CA . PRO A 1 709 ? -13.242 -44.469 -25.781 1 83.44 709 PRO A CA 1
ATOM 5504 C C . PRO A 1 709 ? -12.43 -44.875 -27 1 83.44 709 PRO A C 1
ATOM 5506 O O . PRO A 1 709 ? -12.766 -44.531 -28.125 1 83.44 709 PRO A O 1
ATOM 5509 N N . VAL A 1 710 ? -11.438 -45.719 -26.734 1 88.88 710 VAL A N 1
ATOM 5510 C CA . VAL A 1 710 ? -10.617 -46.281 -27.797 1 88.88 710 VAL A CA 1
ATOM 5511 C C . VAL A 1 710 ? -10.484 -47.781 -27.594 1 88.88 710 VAL A C 1
ATOM 5513 O O . VAL A 1 710 ? -10.664 -48.312 -26.484 1 88.88 710 VAL A O 1
ATOM 5516 N N . GLU A 1 711 ? -10.312 -48.406 -28.688 1 90.75 711 GLU A N 1
ATOM 5517 C CA . GLU A 1 711 ? -9.945 -49.844 -28.703 1 90.75 711 GLU A CA 1
ATOM 5518 C C . GLU A 1 711 ? -8.469 -50.031 -29.047 1 90.75 711 GLU A C 1
ATOM 5520 O O . GLU A 1 711 ? -7.938 -49.312 -29.906 1 90.75 711 GLU A O 1
ATOM 5525 N N . VAL A 1 712 ? -7.875 -50.938 -28.297 1 93 712 VAL A N 1
ATOM 5526 C CA . VAL A 1 712 ? -6.457 -51.219 -28.516 1 93 712 VAL A CA 1
ATOM 5527 C C . VAL A 1 712 ? -6.27 -52.688 -28.938 1 93 712 VAL A C 1
ATOM 5529 O O . VAL A 1 712 ? -6.742 -53.594 -28.266 1 93 712 VAL A O 1
ATOM 5532 N N . ASP A 1 713 ? -5.574 -52.844 -30.016 1 92.19 713 ASP A N 1
ATOM 5533 C CA . ASP A 1 713 ? -5.27 -54.188 -30.5 1 92.19 713 ASP A CA 1
ATOM 5534 C C . ASP A 1 713 ? -4.043 -54.75 -29.781 1 92.19 713 ASP A C 1
ATOM 5536 O O . ASP A 1 713 ? -3.299 -54.031 -29.141 1 92.19 713 ASP A O 1
ATOM 5540 N N . ASP A 1 714 ? -3.809 -56.062 -29.969 1 92.25 714 ASP A N 1
ATOM 5541 C CA . ASP A 1 714 ? -2.689 -56.75 -29.344 1 92.25 714 ASP A CA 1
ATOM 5542 C C . ASP A 1 714 ? -1.354 -56.188 -29.828 1 92.25 714 ASP A C 1
ATOM 5544 O O . ASP A 1 714 ? -0.343 -56.281 -29.141 1 92.25 714 ASP A O 1
ATOM 5548 N N . ASP A 1 715 ? -1.434 -55.594 -31.016 1 90.19 715 ASP A N 1
ATOM 5549 C CA . ASP A 1 715 ? -0.187 -55.094 -31.578 1 90.19 715 ASP A CA 1
ATOM 5550 C C . ASP A 1 715 ? 0.015 -53.625 -31.219 1 90.19 715 ASP A C 1
ATOM 5552 O O . ASP A 1 715 ? 0.977 -53 -31.672 1 90.19 715 ASP A O 1
ATOM 5556 N N . GLY A 1 716 ? -0.965 -53.094 -30.453 1 89.31 716 GLY A N 1
ATOM 5557 C CA . GLY A 1 716 ? -0.811 -51.719 -30 1 89.31 716 GLY A CA 1
ATOM 5558 C C . GLY A 1 716 ? -1.546 -50.719 -30.859 1 89.31 716 GLY A C 1
ATOM 5559 O O . GLY A 1 716 ? -1.58 -49.531 -30.531 1 89.31 716 GLY A O 1
ATOM 5560 N N . SER A 1 717 ? -2.102 -51.125 -31.938 1 91.56 717 SER A N 1
ATOM 5561 C CA . SER A 1 717 ? -2.893 -50.219 -32.75 1 91.56 717 SER A CA 1
ATOM 5562 C C . SER A 1 717 ? -4.09 -49.656 -31.984 1 91.56 717 SER A C 1
ATOM 5564 O O . SER A 1 717 ? -4.688 -50.375 -31.172 1 91.56 717 SER A O 1
ATOM 5566 N N . VAL A 1 718 ? -4.438 -48.438 -32.25 1 92.5 718 VAL A N 1
ATOM 5567 C CA . VAL A 1 718 ? -5.504 -47.75 -31.531 1 92.5 718 VAL A CA 1
ATOM 5568 C C . VAL A 1 718 ? -6.605 -47.344 -32.5 1 92.5 718 VAL A C 1
ATOM 5570 O O . VAL A 1 718 ? -6.324 -46.75 -33.531 1 92.5 718 VAL A O 1
ATOM 5573 N N . TRP A 1 719 ? -7.785 -47.594 -32.156 1 90.81 719 TRP A N 1
ATOM 5574 C CA . TRP A 1 719 ? -8.969 -47.281 -32.938 1 90.81 719 TRP A CA 1
ATOM 5575 C C . TRP A 1 719 ? -10.07 -46.688 -32.062 1 90.81 719 TRP A C 1
ATOM 5577 O O . TRP A 1 719 ? -10.102 -46.969 -30.844 1 90.81 719 TRP A O 1
ATOM 5587 N N . PRO A 1 720 ? -10.914 -45.906 -32.75 1 89.62 720 PRO A N 1
ATOM 5588 C CA . PRO A 1 720 ? -12.102 -45.562 -31.969 1 89.62 720 PRO A CA 1
ATOM 5589 C C . PRO A 1 720 ? -12.898 -46.812 -31.547 1 89.62 720 PRO A C 1
ATOM 5591 O O . PRO A 1 720 ? -12.953 -47.781 -32.281 1 89.62 720 PRO A O 1
ATOM 5594 N N . LEU A 1 721 ? -13.461 -46.75 -30.422 1 88 721 LEU A N 1
ATOM 5595 C CA . LEU A 1 721 ? -14.297 -47.844 -29.969 1 88 721 LEU A CA 1
ATOM 5596 C C . LEU A 1 721 ? -15.383 -48.156 -31 1 88 721 LEU A C 1
ATOM 5598 O O . LEU A 1 721 ? -16.109 -47.25 -31.438 1 88 721 LEU A O 1
ATOM 5602 N N . THR A 1 722 ? -15.484 -49.375 -31.359 1 87.38 722 THR A N 1
ATOM 5603 C CA . THR A 1 722 ? -16.422 -49.781 -32.406 1 87.38 722 THR A CA 1
ATOM 5604 C C . THR A 1 722 ? -17.844 -49.375 -32.031 1 87.38 722 THR A C 1
ATOM 5606 O O . THR A 1 722 ? -18.328 -49.656 -30.953 1 87.38 722 THR A O 1
ATOM 5609 N N . GLY A 1 723 ? -18.469 -48.719 -32.906 1 85.69 723 GLY A N 1
ATOM 5610 C CA . GLY A 1 723 ? -19.812 -48.25 -32.688 1 85.69 723 GLY A CA 1
ATOM 5611 C C . GLY A 1 723 ? -19.875 -46.906 -31.969 1 85.69 723 GLY A C 1
ATOM 5612 O O . GLY A 1 723 ? -20.953 -46.312 -31.844 1 85.69 723 GLY A O 1
ATOM 5613 N N . HIS A 1 724 ? -18.734 -46.469 -31.547 1 87.69 724 HIS A N 1
ATOM 5614 C CA . HIS A 1 724 ? -18.641 -45.219 -30.812 1 87.69 724 HIS A CA 1
ATOM 5615 C C . HIS A 1 724 ? -17.531 -44.344 -31.375 1 87.69 724 HIS A C 1
ATOM 5617 O O . HIS A 1 724 ? -16.688 -43.844 -30.625 1 87.69 724 HIS A O 1
ATOM 5623 N N . GLU A 1 725 ? -17.609 -44.094 -32.625 1 89.88 725 GLU A N 1
ATOM 5624 C CA . GLU A 1 725 ? -16.578 -43.312 -33.344 1 89.88 725 GLU A CA 1
ATOM 5625 C C . GLU A 1 725 ? -16.688 -41.844 -33.031 1 89.88 725 GLU A C 1
ATOM 5627 O O . GLU A 1 725 ? -15.75 -41.062 -33.281 1 89.88 725 GLU A O 1
ATOM 5632 N N . PHE A 1 726 ? -17.859 -41.531 -32.469 1 90.81 726 PHE A N 1
ATOM 5633 C CA . PHE A 1 726 ? -18.125 -40.156 -32.156 1 90.81 726 PHE A CA 1
ATOM 5634 C C . PHE A 1 726 ? -18.438 -40 -30.656 1 90.81 726 PHE A C 1
ATOM 5636 O O . PHE A 1 726 ? -18.922 -40.938 -30.031 1 90.81 726 PHE A O 1
ATOM 5643 N N . PHE A 1 727 ? -18.078 -38.875 -30.109 1 90.5 727 PHE A N 1
ATOM 5644 C CA . PHE A 1 727 ? -18.391 -38.625 -28.703 1 90.5 727 PHE A CA 1
ATOM 5645 C C . PHE A 1 727 ? -19.891 -38.594 -28.469 1 90.5 727 PHE A C 1
ATOM 5647 O O . PHE A 1 727 ? -20.641 -38.094 -29.312 1 90.5 727 PHE A O 1
ATOM 5654 N N . PRO A 1 728 ? -20.281 -39.062 -27.344 1 84.12 728 PRO A N 1
ATOM 5655 C CA . PRO A 1 728 ? -21.719 -39.094 -27.047 1 84.12 728 PRO A CA 1
ATOM 5656 C C . PRO A 1 728 ? -22.328 -37.688 -26.922 1 84.12 728 PRO A C 1
ATOM 5658 O O . PRO A 1 728 ? -21.719 -36.812 -26.312 1 84.12 728 PRO A O 1
ATOM 5661 N N . ASP A 1 729 ? -23.484 -37.531 -27.469 1 86.25 729 ASP A N 1
ATOM 5662 C CA . ASP A 1 729 ? -24.328 -36.375 -27.297 1 86.25 729 ASP A CA 1
ATOM 5663 C C . ASP A 1 729 ? -23.781 -35.188 -28.078 1 86.25 729 ASP A C 1
ATOM 5665 O O . ASP A 1 729 ? -24.547 -34.375 -28.625 1 86.25 729 ASP A O 1
ATOM 5669 N N . VAL A 1 730 ? -22.453 -35.031 -28.141 1 90.38 730 VAL A N 1
ATOM 5670 C CA . VAL A 1 730 ? -21.891 -33.812 -28.688 1 90.38 730 VAL A CA 1
ATOM 5671 C C . VAL A 1 730 ? -21.328 -34.062 -30.078 1 90.38 730 VAL A C 1
ATOM 5673 O O . VAL A 1 730 ? -21.016 -33.125 -30.812 1 90.38 730 VAL A O 1
ATOM 5676 N N . GLY A 1 731 ? -21.156 -35.281 -30.344 1 87.69 731 GLY A N 1
ATOM 5677 C CA . GLY A 1 731 ? -20.672 -35.656 -31.656 1 87.69 731 GLY A CA 1
ATOM 5678 C C . GLY A 1 731 ? -19.172 -35.5 -31.812 1 87.69 731 GLY A C 1
ATOM 5679 O O . GLY A 1 731 ? -18.422 -35.656 -30.844 1 87.69 731 GLY A O 1
ATOM 5680 N N . ALA A 1 732 ? -18.672 -35.469 -33.062 1 90.69 732 ALA A N 1
ATOM 5681 C CA . ALA A 1 732 ? -17.266 -35.281 -33.406 1 90.69 732 ALA A CA 1
ATOM 5682 C C . ALA A 1 732 ? -16.484 -36.562 -33.188 1 90.69 732 ALA A C 1
ATOM 5684 O O . ALA A 1 732 ? -16.812 -37.375 -32.312 1 90.69 732 ALA A O 1
ATOM 5685 N N . ARG A 1 733 ? -15.484 -36.688 -33.844 1 92.19 733 ARG A N 1
ATOM 5686 C CA . ARG A 1 733 ? -14.695 -37.906 -33.844 1 92.19 733 ARG A CA 1
ATOM 5687 C C . ARG A 1 733 ? -13.82 -38 -32.594 1 92.19 733 ARG A C 1
ATOM 5689 O O . ARG A 1 733 ? -13.266 -37 -32.156 1 92.19 733 ARG A O 1
ATOM 5696 N N . VAL A 1 734 ? -13.648 -39.188 -32.125 1 90.38 734 VAL A N 1
ATOM 5697 C CA . VAL A 1 734 ? -12.875 -39.438 -30.906 1 90.38 734 VAL A CA 1
ATOM 5698 C C . VAL A 1 734 ? -11.383 -39.344 -31.219 1 90.38 734 VAL A C 1
ATOM 5700 O O . VAL A 1 734 ? -10.578 -38.969 -30.359 1 90.38 734 VAL A O 1
ATOM 5703 N N . LEU A 1 735 ? -11.094 -39.875 -32.438 1 89.5 735 LEU A N 1
ATOM 5704 C CA . LEU A 1 735 ? -9.711 -39.844 -32.906 1 89.5 735 LEU A CA 1
ATOM 5705 C C . LEU A 1 735 ? -9.578 -39.094 -34.219 1 89.5 735 LEU A C 1
ATOM 5707 O O . LEU A 1 735 ? -10.445 -39.188 -35.094 1 89.5 735 LEU A O 1
ATOM 5711 N N . THR B 1 1 ? -24.688 34.719 7 1 57.62 1 THR B N 1
ATOM 5712 C CA . THR B 1 1 ? -25.953 34.188 7.477 1 57.62 1 THR B CA 1
ATOM 5713 C C . THR B 1 1 ? -26.297 32.906 6.762 1 57.62 1 THR B C 1
ATOM 5715 O O . THR B 1 1 ? -25.844 32.656 5.641 1 57.62 1 THR B O 1
ATOM 5718 N N . TYR B 1 2 ? -26.906 32.094 7.484 1 67 2 TYR B N 1
ATOM 5719 C CA . TYR B 1 2 ? -27.422 30.844 6.973 1 67 2 TYR B CA 1
ATOM 5720 C C . TYR B 1 2 ? -28.312 31.062 5.762 1 67 2 TYR B C 1
ATOM 5722 O O . TYR B 1 2 ? -28.938 32.125 5.633 1 67 2 TYR B O 1
ATOM 5730 N N . VAL B 1 3 ? -28.156 30.297 4.742 1 67.81 3 VAL B N 1
ATOM 5731 C CA . VAL B 1 3 ? -28.953 30.438 3.527 1 67.81 3 VAL B CA 1
ATOM 5732 C C . VAL B 1 3 ? -30.188 29.547 3.605 1 67.81 3 VAL B C 1
ATOM 5734 O O . VAL B 1 3 ? -30.109 28.422 4.086 1 67.81 3 VAL B O 1
ATOM 5737 N N . VAL B 1 4 ? -31.281 30.125 3.527 1 69.06 4 VAL B N 1
ATOM 5738 C CA . VAL B 1 4 ? -32.531 29.375 3.43 1 69.06 4 VAL B CA 1
ATOM 5739 C C . VAL B 1 4 ? -33.062 29.453 2.006 1 69.06 4 VAL B C 1
ATOM 5741 O O . VAL B 1 4 ? -33.062 30.516 1.386 1 69.06 4 VAL B O 1
ATOM 5744 N N . ARG B 1 5 ? -33.406 28.297 1.458 1 68.62 5 ARG B N 1
ATOM 5745 C CA . ARG B 1 5 ? -33.875 28.219 0.075 1 68.62 5 ARG B CA 1
ATOM 5746 C C . ARG B 1 5 ? -35.25 28.859 -0.076 1 68.62 5 ARG B C 1
ATOM 5748 O O . ARG B 1 5 ? -36.156 28.562 0.702 1 68.62 5 ARG B O 1
ATOM 5755 N N . ASN B 1 6 ? -35.344 29.781 -1.097 1 68.19 6 ASN B N 1
ATOM 5756 C CA . ASN B 1 6 ? -36.5 30.359 -1.777 1 68.19 6 ASN B CA 1
ATOM 5757 C C . ASN B 1 6 ? -37.719 30.484 -0.839 1 68.19 6 ASN B C 1
ATOM 5759 O O . ASN B 1 6 ? -38.75 29.844 -1.062 1 68.19 6 ASN B O 1
ATOM 5763 N N . SER B 1 7 ? -37.625 31.156 0.091 1 77.06 7 SER B N 1
ATOM 5764 C CA . SER B 1 7 ? -38.719 31.391 1.015 1 77.06 7 SER B CA 1
ATOM 5765 C C . SER B 1 7 ? -38.938 32.875 1.254 1 77.06 7 SER B C 1
ATOM 5767 O O . SER B 1 7 ? -37.969 33.625 1.346 1 77.06 7 SER B O 1
ATOM 5769 N N . GLU B 1 8 ? -40.25 33.25 1.286 1 78.56 8 GLU B N 1
ATOM 5770 C CA . GLU B 1 8 ? -40.594 34.594 1.664 1 78.56 8 GLU B CA 1
ATOM 5771 C C . GLU B 1 8 ? -40.625 34.781 3.182 1 78.56 8 GLU B C 1
ATOM 5773 O O . GLU B 1 8 ? -40.625 35.875 3.691 1 78.56 8 GLU B O 1
ATOM 5778 N N . ALA B 1 9 ? -40.625 33.688 3.807 1 81.69 9 ALA B N 1
ATOM 5779 C CA . ALA B 1 9 ? -40.562 33.688 5.266 1 81.69 9 ALA B CA 1
ATOM 5780 C C . ALA B 1 9 ? -39.562 32.656 5.773 1 81.69 9 ALA B C 1
ATOM 5782 O O . ALA B 1 9 ? -39.906 31.672 6.414 1 81.69 9 ALA B O 1
ATOM 5783 N N . PRO B 1 10 ? -38.312 33.031 5.453 1 83 10 PRO B N 1
ATOM 5784 C CA . PRO B 1 10 ? -37.281 32.031 5.855 1 83 10 PRO B CA 1
ATOM 5785 C C . PRO B 1 10 ? -37.125 31.938 7.371 1 83 10 PRO B C 1
ATOM 5787 O O . PRO B 1 10 ? -37.25 32.938 8.078 1 83 10 PRO B O 1
ATOM 5790 N N . ASP B 1 11 ? -37.062 30.734 7.855 1 83.19 11 ASP B N 1
ATOM 5791 C CA . ASP B 1 11 ? -36.719 30.438 9.242 1 83.19 11 ASP B CA 1
ATOM 5792 C C . ASP B 1 11 ? -35.312 29.844 9.352 1 83.19 11 ASP B C 1
ATOM 5794 O O . ASP B 1 11 ? -35.094 28.688 9 1 83.19 11 ASP B O 1
ATOM 5798 N N . TRP B 1 12 ? -34.438 30.703 9.805 1 77.25 12 TRP B N 1
ATOM 5799 C CA . TRP B 1 12 ? -33.062 30.25 9.945 1 77.25 12 TRP B CA 1
ATOM 5800 C C . TRP B 1 12 ? -32.875 29.469 11.242 1 77.25 12 TRP B C 1
ATOM 5802 O O . TRP B 1 12 ? -32.031 28.562 11.32 1 77.25 12 TRP B O 1
ATOM 5812 N N . SER B 1 13 ? -33.656 29.734 12.312 1 78.44 13 SER B N 1
ATOM 5813 C CA . SER B 1 13 ? -33.531 29.109 13.633 1 78.44 13 SER B CA 1
ATOM 5814 C C . SER B 1 13 ? -32.094 28.875 14.016 1 78.44 13 SER B C 1
ATOM 5816 O O . SER B 1 13 ? -31.719 27.797 14.484 1 78.44 13 SER B O 1
ATOM 5818 N N . ALA B 1 14 ? -31.25 29.797 13.727 1 78.06 14 ALA B N 1
ATOM 5819 C CA . ALA B 1 14 ? -29.828 29.672 13.984 1 78.06 14 ALA B CA 1
ATOM 5820 C C . ALA B 1 14 ? -29.422 30.438 15.242 1 78.06 14 ALA B C 1
ATOM 5822 O O . ALA B 1 14 ? -29.984 31.5 15.531 1 78.06 14 ALA B O 1
ATOM 5823 N N . ARG B 1 15 ? -28.594 29.797 15.977 1 81.19 15 ARG B N 1
ATOM 5824 C CA . ARG B 1 15 ? -27.969 30.453 17.109 1 81.19 15 ARG B CA 1
ATOM 5825 C C . ARG B 1 15 ? -26.469 30.656 16.891 1 81.19 15 ARG B C 1
ATOM 5827 O O . ARG B 1 15 ? -25.75 29.688 16.641 1 81.19 15 ARG B O 1
ATOM 5834 N N . ILE B 1 16 ? -26.109 31.953 16.953 1 80.19 16 ILE B N 1
ATOM 5835 C CA . ILE B 1 16 ? -24.703 32.281 16.688 1 80.19 16 ILE B CA 1
ATOM 5836 C C . ILE B 1 16 ? -24.141 33.094 17.844 1 80.19 16 ILE B C 1
ATOM 5838 O O . ILE B 1 16 ? -24.828 33.969 18.391 1 80.19 16 ILE B O 1
ATOM 5842 N N . ARG B 1 17 ? -22.984 32.656 18.203 1 80.19 17 ARG B N 1
ATOM 5843 C CA . ARG B 1 17 ? -22.219 33.469 19.141 1 80.19 17 ARG B CA 1
ATOM 5844 C C . ARG B 1 17 ? -21.109 34.25 18.438 1 80.19 17 ARG B C 1
ATOM 5846 O O . ARG B 1 17 ? -20.281 33.656 17.75 1 80.19 17 ARG B O 1
ATOM 5853 N N . ILE B 1 18 ? -21.156 35.594 18.625 1 82.62 18 ILE B N 1
ATOM 5854 C CA . ILE B 1 18 ? -20.172 36.438 17.938 1 82.62 18 ILE B CA 1
ATOM 5855 C C . ILE B 1 18 ? -19.328 37.188 18.969 1 82.62 18 ILE B C 1
ATOM 5857 O O . ILE B 1 18 ? -19.859 38.031 19.703 1 82.62 18 ILE B O 1
ATOM 5861 N N . PRO B 1 19 ? -18.062 36.844 18.984 1 85.19 19 PRO B N 1
ATOM 5862 C CA . PRO B 1 19 ? -17.203 37.656 19.844 1 85.19 19 PRO B CA 1
ATOM 5863 C C . PRO B 1 19 ? -17.047 39.094 19.312 1 85.19 19 PRO B C 1
ATOM 5865 O O . PRO B 1 19 ? -16.938 39.281 18.109 1 85.19 19 PRO B O 1
ATOM 5868 N N . LEU B 1 20 ? -17.172 40 20.25 1 85.94 20 LEU B N 1
ATOM 5869 C CA . LEU B 1 20 ? -17.109 41.406 19.875 1 85.94 20 LEU B CA 1
ATOM 5870 C C . LEU B 1 20 ? -15.992 42.125 20.609 1 85.94 20 LEU B C 1
ATOM 5872 O O . LEU B 1 20 ? -15.75 41.875 21.797 1 85.94 20 LEU B O 1
ATOM 5876 N N . ALA B 1 21 ? -15.312 43 19.875 1 87.31 21 ALA B N 1
ATOM 5877 C CA . ALA B 1 21 ? -14.305 43.906 20.438 1 87.31 21 ALA B CA 1
ATOM 5878 C C . ALA B 1 21 ? -14.383 45.281 19.828 1 87.31 21 ALA B C 1
ATOM 5880 O O . ALA B 1 21 ? -13.406 46.062 19.844 1 87.31 21 ALA B O 1
ATOM 5881 N N . HIS B 1 22 ? -15.586 45.719 19.391 1 82.25 22 HIS B N 1
ATOM 5882 C CA . HIS B 1 22 ? -15.805 46.906 18.578 1 82.25 22 HIS B CA 1
ATOM 5883 C C . HIS B 1 22 ? -16.391 48.031 19.422 1 82.25 22 HIS B C 1
ATOM 5885 O O . HIS B 1 22 ? -17.062 47.781 20.422 1 82.25 22 HIS B O 1
ATOM 5891 N N . GLU B 1 23 ? -15.945 49.219 19.031 1 82.44 23 GLU B N 1
ATOM 5892 C CA . GLU B 1 23 ? -16.781 50.344 19.375 1 82.44 23 GLU B CA 1
ATOM 5893 C C . GLU B 1 23 ? -17.844 50.625 18.312 1 82.44 23 GLU B C 1
ATOM 5895 O O . GLU B 1 23 ? -17.516 50.875 17.156 1 82.44 23 GLU B O 1
ATOM 5900 N N . ALA B 1 24 ? -19.016 50.375 18.781 1 84.81 24 ALA B N 1
ATOM 5901 C CA . ALA B 1 24 ? -20.078 50.5 17.797 1 84.81 24 ALA B CA 1
ATOM 5902 C C . ALA B 1 24 ? -21.281 51.25 18.375 1 84.81 24 ALA B C 1
ATOM 5904 O O . ALA B 1 24 ? -21.578 51.094 19.562 1 84.81 24 ALA B O 1
ATOM 5905 N N . SER B 1 25 ? -21.906 51.969 17.453 1 87.38 25 SER B N 1
ATOM 5906 C CA . SER B 1 25 ? -23.109 52.688 17.875 1 87.38 25 SER B CA 1
ATOM 5907 C C . SER B 1 25 ? -24.359 51.844 17.625 1 87.38 25 SER B C 1
ATOM 5909 O O . SER B 1 25 ? -25.391 52.062 18.266 1 87.38 25 SER B O 1
ATOM 5911 N N . ARG B 1 26 ? -24.219 50.969 16.734 1 89.44 26 ARG B N 1
ATOM 5912 C CA . ARG B 1 26 ? -25.391 50.156 16.406 1 89.44 26 ARG B CA 1
ATOM 5913 C C . ARG B 1 26 ? -24.984 48.781 15.914 1 89.44 26 ARG B C 1
ATOM 5915 O O . ARG B 1 26 ? -23.859 48.562 15.461 1 89.44 26 ARG B O 1
ATOM 5922 N N . LEU B 1 27 ? -25.875 47.875 16.078 1 89.31 27 LEU B N 1
ATOM 5923 C CA . LEU B 1 27 ? -25.844 46.562 15.453 1 89.31 27 LEU B CA 1
ATOM 5924 C C . LEU B 1 27 ? -26.719 46.531 14.203 1 89.31 27 LEU B C 1
ATOM 5926 O O . LEU B 1 27 ? -27.875 46.938 14.242 1 89.31 27 LEU B O 1
ATOM 5930 N N . VAL B 1 28 ? -26.141 46.031 13.109 1 88.38 28 VAL B N 1
ATOM 5931 C CA . VAL B 1 28 ? -26.891 46 11.852 1 88.38 28 VAL B CA 1
ATOM 5932 C C . VAL B 1 28 ? -27.094 44.531 11.422 1 88.38 28 VAL B C 1
ATOM 5934 O O . VAL B 1 28 ? -26.125 43.781 11.344 1 88.38 28 VAL B O 1
ATOM 5937 N N . LEU B 1 29 ? -28.25 44.125 11.188 1 88.44 29 LEU B N 1
ATOM 5938 C CA . LEU B 1 29 ? -28.625 42.844 10.609 1 88.44 29 LEU B CA 1
ATOM 5939 C C . LEU B 1 29 ? -29.016 43 9.148 1 88.44 29 LEU B C 1
ATOM 5941 O O . LEU B 1 29 ? -29.953 43.719 8.828 1 88.44 29 LEU B O 1
ATOM 5945 N N . GLN B 1 30 ? -28.359 42.281 8.32 1 87.06 30 GLN B N 1
ATOM 5946 C CA . GLN B 1 30 ? -28.656 42.344 6.895 1 87.06 30 GLN B CA 1
ATOM 5947 C C . GLN B 1 30 ? -29.312 41.062 6.406 1 87.06 30 GLN B C 1
ATOM 5949 O O . GLN B 1 30 ? -28.875 39.969 6.773 1 87.06 30 GLN B O 1
ATOM 5954 N N . VAL B 1 31 ? -30.328 41.188 5.652 1 84.19 31 VAL B N 1
ATOM 5955 C CA . VAL B 1 31 ? -30.953 40.094 4.941 1 84.19 31 VAL B CA 1
ATOM 5956 C C . VAL B 1 31 ? -30.656 40.188 3.449 1 84.19 31 VAL B C 1
ATOM 5958 O O . VAL B 1 31 ? -30.922 41.219 2.83 1 84.19 31 VAL B O 1
ATOM 5961 N N . ARG B 1 32 ? -30.062 39.188 2.979 1 82.12 32 ARG B N 1
ATOM 5962 C CA . ARG B 1 32 ? -29.625 39.219 1.587 1 82.12 32 ARG B CA 1
ATOM 5963 C C . ARG B 1 32 ? -30.203 38.031 0.805 1 82.12 32 ARG B C 1
ATOM 5965 O O . ARG B 1 32 ? -30.578 37.031 1.389 1 82.12 32 ARG B O 1
ATOM 5972 N N . ASP B 1 33 ? -30.469 38.219 -0.456 1 77.81 33 ASP B N 1
ATOM 5973 C CA . ASP B 1 33 ? -30.859 37.156 -1.372 1 77.81 33 ASP B CA 1
ATOM 5974 C C . ASP B 1 33 ? -29.641 36.5 -2.023 1 77.81 33 ASP B C 1
ATOM 5976 O O . ASP B 1 33 ? -28.75 37.188 -2.521 1 77.81 33 ASP B O 1
ATOM 5980 N N . SER B 1 34 ? -29.453 35.25 -1.732 1 72.88 34 SER B N 1
ATOM 5981 C CA . SER B 1 34 ? -28.328 34.531 -2.33 1 72.88 34 SER B CA 1
ATOM 5982 C C . SER B 1 34 ? -28.703 34 -3.711 1 72.88 34 SER B C 1
ATOM 5984 O O . SER B 1 34 ? -29.656 33.25 -3.854 1 72.88 34 SER B O 1
ATOM 5986 N N . ASP B 1 35 ? -28.156 34.562 -4.727 1 64.62 35 ASP B N 1
ATOM 5987 C CA . ASP B 1 35 ? -28.312 34.062 -6.086 1 64.62 35 ASP B CA 1
ATOM 5988 C C . ASP B 1 35 ? -26.953 33.719 -6.703 1 64.62 35 ASP B C 1
ATOM 5990 O O . ASP B 1 35 ? -25.906 34 -6.113 1 64.62 35 ASP B O 1
ATOM 5994 N N . PRO B 1 36 ? -26.938 32.906 -7.789 1 58.53 36 PRO B N 1
ATOM 5995 C CA . PRO B 1 36 ? -25.688 32.5 -8.422 1 58.53 36 PRO B CA 1
ATOM 5996 C C . PRO B 1 36 ? -24.797 33.688 -8.789 1 58.53 36 PRO B C 1
ATOM 5998 O O . PRO B 1 36 ? -23.578 33.531 -8.961 1 58.53 36 PRO B O 1
ATOM 6001 N N . PHE B 1 37 ? -25.453 34.844 -8.906 1 54.84 37 PHE B N 1
ATOM 6002 C CA . PHE B 1 37 ? -24.703 35.969 -9.414 1 54.84 37 PHE B CA 1
ATOM 6003 C C . PHE B 1 37 ? -24.281 36.906 -8.273 1 54.84 37 PHE B C 1
ATOM 6005 O O . PHE B 1 37 ? -23.578 37.875 -8.492 1 54.84 37 PHE B O 1
ATOM 6012 N N . GLY B 1 38 ? -24.641 36.531 -7.121 1 62.25 38 GLY B N 1
ATOM 6013 C CA . GLY B 1 38 ? -24.266 37.375 -5.992 1 62.25 38 GLY B CA 1
ATOM 6014 C C . GLY B 1 38 ? -25.328 37.469 -4.922 1 62.25 38 GLY B C 1
ATOM 6015 O O . GLY B 1 38 ? -26.312 36.719 -4.961 1 62.25 38 GLY B O 1
ATOM 6016 N N . SER B 1 39 ? -24.953 38.281 -3.783 1 69.69 39 SER B N 1
ATOM 6017 C CA . SER B 1 39 ? -25.875 38.469 -2.678 1 69.69 39 SER B CA 1
ATOM 6018 C C . SER B 1 39 ? -26.406 39.906 -2.645 1 69.69 39 SER B C 1
ATOM 6020 O O . SER B 1 39 ? -25.641 40.844 -2.383 1 69.69 39 SER B O 1
ATOM 6022 N N . ASP B 1 40 ? -27.656 40.031 -3.082 1 77.81 40 ASP B N 1
ATOM 6023 C CA . ASP B 1 40 ? -28.266 41.344 -3.047 1 77.81 40 ASP B CA 1
ATOM 6024 C C . ASP B 1 40 ? -28.922 41.625 -1.697 1 77.81 40 ASP B C 1
ATOM 6026 O O . ASP B 1 40 ? -29.547 40.719 -1.116 1 77.81 40 ASP B O 1
ATOM 6030 N N . LEU B 1 41 ? -28.719 42.812 -1.25 1 84.12 41 LEU B N 1
ATOM 6031 C CA . LEU B 1 41 ? -29.328 43.188 0.017 1 84.12 41 LEU B CA 1
ATOM 6032 C C . LEU B 1 41 ? -30.828 43.406 -0.138 1 84.12 41 LEU B C 1
ATOM 6034 O O . LEU B 1 41 ? -31.266 44.219 -0.961 1 84.12 41 LEU B O 1
ATOM 6038 N N . ILE B 1 42 ? -31.609 42.719 0.532 1 82.75 42 ILE B N 1
ATOM 6039 C CA . ILE B 1 42 ? -33.062 42.906 0.569 1 82.75 42 ILE B CA 1
ATOM 6040 C C . ILE B 1 42 ? -33.406 44.031 1.521 1 82.75 42 ILE B C 1
ATOM 6042 O O . ILE B 1 42 ? -34.219 44.906 1.179 1 82.75 42 ILE B O 1
ATOM 6046 N N . GLY B 1 43 ? -32.812 43.969 2.656 1 87.31 43 GLY B N 1
ATOM 6047 C CA . GLY B 1 43 ? -33.031 44.969 3.688 1 87.31 43 GLY B CA 1
ATOM 6048 C C . GLY B 1 43 ? -32.156 44.75 4.914 1 87.31 43 GLY B C 1
ATOM 6049 O O . GLY B 1 43 ? -31.422 43.781 5.004 1 87.31 43 GLY B O 1
ATOM 6050 N N . PHE B 1 44 ? -32.156 45.75 5.738 1 91.06 44 PHE B N 1
ATOM 6051 C CA . PHE B 1 44 ? -31.375 45.656 6.961 1 91.06 44 PHE B CA 1
ATOM 6052 C C . PHE B 1 44 ? -32.188 46.188 8.156 1 91.06 44 PHE B C 1
ATOM 6054 O O . PHE B 1 44 ? -33.125 46.969 7.992 1 91.06 44 PHE B O 1
ATOM 6061 N N . ALA B 1 45 ? -31.938 45.688 9.266 1 91 45 ALA B N 1
ATOM 6062 C CA . ALA B 1 45 ? -32.469 46.156 10.547 1 91 45 ALA B CA 1
ATOM 6063 C C . ALA B 1 45 ? -31.328 46.656 11.453 1 91 45 ALA B C 1
ATOM 6065 O O . ALA B 1 45 ? -30.203 46.156 11.398 1 91 45 ALA B O 1
ATOM 6066 N N . THR B 1 46 ? -31.609 47.688 12.227 1 89.69 46 THR B N 1
ATOM 6067 C CA . THR B 1 46 ? -30.594 48.25 13.109 1 89.69 46 THR B CA 1
ATOM 6068 C C . THR B 1 46 ? -31.078 48.281 14.555 1 89.69 46 THR B C 1
ATOM 6070 O O . THR B 1 46 ? -32.281 48.406 14.805 1 89.69 46 THR B O 1
ATOM 6073 N N . LEU B 1 47 ? -30.172 48.094 15.414 1 88.94 47 LEU B N 1
ATOM 6074 C CA . LEU B 1 47 ? -30.406 48.219 16.844 1 88.94 47 LEU B CA 1
ATOM 6075 C C . LEU B 1 47 ? -29.312 49.062 17.5 1 88.94 47 LEU B C 1
ATOM 6077 O O . LEU B 1 47 ? -28.125 48.781 17.297 1 88.94 47 LEU B O 1
ATOM 6081 N N . PRO B 1 48 ? -29.719 50.062 18.25 1 88.38 48 PRO B N 1
ATOM 6082 C CA . PRO B 1 48 ? -28.672 50.781 18.969 1 88.38 48 PRO B CA 1
ATOM 6083 C C . PRO B 1 48 ? -27.891 49.906 19.938 1 88.38 48 PRO B C 1
ATOM 6085 O O . PRO B 1 48 ? -28.469 49.062 20.641 1 88.38 48 PRO B O 1
ATOM 6088 N N . ALA B 1 49 ? -26.625 50.062 19.938 1 88.94 49 ALA B N 1
ATOM 6089 C CA . ALA B 1 49 ? -25.75 49.25 20.797 1 88.94 49 ALA B CA 1
ATOM 6090 C C . ALA B 1 49 ? -26.125 49.438 22.266 1 88.94 49 ALA B C 1
ATOM 6092 O O . ALA B 1 49 ? -26.016 48.469 23.047 1 88.94 49 ALA B O 1
ATOM 6093 N N . ALA B 1 50 ? -26.594 50.594 22.594 1 86.75 50 ALA B N 1
ATOM 6094 C CA . ALA B 1 50 ? -26.938 50.906 23.969 1 86.75 50 ALA B CA 1
ATOM 6095 C C . ALA B 1 50 ? -28.094 50.031 24.453 1 86.75 50 ALA B C 1
ATOM 6097 O O . ALA B 1 50 ? -28.156 49.688 25.641 1 86.75 50 ALA B O 1
ATOM 6098 N N . THR B 1 51 ? -28.922 49.75 23.516 1 85.81 51 THR B N 1
ATOM 6099 C CA . THR B 1 51 ? -30.078 48.906 23.844 1 85.81 51 THR B CA 1
ATOM 6100 C C . THR B 1 51 ? -29.641 47.5 24.266 1 85.81 51 THR B C 1
ATOM 6102 O O . THR B 1 51 ? -30.281 46.875 25.109 1 85.81 51 THR B O 1
ATOM 6105 N N . LEU B 1 52 ? -28.594 47.094 23.734 1 85.5 52 LEU B N 1
ATOM 6106 C CA . LEU B 1 52 ? -28.109 45.75 24.016 1 85.5 52 LEU B CA 1
ATOM 6107 C C . LEU B 1 52 ? -27.25 45.75 25.266 1 85.5 52 LEU B C 1
ATOM 6109 O O . LEU B 1 52 ? -27.266 44.75 26.016 1 85.5 52 LEU B O 1
ATOM 6113 N N . LEU B 1 53 ? -26.5 46.781 25.5 1 81.44 53 LEU B N 1
ATOM 6114 C CA . LEU B 1 53 ? -25.547 46.812 26.609 1 81.44 53 LEU B CA 1
ATOM 6115 C C . LEU B 1 53 ? -26.281 46.938 27.938 1 81.44 53 LEU B C 1
ATOM 6117 O O . LEU B 1 53 ? -25.922 46.281 28.922 1 81.44 53 LEU B O 1
ATOM 6121 N N . ASP B 1 54 ? -27.203 47.969 28.016 1 70.31 54 ASP B N 1
ATOM 6122 C CA . ASP B 1 54 ? -27.859 48.312 29.266 1 70.31 54 ASP B CA 1
ATOM 6123 C C . ASP B 1 54 ? -29.125 47.5 29.469 1 70.31 54 ASP B C 1
ATOM 6125 O O . ASP B 1 54 ? -29.734 47.562 30.547 1 70.31 54 ASP B O 1
ATOM 6129 N N . GLY B 1 55 ? -29.359 46.656 28.484 1 65.75 55 GLY B N 1
ATOM 6130 C CA . GLY B 1 55 ? -30.734 46.188 28.531 1 65.75 55 GLY B CA 1
ATOM 6131 C C . GLY B 1 55 ? -30.859 44.688 28.797 1 65.75 55 GLY B C 1
ATOM 6132 O O . GLY B 1 55 ? -29.844 44.031 29.016 1 65.75 55 GLY B O 1
ATOM 6133 N N . LYS B 1 56 ? -31.984 44.219 29.109 1 79.38 56 LYS B N 1
ATOM 6134 C CA . LYS B 1 56 ? -32.438 42.844 29.141 1 79.38 56 LYS B CA 1
ATOM 6135 C C . LYS B 1 56 ? -32.312 42.188 27.766 1 79.38 56 LYS B C 1
ATOM 6137 O O . LYS B 1 56 ? -32.344 42.875 26.75 1 79.38 56 LYS B O 1
ATOM 6142 N N . PRO B 1 57 ? -32 41 27.828 1 87.56 57 PRO B N 1
ATOM 6143 C CA . PRO B 1 57 ? -31.984 40.281 26.547 1 87.56 57 PRO B CA 1
ATOM 6144 C C . PRO B 1 57 ? -33.219 40.594 25.703 1 87.56 57 PRO B C 1
ATOM 6146 O O . PRO B 1 57 ? -34.344 40.719 26.25 1 87.56 57 PRO B O 1
ATOM 6149 N N . ILE B 1 58 ? -33 40.875 24.484 1 89.19 58 ILE B N 1
ATOM 6150 C CA . ILE B 1 58 ? -34.094 41 23.531 1 89.19 58 ILE B CA 1
ATOM 6151 C C . ILE B 1 58 ? -34.594 39.625 23.141 1 89.19 58 ILE B C 1
ATOM 6153 O O . ILE B 1 58 ? -33.812 38.781 22.656 1 89.19 58 ILE B O 1
ATOM 6157 N N . VAL B 1 59 ? -35.875 39.375 23.438 1 90.94 59 VAL B N 1
ATOM 6158 C CA . VAL B 1 59 ? -36.406 38.031 23.156 1 90.94 59 VAL B CA 1
ATOM 6159 C C . VAL B 1 59 ? -37.469 38.125 22.078 1 90.94 59 VAL B C 1
ATOM 6161 O O . VAL B 1 59 ? -38.469 38.844 22.234 1 90.94 59 VAL B O 1
ATOM 6164 N N . ASP B 1 60 ? -37.219 37.469 21.047 1 91 60 ASP B N 1
ATOM 6165 C CA . ASP B 1 60 ? -38.188 37.281 19.969 1 91 60 ASP B CA 1
ATOM 6166 C C . ASP B 1 60 ? -38.75 38.594 19.5 1 91 60 ASP B C 1
ATOM 6168 O O . ASP B 1 60 ? -39.969 38.75 19.422 1 91 60 ASP B O 1
ATOM 6172 N N . ALA B 1 61 ? -37.969 39.5 19.219 1 90.62 61 ALA B N 1
ATOM 6173 C CA . ALA B 1 61 ? -38.375 40.812 18.766 1 90.62 61 ALA B CA 1
ATOM 6174 C C . ALA B 1 61 ? -38.375 40.906 17.25 1 90.62 61 ALA B C 1
ATOM 6176 O O . ALA B 1 61 ? -37.469 40.375 16.594 1 90.62 61 ALA B O 1
ATOM 6177 N N . TRP B 1 62 ? -39.438 41.438 16.766 1 92.5 62 TRP B N 1
ATOM 6178 C CA . TRP B 1 62 ? -39.469 41.719 15.328 1 92.5 62 TRP B CA 1
ATOM 6179 C C . TRP B 1 62 ? -38.875 43.094 15.039 1 92.5 62 TRP B C 1
ATOM 6181 O O . TRP B 1 62 ? -39.344 44.094 15.578 1 92.5 62 TRP B O 1
ATOM 6191 N N . LEU B 1 63 ? -37.875 43.094 14.273 1 91.19 63 LEU B N 1
ATOM 6192 C CA . LEU B 1 63 ? -37.25 44.344 13.828 1 91.19 63 LEU B CA 1
ATOM 6193 C C . LEU B 1 63 ? -37.625 44.625 12.375 1 91.19 63 LEU B C 1
ATOM 6195 O O . LEU B 1 63 ? -37.469 43.781 11.508 1 91.19 63 LEU B O 1
ATOM 6199 N N . PRO B 1 64 ? -38.125 45.812 12.172 1 89.75 64 PRO B N 1
ATOM 6200 C CA . PRO B 1 64 ? -38.438 46.156 10.781 1 89.75 64 PRO B CA 1
ATOM 6201 C C . PRO B 1 64 ? -37.219 46.188 9.883 1 89.75 64 PRO B C 1
ATOM 6203 O O . PRO B 1 64 ? -36.156 46.656 10.305 1 89.75 64 PRO B O 1
ATOM 6206 N N . LEU B 1 65 ? -37.406 45.688 8.672 1 91.5 65 LEU B N 1
ATOM 6207 C CA . LEU B 1 65 ? -36.344 45.781 7.656 1 91.5 65 LEU B CA 1
ATOM 6208 C C . LEU B 1 65 ? -36.5 47.062 6.836 1 91.5 65 LEU B C 1
ATOM 6210 O O . LEU B 1 65 ? -37.625 47.406 6.441 1 91.5 65 LEU B O 1
ATOM 6214 N N . LEU B 1 66 ? -35.375 47.688 6.715 1 90.88 66 LEU B N 1
ATOM 6215 C CA . LEU B 1 66 ? -35.375 48.906 5.898 1 90.88 66 LEU B CA 1
ATOM 6216 C C . LEU B 1 66 ? -34.625 48.656 4.59 1 90.88 66 LEU B C 1
ATOM 6218 O O . LEU B 1 66 ? -33.719 47.812 4.531 1 90.88 66 LEU B O 1
ATOM 6222 N N . ARG B 1 67 ? -35.062 49.375 3.576 1 88.56 67 ARG B N 1
ATOM 6223 C CA . ARG B 1 67 ? -34.344 49.344 2.316 1 88.56 67 ARG B CA 1
ATOM 6224 C C . ARG B 1 67 ? -32.938 49.938 2.488 1 88.56 67 ARG B C 1
ATOM 6226 O O . ARG B 1 67 ? -32.688 50.688 3.434 1 88.56 67 ARG B O 1
ATOM 6233 N N . PRO B 1 68 ? -32.031 49.562 1.533 1 77.62 68 PRO B N 1
ATOM 6234 C CA . PRO B 1 68 ? -30.656 50.094 1.609 1 77.62 68 PRO B CA 1
ATOM 6235 C C . PRO B 1 68 ? -30.609 51.625 1.594 1 77.62 68 PRO B C 1
ATOM 6237 O O . PRO B 1 68 ? -29.688 52.219 2.152 1 77.62 68 PRO B O 1
ATOM 6240 N N . ASP B 1 69 ? -31.672 52.219 1.03 1 78.5 69 ASP B N 1
ATOM 6241 C CA . ASP B 1 69 ? -31.688 53.688 0.927 1 78.5 69 ASP B CA 1
ATOM 6242 C C . ASP B 1 69 ? -32.375 54.312 2.143 1 78.5 69 ASP B C 1
ATOM 6244 O O . ASP B 1 69 ? -32.375 55.531 2.281 1 78.5 69 ASP B O 1
ATOM 6248 N N . GLY B 1 70 ? -32.781 53.531 3.055 1 72.19 70 GLY B N 1
ATOM 6249 C CA . GLY B 1 70 ? -33.375 54 4.289 1 72.19 70 GLY B CA 1
ATOM 6250 C C . GLY B 1 70 ? -34.812 54.469 4.113 1 72.19 70 GLY B C 1
ATOM 6251 O O . GLY B 1 70 ? -35.469 54.906 5.07 1 72.19 70 GLY B O 1
ATOM 6252 N N . ARG B 1 71 ? -35.281 54.438 2.883 1 78.31 71 ARG B N 1
ATOM 6253 C CA . ARG B 1 71 ? -36.594 55 2.588 1 78.31 71 ARG B CA 1
ATOM 6254 C C . ARG B 1 71 ? -37.688 53.938 2.725 1 78.31 71 ARG B C 1
ATOM 6256 O O . ARG B 1 71 ? -38.188 53.406 1.722 1 78.31 71 ARG B O 1
ATOM 6263 N N . GLY B 1 72 ? -37.938 53.438 3.922 1 80.19 72 GLY B N 1
ATOM 6264 C CA . GLY B 1 72 ? -39.062 52.562 4.191 1 80.19 72 GLY B CA 1
ATOM 6265 C C . GLY B 1 72 ? -38.719 51.094 4.062 1 80.19 72 GLY B C 1
ATOM 6266 O O . GLY B 1 72 ? -37.594 50.75 3.785 1 80.19 72 GLY B O 1
ATOM 6267 N N . PRO B 1 73 ? -39.75 50.219 4.297 1 86.19 73 PRO B N 1
ATOM 6268 C CA . PRO B 1 73 ? -39.531 48.781 4.207 1 86.19 73 PRO B CA 1
ATOM 6269 C C . PRO B 1 73 ? -39.5 48.281 2.768 1 86.19 73 PRO B C 1
ATOM 6271 O O . PRO B 1 73 ? -40.062 48.906 1.873 1 86.19 73 PRO B O 1
ATOM 6274 N N . PRO B 1 74 ? -38.656 47.25 2.43 1 85.5 74 PRO B N 1
ATOM 6275 C CA . PRO B 1 74 ? -38.656 46.656 1.084 1 85.5 74 PRO B CA 1
ATOM 6276 C C . PRO B 1 74 ? -40.062 46.25 0.63 1 85.5 74 PRO B C 1
ATOM 6278 O O . PRO B 1 74 ? -40.438 46.469 -0.524 1 85.5 74 PRO B O 1
ATOM 6281 N N . LYS B 1 75 ? -40.812 45.594 1.401 1 85.44 75 LYS B N 1
ATOM 6282 C CA . LYS B 1 75 ? -42.219 45.25 1.26 1 85.44 75 LYS B CA 1
ATOM 6283 C C . LYS B 1 75 ? -42.969 45.5 2.559 1 85.44 75 LYS B C 1
ATOM 6285 O O . LYS B 1 75 ? -42.375 45.531 3.637 1 85.44 75 LYS B O 1
ATOM 6290 N N . PRO B 1 76 ? -44.312 45.656 2.312 1 83.62 76 PRO B N 1
ATOM 6291 C CA . PRO B 1 76 ? -45.094 45.875 3.541 1 83.62 76 PRO B CA 1
ATOM 6292 C C . PRO B 1 76 ? -44.906 44.719 4.551 1 83.62 76 PRO B C 1
ATOM 6294 O O . PRO B 1 76 ? -44.906 43.562 4.172 1 83.62 76 PRO B O 1
ATOM 6297 N N . ASN B 1 77 ? -44.625 45.062 5.773 1 84.81 77 ASN B N 1
ATOM 6298 C CA . ASN B 1 77 ? -44.531 44.156 6.91 1 84.81 77 ASN B CA 1
ATOM 6299 C C . ASN B 1 77 ? -43.25 43.344 6.863 1 84.81 77 ASN B C 1
ATOM 6301 O O . ASN B 1 77 ? -43.188 42.219 7.402 1 84.81 77 ASN B O 1
ATOM 6305 N N . SER B 1 78 ? -42.281 43.844 6.051 1 90.06 78 SER B N 1
ATOM 6306 C CA . SER B 1 78 ? -40.969 43.188 6.066 1 90.06 78 SER B CA 1
ATOM 6307 C C . SER B 1 78 ? -40.281 43.375 7.414 1 90.06 78 SER B C 1
ATOM 6309 O O . SER B 1 78 ? -40.094 44.5 7.879 1 90.06 78 SER B O 1
ATOM 6311 N N . ALA B 1 79 ? -39.938 42.219 8.055 1 91.62 79 ALA B N 1
ATOM 6312 C CA . ALA B 1 79 ? -39.312 42.25 9.367 1 91.62 79 ALA B CA 1
ATOM 6313 C C . ALA B 1 79 ? -38.5 40.969 9.625 1 91.62 79 ALA B C 1
ATOM 6315 O O . ALA B 1 79 ? -38.688 39.969 8.938 1 91.62 79 ALA B O 1
ATOM 6316 N N . ILE B 1 80 ? -37.562 41.094 10.523 1 90.62 80 ILE B N 1
ATOM 6317 C CA . ILE B 1 80 ? -36.781 39.938 10.969 1 90.62 80 ILE B CA 1
ATOM 6318 C C . ILE B 1 80 ? -36.969 39.75 12.469 1 90.62 80 ILE B C 1
ATOM 6320 O O . ILE B 1 80 ? -37 40.719 13.227 1 90.62 80 ILE B O 1
ATOM 6324 N N . ARG B 1 81 ? -37.25 38.531 12.82 1 91.69 81 ARG B N 1
ATOM 6325 C CA . ARG B 1 81 ? -37.406 38.188 14.234 1 91.69 81 ARG B CA 1
ATOM 6326 C C . ARG B 1 81 ? -36.062 37.75 14.828 1 91.69 81 ARG B C 1
ATOM 6328 O O . ARG B 1 81 ? -35.406 36.844 14.297 1 91.69 81 ARG B O 1
ATOM 6335 N N . VAL B 1 82 ? -35.594 38.406 15.922 1 91.31 82 VAL B N 1
ATOM 6336 C CA . VAL B 1 82 ? -34.281 38.094 16.5 1 91.31 82 VAL B CA 1
ATOM 6337 C C . VAL B 1 82 ? -34.375 38.062 18.016 1 91.31 82 VAL B C 1
ATOM 6339 O O . VAL B 1 82 ? -35.25 38.688 18.609 1 91.31 82 VAL B O 1
ATOM 6342 N N . SER B 1 83 ? -33.656 37.188 18.609 1 91.5 83 SER B N 1
ATOM 6343 C CA . SER B 1 83 ? -33.344 37.219 20.031 1 91.5 83 SER B CA 1
ATOM 6344 C C . SER B 1 83 ? -31.859 37.531 20.234 1 91.5 83 SER B C 1
ATOM 6346 O O . SER B 1 83 ? -30.984 36.875 19.625 1 91.5 83 SER B O 1
ATOM 6348 N N . LEU B 1 84 ? -31.516 38.562 21.016 1 91.19 84 LEU B N 1
ATOM 6349 C CA . LEU B 1 84 ? -30.141 39 21.188 1 91.19 84 LEU B CA 1
ATOM 6350 C C . LEU B 1 84 ? -29.797 39.156 22.672 1 91.19 84 LEU B C 1
ATOM 6352 O O . LEU B 1 84 ? -30.625 39.656 23.453 1 91.19 84 LEU B O 1
ATOM 6356 N N . THR B 1 85 ? -28.781 38.625 23 1 88.62 85 THR B N 1
ATOM 6357 C CA . THR B 1 85 ? -28.234 38.781 24.344 1 88.62 85 THR B CA 1
ATOM 6358 C C . THR B 1 85 ? -26.766 39.188 24.281 1 88.62 85 THR B C 1
ATOM 6360 O O . THR B 1 85 ? -26 38.656 23.484 1 88.62 85 THR B O 1
ATOM 6363 N N . PHE B 1 86 ? -26.422 40.219 25 1 89.06 86 PHE B N 1
ATOM 6364 C CA . PHE B 1 86 ? -25.031 40.656 25.141 1 89.06 86 PHE B CA 1
ATOM 6365 C C . PHE B 1 86 ? -24.422 40.094 26.422 1 89.06 86 PHE B C 1
ATOM 6367 O O . PHE B 1 86 ? -25 40.281 27.5 1 89.06 86 PHE B O 1
ATOM 6374 N N . THR B 1 87 ? -23.375 39.469 26.328 1 85.12 87 THR B N 1
ATOM 6375 C CA . THR B 1 87 ? -22.641 38.969 27.484 1 85.12 87 THR B CA 1
ATOM 6376 C C . THR B 1 87 ? -21.266 39.625 27.578 1 85.12 87 THR B C 1
ATOM 6378 O O . THR B 1 87 ? -20.406 39.406 26.734 1 85.12 87 THR B O 1
ATOM 6381 N N . PRO B 1 88 ? -21.109 40.438 28.594 1 82.75 88 PRO B N 1
ATOM 6382 C CA . PRO B 1 88 ? -19.812 41.062 28.734 1 82.75 88 PRO B CA 1
ATOM 6383 C C . PRO B 1 88 ? -18.672 40.062 28.938 1 82.75 88 PRO B C 1
ATOM 6385 O O . PRO B 1 88 ? -18.859 39.031 29.594 1 82.75 88 PRO B O 1
ATOM 6388 N N . ALA B 1 89 ? -17.578 40.438 28.391 1 77.56 89 ALA B N 1
ATOM 6389 C CA . ALA B 1 89 ? -16.422 39.562 28.484 1 77.56 89 ALA B CA 1
ATOM 6390 C C . ALA B 1 89 ? -15.992 39.375 29.938 1 77.56 89 ALA B C 1
ATOM 6392 O O . ALA B 1 89 ? -15.445 38.312 30.312 1 77.56 89 ALA B O 1
ATOM 6393 N N . SER B 1 90 ? -16.234 40.406 30.75 1 68.81 90 SER B N 1
ATOM 6394 C CA . SER B 1 90 ? -15.836 40.406 32.156 1 68.81 90 SER B CA 1
ATOM 6395 C C . SER B 1 90 ? -16.703 39.438 32.969 1 68.81 90 SER B C 1
ATOM 6397 O O . SER B 1 90 ? -16.297 39 34.031 1 68.81 90 SER B O 1
ATOM 6399 N N . SER B 1 91 ? -17.984 39.344 32.594 1 59.12 91 SER B N 1
ATOM 6400 C CA . SER B 1 91 ? -18.922 38.562 33.375 1 59.12 91 SER B CA 1
ATOM 6401 C C . SER B 1 91 ? -18.609 37.062 33.25 1 59.12 91 SER B C 1
ATOM 6403 O O . SER B 1 91 ? -19.203 36.25 33.969 1 59.12 91 SER B O 1
ATOM 6405 N N . SER B 1 92 ? -17.969 36.75 32.312 1 52.69 92 SER B N 1
ATOM 6406 C CA . SER B 1 92 ? -17.688 35.312 32.219 1 52.69 92 SER B CA 1
ATOM 6407 C C . SER B 1 92 ? -16.844 34.844 33.375 1 52.69 92 SER B C 1
ATOM 6409 O O . SER B 1 92 ? -15.75 35.344 33.625 1 52.69 92 SER B O 1
ATOM 6411 N N . PRO B 1 93 ? -17.578 34.469 34.531 1 45.16 93 PRO B N 1
ATOM 6412 C CA . PRO B 1 93 ? -16.812 34.031 35.719 1 45.16 93 PRO B CA 1
ATOM 6413 C C . PRO B 1 93 ? -15.539 33.281 35.344 1 45.16 93 PRO B C 1
ATOM 6415 O O . PRO B 1 93 ? -15.586 32.25 34.656 1 45.16 93 PRO B O 1
ATOM 6418 N N . SER B 1 94 ? -14.586 33.875 35 1 45.97 94 SER B N 1
ATOM 6419 C CA . SER B 1 94 ? -13.281 33.25 34.969 1 45.97 94 SER B CA 1
ATOM 6420 C C . SER B 1 94 ? -13.055 32.375 36.188 1 45.97 94 SER B C 1
ATOM 6422 O O . SER B 1 94 ? -12.742 32.906 37.281 1 45.97 94 SER B O 1
ATOM 6424 N N . ARG B 1 95 ? -13.961 31.641 36.656 1 43.28 95 ARG B N 1
ATOM 6425 C CA . ARG B 1 95 ? -13.461 30.812 37.75 1 43.28 95 ARG B CA 1
ATOM 6426 C C . ARG B 1 95 ? -12.086 30.25 37.406 1 43.28 95 ARG B C 1
ATOM 6428 O O . ARG B 1 95 ? -11.852 29.766 36.312 1 43.28 95 ARG B O 1
ATOM 6435 N N . ARG B 1 96 ? -11.148 30.672 38.156 1 45.5 96 ARG B N 1
ATOM 6436 C CA . ARG B 1 96 ? -9.734 30.328 38.219 1 45.5 96 ARG B CA 1
ATOM 6437 C C . ARG B 1 96 ? -9.5 28.875 37.812 1 45.5 96 ARG B C 1
ATOM 6439 O O . ARG B 1 96 ? -8.453 28.547 37.25 1 45.5 96 ARG B O 1
ATOM 6446 N N . ARG B 1 97 ? -10.344 28.016 38.281 1 45.66 97 ARG B N 1
ATOM 6447 C CA . ARG B 1 97 ? -9.984 26.594 38.25 1 45.66 97 ARG B CA 1
ATOM 6448 C C . ARG B 1 97 ? -10.031 26.047 36.812 1 45.66 97 ARG B C 1
ATOM 6450 O O . ARG B 1 97 ? -9.289 25.125 36.469 1 45.66 97 ARG B O 1
ATOM 6457 N N . HIS B 1 98 ? -10.961 26.562 35.906 1 54.91 98 HIS B N 1
ATOM 6458 C CA . HIS B 1 98 ? -11.047 25.891 34.625 1 54.91 98 HIS B CA 1
ATOM 6459 C C . HIS B 1 98 ? -10.875 26.875 33.469 1 54.91 98 HIS B C 1
ATOM 6461 O O . HIS B 1 98 ? -11.594 26.797 32.469 1 54.91 98 HIS B O 1
ATOM 6467 N N . ARG B 1 99 ? -9.906 27.734 33.625 1 62.41 99 ARG B N 1
ATOM 6468 C CA . ARG B 1 99 ? -9.656 28.875 32.719 1 62.41 99 ARG B CA 1
ATOM 6469 C C . ARG B 1 99 ? -9.438 28.406 31.297 1 62.41 99 ARG B C 1
ATOM 6471 O O . ARG B 1 99 ? -9.938 29.031 30.359 1 62.41 99 ARG B O 1
ATOM 6478 N N . PHE B 1 100 ? -8.875 27.219 31.172 1 71.44 100 PHE B N 1
ATOM 6479 C CA . PHE B 1 100 ? -8.531 26.766 29.828 1 71.44 100 PHE B CA 1
ATOM 6480 C C . PHE B 1 100 ? -9.188 25.422 29.516 1 71.44 100 PHE B C 1
ATOM 6482 O O . PHE B 1 100 ? -8.555 24.547 28.922 1 71.44 100 PHE B O 1
ATOM 6489 N N . GLY B 1 101 ? -10.43 25.312 29.938 1 74.38 101 GLY B N 1
ATOM 6490 C CA . GLY B 1 101 ? -11.125 24.047 29.812 1 74.38 101 GLY B CA 1
ATOM 6491 C C . GLY B 1 101 ? -11.625 23.781 28.406 1 74.38 101 GLY B C 1
ATOM 6492 O O . GLY B 1 101 ? -12.523 22.969 28.203 1 74.38 101 GLY B O 1
ATOM 6493 N N . GLY B 1 102 ? -11.25 24.484 27.422 1 84 102 GLY B N 1
ATOM 6494 C CA . GLY B 1 102 ? -11.625 24.234 26.031 1 84 102 GLY B CA 1
ATOM 6495 C C . GLY B 1 102 ? -12.539 25.312 25.469 1 84 102 GLY B C 1
ATOM 6496 O O . GLY B 1 102 ? -13.047 26.156 26.203 1 84 102 GLY B O 1
ATOM 6497 N N . VAL B 1 103 ? -12.617 25.359 24.203 1 91.5 103 VAL B N 1
ATOM 6498 C CA . VAL B 1 103 ? -13.492 26.281 23.469 1 91.5 103 VAL B CA 1
ATOM 6499 C C . VAL B 1 103 ? -14.445 25.469 22.578 1 91.5 103 VAL B C 1
ATOM 6501 O O . VAL B 1 103 ? -14.125 24.359 22.156 1 91.5 103 VAL B O 1
ATOM 6504 N N . PRO B 1 104 ? -15.727 25.969 22.5 1 91.19 104 PRO B N 1
ATOM 6505 C CA . PRO B 1 104 ? -16.609 25.281 21.562 1 91.19 104 PRO B CA 1
ATOM 6506 C C . PRO B 1 104 ? -16.016 25.203 20.156 1 91.19 104 PRO B C 1
ATOM 6508 O O . PRO B 1 104 ? -15.734 26.25 19.547 1 91.19 104 PRO B O 1
ATOM 6511 N N . ALA B 1 105 ? -15.797 24.047 19.703 1 95.38 105 ALA B N 1
ATOM 6512 C CA . ALA B 1 105 ? -15.18 23.797 18.406 1 95.38 105 ALA B CA 1
ATOM 6513 C C . ALA B 1 105 ? -15.617 22.438 17.859 1 95.38 105 ALA B C 1
ATOM 6515 O O . ALA B 1 105 ? -16.312 21.672 18.531 1 95.38 105 ALA B O 1
ATOM 6516 N N . TYR B 1 106 ? -15.344 22.172 16.609 1 96.88 106 TYR B N 1
ATOM 6517 C CA . TYR B 1 106 ? -15.688 20.922 15.961 1 96.88 106 TYR B CA 1
ATOM 6518 C C . TYR B 1 106 ? -15.164 19.734 16.75 1 96.88 106 TYR B C 1
ATOM 6520 O O . TYR B 1 106 ? -15.875 18.75 16.953 1 96.88 106 TYR B O 1
ATOM 6528 N N . PHE B 1 107 ? -13.891 19.781 17.203 1 97.19 107 PHE B N 1
ATOM 6529 C CA . PHE B 1 107 ? -13.297 18.734 18.031 1 97.19 107 PHE B CA 1
ATOM 6530 C C . PHE B 1 107 ? -13.352 19.109 19.5 1 97.19 107 PHE B C 1
ATOM 6532 O O . PHE B 1 107 ? -13.102 20.266 19.859 1 97.19 107 PHE B O 1
ATOM 6539 N N . PRO B 1 108 ? -13.648 18.234 20.359 1 95.31 108 PRO B N 1
ATOM 6540 C CA . PRO B 1 108 ? -13.711 18.531 21.781 1 95.31 108 PRO B CA 1
ATOM 6541 C C . PRO B 1 108 ? -12.336 18.516 22.453 1 95.31 108 PRO B C 1
ATOM 6543 O O . PRO B 1 108 ? -11.359 18.047 21.859 1 95.31 108 PRO B O 1
ATOM 6546 N N . ALA B 1 109 ? -12.289 19.078 23.625 1 95.31 109 ALA B N 1
ATOM 6547 C CA . ALA B 1 109 ? -11.078 18.953 24.438 1 95.31 109 ALA B CA 1
ATOM 6548 C C . ALA B 1 109 ? -10.836 17.5 24.844 1 95.31 109 ALA B C 1
ATOM 6550 O O . ALA B 1 109 ? -11.781 16.781 25.172 1 95.31 109 ALA B O 1
ATOM 6551 N N . ARG B 1 110 ? -9.641 17.047 24.734 1 95.69 110 ARG B N 1
ATOM 6552 C CA . ARG B 1 110 ? -9.258 15.672 25.047 1 95.69 110 ARG B CA 1
ATOM 6553 C C . ARG B 1 110 ? -8.391 15.617 26.297 1 95.69 110 ARG B C 1
ATOM 6555 O O . ARG B 1 110 ? -7.539 16.484 26.5 1 95.69 110 ARG B O 1
ATOM 6562 N N . ARG B 1 111 ? -8.602 14.617 27.109 1 94.44 111 ARG B N 1
ATOM 6563 C CA . ARG B 1 111 ? -7.863 14.438 28.359 1 94.44 111 ARG B CA 1
ATOM 6564 C C . ARG B 1 111 ? -6.852 13.305 28.234 1 94.44 111 ARG B C 1
ATOM 6566 O O . ARG B 1 111 ? -6.934 12.492 27.312 1 94.44 111 ARG B O 1
ATOM 6573 N N . GLY B 1 112 ? -5.879 13.328 29.062 1 95.25 112 GLY B N 1
ATOM 6574 C CA . GLY B 1 112 ? -4.926 12.234 29.141 1 95.25 112 GLY B CA 1
ATOM 6575 C C . GLY B 1 112 ? -3.953 12.211 27.984 1 95.25 112 GLY B C 1
ATOM 6576 O O . GLY B 1 112 ? -3.471 11.141 27.594 1 95.25 112 GLY B O 1
ATOM 6577 N N . CYS B 1 113 ? -3.658 13.375 27.391 1 97.06 113 CYS B N 1
ATOM 6578 C CA . CYS B 1 113 ? -2.76 13.453 26.25 1 97.06 113 CYS B CA 1
ATOM 6579 C C . CYS B 1 113 ? -1.321 13.68 26.703 1 97.06 113 CYS B C 1
ATOM 6581 O O . CYS B 1 113 ? -1.065 13.93 27.875 1 97.06 113 CYS B O 1
ATOM 6583 N N . GLU B 1 114 ? -0.458 13.375 25.891 1 97.31 114 GLU B N 1
ATOM 6584 C CA . GLU B 1 114 ? 0.942 13.773 26.016 1 97.31 114 GLU B CA 1
ATOM 6585 C C . GLU B 1 114 ? 1.347 14.719 24.891 1 97.31 114 GLU B C 1
ATOM 6587 O O . GLU B 1 114 ? 0.94 14.531 23.734 1 97.31 114 GLU B O 1
ATOM 6592 N N . LEU B 1 115 ? 2.072 15.797 25.281 1 97.06 115 LEU B N 1
ATOM 6593 C CA . LEU B 1 115 ? 2.479 16.812 24.328 1 97.06 115 LEU B CA 1
ATOM 6594 C C . LEU B 1 115 ? 3.961 17.141 24.469 1 97.06 115 LEU B C 1
ATOM 6596 O O . LEU B 1 115 ? 4.43 17.438 25.562 1 97.06 115 LEU B O 1
ATOM 6600 N N . LYS B 1 116 ? 4.676 16.969 23.422 1 96.81 116 LYS B N 1
ATOM 6601 C CA . LYS B 1 116 ? 6.059 17.438 23.344 1 96.81 116 LYS B CA 1
ATOM 6602 C C . LYS B 1 116 ? 6.176 18.672 22.453 1 96.81 116 LYS B C 1
ATOM 6604 O O . LYS B 1 116 ? 5.734 18.641 21.297 1 96.81 116 LYS B O 1
ATOM 6609 N N . LEU B 1 117 ? 6.762 19.734 22.953 1 96.94 117 LEU B N 1
ATOM 6610 C CA . LEU B 1 117 ? 6.855 21 22.25 1 96.94 117 LEU B CA 1
ATOM 6611 C C . LEU B 1 117 ? 8.242 21.188 21.641 1 96.94 117 LEU B C 1
ATOM 6613 O O . LEU B 1 117 ? 9.25 20.828 22.266 1 96.94 117 LEU B O 1
ATOM 6617 N N . TYR B 1 118 ? 8.234 21.688 20.422 1 97 118 TYR B N 1
ATOM 6618 C CA . TYR B 1 118 ? 9.492 21.891 19.719 1 97 118 TYR B CA 1
ATOM 6619 C C . TYR B 1 118 ? 9.695 23.359 19.344 1 97 118 TYR B C 1
ATOM 6621 O O . TYR B 1 118 ? 8.727 24.062 19.031 1 97 118 TYR B O 1
ATOM 6629 N N . GLN B 1 119 ? 10.914 23.812 19.438 1 95.69 119 GLN B N 1
ATOM 6630 C CA . GLN B 1 119 ? 11.359 25.047 18.812 1 95.69 119 GLN B CA 1
ATOM 6631 C C . GLN B 1 119 ? 12.414 24.766 17.734 1 95.69 119 GLN B C 1
ATOM 6633 O O . GLN B 1 119 ? 13.445 24.172 18.016 1 95.69 119 GLN B O 1
ATOM 6638 N N . ASP B 1 120 ? 12.117 25.094 16.484 1 96.38 120 ASP B N 1
ATOM 6639 C CA . ASP B 1 120 ? 12.961 24.875 15.305 1 96.38 120 ASP B CA 1
ATOM 6640 C C . ASP B 1 120 ? 12.984 23.391 14.914 1 96.38 120 ASP B C 1
ATOM 6642 O O . ASP B 1 120 ? 12.359 22.562 15.57 1 96.38 120 ASP B O 1
ATOM 6646 N N . ALA B 1 121 ? 13.664 23.062 13.844 1 97.06 121 ALA B N 1
ATOM 6647 C CA . ALA B 1 121 ? 13.688 21.703 13.281 1 97.06 121 ALA B CA 1
ATOM 6648 C C . ALA B 1 121 ? 14.594 20.797 14.102 1 97.06 121 ALA B C 1
ATOM 6650 O O . ALA B 1 121 ? 14.367 19.578 14.172 1 97.06 121 ALA B O 1
ATOM 6651 N N . HIS B 1 122 ? 15.641 21.422 14.625 1 95.44 122 HIS B N 1
ATOM 6652 C CA . HIS B 1 122 ? 16.656 20.625 15.297 1 95.44 122 HIS B CA 1
ATOM 6653 C C . HIS B 1 122 ? 17.312 21.391 16.438 1 95.44 122 HIS B C 1
ATOM 6655 O O . HIS B 1 122 ? 17.172 22.609 16.516 1 95.44 122 HIS B O 1
ATOM 6661 N N . VAL B 1 123 ? 17.891 20.609 17.391 1 92.62 123 VAL B N 1
ATOM 6662 C CA . VAL B 1 123 ? 18.734 21.141 18.469 1 92.62 123 VAL B CA 1
ATOM 6663 C C . VAL B 1 123 ? 20.031 20.328 18.547 1 92.62 123 VAL B C 1
ATOM 6665 O O . VAL B 1 123 ? 20 19.094 18.625 1 92.62 123 VAL B O 1
ATOM 6668 N N . ALA B 1 124 ? 21.094 21.047 18.531 1 86.69 124 ALA B N 1
ATOM 6669 C CA . ALA B 1 124 ? 22.391 20.375 18.578 1 86.69 124 ALA B CA 1
ATOM 6670 C C . ALA B 1 124 ? 22.562 19.641 19.906 1 86.69 124 ALA B C 1
ATOM 6672 O O . ALA B 1 124 ? 22.109 20.125 20.953 1 86.69 124 ALA B O 1
ATOM 6673 N N . VAL B 1 125 ? 23.234 18.547 19.859 1 80.06 125 VAL B N 1
ATOM 6674 C CA . VAL B 1 125 ? 23.516 17.781 21.078 1 80.06 125 VAL B CA 1
ATOM 6675 C C . VAL B 1 125 ? 24.344 18.625 22.047 1 80.06 125 VAL B C 1
ATOM 6677 O O . VAL B 1 125 ? 25.312 19.281 21.625 1 80.06 125 VAL B O 1
ATOM 6680 N N . GLY B 1 126 ? 23.984 18.641 23.25 1 70.31 126 GLY B N 1
ATOM 6681 C CA . GLY B 1 126 ? 24.781 19.312 24.266 1 70.31 126 GLY B CA 1
ATOM 6682 C C . GLY B 1 126 ? 24.5 20.797 24.359 1 70.31 126 GLY B C 1
ATOM 6683 O O . GLY B 1 126 ? 25.141 21.5 25.141 1 70.31 126 GLY B O 1
ATOM 6684 N N . ALA B 1 127 ? 23.656 21.25 23.578 1 65.38 127 ALA B N 1
ATOM 6685 C CA . ALA B 1 127 ? 23.344 22.688 23.656 1 65.38 127 ALA B CA 1
ATOM 6686 C C . ALA B 1 127 ? 22.828 23.062 25.031 1 65.38 127 ALA B C 1
ATOM 6688 O O . ALA B 1 127 ? 22 22.344 25.609 1 65.38 127 ALA B O 1
ATOM 6689 N N . PRO B 1 128 ? 23.516 23.906 25.609 1 57.78 128 PRO B N 1
ATOM 6690 C CA . PRO B 1 128 ? 23.062 24.312 26.953 1 57.78 128 PRO B CA 1
ATOM 6691 C C . PRO B 1 128 ? 21.594 24.734 26.969 1 57.78 128 PRO B C 1
ATOM 6693 O O . PRO B 1 128 ? 21.141 25.453 26.078 1 57.78 128 PRO B O 1
ATOM 6696 N N . CYS B 1 129 ? 20.844 23.953 27.641 1 62.22 129 CYS B N 1
ATOM 6697 C CA . CYS B 1 129 ? 19.453 24.375 27.734 1 62.22 129 CYS B CA 1
ATOM 6698 C C . CYS B 1 129 ? 18.906 24.125 29.125 1 62.22 129 CYS B C 1
ATOM 6700 O O . CYS B 1 129 ? 19.203 23.109 29.75 1 62.22 129 CYS B O 1
ATOM 6702 N N . SER B 1 130 ? 18.297 25.078 29.547 1 61.28 130 SER B N 1
ATOM 6703 C CA . SER B 1 130 ? 17.656 24.938 30.859 1 61.28 130 SER B CA 1
ATOM 6704 C C . SER B 1 130 ? 16.422 24.047 30.766 1 61.28 130 SER B C 1
ATOM 6706 O O . SER B 1 130 ? 15.938 23.531 31.781 1 61.28 130 SER B O 1
ATOM 6708 N N . TYR B 1 131 ? 16.031 23.828 29.5 1 70.75 131 TYR B N 1
ATOM 6709 C CA . TYR B 1 131 ? 14.844 23.016 29.266 1 70.75 131 TYR B CA 1
ATOM 6710 C C . TYR B 1 131 ? 15.094 22 28.156 1 70.75 131 TYR B C 1
ATOM 6712 O O . TYR B 1 131 ? 15.852 22.266 27.219 1 70.75 131 TYR B O 1
ATOM 6720 N N . GLU B 1 132 ? 14.68 20.844 28.453 1 76 132 GLU B N 1
ATOM 6721 C CA . GLU B 1 132 ? 14.891 19.797 27.453 1 76 132 GLU B CA 1
ATOM 6722 C C . GLU B 1 132 ? 14.18 20.141 26.141 1 76 132 GLU B C 1
ATOM 6724 O O . GLU B 1 132 ? 12.953 20.25 26.109 1 76 132 GLU B O 1
ATOM 6729 N N . ARG B 1 133 ? 15.047 20.453 25.172 1 84.69 133 ARG B N 1
ATOM 6730 C CA . ARG B 1 133 ? 14.531 20.797 23.844 1 84.69 133 ARG B CA 1
ATOM 6731 C C . ARG B 1 133 ? 14.391 19.547 22.969 1 84.69 133 ARG B C 1
ATOM 6733 O O . ARG B 1 133 ? 15.273 18.688 22.969 1 84.69 133 ARG B O 1
ATOM 6740 N N . GLY B 1 134 ? 13.297 19.484 22.422 1 87.56 134 GLY B N 1
ATOM 6741 C CA . GLY B 1 134 ? 13.094 18.375 21.5 1 87.56 134 GLY B CA 1
ATOM 6742 C C . GLY B 1 134 ? 13.734 18.609 20.141 1 87.56 134 GLY B C 1
ATOM 6743 O O . GLY B 1 134 ? 14 19.75 19.75 1 87.56 134 GLY B O 1
ATOM 6744 N N . ARG B 1 135 ? 14.086 17.578 19.469 1 95.19 135 ARG B N 1
ATOM 6745 C CA . ARG B 1 135 ? 14.617 17.578 18.109 1 95.19 135 ARG B CA 1
ATOM 6746 C C . ARG B 1 135 ? 13.562 17.094 17.109 1 95.19 135 ARG B C 1
ATOM 6748 O O . ARG B 1 135 ? 13.484 15.906 16.797 1 95.19 135 ARG B O 1
ATOM 6755 N N . CYS B 1 136 ? 12.875 18 16.625 1 97.56 136 CYS B N 1
ATOM 6756 C CA . CYS B 1 136 ? 11.633 17.719 15.914 1 97.56 136 CYS B CA 1
ATOM 6757 C C . CYS B 1 136 ? 11.891 16.797 14.719 1 97.56 136 CYS B C 1
ATOM 6759 O O . CYS B 1 136 ? 11.297 15.727 14.617 1 97.56 136 CYS B O 1
ATOM 6761 N N . TRP B 1 137 ? 12.773 17.156 13.789 1 98.12 137 TRP B N 1
ATOM 6762 C CA . TRP B 1 137 ? 12.977 16.375 12.57 1 98.12 137 TRP B CA 1
ATOM 6763 C C . TRP B 1 137 ? 13.617 15.031 12.891 1 98.12 137 TRP B C 1
ATOM 6765 O O . TRP B 1 137 ? 13.367 14.039 12.203 1 98.12 137 TRP B O 1
ATOM 6775 N N . GLU B 1 138 ? 14.477 14.984 13.898 1 97.81 138 GLU B N 1
ATOM 6776 C CA . GLU B 1 138 ? 15 13.688 14.344 1 97.81 138 GLU B CA 1
ATOM 6777 C C . GLU B 1 138 ? 13.883 12.805 14.883 1 97.81 138 GLU B C 1
ATOM 6779 O O . GLU B 1 138 ? 13.828 11.609 14.578 1 97.81 138 GLU B O 1
ATOM 6784 N N . ASP B 1 139 ? 13.023 13.398 15.711 1 97.81 139 ASP B N 1
ATOM 6785 C CA . ASP B 1 139 ? 11.898 12.648 16.25 1 97.81 139 ASP B CA 1
ATOM 6786 C C . ASP B 1 139 ? 10.969 12.172 15.148 1 97.81 139 ASP B C 1
ATOM 6788 O O . ASP B 1 139 ? 10.414 11.07 15.227 1 97.81 139 ASP B O 1
ATOM 6792 N N . VAL B 1 140 ? 10.758 12.992 14.172 1 98.5 140 VAL B N 1
ATOM 6793 C CA . VAL B 1 140 ? 9.953 12.602 13.016 1 98.5 140 VAL B CA 1
ATOM 6794 C C . VAL B 1 140 ? 10.594 11.414 12.312 1 98.5 140 VAL B C 1
ATOM 6796 O O . VAL B 1 140 ? 9.914 10.43 11.992 1 98.5 140 VAL B O 1
ATOM 6799 N N . CYS B 1 141 ? 11.875 11.523 12.078 1 98.5 141 CYS B N 1
ATOM 6800 C CA . CYS B 1 141 ? 12.594 10.438 11.422 1 98.5 141 CYS B CA 1
ATOM 6801 C C . CYS B 1 141 ? 12.469 9.141 12.219 1 98.5 141 CYS B C 1
ATOM 6803 O O . CYS B 1 141 ? 12.195 8.086 11.656 1 98.5 141 CYS B O 1
ATOM 6805 N N . MET B 1 142 ? 12.656 9.266 13.516 1 98.12 142 MET B N 1
ATOM 6806 C CA . MET B 1 142 ? 12.547 8.109 14.398 1 98.12 142 MET B CA 1
ATOM 6807 C C . MET B 1 142 ? 11.156 7.488 14.312 1 98.12 142 MET B C 1
ATOM 6809 O O . MET B 1 142 ? 11.023 6.266 14.242 1 98.12 142 MET B O 1
ATOM 6813 N N . ALA B 1 143 ? 10.148 8.289 14.359 1 98.5 143 ALA B N 1
ATOM 6814 C CA . ALA B 1 143 ? 8.766 7.816 14.328 1 98.5 143 ALA B CA 1
ATOM 6815 C C . ALA B 1 143 ? 8.453 7.145 12.992 1 98.5 143 ALA B C 1
ATOM 6817 O O . ALA B 1 143 ? 7.797 6.098 12.961 1 98.5 143 ALA B O 1
ATOM 6818 N N . VAL B 1 144 ? 8.891 7.719 11.883 1 98.56 144 VAL B N 1
ATOM 6819 C CA . VAL B 1 144 ? 8.656 7.148 10.562 1 98.56 144 VAL B CA 1
ATOM 6820 C C . VAL B 1 144 ? 9.375 5.809 10.438 1 98.56 144 VAL B C 1
ATOM 6822 O O . VAL B 1 144 ? 8.797 4.828 9.961 1 98.56 144 VAL B O 1
ATOM 6825 N N . LEU B 1 145 ? 10.641 5.754 10.898 1 98.06 145 LEU B N 1
ATOM 6826 C CA . LEU B 1 145 ? 11.406 4.516 10.836 1 98.06 145 LEU B CA 1
ATOM 6827 C C . LEU B 1 145 ? 10.727 3.418 11.656 1 98.06 145 LEU B C 1
ATOM 6829 O O . LEU B 1 145 ? 10.844 2.236 11.328 1 98.06 145 LEU B O 1
ATOM 6833 N N . GLY B 1 146 ? 10.031 3.854 12.688 1 96.88 146 GLY B N 1
ATOM 6834 C CA . GLY B 1 146 ? 9.375 2.887 13.555 1 96.88 146 GLY B CA 1
ATOM 6835 C C . GLY B 1 146 ? 7.969 2.541 13.102 1 96.88 146 GLY B C 1
ATOM 6836 O O . GLY B 1 146 ? 7.344 1.629 13.648 1 96.88 146 GLY B O 1
ATOM 6837 N N . ALA B 1 147 ? 7.434 3.213 12.125 1 97.69 147 ALA B N 1
ATOM 6838 C CA . ALA B 1 147 ? 6.062 2.998 11.672 1 97.69 147 ALA B CA 1
ATOM 6839 C C . ALA B 1 147 ? 5.883 1.591 11.109 1 97.69 147 ALA B C 1
ATOM 6841 O O . ALA B 1 147 ? 6.766 1.071 10.43 1 97.69 147 ALA B O 1
ATOM 6842 N N . GLN B 1 148 ? 4.691 1.017 11.328 1 95.56 148 GLN B N 1
ATOM 6843 C CA . GLN B 1 148 ? 4.441 -0.347 10.883 1 95.56 148 GLN B CA 1
ATOM 6844 C C . GLN B 1 148 ? 3.262 -0.397 9.914 1 95.56 148 GLN B C 1
ATOM 6846 O O . GLN B 1 148 ? 3.172 -1.304 9.078 1 95.56 148 GLN B O 1
ATOM 6851 N N . LYS B 1 149 ? 2.355 0.602 10 1 96.56 149 LYS B N 1
ATOM 6852 C CA . LYS B 1 149 ? 1.154 0.504 9.172 1 96.56 149 LYS B CA 1
ATOM 6853 C C . LYS B 1 149 ? 0.968 1.757 8.32 1 96.56 149 LYS B C 1
ATOM 6855 O O . LYS B 1 149 ? 0.54 1.674 7.168 1 96.56 149 LYS B O 1
ATOM 6860 N N . LEU B 1 150 ? 1.263 2.943 8.938 1 97.88 150 LEU B N 1
ATOM 6861 C CA . LEU B 1 150 ? 0.917 4.094 8.109 1 97.88 150 LEU B CA 1
ATOM 6862 C C . LEU B 1 150 ? 1.846 5.27 8.398 1 97.88 150 LEU B C 1
ATOM 6864 O O . LEU B 1 150 ? 2.371 5.395 9.5 1 97.88 150 LEU B O 1
ATOM 6868 N N . VAL B 1 151 ? 2.053 6.078 7.457 1 98.69 151 VAL B N 1
ATOM 6869 C CA . VAL B 1 151 ? 2.613 7.426 7.477 1 98.69 151 VAL B CA 1
ATOM 6870 C C . VAL B 1 151 ? 1.771 8.352 6.598 1 98.69 151 VAL B C 1
ATOM 6872 O O . VAL B 1 151 ? 1.754 8.211 5.375 1 98.69 151 VAL B O 1
ATOM 6875 N N . TYR B 1 152 ? 1.017 9.25 7.191 1 98.75 152 TYR B N 1
ATOM 6876 C CA . TYR B 1 152 ? 0.233 10.25 6.48 1 98.75 152 TYR B CA 1
ATOM 6877 C C . TYR B 1 152 ? 0.834 11.641 6.664 1 98.75 152 TYR B C 1
ATOM 6879 O O . TYR B 1 152 ? 1.142 12.047 7.785 1 98.75 152 TYR B O 1
ATOM 6887 N N . VAL B 1 153 ? 1.037 12.344 5.574 1 98.25 153 VAL B N 1
ATOM 6888 C CA . VAL B 1 153 ? 1.662 13.656 5.641 1 98.25 153 VAL B CA 1
ATOM 6889 C C . VAL B 1 153 ? 0.794 14.68 4.906 1 98.25 153 VAL B C 1
ATOM 6891 O O . VAL B 1 153 ? 0.41 14.461 3.754 1 98.25 153 VAL B O 1
ATOM 6894 N N . ALA B 1 154 ? 0.442 15.719 5.535 1 97 154 ALA B N 1
ATOM 6895 C CA . ALA B 1 154 ? -0.149 16.891 4.902 1 97 154 ALA B CA 1
ATOM 6896 C C . ALA B 1 154 ? 0.745 18.109 5.074 1 97 154 ALA B C 1
ATOM 6898 O O . ALA B 1 154 ? 1.312 18.328 6.148 1 97 154 ALA B O 1
ATOM 6899 N N . GLY B 1 155 ? 0.95 18.812 4.023 1 94.31 155 GLY B N 1
ATOM 6900 C CA . GLY B 1 155 ? 1.791 19.984 4.141 1 94.31 155 GLY B CA 1
ATOM 6901 C C . GLY B 1 155 ? 1.597 20.969 3.004 1 94.31 155 GLY B C 1
ATOM 6902 O O . GLY B 1 155 ? 1.156 20.594 1.916 1 94.31 155 GLY B O 1
ATOM 6903 N N . TRP B 1 156 ? 1.84 22.219 3.355 1 89.44 156 TRP B N 1
ATOM 6904 C CA . TRP B 1 156 ? 1.907 23.25 2.33 1 89.44 156 TRP B CA 1
ATOM 6905 C C . TRP B 1 156 ? 3.016 22.953 1.327 1 89.44 156 TRP B C 1
ATOM 6907 O O . TRP B 1 156 ? 2.793 22.984 0.115 1 89.44 156 TRP B O 1
ATOM 6917 N N . ALA B 1 157 ? 4.117 22.625 1.923 1 88.25 157 ALA B N 1
ATOM 6918 C CA . ALA B 1 157 ? 5.25 22.156 1.128 1 88.25 157 ALA B CA 1
ATOM 6919 C C . ALA B 1 157 ? 5.875 20.906 1.738 1 88.25 157 ALA B C 1
ATOM 6921 O O . ALA B 1 157 ? 6.121 20.844 2.945 1 88.25 157 ALA B O 1
ATOM 6922 N N . VAL B 1 158 ? 6.039 19.938 0.881 1 93.44 158 VAL B N 1
ATOM 6923 C CA . VAL B 1 158 ? 6.738 18.719 1.27 1 93.44 158 VAL B CA 1
ATOM 6924 C C . VAL B 1 158 ? 7.84 18.406 0.255 1 93.44 158 VAL B C 1
ATOM 6926 O O . VAL B 1 158 ? 7.555 17.969 -0.864 1 93.44 158 VAL B O 1
ATOM 6929 N N . GLY B 1 159 ? 9.031 18.641 0.708 1 93.81 159 GLY B N 1
ATOM 6930 C CA . GLY B 1 159 ? 10.148 18.391 -0.185 1 93.81 159 GLY B CA 1
ATOM 6931 C C . GLY B 1 159 ? 10.688 16.984 -0.086 1 93.81 159 GLY B C 1
ATOM 6932 O O . GLY B 1 159 ? 11.336 16.625 0.901 1 93.81 159 GLY B O 1
ATOM 6933 N N . ALA B 1 160 ? 10.555 16.25 -1.145 1 94.5 160 ALA B N 1
ATOM 6934 C CA . ALA B 1 160 ? 11 14.859 -1.16 1 94.5 160 ALA B CA 1
ATOM 6935 C C . ALA B 1 160 ? 12.516 14.766 -1.005 1 94.5 160 ALA B C 1
ATOM 6937 O O . ALA B 1 160 ? 13.031 13.773 -0.495 1 94.5 160 ALA B O 1
ATOM 6938 N N . ARG B 1 161 ? 13.289 15.836 -1.309 1 94.12 161 ARG B N 1
ATOM 6939 C CA . ARG B 1 161 ? 14.742 15.758 -1.359 1 94.12 161 ARG B CA 1
ATOM 6940 C C . ARG B 1 161 ? 15.367 16.344 -0.098 1 94.12 161 ARG B C 1
ATOM 6942 O O . ARG B 1 161 ? 16.594 16.375 0.043 1 94.12 161 ARG B O 1
ATOM 6949 N N . VAL B 1 162 ? 14.539 16.766 0.817 1 94.88 162 VAL B N 1
ATOM 6950 C CA . VAL B 1 162 ? 15.055 17.359 2.049 1 94.88 162 VAL B CA 1
ATOM 6951 C C . VAL B 1 162 ? 15.609 16.25 2.955 1 94.88 162 VAL B C 1
ATOM 6953 O O . VAL B 1 162 ? 15.031 15.164 3.047 1 94.88 162 VAL B O 1
ATOM 6956 N N . ARG B 1 163 ? 16.75 16.547 3.615 1 96.06 163 ARG B N 1
ATOM 6957 C CA . ARG B 1 163 ? 17.328 15.625 4.59 1 96.06 163 ARG B CA 1
ATOM 6958 C C . ARG B 1 163 ? 16.969 16.031 6.012 1 96.06 163 ARG B C 1
ATOM 6960 O O . ARG B 1 163 ? 17.188 17.172 6.414 1 96.06 163 ARG B O 1
ATOM 6967 N N . LEU B 1 164 ? 16.438 15.109 6.77 1 97 164 LEU B N 1
ATOM 6968 C CA . LEU B 1 164 ? 15.992 15.414 8.125 1 97 164 LEU B CA 1
ATOM 6969 C C . LEU B 1 164 ? 17.156 15.359 9.109 1 97 164 LEU B C 1
ATOM 6971 O O . LEU B 1 164 ? 17.203 16.141 10.062 1 97 164 LEU B O 1
ATOM 6975 N N . LEU B 1 165 ? 18.062 14.391 8.898 1 96.81 165 LEU B N 1
ATOM 6976 C CA . LEU B 1 165 ? 19.219 14.234 9.766 1 96.81 165 LEU B CA 1
ATOM 6977 C C . LEU B 1 165 ? 20.469 14.852 9.133 1 96.81 165 LEU B C 1
ATOM 6979 O O . LEU B 1 165 ? 20.891 14.438 8.055 1 96.81 165 LEU B O 1
ATOM 6983 N N . ARG B 1 166 ? 21.031 15.867 9.82 1 95.75 166 ARG B N 1
ATOM 6984 C CA . ARG B 1 166 ? 22.172 16.562 9.227 1 95.75 166 ARG B CA 1
ATOM 6985 C C . ARG B 1 166 ? 23.328 16.688 10.219 1 95.75 166 ARG B C 1
ATOM 6987 O O . ARG B 1 166 ? 24.484 16.781 9.812 1 95.75 166 ARG B O 1
ATOM 6994 N N . GLU B 1 167 ? 23.016 16.781 11.453 1 95.06 167 GLU B N 1
ATOM 6995 C CA . GLU B 1 167 ? 24.016 16.953 12.5 1 95.06 167 GLU B CA 1
ATOM 6996 C C . GLU B 1 167 ? 24.094 15.734 13.406 1 95.06 167 GLU B C 1
ATOM 6998 O O . GLU B 1 167 ? 23.453 14.711 13.125 1 95.06 167 GLU B O 1
ATOM 7003 N N . GLU B 1 168 ? 24.906 15.828 14.461 1 94.69 168 GLU B N 1
ATOM 7004 C CA . GLU B 1 168 ? 25.109 14.688 15.352 1 94.69 168 GLU B CA 1
ATOM 7005 C C . GLU B 1 168 ? 23.781 14.141 15.867 1 94.69 168 GLU B C 1
ATOM 7007 O O . GLU B 1 168 ? 22.906 14.906 16.297 1 94.69 168 GLU B O 1
ATOM 7012 N N . MET B 1 169 ? 23.656 12.859 15.766 1 95.31 169 MET B N 1
ATOM 7013 C CA . MET B 1 169 ? 22.438 12.188 16.203 1 95.31 169 MET B CA 1
ATOM 7014 C C . MET B 1 169 ? 22.422 11.984 17.703 1 95.31 169 MET B C 1
ATOM 7016 O O . MET B 1 169 ? 23.484 11.867 18.328 1 95.31 169 MET B O 1
ATOM 7020 N N . SER B 1 170 ? 21.234 12.031 18.281 1 94.69 170 SER B N 1
ATOM 7021 C CA . SER B 1 170 ? 21.094 11.562 19.656 1 94.69 170 SER B CA 1
ATOM 7022 C C . SER B 1 170 ? 21.5 10.094 19.781 1 94.69 170 SER B C 1
ATOM 7024 O O . SER B 1 170 ? 21.562 9.375 18.781 1 94.69 170 SER B O 1
ATOM 7026 N N . PRO B 1 171 ? 21.734 9.648 21.031 1 94.94 171 PRO B N 1
ATOM 7027 C CA . PRO B 1 171 ? 22.078 8.234 21.203 1 94.94 171 PRO B CA 1
ATOM 7028 C C . PRO B 1 171 ? 20.984 7.297 20.703 1 94.94 171 PRO B C 1
ATOM 7030 O O . PRO B 1 171 ? 21.266 6.266 20.094 1 94.94 171 PRO B O 1
ATOM 7033 N N . GLU B 1 172 ? 19.766 7.645 20.938 1 95.19 172 GLU B N 1
ATOM 7034 C CA . GLU B 1 172 ? 18.641 6.82 20.484 1 95.19 172 GLU B CA 1
ATOM 7035 C C . GLU B 1 172 ? 18.578 6.754 18.969 1 95.19 172 GLU B C 1
ATOM 7037 O O . GLU B 1 172 ? 18.375 5.68 18.391 1 95.19 172 GLU B O 1
ATOM 7042 N N . MET B 1 173 ? 18.734 7.855 18.312 1 96.5 173 MET B N 1
ATOM 7043 C CA . MET B 1 173 ? 18.703 7.906 16.859 1 96.5 173 MET B CA 1
ATOM 7044 C C . MET B 1 173 ? 19.891 7.156 16.266 1 96.5 173 MET B C 1
ATOM 7046 O O . MET B 1 173 ? 19.75 6.48 15.242 1 96.5 173 MET B O 1
ATOM 7050 N N . ALA B 1 174 ? 21.031 7.312 16.906 1 97.25 174 ALA B N 1
ATOM 7051 C CA . ALA B 1 174 ? 22.234 6.605 16.438 1 97.25 174 ALA B CA 1
ATOM 7052 C C . ALA B 1 174 ? 22.031 5.094 16.516 1 97.25 174 ALA B C 1
ATOM 7054 O O . ALA B 1 174 ? 22.453 4.363 15.617 1 97.25 174 ALA B O 1
ATOM 7055 N N . GLU B 1 175 ? 21.453 4.699 17.562 1 97.75 175 GLU B N 1
ATOM 7056 C CA . GLU B 1 175 ? 21.172 3.275 17.719 1 97.75 175 GLU B CA 1
ATOM 7057 C C . GLU B 1 175 ? 20.203 2.787 16.625 1 97.75 175 GLU B C 1
ATOM 7059 O O . GLU B 1 175 ? 20.422 1.728 16.047 1 97.75 175 GLU B O 1
ATOM 7064 N N . LYS B 1 176 ? 19.172 3.529 16.422 1 97.06 176 LYS B N 1
ATOM 7065 C CA . LYS B 1 176 ? 18.203 3.174 15.383 1 97.06 176 LYS B CA 1
ATOM 7066 C C . LYS B 1 176 ? 18.844 3.156 14 1 97.06 176 LYS B C 1
ATOM 7068 O O . LYS B 1 176 ? 18.562 2.271 13.195 1 97.06 176 LYS B O 1
ATOM 7073 N N . ALA B 1 177 ? 19.641 4.129 13.719 1 97.5 177 ALA B N 1
ATOM 7074 C CA . ALA B 1 177 ? 20.344 4.188 12.445 1 97.5 177 ALA B CA 1
ATOM 7075 C C . ALA B 1 177 ? 21.25 2.965 12.25 1 97.5 177 ALA B C 1
ATOM 7077 O O . ALA B 1 177 ? 21.344 2.424 11.148 1 97.5 177 ALA B O 1
ATOM 7078 N N . ALA B 1 178 ? 21.891 2.527 13.297 1 97.31 178 ALA B N 1
ATOM 7079 C CA . ALA B 1 178 ? 22.734 1.335 13.25 1 97.31 178 ALA B CA 1
ATOM 7080 C C . ALA B 1 178 ? 21.906 0.089 12.945 1 97.31 178 ALA B C 1
ATOM 7082 O O . ALA B 1 178 ? 22.328 -0.781 12.188 1 97.31 178 ALA B O 1
ATOM 7083 N N . GLU B 1 179 ? 20.797 0.019 13.555 1 94.88 179 GLU B N 1
ATOM 7084 C CA . GLU B 1 179 ? 19.891 -1.098 13.32 1 94.88 179 GLU B CA 1
ATOM 7085 C C . GLU B 1 179 ? 19.469 -1.169 11.852 1 94.88 179 GLU B C 1
ATOM 7087 O O . GLU B 1 179 ? 19.5 -2.242 11.25 1 94.88 179 GLU B O 1
ATOM 7092 N N . VAL B 1 180 ? 19.047 -0.058 11.336 1 95.5 180 VAL B N 1
ATOM 7093 C CA . VAL B 1 180 ? 18.609 0.02 9.945 1 95.5 180 VAL B CA 1
ATOM 7094 C C . VAL B 1 180 ? 19.766 -0.352 9.016 1 95.5 180 VAL B C 1
ATOM 7096 O O . VAL B 1 180 ? 19.562 -1.061 8.023 1 95.5 180 VAL B O 1
ATOM 7099 N N . ARG B 1 181 ? 20.953 0.131 9.328 1 95.56 181 ARG B N 1
ATOM 7100 C CA . ARG B 1 181 ? 22.125 -0.196 8.531 1 95.56 181 ARG B CA 1
ATOM 7101 C C . ARG B 1 181 ? 22.391 -1.698 8.531 1 95.56 181 ARG B C 1
ATOM 7103 O O . ARG B 1 181 ? 22.703 -2.279 7.492 1 95.56 181 ARG B O 1
ATOM 7110 N N . ALA B 1 182 ? 22.25 -2.307 9.609 1 91.31 182 ALA B N 1
ATOM 7111 C CA .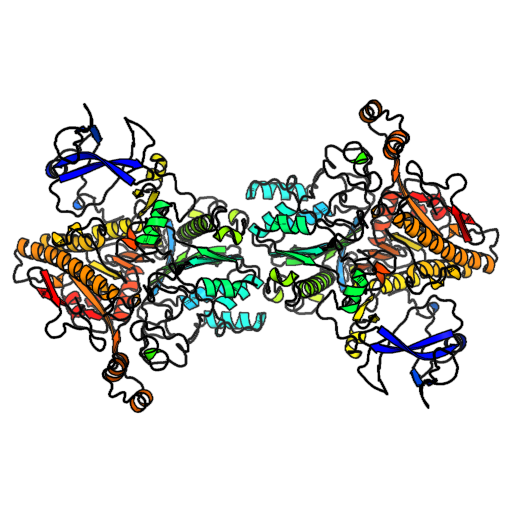 ALA B 1 182 ? 22.484 -3.742 9.734 1 91.31 182 ALA B CA 1
ATOM 7112 C C . ALA B 1 182 ? 21.422 -4.539 8.977 1 91.31 182 ALA B C 1
ATOM 7114 O O . ALA B 1 182 ? 21.734 -5.555 8.352 1 91.31 182 ALA B O 1
ATOM 7115 N N . LEU B 1 183 ? 20.234 -4.07 9.039 1 88.12 183 LEU B N 1
ATOM 7116 C CA . LEU B 1 183 ? 19.109 -4.805 8.492 1 88.12 183 LEU B CA 1
ATOM 7117 C C . LEU B 1 183 ? 18.984 -4.594 6.984 1 88.12 183 LEU B C 1
ATOM 7119 O O . LEU B 1 183 ? 18.672 -5.527 6.242 1 88.12 183 LEU B O 1
ATOM 7123 N N . ALA B 1 184 ? 19.188 -3.359 6.551 1 91.12 184 ALA B N 1
ATOM 7124 C CA . ALA B 1 184 ? 18.844 -3.008 5.176 1 91.12 184 ALA B CA 1
ATOM 7125 C C . ALA B 1 184 ? 20.078 -2.531 4.41 1 91.12 184 ALA B C 1
ATOM 7127 O O . ALA B 1 184 ? 20.016 -2.348 3.191 1 91.12 184 ALA B O 1
ATOM 7128 N N . GLY B 1 185 ? 21.172 -2.295 5.016 1 90.88 185 GLY B N 1
ATOM 7129 C CA . GLY B 1 185 ? 22.375 -1.812 4.363 1 90.88 185 GLY B CA 1
ATOM 7130 C C . GLY B 1 185 ? 22.266 -0.37 3.902 1 90.88 185 GLY B C 1
ATOM 7131 O O . GLY B 1 185 ? 22.859 0.009 2.889 1 90.88 185 GLY B O 1
ATOM 7132 N N . VAL B 1 186 ? 21.406 0.348 4.578 1 93.88 186 VAL B N 1
ATOM 7133 C CA . VAL B 1 186 ? 21.203 1.737 4.18 1 93.88 186 VAL B CA 1
ATOM 7134 C C . VAL B 1 186 ? 21.594 2.664 5.328 1 93.88 186 VAL B C 1
ATOM 7136 O O . VAL B 1 186 ? 21.453 2.303 6.5 1 93.88 186 VAL B O 1
ATOM 7139 N N . GLU B 1 187 ? 22.094 3.816 4.961 1 96.75 187 GLU B N 1
ATOM 7140 C CA . GLU B 1 187 ? 22.422 4.863 5.922 1 96.75 187 GLU B CA 1
ATOM 7141 C C . GLU B 1 187 ? 21.312 5.895 6.027 1 96.75 187 GLU B C 1
ATOM 7143 O O . GLU B 1 187 ? 21.156 6.742 5.145 1 96.75 187 GLU B O 1
ATOM 7148 N N . VAL B 1 188 ? 20.688 5.926 7.176 1 96.75 188 VAL B N 1
ATOM 7149 C CA . VAL B 1 188 ? 19.516 6.773 7.363 1 96.75 188 VAL B CA 1
ATOM 7150 C C . VAL B 1 188 ? 19.922 8.242 7.246 1 96.75 188 VAL B C 1
ATOM 7152 O O . VAL B 1 188 ? 19.156 9.062 6.738 1 96.75 188 VAL B O 1
ATOM 7155 N N . GLU B 1 189 ? 21.078 8.641 7.715 1 94.81 189 GLU B N 1
ATOM 7156 C CA . GLU B 1 189 ? 21.531 10.031 7.734 1 94.81 189 GLU B CA 1
ATOM 7157 C C . GLU B 1 189 ? 21.781 10.555 6.324 1 94.81 189 GLU B C 1
ATOM 7159 O O . GLU B 1 189 ? 21.891 11.766 6.113 1 94.81 189 GLU B O 1
ATOM 7164 N N . LYS B 1 190 ? 21.844 9.664 5.367 1 94.88 190 LYS B N 1
ATOM 7165 C CA . LYS B 1 190 ? 22.062 10.055 3.979 1 94.88 190 LYS B CA 1
ATOM 7166 C C . LYS B 1 190 ? 20.75 10.062 3.191 1 94.88 190 LYS B C 1
ATOM 7168 O O . LYS B 1 190 ? 20.719 10.508 2.043 1 94.88 190 LYS B O 1
ATOM 7173 N N . MET B 1 191 ? 19.719 9.602 3.787 1 95.69 191 MET B N 1
ATOM 7174 C CA . MET B 1 191 ? 18.438 9.5 3.094 1 95.69 191 MET B CA 1
ATOM 7175 C C . MET B 1 191 ? 17.734 10.852 3.059 1 95.69 191 MET B C 1
ATOM 7177 O O . MET B 1 191 ? 17.719 11.578 4.055 1 95.69 191 MET B O 1
ATOM 7181 N N . ALA B 1 192 ? 17.219 11.211 1.869 1 96.31 192 ALA B N 1
ATOM 7182 C CA . ALA B 1 192 ? 16.234 12.281 1.796 1 96.31 192 ALA B CA 1
ATOM 7183 C C . ALA B 1 192 ? 14.883 11.812 2.326 1 96.31 192 ALA B C 1
ATOM 7185 O O . ALA B 1 192 ? 14.656 10.609 2.49 1 96.31 192 ALA B O 1
ATOM 7186 N N . LEU B 1 193 ? 14.023 12.703 2.641 1 97.44 193 LEU B N 1
ATOM 7187 C CA . LEU B 1 193 ? 12.68 12.391 3.123 1 97.44 193 LEU B CA 1
ATOM 7188 C C . LEU B 1 193 ? 11.977 11.422 2.172 1 97.44 193 LEU B C 1
ATOM 7190 O O . LEU B 1 193 ? 11.352 10.461 2.613 1 97.44 193 LEU B O 1
ATOM 7194 N N . GLY B 1 194 ? 12.023 11.703 0.871 1 96.81 194 GLY B N 1
ATOM 7195 C CA . GLY B 1 194 ? 11.398 10.828 -0.104 1 96.81 194 GLY B CA 1
ATOM 7196 C C . GLY B 1 194 ? 11.914 9.406 -0.042 1 96.81 194 GLY B C 1
ATOM 7197 O O . GLY B 1 194 ? 11.141 8.453 -0.152 1 96.81 194 GLY B O 1
ATOM 7198 N N . ASP B 1 195 ? 13.211 9.219 0.107 1 96.56 195 ASP B N 1
ATOM 7199 C CA . ASP B 1 195 ? 13.812 7.891 0.219 1 96.56 195 ASP B CA 1
ATOM 7200 C C . ASP B 1 195 ? 13.32 7.168 1.47 1 96.56 195 ASP B C 1
ATOM 7202 O O . ASP B 1 195 ? 13.07 5.961 1.438 1 96.56 195 ASP B O 1
ATOM 7206 N N . LEU B 1 196 ? 13.266 7.93 2.539 1 97.81 196 LEU B N 1
ATOM 7207 C CA . LEU B 1 196 ? 12.781 7.383 3.799 1 97.81 196 LEU B CA 1
ATOM 7208 C C . LEU B 1 196 ? 11.352 6.863 3.652 1 97.81 196 LEU B C 1
ATOM 7210 O O . LEU B 1 196 ? 11.031 5.781 4.145 1 97.81 196 LEU B O 1
ATOM 7214 N N . LEU B 1 197 ? 10.5 7.605 3.002 1 97.69 197 LEU B N 1
ATOM 7215 C CA . LEU B 1 197 ? 9.109 7.223 2.805 1 97.69 197 LEU B CA 1
ATOM 7216 C C . LEU B 1 197 ? 9 6.008 1.889 1 97.69 197 LEU B C 1
ATOM 7218 O O . LEU B 1 197 ? 8.203 5.102 2.143 1 97.69 197 LEU B O 1
ATOM 7222 N N . LYS B 1 198 ? 9.797 5.977 0.835 1 96 198 LYS B N 1
ATOM 7223 C CA . LYS B 1 198 ? 9.844 4.805 -0.034 1 96 198 LYS B CA 1
ATOM 7224 C C . LYS B 1 198 ? 10.328 3.574 0.725 1 96 198 LYS B C 1
ATOM 7226 O O . LYS B 1 198 ? 9.805 2.475 0.543 1 96 198 LYS B O 1
ATOM 7231 N N . TYR B 1 199 ? 11.422 3.799 1.498 1 96.38 199 TYR B N 1
ATOM 7232 C CA . TYR B 1 199 ? 11.953 2.725 2.33 1 96.38 199 TYR B CA 1
ATOM 7233 C C . TYR B 1 199 ? 10.852 2.078 3.158 1 96.38 199 TYR B C 1
ATOM 7235 O O . TYR B 1 199 ? 10.734 0.85 3.199 1 96.38 199 TYR B O 1
ATOM 7243 N N . LYS B 1 200 ? 10.039 2.887 3.779 1 97 200 LYS B N 1
ATOM 7244 C CA . LYS B 1 200 ? 8.992 2.367 4.652 1 97 200 LYS B CA 1
ATOM 7245 C C . LYS B 1 200 ? 7.867 1.727 3.838 1 97 200 LYS B C 1
ATOM 7247 O O . LYS B 1 200 ? 7.262 0.746 4.273 1 97 200 LYS B O 1
ATOM 7252 N N . SER B 1 201 ? 7.516 2.32 2.68 1 96.06 201 SER B N 1
ATOM 7253 C CA . SER B 1 201 ? 6.52 1.7 1.811 1 96.06 201 SER B CA 1
ATOM 7254 C C . SER B 1 201 ? 6.934 0.284 1.421 1 96.06 201 SER B C 1
ATOM 7256 O O . SER B 1 201 ? 6.086 -0.603 1.298 1 96.06 201 SER B O 1
ATOM 7258 N N . GLN B 1 202 ? 8.227 0.047 1.268 1 95.75 202 GLN B N 1
ATOM 7259 C CA . GLN B 1 202 ? 8.758 -1.259 0.896 1 95.75 202 GLN B CA 1
ATOM 7260 C C . GLN B 1 202 ? 8.656 -2.246 2.057 1 95.75 202 GLN B C 1
ATOM 7262 O O . GLN B 1 202 ? 8.82 -3.451 1.868 1 95.75 202 GLN B O 1
ATOM 7267 N N . GLU B 1 203 ? 8.383 -1.751 3.174 1 95.88 203 GLU B N 1
ATOM 7268 C CA . GLU B 1 203 ? 8.117 -2.609 4.324 1 95.88 203 GLU B CA 1
ATOM 7269 C C . GLU B 1 203 ? 6.625 -2.852 4.508 1 95.88 203 GLU B C 1
ATOM 7271 O O . GLU B 1 203 ? 6.207 -3.465 5.492 1 95.88 203 GLU B O 1
ATOM 7276 N N . GLY B 1 204 ? 5.828 -2.27 3.631 1 94.62 204 GLY B N 1
ATOM 7277 C CA . GLY B 1 204 ? 4.391 -2.498 3.678 1 94.62 204 GLY B CA 1
ATOM 7278 C C . GLY B 1 204 ? 3.633 -1.396 4.395 1 94.62 204 GLY B C 1
ATOM 7279 O O . GLY B 1 204 ? 2.445 -1.541 4.688 1 94.62 204 GLY B O 1
ATOM 7280 N N . VAL B 1 205 ? 4.277 -0.32 4.695 1 97.06 205 VAL B N 1
ATOM 7281 C CA . VAL B 1 205 ? 3.625 0.815 5.344 1 97.06 205 VAL B CA 1
ATOM 7282 C C . VAL B 1 205 ? 2.85 1.624 4.305 1 97.06 205 VAL B C 1
ATOM 7284 O O . VAL B 1 205 ? 3.352 1.884 3.209 1 97.06 205 VAL B O 1
ATOM 7287 N N . ARG B 1 206 ? 1.567 1.923 4.609 1 97.31 206 ARG B N 1
ATOM 7288 C CA . ARG B 1 206 ? 0.792 2.807 3.746 1 97.31 206 ARG B CA 1
ATOM 7289 C C . ARG B 1 206 ? 1.241 4.254 3.896 1 97.31 206 ARG B C 1
ATOM 7291 O O . ARG B 1 206 ? 1.121 4.84 4.977 1 97.31 206 ARG B O 1
ATOM 7298 N N . VAL B 1 207 ? 1.757 4.82 2.834 1 97.5 207 VAL B N 1
ATOM 7299 C CA . VAL B 1 207 ? 2.25 6.195 2.863 1 97.5 207 VAL B CA 1
ATOM 7300 C C . VAL B 1 207 ? 1.37 7.078 1.984 1 97.5 207 VAL B C 1
ATOM 7302 O O . VAL B 1 207 ? 1.286 6.871 0.772 1 97.5 207 VAL B O 1
ATOM 7305 N N . CYS B 1 208 ? 0.715 8.055 2.535 1 97.19 208 CYS B N 1
ATOM 7306 C CA . CYS B 1 208 ? -0.15 8.992 1.828 1 97.19 208 CYS B CA 1
ATOM 7307 C C . CYS B 1 208 ? 0.306 10.43 2.049 1 97.19 208 CYS B C 1
ATOM 7309 O O . CYS B 1 208 ? 0.459 10.867 3.189 1 97.19 208 CYS B O 1
ATOM 7311 N N . LEU B 1 209 ? 0.539 11.141 1.007 1 96.62 209 LEU B N 1
ATOM 7312 C CA . LEU B 1 209 ? 0.914 12.555 1.065 1 96.62 209 LEU B CA 1
ATOM 7313 C C . LEU B 1 209 ? -0.184 13.43 0.477 1 96.62 209 LEU B C 1
ATOM 7315 O O . LEU B 1 209 ? -0.672 13.172 -0.625 1 96.62 209 LEU B O 1
ATOM 7319 N N . LEU B 1 210 ? -0.648 14.352 1.185 1 95.06 210 LEU B N 1
ATOM 7320 C CA . LEU B 1 210 ? -1.556 15.406 0.744 1 95.06 210 LEU B CA 1
ATOM 7321 C C . LEU B 1 210 ? -0.834 16.75 0.669 1 95.06 210 LEU B C 1
ATOM 7323 O O . LEU B 1 210 ? -0.655 17.422 1.688 1 95.06 210 LEU B O 1
ATOM 7327 N N . VAL B 1 211 ? -0.45 17.156 -0.541 1 92.62 211 VAL B N 1
ATOM 7328 C CA . VAL B 1 211 ? 0.406 18.328 -0.715 1 92.62 211 VAL B CA 1
ATOM 7329 C C . VAL B 1 211 ? -0.376 19.438 -1.406 1 92.62 211 VAL B C 1
ATOM 7331 O O . VAL B 1 211 ? -1.122 19.188 -2.355 1 92.62 211 VAL B O 1
ATOM 7334 N N . SER B 1 212 ? -0.186 20.578 -0.927 1 87.12 212 SER B N 1
ATOM 7335 C CA . SER B 1 212 ? -0.864 21.734 -1.518 1 87.12 212 SER B CA 1
ATOM 7336 C C . SER B 1 212 ? -0.338 22.016 -2.918 1 87.12 212 SER B C 1
ATOM 7338 O O . SER B 1 212 ? 0.856 21.859 -3.184 1 87.12 212 SER B O 1
ATOM 7340 N N . ASP B 1 213 ? -1.276 22.234 -3.887 1 76.75 213 ASP B N 1
ATOM 7341 C CA . ASP B 1 213 ? -0.874 22.594 -5.242 1 76.75 213 ASP B CA 1
ATOM 7342 C C . ASP B 1 213 ? -1.295 24.016 -5.582 1 76.75 213 ASP B C 1
ATOM 7344 O O . ASP B 1 213 ? -2.473 24.359 -5.477 1 76.75 213 ASP B O 1
ATOM 7348 N N . HIS B 1 214 ? -0.338 24.797 -5.789 1 62 214 HIS B N 1
ATOM 7349 C CA . HIS B 1 214 ? -0.637 26.156 -6.227 1 62 214 HIS B CA 1
ATOM 7350 C C . HIS B 1 214 ? -0.376 26.328 -7.719 1 62 214 HIS B C 1
ATOM 7352 O O . HIS B 1 214 ? 0.721 26.031 -8.195 1 62 214 HIS B O 1
ATOM 7358 N N . HIS B 1 215 ? -1.349 25.828 -8.648 1 47.19 215 HIS B N 1
ATOM 7359 C CA . HIS B 1 215 ? -1.148 26 -10.086 1 47.19 215 HIS B CA 1
ATOM 7360 C C . HIS B 1 215 ? -0.722 27.422 -10.422 1 47.19 215 HIS B C 1
ATOM 7362 O O . HIS B 1 215 ? -1.321 28.391 -9.93 1 47.19 215 HIS B O 1
ATOM 7368 N N . ASP B 1 216 ? 0.422 27.516 -10.867 1 40.28 216 ASP B N 1
ATOM 7369 C CA . ASP B 1 216 ? 0.621 28.656 -11.75 1 40.28 216 ASP B CA 1
ATOM 7370 C C . ASP B 1 216 ? -0.331 28.594 -12.945 1 40.28 216 ASP B C 1
ATOM 7372 O O . ASP B 1 216 ? -0.103 27.844 -13.891 1 40.28 216 ASP B O 1
ATOM 7376 N N . THR B 1 217 ? -1.492 28.422 -12.898 1 36.47 217 THR B N 1
ATOM 7377 C CA . THR B 1 217 ? -2.141 28.594 -14.195 1 36.47 217 THR B CA 1
ATOM 7378 C C . THR B 1 217 ? -1.515 29.766 -14.953 1 36.47 217 THR B C 1
ATOM 7380 O O . THR B 1 217 ? -1.552 30.906 -14.484 1 36.47 217 THR B O 1
ATOM 7383 N N . PRO B 1 218 ? -0.597 29.438 -15.883 1 33.53 218 PRO B N 1
ATOM 7384 C CA . PRO B 1 218 ? -0.38 30.594 -16.766 1 33.53 218 PRO B CA 1
ATOM 7385 C C . PRO B 1 218 ? -1.685 31.25 -17.203 1 33.53 218 PRO B C 1
ATOM 7387 O O . PRO B 1 218 ? -2.615 30.562 -17.641 1 33.53 218 PRO B O 1
ATOM 7390 N N . LEU B 1 219 ? -2.166 32.312 -16.688 1 32 219 LEU B N 1
ATOM 7391 C CA . LEU B 1 219 ? -3.088 33.062 -17.531 1 32 219 LEU B CA 1
ATOM 7392 C C . LEU B 1 219 ? -2.732 32.906 -19 1 32 219 LEU B C 1
ATOM 7394 O O . LEU B 1 219 ? -1.576 32.656 -19.344 1 32 219 LEU B O 1
ATOM 7398 N N . HIS B 1 220 ? -3.719 32.875 -19.953 1 29.7 220 HIS B N 1
ATOM 7399 C CA . HIS B 1 220 ? -3.529 33 -21.391 1 29.7 220 HIS B CA 1
ATOM 7400 C C . HIS B 1 220 ? -2.291 33.812 -21.719 1 29.7 220 HIS B C 1
ATOM 7402 O O . HIS B 1 220 ? -1.996 34.812 -21.047 1 29.7 220 HIS B O 1
ATOM 7408 N N . PRO B 1 221 ? -1.423 33.375 -22.641 1 31.36 221 PRO B N 1
ATOM 7409 C CA . PRO B 1 221 ? -0.352 34.219 -23.203 1 31.36 221 PRO B CA 1
ATOM 7410 C C . PRO B 1 221 ? -0.771 35.656 -23.375 1 31.36 221 PRO B C 1
ATOM 7412 O O . PRO B 1 221 ? 0.009 36.5 -23.875 1 31.36 221 PRO B O 1
ATOM 7415 N N . SER B 1 222 ? -2.064 35.969 -23.641 1 28.64 222 SER B N 1
ATOM 7416 C CA . SER B 1 222 ? -2.125 37.375 -24.016 1 28.64 222 SER B CA 1
ATOM 7417 C C . SER B 1 222 ? -1.472 38.281 -22.969 1 28.64 222 SER B C 1
ATOM 7419 O O . SER B 1 222 ? -0.864 39.281 -23.297 1 28.64 222 SER B O 1
ATOM 7421 N N . PHE B 1 223 ? -2.23 38.594 -21.859 1 26.77 223 PHE B N 1
ATOM 7422 C CA . PHE B 1 223 ? -1.693 39.719 -21.125 1 26.77 223 PHE B CA 1
ATOM 7423 C C . PHE B 1 223 ? -0.468 39.312 -20.312 1 26.77 223 PHE B C 1
ATOM 7425 O O . PHE B 1 223 ? -0.374 38.188 -19.844 1 26.77 223 PHE B O 1
ATOM 7432 N N . PHE B 1 224 ? 0.726 40 -20.359 1 27.39 224 PHE B N 1
ATOM 7433 C CA . PHE B 1 224 ? 2.076 40.344 -19.922 1 27.39 224 PHE B CA 1
ATOM 7434 C C . PHE B 1 224 ? 2.232 40.094 -18.422 1 27.39 224 PHE B C 1
ATOM 7436 O O . PHE B 1 224 ? 3.15 40.625 -17.797 1 27.39 224 PHE B O 1
ATOM 7443 N N . LEU B 1 225 ? 1.146 39.812 -17.688 1 27.33 225 LEU B N 1
ATOM 7444 C CA . LEU B 1 225 ? 1.556 39.938 -16.297 1 27.33 225 LEU B CA 1
ATOM 7445 C C . LEU B 1 225 ? 2.342 38.719 -15.844 1 27.33 225 LEU B C 1
ATOM 7447 O O . LEU B 1 225 ? 1.864 37.594 -15.969 1 27.33 225 LEU B O 1
ATOM 7451 N N . ASN B 1 226 ? 3.701 38.656 -16.047 1 29.73 226 ASN B N 1
ATOM 7452 C CA . ASN B 1 226 ? 4.766 37.906 -15.414 1 29.73 226 ASN B CA 1
ATOM 7453 C C . ASN B 1 226 ? 4.453 37.594 -13.945 1 29.73 226 ASN B C 1
ATOM 7455 O O . ASN B 1 226 ? 4.695 38.438 -13.078 1 29.73 226 ASN B O 1
ATOM 7459 N N . THR B 1 227 ? 3.34 37.094 -13.648 1 32.72 227 THR B N 1
ATOM 7460 C CA . THR B 1 227 ? 3.203 36.812 -12.227 1 32.72 227 THR B CA 1
ATOM 7461 C C . THR B 1 227 ? 4.348 35.938 -11.727 1 32.72 227 THR B C 1
ATOM 7463 O O . THR B 1 227 ? 4.266 34.719 -11.797 1 32.72 227 THR B O 1
ATOM 7466 N N . GLY B 1 228 ? 5.57 36.219 -11.945 1 34 228 GLY B N 1
ATOM 7467 C CA . GLY B 1 228 ? 6.828 35.688 -11.43 1 34 228 GLY B CA 1
ATOM 7468 C C . GLY B 1 228 ? 6.73 35.219 -10 1 34 228 GLY B C 1
ATOM 7469 O O . GLY B 1 228 ? 7.621 34.5 -9.516 1 34 228 GLY B O 1
ATOM 7470 N N . GLY B 1 229 ? 6.117 35.938 -8.992 1 33.78 229 GLY B N 1
ATOM 7471 C CA . GLY B 1 229 ? 6.344 35.844 -7.562 1 33.78 229 GLY B CA 1
ATOM 7472 C C . GLY B 1 229 ? 5.57 34.719 -6.91 1 33.78 229 GLY B C 1
ATOM 7473 O O . GLY B 1 229 ? 5.438 34.656 -5.688 1 33.78 229 GLY B O 1
ATOM 7474 N N . MET B 1 230 ? 4.742 34.062 -7.609 1 37.72 230 MET B N 1
ATOM 7475 C CA . MET B 1 230 ? 3.877 33.219 -6.805 1 37.72 230 MET B CA 1
ATOM 7476 C C . MET B 1 230 ? 4.668 32.062 -6.195 1 37.72 230 MET B C 1
ATOM 7478 O O . MET B 1 230 ? 5.637 31.578 -6.789 1 37.72 230 MET B O 1
ATOM 7482 N N . MET B 1 231 ? 4.539 31.844 -4.891 1 43.91 231 MET B N 1
ATOM 7483 C CA . MET B 1 231 ? 5.109 30.828 -4 1 43.91 231 MET B CA 1
ATOM 7484 C C . MET B 1 231 ? 5.105 29.453 -4.664 1 43.91 231 MET B C 1
ATOM 7486 O O . MET B 1 231 ? 4.047 28.938 -5.031 1 43.91 231 MET B O 1
ATOM 7490 N N . GLN B 1 232 ? 6.105 29.047 -5.461 1 45.38 232 GLN B N 1
ATOM 7491 C CA . GLN B 1 232 ? 6.301 27.781 -6.16 1 45.38 232 GLN B CA 1
ATOM 7492 C C . GLN B 1 232 ? 6.34 26.625 -5.18 1 45.38 232 GLN B C 1
ATOM 7494 O O . GLN B 1 232 ? 7.172 26.594 -4.27 1 45.38 232 GLN B O 1
ATOM 7499 N N . THR B 1 233 ? 5.145 26 -4.891 1 57.03 233 THR B N 1
ATOM 7500 C CA . THR B 1 233 ? 5.215 24.766 -4.102 1 57.03 233 THR B CA 1
ATOM 7501 C C . THR B 1 233 ? 5.77 23.609 -4.938 1 57.03 233 THR B C 1
ATOM 7503 O O . THR B 1 233 ? 5.684 23.641 -6.164 1 57.03 233 THR B O 1
ATOM 7506 N N . SER B 1 234 ? 6.629 22.781 -4.289 1 66.12 234 SER B N 1
ATOM 7507 C CA . SER B 1 234 ? 7.297 21.609 -4.855 1 66.12 234 SER B CA 1
ATOM 7508 C C . SER B 1 234 ? 6.324 20.453 -5.023 1 66.12 234 SER B C 1
ATOM 7510 O O . SER B 1 234 ? 6.742 19.297 -5.074 1 66.12 234 SER B O 1
ATOM 7512 N N . GLY B 1 235 ? 5.008 20.828 -5.059 1 78.31 235 GLY B N 1
ATOM 7513 C CA . GLY B 1 235 ? 4.055 19.734 -5.059 1 78.31 235 GLY B CA 1
ATOM 7514 C C . GLY B 1 235 ? 4.184 18.844 -6.273 1 78.31 235 GLY B C 1
ATOM 7515 O O . GLY B 1 235 ? 4.207 17.609 -6.148 1 78.31 235 GLY B O 1
ATOM 7516 N N . GLU B 1 236 ? 4.367 19.422 -7.379 1 82.94 236 GLU B N 1
ATOM 7517 C CA . GLU B 1 236 ? 4.496 18.641 -8.602 1 82.94 236 GLU B CA 1
ATOM 7518 C C . GLU B 1 236 ? 5.793 17.828 -8.609 1 82.94 236 GLU B C 1
ATOM 7520 O O . GLU B 1 236 ? 5.824 16.703 -9.102 1 82.94 236 GLU B O 1
ATOM 7525 N N . GLU B 1 237 ? 6.766 18.5 -8.125 1 88 237 GLU B N 1
ATOM 7526 C CA . GLU B 1 237 ? 8.039 17.781 -8.047 1 88 237 GLU B CA 1
ATOM 7527 C C . GLU B 1 237 ? 7.953 16.594 -7.086 1 88 237 GLU B C 1
ATOM 7529 O O . GLU B 1 237 ? 8.508 15.531 -7.359 1 88 237 GLU B O 1
ATOM 7534 N N . THR B 1 238 ? 7.293 16.828 -6.008 1 92.38 238 THR B N 1
ATOM 7535 C CA . THR B 1 238 ? 7.102 15.758 -5.035 1 92.38 238 THR B CA 1
ATOM 7536 C C . THR B 1 238 ? 6.285 14.617 -5.641 1 92.38 238 THR B C 1
ATOM 7538 O O . THR B 1 238 ? 6.637 13.445 -5.484 1 92.38 238 THR B O 1
ATOM 7541 N N . LYS B 1 239 ? 5.23 14.977 -6.32 1 91.25 239 LYS B N 1
ATOM 7542 C CA . LYS B 1 239 ? 4.402 13.977 -6.988 1 91.25 239 LYS B CA 1
ATOM 7543 C C . LYS B 1 239 ? 5.211 13.195 -8.016 1 91.25 239 LYS B C 1
ATOM 7545 O O . LYS B 1 239 ? 5.098 11.969 -8.102 1 91.25 239 LYS B O 1
ATOM 7550 N N . LYS B 1 240 ? 6.02 13.867 -8.789 1 90.25 240 LYS B N 1
ATOM 7551 C CA . LYS B 1 240 ? 6.859 13.227 -9.797 1 90.25 240 LYS B CA 1
ATOM 7552 C C . LYS B 1 240 ? 7.875 12.289 -9.148 1 90.25 240 LYS B C 1
ATOM 7554 O O . LYS B 1 240 ? 8.18 11.227 -9.695 1 90.25 240 LYS B O 1
ATOM 7559 N N . PHE B 1 241 ? 8.383 12.719 -8.062 1 93.5 241 PHE B N 1
ATOM 7560 C CA . PHE B 1 241 ? 9.359 11.906 -7.352 1 93.5 241 PHE B CA 1
ATOM 7561 C C . PHE B 1 241 ? 8.781 10.539 -7 1 93.5 241 PHE B C 1
ATOM 7563 O O . PHE B 1 241 ? 9.492 9.539 -7.023 1 93.5 241 PHE B O 1
ATOM 7570 N N . PHE B 1 242 ? 7.477 10.492 -6.664 1 92.94 242 PHE B N 1
ATOM 7571 C CA . PHE B 1 242 ? 6.863 9.266 -6.168 1 92.94 242 PHE B CA 1
ATOM 7572 C C . PHE B 1 242 ? 6.078 8.562 -7.273 1 92.94 242 PHE B C 1
ATOM 7574 O O . PHE B 1 242 ? 5.383 7.582 -7.02 1 92.94 242 PHE B O 1
ATOM 7581 N N . LYS B 1 243 ? 6.09 9.023 -8.453 1 86.88 243 LYS B N 1
ATOM 7582 C CA . LYS B 1 243 ? 5.277 8.531 -9.562 1 86.88 243 LYS B CA 1
ATOM 7583 C C . LYS B 1 243 ? 5.453 7.027 -9.75 1 86.88 243 LYS B C 1
ATOM 7585 O O . LYS B 1 243 ? 4.484 6.312 -10.016 1 86.88 243 LYS B O 1
ATOM 7590 N N . GLN B 1 244 ? 6.582 6.406 -9.555 1 85.81 244 GLN B N 1
ATOM 7591 C CA . GLN B 1 244 ? 6.828 4.988 -9.781 1 85.81 244 GLN B CA 1
ATOM 7592 C C . GLN B 1 244 ? 7.012 4.242 -8.461 1 85.81 244 GLN B C 1
ATOM 7594 O O . GLN B 1 244 ? 7.695 3.219 -8.414 1 85.81 244 GLN B O 1
ATOM 7599 N N . SER B 1 245 ? 6.402 4.809 -7.484 1 90.06 245 SER B N 1
ATOM 7600 C CA . SER B 1 245 ? 6.48 4.16 -6.18 1 90.06 245 SER B CA 1
ATOM 7601 C C . SER B 1 245 ? 5.09 3.859 -5.629 1 90.06 245 SER B C 1
ATOM 7603 O O . SER B 1 245 ? 4.082 4.273 -6.207 1 90.06 245 SER B O 1
ATOM 7605 N N . SER B 1 246 ? 5.039 3.104 -4.633 1 90.81 246 SER B N 1
ATOM 7606 C CA . SER B 1 246 ? 3.773 2.756 -3.992 1 90.81 246 SER B CA 1
ATOM 7607 C C . SER B 1 246 ? 3.324 3.848 -3.027 1 90.81 246 SER B C 1
ATOM 7609 O O . SER B 1 246 ? 2.264 3.738 -2.408 1 90.81 246 SER B O 1
ATOM 7611 N N . VAL B 1 247 ? 4.133 4.93 -2.877 1 94.31 247 VAL B N 1
ATOM 7612 C CA . VAL B 1 247 ? 3.723 6.094 -2.104 1 94.31 247 VAL B CA 1
ATOM 7613 C C . VAL B 1 247 ? 2.605 6.836 -2.836 1 94.31 247 VAL B C 1
ATOM 7615 O O . VAL B 1 247 ? 2.717 7.109 -4.035 1 94.31 247 VAL B O 1
ATOM 7618 N N . ILE B 1 248 ? 1.531 7.098 -2.17 1 93.5 248 ILE B N 1
ATOM 7619 C CA . ILE B 1 248 ? 0.395 7.781 -2.779 1 93.5 248 ILE B CA 1
ATOM 7620 C C . ILE B 1 248 ? 0.488 9.281 -2.506 1 93.5 248 ILE B C 1
ATOM 7622 O O . ILE B 1 248 ? 0.413 9.711 -1.354 1 93.5 248 ILE B O 1
ATOM 7626 N N . CYS B 1 249 ? 0.699 10.07 -3.496 1 93.56 249 CYS B N 1
ATOM 7627 C CA . CYS B 1 249 ? 0.824 11.523 -3.377 1 93.56 249 CYS B CA 1
ATOM 7628 C C . CYS B 1 249 ? -0.31 12.227 -4.109 1 93.56 249 CYS B C 1
ATOM 7630 O O . CYS B 1 249 ? -0.46 12.078 -5.324 1 93.56 249 CYS B O 1
ATOM 7632 N N . VAL B 1 250 ? -1.129 12.945 -3.414 1 91.75 250 VAL B N 1
ATOM 7633 C CA . VAL B 1 250 ? -2.258 13.68 -3.973 1 91.75 250 VAL B CA 1
ATOM 7634 C C . VAL B 1 250 ? -2.008 15.188 -3.854 1 91.75 250 VAL B C 1
ATOM 7636 O O . VAL B 1 250 ? -1.642 15.672 -2.783 1 91.75 250 VAL B O 1
ATOM 7639 N N . LEU B 1 251 ? -2.15 15.875 -4.922 1 88.94 251 LEU B N 1
ATOM 7640 C CA . LEU B 1 251 ? -2.092 17.328 -4.906 1 88.94 251 LEU B CA 1
ATOM 7641 C C . LEU B 1 251 ? -3.465 17.922 -4.617 1 88.94 251 LEU B C 1
ATOM 7643 O O . LEU B 1 251 ? -4.457 17.531 -5.238 1 88.94 251 LEU B O 1
ATOM 7647 N N . SER B 1 252 ? -3.531 18.719 -3.627 1 85.38 252 SER B N 1
ATOM 7648 C CA . SER B 1 252 ? -4.793 19.344 -3.242 1 85.38 252 SER B CA 1
ATOM 7649 C C . SER B 1 252 ? -4.816 20.812 -3.633 1 85.38 252 SER B C 1
ATOM 7651 O O . SER B 1 252 ? -3.914 21.578 -3.275 1 85.38 252 SER B O 1
ATOM 7653 N N . HIS B 1 253 ? -5.859 21.141 -4.328 1 76.69 253 HIS B N 1
ATOM 7654 C CA . HIS B 1 253 ? -6.055 22.531 -4.754 1 76.69 253 HIS B CA 1
ATOM 7655 C C . HIS B 1 253 ? -7.082 23.234 -3.877 1 76.69 253 HIS B C 1
ATOM 7657 O O . HIS B 1 253 ? -8.07 22.625 -3.461 1 76.69 253 HIS B O 1
ATOM 7663 N N . ARG B 1 254 ? -6.734 24.359 -3.564 1 72.44 254 ARG B N 1
ATOM 7664 C CA . ARG B 1 254 ? -7.715 25.156 -2.82 1 72.44 254 ARG B CA 1
ATOM 7665 C C . ARG B 1 254 ? -8.477 26.094 -3.746 1 72.44 254 ARG B C 1
ATOM 7667 O O . ARG B 1 254 ? -7.91 27.047 -4.281 1 72.44 254 ARG B O 1
ATOM 7674 N N . TYR B 1 255 ? -9.703 25.5 -4.395 1 57.31 255 TYR B N 1
ATOM 7675 C CA . TYR B 1 255 ? -10.516 26.328 -5.277 1 57.31 255 TYR B CA 1
ATOM 7676 C C . TYR B 1 255 ? -11.594 27.078 -4.496 1 57.31 255 TYR B C 1
ATOM 7678 O O . TYR B 1 255 ? -12.141 26.547 -3.523 1 57.31 255 TYR B O 1
ATOM 7686 N N . PRO B 1 256 ? -11.688 28.266 -4.758 1 49 256 PRO B N 1
ATOM 7687 C CA . PRO B 1 256 ? -12.891 28.891 -4.195 1 49 256 PRO B CA 1
ATOM 7688 C C . PRO B 1 256 ? -14.18 28.359 -4.809 1 49 256 PRO B C 1
ATOM 7690 O O . PRO B 1 256 ? -14.18 27.906 -5.957 1 49 256 PRO B O 1
ATOM 7693 N N . ARG B 1 257 ? -15.062 27.641 -4.328 1 47.53 257 ARG B N 1
ATOM 7694 C CA . ARG B 1 257 ? -16.25 26.891 -4.746 1 47.53 257 ARG B CA 1
ATOM 7695 C C . ARG B 1 257 ? -16.875 27.516 -5.992 1 47.53 257 ARG B C 1
ATOM 7697 O O . ARG B 1 257 ? -17.422 26.797 -6.832 1 47.53 257 ARG B O 1
ATOM 7704 N N . SER B 1 258 ? -17.438 28.656 -6.168 1 42.44 258 SER B N 1
ATOM 7705 C CA . SER B 1 258 ? -18.406 28.969 -7.223 1 42.44 258 SER B CA 1
ATOM 7706 C C . SER B 1 258 ? -17.703 29.156 -8.562 1 42.44 258 SER B C 1
ATOM 7708 O O . SER B 1 258 ? -16.641 29.766 -8.633 1 42.44 258 SER B O 1
ATOM 7710 N N . LYS B 1 259 ? -18.281 28.453 -9.609 1 41.03 259 LYS B N 1
ATOM 7711 C CA . LYS B 1 259 ? -17.906 28.719 -11 1 41.03 259 LYS B CA 1
ATOM 7712 C C . LYS B 1 259 ? -17.688 30.219 -11.219 1 41.03 259 LYS B C 1
ATOM 7714 O O . LYS B 1 259 ? -16.828 30.625 -12 1 41.03 259 LYS B O 1
ATOM 7719 N N . VAL B 1 260 ? -18.594 30.906 -10.766 1 38.19 260 VAL B N 1
ATOM 7720 C CA . VAL B 1 260 ? -18.562 32.344 -10.844 1 38.19 260 VAL B CA 1
ATOM 7721 C C . VAL B 1 260 ? -17.344 32.875 -10.086 1 38.19 260 VAL B C 1
ATOM 7723 O O . VAL B 1 260 ? -16.703 33.844 -10.516 1 38.19 260 VAL B O 1
ATOM 7726 N N . ASP B 1 261 ? -17.047 32.25 -9.117 1 43.66 261 ASP B N 1
ATOM 7727 C CA . ASP B 1 261 ? -15.906 32.625 -8.305 1 43.66 261 ASP B CA 1
ATOM 7728 C C . ASP B 1 261 ? -14.602 32.094 -8.906 1 43.66 261 ASP B C 1
ATOM 7730 O O . ASP B 1 261 ? -13.562 32.75 -8.805 1 43.66 261 ASP B O 1
ATOM 7734 N N . MET B 1 262 ? -14.703 30.906 -9.43 1 46.34 262 MET B N 1
ATOM 7735 C CA . MET B 1 262 ? -13.547 30.453 -10.195 1 46.34 262 MET B CA 1
ATOM 7736 C C . MET B 1 262 ? -13.234 31.422 -11.336 1 46.34 262 MET B C 1
ATOM 7738 O O . MET B 1 262 ? -12.07 31.641 -11.664 1 46.34 262 MET B O 1
ATOM 7742 N N . ALA B 1 263 ? -14.375 31.844 -11.883 1 40.59 263 ALA B N 1
ATOM 7743 C CA . ALA B 1 263 ? -14.234 32.875 -12.914 1 40.59 263 ALA B CA 1
ATOM 7744 C C . ALA B 1 263 ? -13.734 34.188 -12.32 1 40.59 263 ALA B C 1
ATOM 7746 O O . ALA B 1 263 ? -12.898 34.875 -12.914 1 40.59 263 ALA B O 1
ATOM 7747 N N . LYS B 1 264 ? -14.25 34.562 -11.273 1 39.41 264 LYS B N 1
ATOM 7748 C CA . LYS B 1 264 ? -13.805 35.75 -10.57 1 39.41 264 LYS B CA 1
ATOM 7749 C C . LYS B 1 264 ? -12.414 35.562 -9.977 1 39.41 264 LYS B C 1
ATOM 7751 O O . LYS B 1 264 ? -11.648 36.531 -9.852 1 39.41 264 LYS B O 1
ATOM 7756 N N . GLN B 1 265 ? -12.273 34.438 -9.453 1 41.97 265 GLN B N 1
ATOM 7757 C CA . GLN B 1 265 ? -10.914 34.125 -9.016 1 41.97 265 GLN B CA 1
ATOM 7758 C C . GLN B 1 265 ? -9.938 34.156 -10.195 1 41.97 265 GLN B C 1
ATOM 7760 O O . GLN B 1 265 ? -8.766 34.531 -10.031 1 41.97 265 GLN B O 1
ATOM 7765 N N . LYS B 1 266 ? -10.516 33.688 -11.195 1 42.12 266 LYS B N 1
ATOM 7766 C CA . LYS B 1 266 ? -9.672 33.906 -12.367 1 42.12 266 LYS B CA 1
ATOM 7767 C C . LYS B 1 266 ? -9.297 35.406 -12.508 1 42.12 266 LYS B C 1
ATOM 7769 O O . LYS B 1 266 ? -8.266 35.719 -13.094 1 42.12 266 LYS B O 1
ATOM 7774 N N . VAL B 1 267 ? -10.266 36.188 -12.062 1 31.98 267 VAL B N 1
ATOM 7775 C CA . VAL B 1 267 ? -10.023 37.625 -12.172 1 31.98 267 VAL B CA 1
ATOM 7776 C C . VAL B 1 267 ? -9.281 38.094 -10.93 1 31.98 267 VAL B C 1
ATOM 7778 O O . VAL B 1 267 ? -8.43 39 -11.016 1 31.98 267 VAL B O 1
ATOM 7781 N N . VAL B 1 268 ? -9.805 37.875 -9.789 1 36.31 268 VAL B N 1
ATOM 7782 C CA . VAL B 1 268 ? -9.219 38.531 -8.625 1 36.31 268 VAL B CA 1
ATOM 7783 C C . VAL B 1 268 ? -8.016 37.75 -8.133 1 36.31 268 VAL B C 1
ATOM 7785 O O . VAL B 1 268 ? -7.258 38.219 -7.281 1 36.31 268 VAL B O 1
ATOM 7788 N N . GLY B 1 269 ? -7.281 37.062 -8.719 1 39.38 269 GLY B N 1
ATOM 7789 C CA . GLY B 1 269 ? -5.914 36.562 -8.797 1 39.38 269 GLY B CA 1
ATOM 7790 C C . GLY B 1 269 ? -5.523 35.719 -7.598 1 39.38 269 GLY B C 1
ATOM 7791 O O . GLY B 1 269 ? -4.398 35.219 -7.527 1 39.38 269 GLY B O 1
ATOM 7792 N N . THR B 1 270 ? -5.992 35.938 -6.246 1 48.59 270 THR B N 1
ATOM 7793 C CA . THR B 1 270 ? -5.09 35.375 -5.246 1 48.59 270 THR B CA 1
ATOM 7794 C C . THR B 1 270 ? -5.516 33.969 -4.871 1 48.59 270 THR B C 1
ATOM 7796 O O . THR B 1 270 ? -6.59 33.75 -4.297 1 48.59 270 THR B O 1
ATOM 7799 N N . PRO B 1 271 ? -4.949 32.875 -5.289 1 62.44 271 PRO B N 1
ATOM 7800 C CA . PRO B 1 271 ? -5.254 31.5 -4.914 1 62.44 271 PRO B CA 1
ATOM 7801 C C . PRO B 1 271 ? -4.961 31.219 -3.445 1 62.44 271 PRO B C 1
ATOM 7803 O O . PRO B 1 271 ? -4.043 31.797 -2.867 1 62.44 271 PRO B O 1
ATOM 7806 N N . TYR B 1 272 ? -5.98 30.75 -2.557 1 80.81 272 TYR B N 1
ATOM 7807 C CA . TYR B 1 272 ? -5.801 30.312 -1.178 1 80.81 272 TYR B CA 1
ATOM 7808 C C . TYR B 1 272 ? -5.027 29 -1.119 1 80.81 272 TYR B C 1
ATOM 7810 O O . TYR B 1 272 ? -4.809 28.359 -2.146 1 80.81 272 TYR B O 1
ATOM 7818 N N . ALA B 1 273 ? -4.422 28.859 0.078 1 87.19 273 ALA B N 1
ATOM 7819 C CA . ALA B 1 273 ? -3.518 27.719 0.211 1 87.19 273 ALA B CA 1
ATOM 7820 C C . ALA B 1 273 ? -3.994 26.766 1.298 1 87.19 273 ALA B C 1
ATOM 7822 O O . ALA B 1 273 ? -4.699 27.156 2.225 1 87.19 273 ALA B O 1
ATOM 7823 N N . HIS B 1 274 ? -3.76 25.531 1.053 1 92.56 274 HIS B N 1
ATOM 7824 C CA . HIS B 1 274 ? -3.816 24.594 2.16 1 92.56 274 HIS B CA 1
ATOM 7825 C C . HIS B 1 274 ? -2.551 24.656 3.01 1 92.56 274 HIS B C 1
ATOM 7827 O O . HIS B 1 274 ? -1.509 24.125 2.621 1 92.56 274 HIS B O 1
ATOM 7833 N N . ASN B 1 275 ? -2.705 25.219 4.238 1 94.81 275 ASN B N 1
ATOM 7834 C CA . ASN B 1 275 ? -1.527 25.531 5.043 1 94.81 275 ASN B CA 1
ATOM 7835 C C . ASN B 1 275 ? -1.409 24.594 6.242 1 94.81 275 ASN B C 1
ATOM 7837 O O . ASN B 1 275 ? -0.57 24.797 7.121 1 94.81 275 ASN B O 1
ATOM 7841 N N . GLN B 1 276 ? -2.254 23.562 6.273 1 97.06 276 GLN B N 1
ATOM 7842 C CA . GLN B 1 276 ? -2.168 22.594 7.367 1 97.06 276 GLN B CA 1
ATOM 7843 C C . GLN B 1 276 ? -0.908 21.75 7.258 1 97.06 276 GLN B C 1
ATOM 7845 O O . GLN B 1 276 ? -0.593 21.234 6.18 1 97.06 276 GLN B O 1
ATOM 7850 N N . LYS B 1 277 ? -0.163 21.656 8.344 1 97.06 277 LYS B N 1
ATOM 7851 C CA . LYS B 1 277 ? 1.006 20.781 8.406 1 97.06 277 LYS B CA 1
ATOM 7852 C C . LYS B 1 277 ? 0.846 19.719 9.492 1 97.06 277 LYS B C 1
ATOM 7854 O O . LYS B 1 277 ? 0.757 20.047 10.672 1 97.06 277 LYS B O 1
ATOM 7859 N N . CYS B 1 278 ? 0.88 18.469 9.086 1 97.94 278 CYS B N 1
ATOM 7860 C CA . CYS B 1 278 ? 0.857 17.391 10.078 1 97.94 278 CYS B CA 1
ATOM 7861 C C . CYS B 1 278 ? 1.452 16.109 9.516 1 97.94 278 CYS B C 1
ATOM 7863 O O . CYS B 1 278 ? 1.482 15.914 8.297 1 97.94 278 CYS B O 1
ATOM 7865 N N . ILE B 1 279 ? 2.008 15.32 10.328 1 98.75 279 ILE B N 1
ATOM 7866 C CA . ILE B 1 279 ? 2.504 13.977 10.07 1 98.75 279 ILE B CA 1
ATOM 7867 C C . ILE B 1 279 ? 1.854 12.992 11.039 1 98.75 279 ILE B C 1
ATOM 7869 O O . ILE B 1 279 ? 1.887 13.195 12.258 1 98.75 279 ILE B O 1
ATOM 7873 N N . LEU B 1 280 ? 1.212 12.008 10.539 1 98.81 280 LEU B N 1
ATOM 7874 C CA . LEU B 1 280 ? 0.595 10.961 11.344 1 98.81 280 LEU B CA 1
ATOM 7875 C C . LEU B 1 280 ? 1.313 9.633 11.148 1 98.81 280 LEU B C 1
ATOM 7877 O O . LEU B 1 280 ? 1.568 9.219 10.016 1 98.81 280 LEU B O 1
ATOM 7881 N N . VAL B 1 281 ? 1.67 8.984 12.227 1 98.75 281 VAL B N 1
ATOM 7882 C CA . VAL B 1 281 ? 2.377 7.707 12.211 1 98.75 281 VAL B CA 1
ATOM 7883 C C . VAL B 1 281 ? 1.848 6.809 13.328 1 98.75 281 VAL B C 1
ATOM 7885 O O . VAL B 1 281 ? 1.327 7.297 14.328 1 98.75 281 VAL B O 1
ATOM 7888 N N . ASP B 1 282 ? 1.812 5.555 13.125 1 98 282 ASP B N 1
ATOM 7889 C CA . ASP B 1 282 ? 1.56 4.656 14.25 1 98 282 ASP B CA 1
ATOM 7890 C C . ASP B 1 282 ? 2.828 4.43 15.07 1 98 282 ASP B C 1
ATOM 7892 O O . ASP B 1 282 ? 3.904 4.211 14.508 1 98 282 ASP B O 1
ATOM 7896 N N . THR B 1 283 ? 2.732 4.539 16.328 1 97.81 283 THR B N 1
ATOM 7897 C CA . THR B 1 283 ? 3.836 4.332 17.266 1 97.81 283 THR B CA 1
ATOM 7898 C C . THR B 1 283 ? 3.436 3.352 18.359 1 97.81 283 THR B C 1
ATOM 7900 O O . THR B 1 283 ? 2.252 3.066 18.547 1 97.81 283 THR B O 1
ATOM 7903 N N . PRO B 1 284 ? 4.352 2.793 19.125 1 95.88 284 PRO B N 1
ATOM 7904 C CA . PRO B 1 284 ? 4.023 1.823 20.172 1 95.88 284 PRO B CA 1
ATOM 7905 C C . PRO B 1 284 ? 3.213 2.438 21.312 1 95.88 284 PRO B C 1
ATOM 7907 O O . PRO B 1 284 ? 3.568 3.504 21.828 1 95.88 284 PRO B O 1
ATOM 7910 N N . ALA B 1 285 ? 2.123 1.846 21.625 1 94.88 285 ALA B N 1
ATOM 7911 C CA . ALA B 1 285 ? 1.349 2.189 22.812 1 94.88 285 ALA B CA 1
ATOM 7912 C C . ALA B 1 285 ? 1.696 1.27 23.984 1 94.88 285 ALA B C 1
ATOM 7914 O O . ALA B 1 285 ? 1.621 1.675 25.141 1 94.88 285 ALA B O 1
ATOM 7915 N N . SER B 1 286 ? 1.928 0.006 23.641 1 92 286 SER B N 1
ATOM 7916 C CA . SER B 1 286 ? 2.412 -1.054 24.516 1 92 286 SER B CA 1
ATOM 7917 C C . SER B 1 286 ? 3.312 -2.027 23.766 1 92 286 SER B C 1
ATOM 7919 O O . SER B 1 286 ? 3.734 -1.749 22.641 1 92 286 SER B O 1
ATOM 7921 N N . GLU B 1 287 ? 3.586 -3.139 24.391 1 87.62 287 GLU B N 1
ATOM 7922 C CA . GLU B 1 287 ? 4.383 -4.156 23.719 1 87.62 287 GLU B CA 1
ATOM 7923 C C . GLU B 1 287 ? 3.596 -4.812 22.578 1 87.62 287 GLU B C 1
ATOM 7925 O O . GLU B 1 287 ? 4.176 -5.25 21.578 1 87.62 287 GLU B O 1
ATOM 7930 N N . ALA B 1 288 ? 2.307 -4.742 22.75 1 87.69 288 ALA B N 1
ATOM 7931 C CA . ALA B 1 288 ? 1.485 -5.516 21.828 1 87.69 288 ALA B CA 1
ATOM 7932 C C . ALA B 1 288 ? 0.609 -4.598 20.984 1 87.69 288 ALA B C 1
ATOM 7934 O O . ALA B 1 288 ? 0.011 -5.039 20 1 87.69 288 ALA B O 1
ATOM 7935 N N . THR B 1 289 ? 0.55 -3.318 21.375 1 92.56 289 THR B N 1
ATOM 7936 C CA . THR B 1 289 ? -0.384 -2.436 20.688 1 92.56 289 THR B CA 1
ATOM 7937 C C . THR B 1 289 ? 0.319 -1.165 20.219 1 92.56 289 THR B C 1
ATOM 7939 O O . THR B 1 289 ? 1.411 -0.843 20.688 1 92.56 289 THR B O 1
ATOM 7942 N N . ARG B 1 290 ? -0.303 -0.551 19.297 1 95.81 290 ARG B N 1
ATOM 7943 C CA . ARG B 1 290 ? 0.201 0.708 18.766 1 95.81 290 ARG B CA 1
ATOM 7944 C C . ARG B 1 290 ? -0.886 1.777 18.766 1 95.81 290 ARG B C 1
ATOM 7946 O O . ARG B 1 290 ? -2.068 1.469 18.922 1 95.81 290 ARG B O 1
ATOM 7953 N N . ARG B 1 291 ? -0.507 3.041 18.641 1 97.25 291 ARG B N 1
ATOM 7954 C CA . ARG B 1 291 ? -1.41 4.188 18.609 1 97.25 291 ARG B CA 1
ATOM 7955 C C . ARG B 1 291 ? -1.013 5.156 17.5 1 97.25 291 ARG B C 1
ATOM 7957 O O . ARG B 1 291 ? 0.052 5.012 16.891 1 97.25 291 ARG B O 1
ATOM 7964 N N . ILE B 1 292 ? -1.89 6.082 17.234 1 97.94 292 ILE B N 1
ATOM 7965 C CA . ILE B 1 292 ? -1.577 7.145 16.281 1 97.94 292 ILE B CA 1
ATOM 7966 C C . ILE B 1 292 ? -0.896 8.305 17.016 1 97.94 292 ILE B C 1
ATOM 7968 O O . ILE B 1 292 ? -1.354 8.734 18.078 1 97.94 292 ILE B O 1
ATOM 7972 N N . THR B 1 293 ? 0.183 8.75 16.5 1 98.69 293 THR B N 1
ATOM 7973 C CA . THR B 1 293 ? 0.905 9.938 16.922 1 98.69 293 THR B CA 1
ATOM 7974 C C . THR B 1 293 ? 0.853 11.016 15.844 1 98.69 293 THR B C 1
ATOM 7976 O O . THR B 1 293 ? 0.967 10.719 14.656 1 98.69 293 THR B O 1
ATOM 7979 N N . ALA B 1 294 ? 0.663 12.266 16.266 1 98.88 294 ALA B N 1
ATOM 7980 C CA . ALA B 1 294 ? 0.593 13.367 15.305 1 98.88 294 ALA B CA 1
ATOM 7981 C C . ALA B 1 294 ? 1.667 14.406 15.594 1 98.88 294 ALA B C 1
ATOM 7983 O O . ALA B 1 294 ? 1.864 14.812 16.734 1 98.88 294 ALA B O 1
ATOM 7984 N N . PHE B 1 295 ? 2.424 14.758 14.594 1 98.81 295 PHE B N 1
ATOM 7985 C CA . PHE B 1 295 ? 3.211 15.984 14.609 1 98.81 295 PHE B CA 1
ATOM 7986 C C . PHE B 1 295 ? 2.447 17.125 13.945 1 98.81 295 PHE B C 1
ATOM 7988 O O . PHE B 1 295 ? 1.857 16.938 12.875 1 98.81 295 PHE B O 1
ATOM 7995 N N . LEU B 1 296 ? 2.412 18.266 14.578 1 98.06 296 LEU B N 1
ATOM 7996 C CA . LEU B 1 296 ? 1.621 19.359 14.047 1 98.06 296 LEU B CA 1
ATOM 7997 C C . LEU B 1 296 ? 2.205 20.703 14.469 1 98.06 296 LEU B C 1
ATOM 7999 O O . LEU B 1 296 ? 2.732 20.828 15.578 1 98.06 296 LEU B O 1
ATOM 8003 N N . GLY B 1 297 ? 2.18 21.672 13.586 1 97.75 297 GLY B N 1
ATOM 8004 C CA . GLY B 1 297 ? 2.654 23.016 13.883 1 97.75 297 GLY B CA 1
ATOM 8005 C C . GLY B 1 297 ? 2.893 23.844 12.633 1 97.75 297 GLY B C 1
ATOM 8006 O O . GLY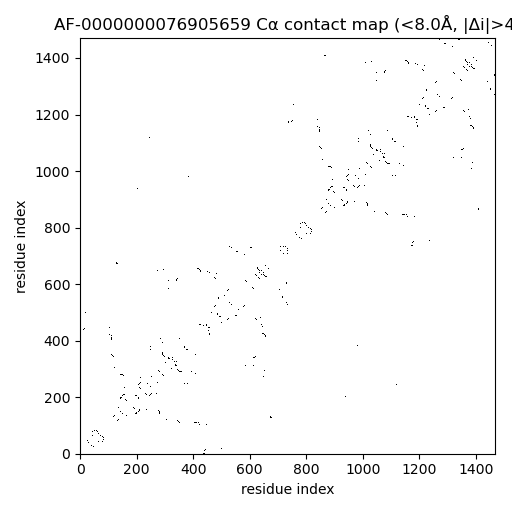 B 1 297 ? 2.129 23.766 11.672 1 97.75 297 GLY B O 1
ATOM 8007 N N . GLY B 1 298 ? 3.854 24.672 12.758 1 96.81 298 GLY B N 1
ATOM 8008 C CA . GLY B 1 298 ? 4.129 25.562 11.648 1 96.81 298 GLY B CA 1
ATOM 8009 C C . GLY B 1 298 ? 5.293 25.109 10.789 1 96.81 298 GLY B C 1
ATOM 8010 O O . GLY B 1 298 ? 5.48 25.609 9.68 1 96.81 298 GLY B O 1
ATOM 8011 N N . LEU B 1 299 ? 5.984 24.094 11.148 1 97.12 299 LEU B N 1
ATOM 8012 C CA . LEU B 1 299 ? 7.219 23.672 10.492 1 97.12 299 LEU B CA 1
ATOM 8013 C C . LEU B 1 299 ? 6.914 22.844 9.242 1 97.12 299 LEU B C 1
ATOM 8015 O O . LEU B 1 299 ? 6.27 21.797 9.328 1 97.12 299 LEU B O 1
ATOM 8019 N N . ASP B 1 300 ? 7.359 23.297 8.109 1 94.88 300 ASP B N 1
ATOM 8020 C CA . ASP B 1 300 ? 7.223 22.578 6.855 1 94.88 300 ASP B CA 1
ATOM 8021 C C . ASP B 1 300 ? 8.352 21.562 6.688 1 94.88 300 ASP B C 1
ATOM 8023 O O . ASP B 1 300 ? 9.484 21.797 7.109 1 94.88 300 ASP B O 1
ATOM 8027 N N . LEU B 1 301 ? 8 20.5 6.051 1 95.5 301 LEU B N 1
ATOM 8028 C CA . LEU B 1 301 ? 9.039 19.594 5.594 1 95.5 301 LEU B CA 1
ATOM 8029 C C . LEU B 1 301 ? 9.586 20.016 4.234 1 95.5 301 LEU B C 1
ATOM 8031 O O . LEU B 1 301 ? 9.406 19.297 3.242 1 95.5 301 LEU B O 1
ATOM 8035 N N . ALA B 1 302 ? 10.312 21.125 4.219 1 92.62 302 ALA B N 1
ATOM 8036 C CA . ALA B 1 302 ? 10.719 21.719 2.947 1 92.62 302 ALA B CA 1
ATOM 8037 C C . ALA B 1 302 ? 12.109 22.328 3.045 1 92.62 302 ALA B C 1
ATOM 8039 O O . ALA B 1 302 ? 12.688 22.406 4.133 1 92.62 302 ALA B O 1
ATOM 8040 N N . ALA B 1 303 ? 12.586 22.766 1.922 1 89.31 303 ALA B N 1
ATOM 8041 C CA . ALA B 1 303 ? 13.898 23.391 1.831 1 89.31 303 ALA B CA 1
ATOM 8042 C C . ALA B 1 303 ? 13.969 24.656 2.664 1 89.31 303 ALA B C 1
ATOM 8044 O O . ALA B 1 303 ? 13.008 25.438 2.697 1 89.31 303 ALA B O 1
ATOM 8045 N N . GLY B 1 304 ? 15.039 24.812 3.336 1 91.5 304 GLY B N 1
ATOM 8046 C CA . GLY B 1 304 ? 15.305 26.047 4.055 1 91.5 304 GLY B CA 1
ATOM 8047 C C . GLY B 1 304 ? 14.734 26.047 5.461 1 91.5 304 GLY B C 1
ATOM 8048 O O . GLY B 1 304 ? 14.906 27.031 6.199 1 91.5 304 GLY B O 1
ATOM 8049 N N . ARG B 1 305 ? 14.117 24.906 5.812 1 94.94 305 ARG B N 1
ATOM 8050 C CA . ARG B 1 305 ? 13.398 24.938 7.086 1 94.94 305 ARG B CA 1
ATOM 8051 C C . ARG B 1 305 ? 14.25 24.344 8.203 1 94.94 305 ARG B C 1
ATOM 8053 O O . ARG B 1 305 ? 13.938 24.5 9.383 1 94.94 305 ARG B O 1
ATOM 8060 N N . TYR B 1 306 ? 15.312 23.641 7.832 1 96.31 306 TYR B N 1
ATOM 8061 C CA . TYR B 1 306 ? 16.203 23.109 8.867 1 96.31 306 TYR B CA 1
ATOM 8062 C C . TYR B 1 306 ? 16.922 24.234 9.594 1 96.31 306 TYR B C 1
ATOM 8064 O O . TYR B 1 306 ? 17.688 25 8.977 1 96.31 306 TYR B O 1
ATOM 8072 N N . ASP B 1 307 ? 16.703 24.359 10.883 1 96.38 307 ASP B N 1
ATOM 8073 C CA . ASP B 1 307 ? 17.391 25.359 11.695 1 96.38 307 ASP B CA 1
ATOM 8074 C C . ASP B 1 307 ? 17.516 24.906 13.148 1 96.38 307 ASP B C 1
ATOM 8076 O O . ASP B 1 307 ? 16.875 23.938 13.555 1 96.38 307 ASP B O 1
ATOM 8080 N N . THR B 1 308 ? 18.438 25.484 13.812 1 94.62 308 THR B N 1
ATOM 8081 C CA . THR B 1 308 ? 18.688 25.266 15.234 1 94.62 308 THR B CA 1
ATOM 8082 C C . THR B 1 308 ? 18.625 26.578 16 1 94.62 308 THR B C 1
ATOM 8084 O O . THR B 1 308 ? 18.609 27.656 15.406 1 94.62 308 THR B O 1
ATOM 8087 N N . PRO B 1 309 ? 18.578 26.531 17.297 1 92.5 309 PRO B N 1
ATOM 8088 C CA . PRO B 1 309 ? 18.5 27.75 18.109 1 92.5 309 PRO B CA 1
ATOM 8089 C C . PRO B 1 309 ? 19.719 28.656 17.906 1 92.5 309 PRO B C 1
ATOM 8091 O O . PRO B 1 309 ? 19.672 29.844 18.266 1 92.5 309 PRO B O 1
ATOM 8094 N N . ALA B 1 310 ? 20.75 28.234 17.25 1 91.94 310 ALA B N 1
ATOM 8095 C CA . ALA B 1 310 ? 21.922 29.062 16.984 1 91.94 310 ALA B CA 1
ATOM 8096 C C . ALA B 1 310 ? 21.656 30.016 15.812 1 91.94 310 ALA B C 1
ATOM 8098 O O . ALA B 1 310 ? 22.328 31.062 15.695 1 91.94 310 ALA B O 1
ATOM 8099 N N . HIS B 1 311 ? 20.797 29.688 14.93 1 95.12 311 HIS B N 1
ATOM 8100 C CA . HIS B 1 311 ? 20.406 30.5 13.781 1 95.12 311 HIS B CA 1
ATOM 8101 C C . HIS B 1 311 ? 21.625 31 13.023 1 95.12 311 HIS B C 1
ATOM 8103 O O . HIS B 1 311 ? 21.766 32.188 12.773 1 95.12 311 HIS B O 1
ATOM 8109 N N . ARG B 1 312 ? 22.406 30.078 12.586 1 94.38 312 ARG B N 1
ATOM 8110 C CA . ARG B 1 312 ? 23.656 30.406 11.922 1 94.38 312 ARG B CA 1
ATOM 8111 C C . ARG B 1 312 ? 23.406 31.125 10.602 1 94.38 312 ARG B C 1
ATOM 8113 O O . ARG B 1 312 ? 22.484 30.766 9.859 1 94.38 312 ARG B O 1
ATOM 8120 N N . LEU B 1 313 ? 24.281 32.094 10.328 1 95 313 LEU B N 1
ATOM 8121 C CA . LEU B 1 313 ? 24.172 32.875 9.086 1 95 313 LEU B CA 1
ATOM 8122 C C . LEU B 1 313 ? 25.188 32.406 8.062 1 95 313 LEU B C 1
ATOM 8124 O O . LEU B 1 313 ? 24.891 32.344 6.863 1 95 313 LEU B O 1
ATOM 8128 N N . PHE B 1 314 ? 26.375 32.125 8.555 1 93.81 314 PHE B N 1
ATOM 8129 C CA . PHE B 1 314 ? 27.469 31.781 7.652 1 93.81 314 PHE B CA 1
ATOM 8130 C C . PHE B 1 314 ? 28.078 30.438 8.023 1 93.81 314 PHE B C 1
ATOM 8132 O O . PHE B 1 314 ? 28.766 29.812 7.207 1 93.81 314 PHE B O 1
ATOM 8139 N N . GLY B 1 315 ? 27.875 30.094 9.234 1 92.5 315 GLY B N 1
ATOM 8140 C CA . GLY B 1 315 ? 28.422 28.828 9.68 1 92.5 315 GLY B CA 1
ATOM 8141 C C . GLY B 1 315 ? 27.812 27.625 8.992 1 92.5 315 GLY B C 1
ATOM 8142 O O . GLY B 1 315 ? 26.594 27.578 8.766 1 92.5 315 GLY B O 1
ATOM 8143 N N . ASP B 1 316 ? 28.625 26.641 8.562 1 92.81 316 ASP B N 1
ATOM 8144 C CA . ASP B 1 316 ? 28.219 25.312 8.07 1 92.81 316 ASP B CA 1
ATOM 8145 C C . ASP B 1 316 ? 27.469 25.438 6.75 1 92.81 316 ASP B C 1
ATOM 8147 O O . ASP B 1 316 ? 26.609 24.609 6.445 1 92.81 316 ASP B O 1
ATOM 8151 N N . LEU B 1 317 ? 27.688 26.469 5.938 1 92 317 LEU B N 1
ATOM 8152 C CA . LEU B 1 317 ? 27.016 26.672 4.656 1 92 317 LEU B CA 1
ATOM 8153 C C . LEU B 1 317 ? 27.328 25.531 3.697 1 92 317 LEU B C 1
ATOM 8155 O O . LEU B 1 317 ? 26.469 25.141 2.896 1 92 317 LEU B O 1
ATOM 8159 N N . ASP B 1 318 ? 28.531 24.906 3.848 1 90.38 318 ASP B N 1
ATOM 8160 C CA . ASP B 1 318 ? 28.969 23.891 2.9 1 90.38 318 ASP B CA 1
ATOM 8161 C C . ASP B 1 318 ? 28.812 22.484 3.486 1 90.38 318 ASP B C 1
ATOM 8163 O O . ASP B 1 318 ? 29.203 21.5 2.861 1 90.38 318 ASP B O 1
ATOM 8167 N N . THR B 1 319 ? 28.266 22.344 4.676 1 92.88 319 THR B N 1
ATOM 8168 C CA . THR B 1 319 ? 28.094 21.047 5.305 1 92.88 319 THR B CA 1
ATOM 8169 C C . THR B 1 319 ? 26.641 20.797 5.668 1 92.88 319 THR B C 1
ATOM 8171 O O . THR B 1 319 ? 25.859 20.312 4.836 1 92.88 319 THR B O 1
ATOM 8174 N N . VAL B 1 320 ? 26.172 21.438 6.777 1 93.81 320 VAL B N 1
ATOM 8175 C CA . VAL B 1 320 ? 24.828 21.219 7.312 1 93.81 320 VAL B CA 1
ATOM 8176 C C . VAL B 1 320 ? 23.781 21.781 6.352 1 93.81 320 VAL B C 1
ATOM 8178 O O . VAL B 1 320 ? 22.719 21.188 6.156 1 93.81 320 VAL B O 1
ATOM 8181 N N . PHE B 1 321 ? 24.125 22.969 5.742 1 94.19 321 PHE B N 1
ATOM 8182 C CA . PHE B 1 321 ? 23.125 23.672 4.949 1 94.19 321 PHE B CA 1
ATOM 8183 C C . PHE B 1 321 ? 23.438 23.562 3.461 1 94.19 321 PHE B C 1
ATOM 8185 O O . PHE B 1 321 ? 22.891 24.312 2.648 1 94.19 321 PHE B O 1
ATOM 8192 N N . ARG B 1 322 ? 24.328 22.656 3.09 1 90.5 322 ARG B N 1
ATOM 8193 C CA . ARG B 1 322 ? 24.719 22.516 1.691 1 90.5 322 ARG B CA 1
ATOM 8194 C C . ARG B 1 322 ? 23.5 22.25 0.812 1 90.5 322 ARG B C 1
ATOM 8196 O O . ARG B 1 322 ? 22.688 21.375 1.109 1 90.5 322 ARG B O 1
ATOM 8203 N N . ALA B 1 323 ? 23.344 22.984 -0.212 1 86 323 ALA B N 1
ATOM 8204 C CA . ALA B 1 323 ? 22.297 22.859 -1.225 1 86 323 ALA B CA 1
ATOM 8205 C C . ALA B 1 323 ? 20.922 23.125 -0.626 1 86 323 ALA B C 1
ATOM 8207 O O . ALA B 1 323 ? 19.906 22.703 -1.176 1 86 323 ALA B O 1
ATOM 8208 N N . ASP B 1 324 ? 20.828 23.844 0.505 1 90.44 324 ASP B N 1
ATOM 8209 C CA . ASP B 1 324 ? 19.547 24.125 1.146 1 90.44 324 ASP B CA 1
ATOM 8210 C C . ASP B 1 324 ? 19.516 25.531 1.712 1 90.44 324 ASP B C 1
ATOM 8212 O O . ASP B 1 324 ? 18.828 25.797 2.713 1 90.44 324 ASP B O 1
ATOM 8216 N N . ILE B 1 325 ? 20.25 26.406 1.157 1 89.62 325 ILE B N 1
ATOM 8217 C CA . ILE B 1 325 ? 20.188 27.812 1.548 1 89.62 325 ILE B CA 1
ATOM 8218 C C . ILE B 1 325 ? 19 28.484 0.884 1 89.62 325 ILE B C 1
ATOM 8220 O O . ILE B 1 325 ? 18.922 28.562 -0.345 1 89.62 325 ILE B O 1
ATOM 8224 N N . HIS B 1 326 ? 18.047 28.844 1.618 1 88.5 326 HIS B N 1
ATOM 8225 C CA . HIS B 1 326 ? 16.828 29.484 1.153 1 88.5 326 HIS B CA 1
ATOM 8226 C C . HIS B 1 326 ? 16.672 30.875 1.743 1 88.5 326 HIS B C 1
ATOM 8228 O O . HIS B 1 326 ? 16.266 31.031 2.896 1 88.5 326 HIS B O 1
ATOM 8234 N N . ASN B 1 327 ? 16.984 31.906 0.954 1 91.44 327 ASN B N 1
ATOM 8235 C CA . ASN B 1 327 ? 16.875 33.312 1.342 1 91.44 327 ASN B CA 1
ATOM 8236 C C . ASN B 1 327 ? 16.141 34.125 0.282 1 91.44 327 ASN B C 1
ATOM 8238 O O . ASN B 1 327 ? 16.766 34.75 -0.571 1 91.44 327 ASN B O 1
ATOM 8242 N N . PRO B 1 328 ? 14.883 34.125 0.377 1 87.94 328 PRO B N 1
ATOM 8243 C CA . PRO B 1 328 ? 14.102 34.844 -0.641 1 87.94 328 PRO B CA 1
ATOM 8244 C C . PRO B 1 328 ? 14.398 36.344 -0.692 1 87.94 328 PRO B C 1
ATOM 8246 O O . PRO B 1 328 ? 14.125 37 -1.702 1 87.94 328 PRO B O 1
ATOM 8249 N N . THR B 1 329 ? 14.922 36.875 0.345 1 91.19 329 THR B N 1
ATOM 8250 C CA . THR B 1 329 ? 15.258 38.312 0.379 1 91.19 329 THR B CA 1
ATOM 8251 C C . THR B 1 329 ? 16.406 38.625 -0.575 1 91.19 329 THR B C 1
ATOM 8253 O O . THR B 1 329 ? 16.391 39.656 -1.264 1 91.19 329 THR B O 1
ATOM 8256 N N . LEU B 1 330 ? 17.391 37.656 -0.6 1 90.56 330 LEU B N 1
ATOM 8257 C CA . LEU B 1 330 ? 18.609 37.906 -1.364 1 90.56 330 LEU B CA 1
ATOM 8258 C C . LEU B 1 330 ? 18.641 37.062 -2.627 1 90.56 330 LEU B C 1
ATOM 8260 O O . LEU B 1 330 ? 19.438 37.312 -3.535 1 90.56 330 LEU B O 1
ATOM 8264 N N . GLY B 1 331 ? 17.781 36.062 -2.715 1 85.56 331 GLY B N 1
ATOM 8265 C CA . GLY B 1 331 ? 17.719 35.188 -3.877 1 85.56 331 GLY B CA 1
ATOM 8266 C C . GLY B 1 331 ? 19 34.375 -4.082 1 85.56 331 GLY B C 1
ATOM 8267 O O . GLY B 1 331 ? 19.531 33.812 -3.137 1 85.56 331 GLY B O 1
ATOM 8268 N N . HIS B 1 332 ? 19.469 34.344 -5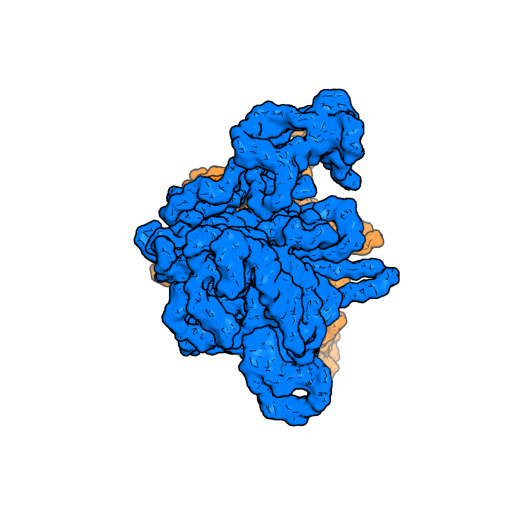.289 1 79.06 332 HIS B N 1
ATOM 8269 C CA . HIS B 1 332 ? 20.625 33.531 -5.684 1 79.06 332 HIS B CA 1
ATOM 8270 C C . HIS B 1 332 ? 21.922 34.125 -5.113 1 79.06 332 HIS B C 1
ATOM 8272 O O . HIS B 1 332 ? 22.922 33.406 -4.988 1 79.06 332 HIS B O 1
ATOM 8278 N N . ALA B 1 333 ? 21.828 35.312 -4.73 1 74.94 333 ALA B N 1
ATOM 8279 C CA . ALA B 1 333 ? 23.031 35.969 -4.227 1 74.94 333 ALA B CA 1
ATOM 8280 C C . ALA B 1 333 ? 23.484 35.344 -2.904 1 74.94 333 ALA B C 1
ATOM 8282 O O . ALA B 1 333 ? 24.656 35.469 -2.523 1 74.94 333 ALA B O 1
ATOM 8283 N N . ALA B 1 334 ? 22.609 34.719 -2.273 1 79.12 334 ALA B N 1
ATOM 8284 C CA . ALA B 1 334 ? 22.938 34.125 -0.98 1 79.12 334 ALA B CA 1
ATOM 8285 C C . ALA B 1 334 ? 23.266 32.656 -1.124 1 79.12 334 ALA B C 1
ATOM 8287 O O . ALA B 1 334 ? 23.812 32.031 -0.201 1 79.12 334 ALA B O 1
ATOM 8288 N N . ALA B 1 335 ? 23.016 32.031 -2.223 1 78.38 335 ALA B N 1
ATOM 8289 C CA . ALA B 1 335 ? 22.984 30.578 -2.385 1 78.38 335 ALA B CA 1
ATOM 8290 C C . ALA B 1 335 ? 24.344 29.969 -2.09 1 78.38 335 ALA B C 1
ATOM 8292 O O . ALA B 1 335 ? 24.438 28.891 -1.499 1 78.38 335 ALA B O 1
ATOM 8293 N N . GLU B 1 336 ? 25.344 30.688 -2.385 1 77.94 336 GLU B N 1
ATOM 8294 C CA . GLU B 1 336 ? 26.672 30.078 -2.23 1 77.94 336 GLU B CA 1
ATOM 8295 C C . GLU B 1 336 ? 27.438 30.703 -1.073 1 77.94 336 GLU B C 1
ATOM 8297 O O . GLU B 1 336 ? 28.125 30.016 -0.323 1 77.94 336 GLU B O 1
ATOM 8302 N N . ASN B 1 337 ? 27.156 32 -0.917 1 83.38 337 ASN B N 1
ATOM 8303 C CA . ASN B 1 337 ? 28.047 32.688 0.012 1 83.38 337 ASN B CA 1
ATOM 8304 C C . ASN B 1 337 ? 27.281 33.281 1.206 1 83.38 337 ASN B C 1
ATOM 8306 O O . ASN B 1 337 ? 27.875 33.938 2.061 1 83.38 337 ASN B O 1
ATOM 8310 N N . GLY B 1 338 ? 26.031 32.969 1.298 1 86.06 338 GLY B N 1
ATOM 8311 C CA . GLY B 1 338 ? 25.25 33.5 2.412 1 86.06 338 GLY B CA 1
ATOM 8312 C C . GLY B 1 338 ? 24.969 34.969 2.318 1 86.06 338 GLY B C 1
ATOM 8313 O O . GLY B 1 338 ? 25.297 35.625 1.314 1 86.06 338 GLY B O 1
ATOM 8314 N N . PRO B 1 339 ? 24.484 35.594 3.414 1 91.56 339 PRO B N 1
ATOM 8315 C CA . PRO B 1 339 ? 24 34.875 4.605 1 91.56 339 PRO B CA 1
ATOM 8316 C C . PRO B 1 339 ? 22.781 34 4.316 1 91.56 339 PRO B C 1
ATOM 8318 O O . PRO B 1 339 ? 21.953 34.344 3.473 1 91.56 339 PRO B O 1
ATOM 8321 N N . ARG B 1 340 ? 22.766 32.938 5.078 1 93.31 340 ARG B N 1
ATOM 8322 C CA . ARG B 1 340 ? 21.531 32.156 5.141 1 93.31 340 ARG B CA 1
ATOM 8323 C C . ARG B 1 340 ? 20.438 32.938 5.867 1 93.31 340 ARG B C 1
ATOM 8325 O O . ARG B 1 340 ? 20.719 33.812 6.691 1 93.31 340 ARG B O 1
ATOM 8332 N N . LEU B 1 341 ? 19.188 32.75 5.438 1 94.69 341 LEU B N 1
ATOM 8333 C CA . LEU B 1 341 ? 18.047 33.219 6.234 1 94.69 341 LEU B CA 1
ATOM 8334 C C . LEU B 1 341 ? 17.578 32.125 7.188 1 94.69 341 LEU B C 1
ATOM 8336 O O . LEU B 1 341 ? 16.906 31.172 6.77 1 94.69 341 LEU B O 1
ATOM 8340 N N . PRO B 1 342 ? 17.938 32.25 8.43 1 95.25 342 PRO B N 1
ATOM 8341 C CA . PRO B 1 342 ? 17.438 31.25 9.391 1 95.25 342 PRO B CA 1
ATOM 8342 C C . PRO B 1 342 ? 15.922 31.312 9.578 1 95.25 342 PRO B C 1
ATOM 8344 O O . PRO B 1 342 ? 15.336 32.406 9.516 1 95.25 342 PRO B O 1
ATOM 8347 N N . TRP B 1 343 ? 15.328 30.188 9.789 1 95.81 343 TRP B N 1
ATOM 8348 C CA . TRP B 1 343 ? 13.883 30.094 9.977 1 95.81 343 TRP B CA 1
ATOM 8349 C C . TRP B 1 343 ? 13.555 29.562 11.367 1 95.81 343 TRP B C 1
ATOM 8351 O O . TRP B 1 343 ? 13.906 28.438 11.703 1 95.81 343 TRP B O 1
ATOM 8361 N N . HIS B 1 344 ? 12.867 30.344 12.164 1 96.5 344 HIS B N 1
ATOM 8362 C CA . HIS B 1 344 ? 12.398 29.938 13.484 1 96.5 344 HIS B CA 1
ATOM 8363 C C . HIS B 1 344 ? 10.969 29.422 13.43 1 96.5 344 HIS B C 1
ATOM 8365 O O . HIS B 1 344 ? 10.078 30.094 12.922 1 96.5 344 HIS B O 1
ATOM 8371 N N . ASP B 1 345 ? 10.789 28.219 13.969 1 97.06 345 ASP B N 1
ATOM 8372 C CA . ASP B 1 345 ? 9.477 27.594 13.914 1 97.06 345 ASP B CA 1
ATOM 8373 C C . ASP B 1 345 ? 9.094 26.984 15.266 1 97.06 345 ASP B C 1
ATOM 8375 O O . ASP B 1 345 ? 9.961 26.734 16.094 1 97.06 345 ASP B O 1
ATOM 8379 N N . MET B 1 346 ? 7.805 26.812 15.445 1 97.5 346 MET B N 1
ATOM 8380 C CA . MET B 1 346 ? 7.207 26.062 16.547 1 97.5 346 MET B CA 1
ATOM 8381 C C . MET B 1 346 ? 6.434 24.844 16.031 1 97.5 346 MET B C 1
ATOM 8383 O O . MET B 1 346 ? 5.77 24.938 14.992 1 97.5 346 MET B O 1
ATOM 8387 N N . HIS B 1 347 ? 6.57 23.75 16.688 1 98.19 347 HIS B N 1
ATOM 8388 C CA . HIS B 1 347 ? 5.91 22.5 16.328 1 98.19 347 HIS B CA 1
ATOM 8389 C C . HIS B 1 347 ? 5.648 21.641 17.562 1 98.19 347 HIS B C 1
ATOM 8391 O O . HIS B 1 347 ? 6.016 22.016 18.672 1 98.19 347 HIS B O 1
ATOM 8397 N N . CYS B 1 348 ? 4.871 20.5 17.422 1 98.31 348 CYS B N 1
ATOM 8398 C CA . CYS B 1 348 ? 4.648 19.641 18.578 1 98.31 348 CYS B CA 1
ATOM 8399 C C . CYS B 1 348 ? 4.375 18.203 18.141 1 98.31 348 CYS B C 1
ATOM 8401 O O . CYS B 1 348 ? 4.098 17.953 16.969 1 98.31 348 CYS B O 1
ATOM 8403 N N . ARG B 1 349 ? 4.598 17.328 19 1 98.5 349 ARG B N 1
ATOM 8404 C CA . ARG B 1 349 ? 4.18 15.93 18.922 1 98.5 349 ARG B CA 1
ATOM 8405 C C . ARG B 1 349 ? 3.033 15.648 19.891 1 98.5 349 ARG B C 1
ATOM 8407 O O . ARG B 1 349 ? 3.127 15.953 21.078 1 98.5 349 ARG B O 1
ATOM 8414 N N . LEU B 1 350 ? 1.987 15.141 19.359 1 98.44 350 LEU B N 1
ATOM 8415 C CA . LEU B 1 350 ? 0.761 14.922 20.125 1 98.44 350 LEU B CA 1
ATOM 8416 C C . LEU B 1 350 ? 0.397 13.445 20.172 1 98.44 350 LEU B C 1
ATOM 8418 O O . LEU B 1 350 ? 0.343 12.789 19.125 1 98.44 350 LEU B O 1
ATOM 8422 N N . ASP B 1 351 ? 0.194 12.883 21.391 1 97.81 351 ASP B N 1
ATOM 8423 C CA . ASP B 1 351 ? -0.289 11.523 21.609 1 97.81 351 ASP B CA 1
ATOM 8424 C C . ASP B 1 351 ? -1.575 11.516 22.438 1 97.81 351 ASP B C 1
ATOM 8426 O O . ASP B 1 351 ? -1.752 12.352 23.328 1 97.81 351 ASP B O 1
ATOM 8430 N N . GLY B 1 352 ? -2.41 10.641 22.141 1 97 352 GLY B N 1
ATOM 8431 C CA . GLY B 1 352 ? -3.703 10.555 22.797 1 97 352 GLY B CA 1
ATOM 8432 C C . GLY B 1 352 ? -4.871 10.805 21.859 1 97 352 GLY B C 1
ATOM 8433 O O . GLY B 1 352 ? -4.695 10.844 20.641 1 97 352 GLY B O 1
ATOM 8434 N N . ALA B 1 353 ? -6.043 10.977 22.469 1 96.31 353 ALA B N 1
ATOM 8435 C CA . ALA B 1 353 ? -7.266 11.117 21.688 1 96.31 353 ALA B CA 1
ATOM 8436 C C . ALA B 1 353 ? -7.176 12.305 20.734 1 96.31 353 ALA B C 1
ATOM 8438 O O . ALA B 1 353 ? -7.746 12.281 19.641 1 96.31 353 ALA B O 1
ATOM 8439 N N . ALA B 1 354 ? -6.449 13.32 21.109 1 97.31 354 ALA B N 1
ATOM 8440 C CA . ALA B 1 354 ? -6.316 14.508 20.266 1 97.31 354 ALA B CA 1
ATOM 8441 C C . ALA B 1 354 ? -5.594 14.188 18.969 1 97.31 354 ALA B C 1
ATOM 8443 O O . ALA B 1 354 ? -5.867 14.797 17.938 1 97.31 354 ALA B O 1
ATOM 8444 N N . ALA B 1 355 ? -4.68 13.219 19.031 1 98.38 355 ALA B N 1
ATOM 8445 C CA . ALA B 1 355 ? -3.998 12.805 17.812 1 98.38 355 ALA B CA 1
ATOM 8446 C C . ALA B 1 355 ? -4.98 12.195 16.812 1 98.38 355 ALA B C 1
ATOM 8448 O O . ALA B 1 355 ? -4.82 12.359 15.594 1 98.38 355 ALA B O 1
ATOM 8449 N N . TYR B 1 356 ? -5.961 11.5 17.297 1 97.5 356 TYR B N 1
ATOM 8450 C CA . TYR B 1 356 ? -6.969 10.898 16.438 1 97.5 356 TYR B CA 1
ATOM 8451 C C . TYR B 1 356 ? -7.883 11.953 15.844 1 97.5 356 TYR B C 1
ATOM 8453 O O . TYR B 1 356 ? -8.469 11.75 14.773 1 97.5 356 TYR B O 1
ATOM 8461 N N . ASP B 1 357 ? -8.031 13.148 16.531 1 97.81 357 ASP B N 1
ATOM 8462 C CA . ASP B 1 357 ? -8.727 14.281 15.914 1 97.81 357 ASP B CA 1
ATOM 8463 C C . ASP B 1 357 ? -7.949 14.82 14.719 1 97.81 357 ASP B C 1
ATOM 8465 O O . ASP B 1 357 ? -8.539 15.203 13.703 1 97.81 357 ASP B O 1
ATOM 8469 N N . VAL B 1 358 ? -6.648 14.836 14.859 1 98.69 358 VAL B N 1
ATOM 8470 C CA . VAL B 1 358 ? -5.809 15.242 13.742 1 98.69 358 VAL B CA 1
ATOM 8471 C C . VAL B 1 358 ? -5.957 14.25 12.594 1 98.69 358 VAL B C 1
ATOM 8473 O O . VAL B 1 358 ? -6.02 14.641 11.43 1 98.69 358 VAL B O 1
ATOM 8476 N N . LEU B 1 359 ? -5.992 12.984 12.945 1 98.31 359 LEU B N 1
ATOM 8477 C CA . LEU B 1 359 ? -6.211 11.953 11.938 1 98.31 359 LEU B CA 1
ATOM 8478 C C . LEU B 1 359 ? -7.539 12.164 11.219 1 98.31 359 LEU B C 1
ATOM 8480 O O . LEU B 1 359 ? -7.605 12.086 9.992 1 98.31 359 LEU B O 1
ATOM 8484 N N . LYS B 1 360 ? -8.562 12.43 11.977 1 97.44 360 LYS B N 1
ATOM 8485 C CA . LYS B 1 360 ? -9.875 12.688 11.383 1 97.44 360 LYS B CA 1
ATOM 8486 C C . LYS B 1 360 ? -9.82 13.875 10.422 1 97.44 360 LYS B C 1
ATOM 8488 O O . LYS B 1 360 ? -10.414 13.836 9.344 1 97.44 360 LYS B O 1
ATOM 8493 N N . ASN B 1 361 ? -9.164 14.906 10.836 1 98.25 361 ASN B N 1
ATOM 8494 C CA . ASN B 1 361 ? -8.969 16.047 9.945 1 98.25 361 ASN B CA 1
ATOM 8495 C C . ASN B 1 361 ? -8.281 15.641 8.648 1 98.25 361 ASN B C 1
ATOM 8497 O O . ASN B 1 361 ? -8.711 16.031 7.562 1 98.25 361 ASN B O 1
ATOM 8501 N N . PHE B 1 362 ? -7.25 14.867 8.734 1 98.25 362 PHE B N 1
ATOM 8502 C CA . PHE B 1 362 ? -6.535 14.406 7.551 1 98.25 362 PHE B CA 1
ATOM 8503 C C . PHE B 1 362 ? -7.457 13.625 6.625 1 98.25 362 PHE B C 1
ATOM 8505 O O . PHE B 1 362 ? -7.461 13.844 5.414 1 98.25 362 PHE B O 1
ATOM 8512 N N . GLU B 1 363 ? -8.156 12.742 7.207 1 97.19 363 GLU B N 1
ATOM 8513 C CA . GLU B 1 363 ? -9.055 11.898 6.422 1 97.19 363 GLU B CA 1
ATOM 8514 C C . GLU B 1 363 ? -10.109 12.727 5.703 1 97.19 363 GLU B C 1
ATOM 8516 O O . GLU B 1 363 ? -10.445 12.461 4.547 1 97.19 363 GLU B O 1
ATOM 8521 N N . GLN B 1 364 ? -10.664 13.711 6.387 1 96.62 364 GLN B N 1
ATOM 8522 C CA . GLN B 1 364 ? -11.664 14.578 5.781 1 96.62 364 GLN B CA 1
ATOM 8523 C C . GLN B 1 364 ? -11.078 15.367 4.613 1 96.62 364 GLN B C 1
ATOM 8525 O O . GLN B 1 364 ? -11.719 15.516 3.572 1 96.62 364 GLN B O 1
ATOM 8530 N N . ARG B 1 365 ? -9.914 15.852 4.828 1 95.94 365 ARG B N 1
ATOM 8531 C CA . ARG B 1 365 ? -9.227 16.594 3.766 1 95.94 365 ARG B CA 1
ATOM 8532 C C . ARG B 1 365 ? -8.922 15.68 2.584 1 95.94 365 ARG B C 1
ATOM 8534 O O . ARG B 1 365 ? -9.125 16.062 1.429 1 95.94 365 ARG B O 1
ATOM 8541 N N . TRP B 1 366 ? -8.43 14.477 2.881 1 95.38 366 TRP B N 1
ATOM 8542 C CA . TRP B 1 366 ? -8.078 13.508 1.845 1 95.38 366 TRP B CA 1
ATOM 8543 C C . TRP B 1 366 ? -9.297 13.156 0.996 1 95.38 366 TRP B C 1
ATOM 8545 O O . TRP B 1 366 ? -9.219 13.156 -0.235 1 95.38 366 TRP B O 1
ATOM 8555 N N . ARG B 1 367 ? -10.383 12.867 1.638 1 93.19 367 ARG B N 1
ATOM 8556 C CA . ARG B 1 367 ? -11.602 12.461 0.94 1 93.19 367 ARG B CA 1
ATOM 8557 C C . ARG B 1 367 ? -12.125 13.578 0.049 1 93.19 367 ARG B C 1
ATOM 8559 O O . ARG B 1 367 ? -12.656 13.32 -1.031 1 93.19 367 ARG B O 1
ATOM 8566 N N . ARG B 1 368 ? -12 14.766 0.536 1 91.31 368 ARG B N 1
ATOM 8567 C CA . ARG B 1 368 ? -12.43 15.891 -0.292 1 91.31 368 ARG B CA 1
ATOM 8568 C C . ARG B 1 368 ? -11.516 16.047 -1.502 1 91.31 368 ARG B C 1
ATOM 8570 O O . ARG B 1 368 ? -11.984 16.297 -2.615 1 91.31 368 ARG B O 1
ATOM 8577 N N . ALA B 1 369 ? -10.258 15.945 -1.276 1 89.25 369 ALA B N 1
ATOM 8578 C CA . ALA B 1 369 ? -9.273 16.141 -2.336 1 89.25 369 ALA B CA 1
ATOM 8579 C C . ALA B 1 369 ? -9.375 15.047 -3.393 1 89.25 369 ALA B C 1
ATOM 8581 O O . ALA B 1 369 ? -9.055 15.266 -4.562 1 89.25 369 ALA B O 1
ATOM 8582 N N . THR B 1 370 ? -9.828 13.844 -3.016 1 88.19 370 THR B N 1
ATOM 8583 C CA . THR B 1 370 ? -9.859 12.711 -3.936 1 88.19 370 THR B CA 1
ATOM 8584 C C . THR B 1 370 ? -11.273 12.461 -4.434 1 88.19 370 THR B C 1
ATOM 8586 O O . THR B 1 370 ? -11.531 11.461 -5.113 1 88.19 370 THR B O 1
ATOM 8589 N N . ALA B 1 371 ? -12.125 13.211 -4.078 1 78.88 371 ALA B N 1
ATOM 8590 C CA . ALA B 1 371 ? -13.508 13.047 -4.523 1 78.88 371 ALA B CA 1
ATOM 8591 C C . ALA B 1 371 ? -13.602 13.094 -6.043 1 78.88 371 ALA B C 1
ATOM 8593 O O . ALA B 1 371 ? -12.883 13.844 -6.695 1 78.88 371 ALA B O 1
ATOM 8594 N N . LYS B 1 372 ? -14.305 12.039 -6.688 1 60.91 372 LYS B N 1
ATOM 8595 C CA . LYS B 1 372 ? -14.453 11.664 -8.086 1 60.91 372 LYS B CA 1
ATOM 8596 C C . LYS B 1 372 ? -14.672 12.883 -8.969 1 60.91 372 LYS B C 1
ATOM 8598 O O . LYS B 1 372 ? -14.219 12.922 -10.117 1 60.91 372 LYS B O 1
ATOM 8603 N N . HIS B 1 373 ? -15.414 13.742 -8.578 1 50.59 373 HIS B N 1
ATOM 8604 C CA . HIS B 1 373 ? -15.781 14.82 -9.484 1 50.59 373 HIS B CA 1
ATOM 8605 C C . HIS B 1 373 ? -14.656 15.836 -9.625 1 50.59 373 HIS B C 1
ATOM 8607 O O . HIS B 1 373 ? -14.703 16.703 -10.492 1 50.59 373 HIS B O 1
ATOM 8613 N N . LEU B 1 374 ? -13.633 15.625 -8.922 1 50.62 374 LEU B N 1
ATOM 8614 C CA . LEU B 1 374 ? -12.508 16.562 -9.008 1 50.62 374 LEU B CA 1
ATOM 8615 C C . LEU B 1 374 ? -11.391 15.984 -9.859 1 50.62 374 LEU B C 1
ATOM 8617 O O . LEU B 1 374 ? -11.156 14.773 -9.867 1 50.62 374 LEU B O 1
ATOM 8621 N N . LYS B 1 375 ? -11.023 16.609 -10.875 1 46.56 375 LYS B N 1
ATOM 8622 C CA . LYS B 1 375 ? -9.984 16.266 -11.836 1 46.56 375 LYS B CA 1
ATOM 8623 C C . LYS B 1 375 ? -8.859 15.477 -11.18 1 46.56 375 LYS B C 1
ATOM 8625 O O . LYS B 1 375 ? -8.281 14.57 -11.789 1 46.56 375 LYS B O 1
ATOM 8630 N N . ALA B 1 376 ? -8.578 15.852 -9.977 1 47.16 376 ALA B N 1
ATOM 8631 C CA . ALA B 1 376 ? -7.469 15.258 -9.227 1 47.16 376 ALA B CA 1
ATOM 8632 C C . ALA B 1 376 ? -7.734 13.781 -8.938 1 47.16 376 ALA B C 1
ATOM 8634 O O . ALA B 1 376 ? -6.816 13.047 -8.57 1 47.16 376 ALA B O 1
ATOM 8635 N N . SER B 1 377 ? -9.016 13.375 -9.148 1 49.5 377 SER B N 1
ATOM 8636 C CA . SER B 1 377 ? -9.578 12.094 -8.711 1 49.5 377 SER B CA 1
ATOM 8637 C C . SER B 1 377 ? -8.945 10.93 -9.469 1 49.5 377 SER B C 1
ATOM 8639 O O . SER B 1 377 ? -9.07 9.773 -9.047 1 49.5 377 SER B O 1
ATOM 8641 N N . LYS B 1 378 ? -8.266 11.281 -10.492 1 51.28 378 LYS B N 1
ATOM 8642 C CA . LYS B 1 378 ? -7.793 10.156 -11.289 1 51.28 378 LYS B CA 1
ATOM 8643 C C . LYS B 1 378 ? -6.707 9.375 -10.555 1 51.28 378 LYS B C 1
ATOM 8645 O O . LYS B 1 378 ? -6.391 8.242 -10.922 1 51.28 378 LYS B O 1
ATOM 8650 N N . HIS B 1 379 ? -6.242 10.086 -9.5 1 52.44 379 HIS B N 1
ATOM 8651 C CA . HIS B 1 379 ? -5.098 9.461 -8.844 1 52.44 379 HIS B CA 1
ATOM 8652 C C . HIS B 1 379 ? -5.457 8.992 -7.438 1 52.44 379 HIS B C 1
ATOM 8654 O O . HIS B 1 379 ? -4.645 8.352 -6.766 1 52.44 379 HIS B O 1
ATOM 8660 N N . GLY B 1 380 ? -6.723 9.281 -7.043 1 55.09 380 GLY B N 1
ATOM 8661 C CA . GLY B 1 380 ? -7.082 8.836 -5.707 1 55.09 380 GLY B CA 1
ATOM 8662 C C . GLY B 1 380 ? -7.535 7.391 -5.66 1 55.09 380 GLY B C 1
ATOM 8663 O O . GLY B 1 380 ? -8.195 6.91 -6.582 1 55.09 380 GLY B O 1
ATOM 8664 N N . LYS B 1 381 ? -6.809 6.621 -4.801 1 69.44 381 LYS B N 1
ATOM 8665 C CA . LYS B 1 381 ? -7.227 5.246 -4.543 1 69.44 381 LYS B CA 1
ATOM 8666 C C . LYS B 1 381 ? -8.344 5.195 -3.504 1 69.44 381 LYS B C 1
ATOM 8668 O O . LYS B 1 381 ? -8.203 5.734 -2.404 1 69.44 381 LYS B O 1
ATOM 8673 N N . ASP B 1 382 ? -9.453 4.715 -3.883 1 69.06 382 ASP B N 1
ATOM 8674 C CA . ASP B 1 382 ? -10.641 4.641 -3.043 1 69.06 382 ASP B CA 1
ATOM 8675 C C . ASP B 1 382 ? -10.32 3.994 -1.696 1 69.06 382 ASP B C 1
ATOM 8677 O O . ASP B 1 382 ? -10.984 4.273 -0.695 1 69.06 382 ASP B O 1
ATOM 8681 N N . ASP B 1 383 ? -9.258 3.33 -1.724 1 83.25 383 ASP B N 1
ATOM 8682 C CA . ASP B 1 383 ? -8.938 2.584 -0.511 1 83.25 383 ASP B CA 1
ATOM 8683 C C . ASP B 1 383 ? -7.559 2.971 0.024 1 83.25 383 ASP B C 1
ATOM 8685 O O . ASP B 1 383 ? -6.895 2.168 0.682 1 83.25 383 ASP B O 1
ATOM 8689 N N . ALA B 1 384 ? -7.195 4.223 -0.238 1 89.5 384 ALA B N 1
ATOM 8690 C CA . ALA B 1 384 ? -5.875 4.688 0.178 1 89.5 384 ALA B CA 1
ATOM 8691 C C . ALA B 1 384 ? -5.777 4.77 1.699 1 89.5 384 ALA B C 1
ATOM 8693 O O . ALA B 1 384 ? -4.777 4.348 2.287 1 89.5 384 ALA B O 1
ATOM 8694 N N . LEU B 1 385 ? -6.828 5.254 2.324 1 95.69 385 LEU B N 1
ATOM 8695 C CA . LEU B 1 385 ? -6.812 5.418 3.773 1 95.69 385 LEU B CA 1
ATOM 8696 C C . LEU B 1 385 ? -7.129 4.102 4.473 1 95.69 385 LEU B C 1
ATOM 8698 O O . LEU B 1 385 ? -8.078 3.408 4.098 1 95.69 385 LEU B O 1
ATOM 8702 N N . LEU B 1 386 ? -6.379 3.777 5.5 1 96.5 386 LEU B N 1
ATOM 8703 C CA . LEU B 1 386 ? -6.547 2.518 6.219 1 96.5 386 LEU B CA 1
ATOM 8704 C C . LEU B 1 386 ? -7.773 2.568 7.125 1 96.5 386 LEU B C 1
ATOM 8706 O O . LEU B 1 386 ? -8.094 3.619 7.688 1 96.5 386 LEU B O 1
ATOM 8710 N N . LYS B 1 387 ? -8.453 1.481 7.254 1 94.94 387 LYS B N 1
ATOM 8711 C CA . LYS B 1 387 ? -9.516 1.3 8.234 1 94.94 387 LYS B CA 1
ATOM 8712 C C . LYS B 1 387 ? -8.969 0.758 9.547 1 94.94 387 LYS B C 1
ATOM 8714 O O . LYS B 1 387 ? -9 -0.451 9.789 1 94.94 387 LYS B O 1
ATOM 8719 N N . LEU B 1 388 ? -8.609 1.627 10.422 1 93.25 388 LEU B N 1
ATOM 8720 C CA . LEU B 1 388 ? -7.855 1.277 11.625 1 93.25 388 LEU B CA 1
ATOM 8721 C C . LEU B 1 388 ? -8.672 0.366 12.531 1 93.25 388 LEU B C 1
ATOM 8723 O O . LEU B 1 388 ? -8.109 -0.463 13.25 1 93.25 388 LEU B O 1
ATOM 8727 N N . GLN B 1 389 ? -9.984 0.498 12.539 1 90.38 389 GLN B N 1
ATOM 8728 C CA . GLN B 1 389 ? -10.844 -0.314 13.398 1 90.38 389 GLN B CA 1
ATOM 8729 C C . GLN B 1 389 ? -10.734 -1.793 13.039 1 90.38 389 GLN B C 1
ATOM 8731 O O . GLN B 1 389 ? -11.117 -2.658 13.828 1 90.38 389 GLN B O 1
ATOM 8736 N N . ARG B 1 390 ? -10.203 -2.104 11.859 1 93.12 390 ARG B N 1
ATOM 8737 C CA . ARG B 1 390 ? -10.078 -3.484 11.406 1 93.12 390 ARG B CA 1
ATOM 8738 C C . ARG B 1 390 ? -8.711 -4.059 11.773 1 93.12 390 ARG B C 1
ATOM 8740 O O . ARG B 1 390 ? -8.438 -5.234 11.523 1 93.12 390 ARG B O 1
ATOM 8747 N N . ILE B 1 391 ? -7.82 -3.285 12.32 1 92.44 391 ILE B N 1
ATOM 8748 C CA . ILE B 1 391 ? -6.492 -3.713 12.75 1 92.44 391 ILE B CA 1
ATOM 8749 C C . ILE B 1 391 ? -6.445 -3.803 14.273 1 92.44 391 ILE B C 1
ATOM 8751 O O . ILE B 1 391 ? -6.18 -2.807 14.953 1 92.44 391 ILE B O 1
ATOM 8755 N N . PRO B 1 392 ? -6.598 -4.891 14.844 1 84.81 392 PRO B N 1
ATOM 8756 C CA . PRO B 1 392 ? -6.883 -5.051 16.281 1 84.81 392 PRO B CA 1
ATOM 8757 C C . PRO B 1 392 ? -5.762 -4.52 17.172 1 84.81 392 PRO B C 1
ATOM 8759 O O . PRO B 1 392 ? -6.008 -4.137 18.312 1 84.81 392 PRO B O 1
ATOM 8762 N N . TRP B 1 393 ? -4.59 -4.477 16.703 1 89.19 393 TRP B N 1
ATOM 8763 C CA . TRP B 1 393 ? -3.477 -4.109 17.578 1 89.19 393 TRP B CA 1
ATOM 8764 C C . TRP B 1 393 ? -3.162 -2.621 17.469 1 89.19 393 TRP B C 1
ATOM 8766 O O . TRP B 1 393 ? -2.227 -2.127 18.094 1 89.19 393 TRP B O 1
ATOM 8776 N N . ILE B 1 394 ? -3.869 -1.877 16.672 1 92.81 394 ILE B N 1
ATOM 8777 C CA . ILE B 1 394 ? -3.793 -0.42 16.656 1 92.81 394 ILE B CA 1
ATOM 8778 C C . ILE B 1 394 ? -4.992 0.168 17.391 1 92.81 394 ILE B C 1
ATOM 8780 O O . ILE B 1 394 ? -6.141 -0.038 16.984 1 92.81 394 ILE B O 1
ATOM 8784 N N . LEU B 1 395 ? -4.746 0.874 18.359 1 93.25 395 LEU B N 1
ATOM 8785 C CA . LEU B 1 395 ? -5.816 1.468 19.156 1 93.25 395 LEU B CA 1
ATOM 8786 C C . LEU B 1 395 ? -6.699 2.361 18.297 1 93.25 395 LEU B C 1
ATOM 8788 O O . LEU B 1 395 ? -6.199 3.078 17.422 1 93.25 395 LEU B O 1
ATOM 8792 N N . SER B 1 396 ? -8.008 2.164 18.406 1 87.81 396 SER B N 1
ATOM 8793 C CA . SER B 1 396 ? -8.977 3.008 17.719 1 87.81 396 SER B CA 1
ATOM 8794 C C . SER B 1 396 ? -10.156 3.352 18.625 1 87.81 396 SER B C 1
ATOM 8796 O O . SER B 1 396 ? -10.438 2.625 19.578 1 87.81 396 SER B O 1
ATOM 8798 N N . PRO B 1 397 ? -10.742 4.555 18.438 1 79.94 397 PRO B N 1
ATOM 8799 C CA . PRO B 1 397 ? -11.852 4.957 19.297 1 79.94 397 PRO B CA 1
ATOM 8800 C C . PRO B 1 397 ? -12.984 3.928 19.328 1 79.94 397 PRO B C 1
ATOM 8802 O O . PRO B 1 397 ? -13.656 3.768 20.344 1 79.94 397 PRO B O 1
ATOM 8805 N N . VAL B 1 398 ? -13.219 3.244 18.266 1 66.62 398 VAL B N 1
ATOM 8806 C CA . VAL B 1 398 ? -14.328 2.307 18.141 1 66.62 398 VAL B CA 1
ATOM 8807 C C . VAL B 1 398 ? -13.984 1.004 18.875 1 66.62 398 VAL B C 1
ATOM 8809 O O . VAL B 1 398 ? -14.844 0.406 19.516 1 66.62 398 VAL B O 1
ATOM 8812 N N . VAL B 1 399 ? -12.875 0.503 18.719 1 56.28 399 VAL B N 1
ATOM 8813 C CA . VAL B 1 399 ? -12.484 -0.807 19.234 1 56.28 399 VAL B CA 1
ATOM 8814 C C . VAL B 1 399 ? -12.234 -0.722 20.734 1 56.28 399 VAL B C 1
ATOM 8816 O O . VAL B 1 399 ? -12.406 -1.707 21.453 1 56.28 399 VAL B O 1
ATOM 8819 N N . ALA B 1 400 ? -11.82 0.501 21.203 1 51.25 400 ALA B N 1
ATOM 8820 C CA . ALA B 1 400 ? -11.43 0.6 22.609 1 51.25 400 ALA B CA 1
ATOM 8821 C C . ALA B 1 400 ? -12.656 0.698 23.516 1 51.25 400 ALA B C 1
ATOM 8823 O O . ALA B 1 400 ? -13.57 1.482 23.25 1 51.25 400 ALA B O 1
ATOM 8824 N N . ASP B 1 401 ? -12.945 -0.431 24.141 1 52.12 401 ASP B N 1
ATOM 8825 C CA . ASP B 1 401 ? -13.969 -0.398 25.172 1 52.12 401 ASP B CA 1
ATOM 8826 C C . ASP B 1 401 ? -13.82 0.842 26.047 1 52.12 401 ASP B C 1
ATOM 8828 O O . ASP B 1 401 ? -12.711 1.204 26.438 1 52.12 401 ASP B O 1
ATOM 8832 N N . GLY B 1 402 ? -14.625 1.865 26.062 1 55.38 402 GLY B N 1
ATOM 8833 C CA . GLY B 1 402 ? -14.586 2.957 27.031 1 55.38 402 GLY B CA 1
ATOM 8834 C C . GLY B 1 402 ? -14.414 4.316 26.375 1 55.38 402 GLY B C 1
ATOM 8835 O O . GLY B 1 402 ? -14.289 5.328 27.062 1 55.38 402 GLY B O 1
ATOM 8836 N N . GLY B 1 403 ? -14.5 4.398 25.031 1 60.94 403 GLY B N 1
ATOM 8837 C CA . GLY B 1 403 ? -14.523 5.699 24.375 1 60.94 403 GLY B CA 1
ATOM 8838 C C . GLY B 1 403 ? -13.188 6.414 24.422 1 60.94 403 GLY B C 1
ATOM 8839 O O . GLY B 1 403 ? -12.133 5.801 24.219 1 60.94 403 GLY B O 1
ATOM 8840 N N . ASP B 1 404 ? -13.031 7.547 24.688 1 70.12 404 ASP B N 1
ATOM 8841 C CA . ASP B 1 404 ? -11.875 8.43 24.781 1 70.12 404 ASP B CA 1
ATOM 8842 C C . ASP B 1 404 ? -10.898 7.949 25.859 1 70.12 404 ASP B C 1
ATOM 8844 O O . ASP B 1 404 ? -9.695 8.164 25.75 1 70.12 404 ASP B O 1
ATOM 8848 N N . ASP B 1 405 ? -11.281 7.133 26.656 1 79.5 405 ASP B N 1
ATOM 8849 C CA . ASP B 1 405 ? -10.445 6.688 27.75 1 79.5 405 ASP B CA 1
ATOM 8850 C C . ASP B 1 405 ? -9.43 5.645 27.297 1 79.5 405 ASP B C 1
ATOM 8852 O O . ASP B 1 405 ? -8.305 5.602 27.797 1 79.5 405 ASP B O 1
ATOM 8856 N N . ALA B 1 406 ? -9.859 4.941 26.344 1 84.69 406 ALA B N 1
ATOM 8857 C CA . ALA B 1 406 ? -8.984 3.891 25.828 1 84.69 406 ALA B CA 1
ATOM 8858 C C . ALA B 1 406 ? -7.781 4.484 25.094 1 84.69 406 ALA B C 1
ATOM 8860 O O . ALA B 1 406 ? -6.758 3.816 24.938 1 84.69 406 ALA B O 1
ATOM 8861 N N . LEU B 1 407 ? -7.875 5.715 24.734 1 92.62 407 LEU B N 1
ATOM 8862 C CA . LEU B 1 407 ? -6.82 6.355 23.953 1 92.62 407 LEU B CA 1
ATOM 8863 C C . LEU B 1 407 ? -5.93 7.215 24.844 1 92.62 407 LEU B C 1
ATOM 8865 O O . LEU B 1 407 ? -4.98 7.84 24.375 1 92.62 407 LEU B O 1
ATOM 8869 N N . ARG B 1 408 ? -6.168 7.23 26.172 1 93.25 408 ARG B N 1
ATOM 8870 C CA . ARG B 1 408 ? -5.363 8.023 27.094 1 93.25 408 ARG B CA 1
ATOM 8871 C C . ARG B 1 408 ? -3.936 7.492 27.172 1 93.25 408 ARG B C 1
ATOM 8873 O O . ARG B 1 408 ? -3.723 6.277 27.188 1 93.25 408 ARG B O 1
ATOM 8880 N N . VAL B 1 409 ? -3.057 8.383 27.141 1 95.56 409 VAL B N 1
ATOM 8881 C CA . VAL B 1 409 ? -1.643 8.023 27.188 1 95.56 409 VAL B CA 1
ATOM 8882 C C . VAL B 1 409 ? -1.172 8 28.641 1 95.56 409 VAL B C 1
ATOM 8884 O O . VAL B 1 409 ? -0.416 7.117 29.047 1 95.56 409 VAL B O 1
ATOM 8887 N N . LEU B 1 410 ? -1.601 9.062 29.422 1 94.81 410 LEU B N 1
ATOM 8888 C CA . LEU B 1 410 ? -1.252 9.203 30.828 1 94.81 410 LEU B CA 1
ATOM 8889 C C . LEU B 1 410 ? -2.506 9.266 31.688 1 94.81 410 LEU B C 1
ATOM 8891 O O . LEU B 1 410 ? -3.527 9.812 31.281 1 94.81 410 LEU B O 1
ATOM 8895 N N . PRO B 1 411 ? -2.391 8.703 32.906 1 93.81 411 PRO B N 1
ATOM 8896 C CA . PRO B 1 411 ? -3.525 8.875 33.812 1 93.81 411 PRO B CA 1
ATOM 8897 C C . PRO B 1 411 ? -3.758 10.328 34.219 1 93.81 411 PRO B C 1
ATOM 8899 O O . PRO B 1 411 ? -2.811 11.117 34.25 1 93.81 411 PRO B O 1
ATOM 8902 N N . GLU B 1 412 ? -4.957 10.664 34.5 1 91.62 412 GLU B N 1
ATOM 8903 C CA . GLU B 1 412 ? -5.359 12.031 34.812 1 91.62 412 GLU B CA 1
ATOM 8904 C C . GLU B 1 412 ? -4.633 12.57 36.031 1 91.62 412 GLU B C 1
ATOM 8906 O O . GLU B 1 412 ? -4.434 13.781 36.156 1 91.62 412 GLU B O 1
ATOM 8911 N N . ASP B 1 413 ? -4.195 11.688 36.844 1 94 413 ASP B N 1
ATOM 8912 C CA . ASP B 1 413 ? -3.557 12.141 38.094 1 94 413 ASP B CA 1
ATOM 8913 C C . ASP B 1 413 ? -2.053 12.312 37.875 1 94 413 ASP B C 1
ATOM 8915 O O . ASP B 1 413 ? -1.363 12.82 38.781 1 94 413 ASP B O 1
ATOM 8919 N N . ASP B 1 414 ? -1.55 11.938 36.781 1 95.06 414 ASP B N 1
ATOM 8920 C CA . ASP B 1 414 ? -0.146 12.164 36.438 1 95.06 414 ASP B CA 1
ATOM 8921 C C . ASP B 1 414 ? 0.12 13.641 36.156 1 95.06 414 ASP B C 1
ATOM 8923 O O . ASP B 1 414 ? -0.483 14.219 35.25 1 95.06 414 ASP B O 1
ATOM 8927 N N . PRO B 1 415 ? 1.03 14.297 36.875 1 93.38 415 PRO B N 1
ATOM 8928 C CA . PRO B 1 415 ? 1.31 15.711 36.656 1 93.38 415 PRO B CA 1
ATOM 8929 C C . PRO B 1 415 ? 1.85 15.984 35.25 1 93.38 415 PRO B C 1
ATOM 8931 O O . PRO B 1 415 ? 1.864 17.141 34.781 1 93.38 415 PRO B O 1
ATOM 8934 N N . ARG B 1 416 ? 2.252 14.977 34.656 1 93.56 416 ARG B N 1
ATOM 8935 C CA . ARG B 1 416 ? 2.768 15.117 33.312 1 93.56 416 ARG B CA 1
ATOM 8936 C C . ARG B 1 416 ? 1.631 15.172 32.281 1 93.56 416 ARG B C 1
ATOM 8938 O O . ARG B 1 416 ? 1.851 15.5 31.125 1 93.56 416 ARG B O 1
ATOM 8945 N N . CYS B 1 417 ? 0.467 14.961 32.656 1 95.12 417 CYS B N 1
ATOM 8946 C CA . CYS B 1 417 ? -0.711 14.82 31.812 1 95.12 417 CYS B CA 1
ATOM 8947 C C . CYS B 1 417 ? -1.089 16.156 31.172 1 95.12 417 CYS B C 1
ATOM 8949 O O . CYS B 1 417 ? -1.005 17.203 31.812 1 95.12 417 CYS B O 1
ATOM 8951 N N . TRP B 1 418 ? -1.522 16.062 29.859 1 96.75 418 TRP B N 1
ATOM 8952 C CA . TRP B 1 418 ? -1.991 17.234 29.141 1 96.75 418 TRP B CA 1
ATOM 8953 C C . TRP B 1 418 ? -3.461 17.094 28.766 1 96.75 418 TRP B C 1
ATOM 8955 O O . TRP B 1 418 ? -3.926 15.992 28.453 1 96.75 418 TRP B O 1
ATOM 8965 N N . HIS B 1 419 ? -4.172 18.156 28.875 1 96.62 419 HIS B N 1
ATOM 8966 C CA . HIS B 1 419 ? -5.414 18.328 28.125 1 96.62 419 HIS B CA 1
ATOM 8967 C C . HIS B 1 419 ? -5.176 19.109 26.828 1 96.62 419 HIS B C 1
ATOM 8969 O O . HIS B 1 419 ? -4.512 20.141 26.844 1 96.62 419 HIS B O 1
ATOM 8975 N N . ALA B 1 420 ? -5.625 18.547 25.719 1 97.62 420 ALA B N 1
ATOM 8976 C CA . ALA B 1 420 ? -5.355 19.156 24.422 1 97.62 420 ALA B CA 1
ATOM 8977 C C . ALA B 1 420 ? -6.625 19.234 23.562 1 97.62 420 ALA B C 1
ATOM 8979 O O . ALA B 1 420 ? -7.504 18.375 23.688 1 97.62 420 ALA B O 1
ATOM 8980 N N . GLN B 1 421 ? -6.738 20.234 22.781 1 98.38 421 GLN B N 1
ATOM 8981 C CA . GLN B 1 421 ? -7.852 20.391 21.844 1 98.38 421 GLN B CA 1
ATOM 8982 C C . GLN B 1 421 ? -7.359 20.859 20.484 1 98.38 421 GLN B C 1
ATOM 8984 O O . GLN B 1 421 ? -6.555 21.781 20.375 1 98.38 421 GLN B O 1
ATOM 8989 N N . VAL B 1 422 ? -7.855 20.156 19.453 1 98.69 422 VAL B N 1
ATOM 8990 C CA . VAL B 1 422 ? -7.469 20.484 18.094 1 98.69 422 VAL B CA 1
ATOM 8991 C C . VAL B 1 422 ? -8.445 21.5 17.5 1 98.69 422 VAL B C 1
ATOM 8993 O O . VAL B 1 422 ? -9.664 21.359 17.672 1 98.69 422 VAL B O 1
ATOM 8996 N N . PHE B 1 423 ? -7.922 22.531 16.844 1 98.62 423 PHE B N 1
ATOM 8997 C CA . PHE B 1 423 ? -8.695 23.594 16.188 1 98.62 423 PHE B CA 1
ATOM 8998 C C . PHE B 1 423 ? -8.359 23.672 14.711 1 98.62 423 PHE B C 1
ATOM 9000 O O . PHE B 1 423 ? -7.289 23.234 14.289 1 98.62 423 PHE B O 1
ATOM 9007 N N . ARG B 1 424 ? -9.352 24.312 13.953 1 98.19 424 ARG B N 1
ATOM 9008 C CA . ARG B 1 424 ? -9.117 24.438 12.516 1 98.19 424 ARG B CA 1
ATOM 9009 C C . ARG B 1 424 ? -9.672 25.766 11.992 1 98.19 424 ARG B C 1
ATOM 9011 O O . ARG B 1 424 ? -10.5 26.391 12.648 1 98.19 424 ARG B O 1
ATOM 9018 N N . SER B 1 425 ? -9.086 26.266 11 1 97.69 425 SER B N 1
ATOM 9019 C CA . SER B 1 425 ? -9.648 27.203 10.039 1 97.69 425 SER B CA 1
ATOM 9020 C C . SER B 1 425 ? -9.852 26.547 8.672 1 97.69 425 SER B C 1
ATOM 9022 O O . SER B 1 425 ? -8.883 26.312 7.945 1 97.69 425 SER B O 1
ATOM 9024 N N . VAL B 1 426 ? -11.141 26.188 8.43 1 96.44 426 VAL B N 1
ATOM 9025 C CA . VAL B 1 426 ? -11.391 25.391 7.23 1 96.44 426 VAL B CA 1
ATOM 9026 C C . VAL B 1 426 ? -12.859 25.516 6.828 1 96.44 426 VAL B C 1
ATOM 9028 O O . VAL B 1 426 ? -13.695 25.938 7.629 1 96.44 426 VAL B O 1
ATOM 9031 N N . ASP B 1 427 ? -13.188 25.125 5.586 1 94.25 427 ASP B N 1
ATOM 9032 C CA . ASP B 1 427 ? -14.57 25.172 5.117 1 94.25 427 ASP B CA 1
ATOM 9033 C C . ASP B 1 427 ? -14.969 23.859 4.453 1 94.25 427 ASP B C 1
ATOM 9035 O O . ASP B 1 427 ? -14.141 22.953 4.305 1 94.25 427 ASP B O 1
ATOM 9039 N N . ALA B 1 428 ? -16.188 23.812 4.051 1 92.88 428 ALA B N 1
ATOM 9040 C CA . ALA B 1 428 ? -16.781 22.594 3.494 1 92.88 428 ALA B CA 1
ATOM 9041 C C . ALA B 1 428 ? -16.188 22.281 2.125 1 92.88 428 ALA B C 1
ATOM 9043 O O . ALA B 1 428 ? -16.281 21.141 1.644 1 92.88 428 ALA B O 1
ATOM 9044 N N . GLY B 1 429 ? -15.555 23.203 1.533 1 88.75 429 GLY B N 1
ATOM 9045 C CA . GLY B 1 429 ? -14.914 22.953 0.255 1 88.75 429 GLY B CA 1
ATOM 9046 C C . GLY B 1 429 ? -13.586 22.219 0.39 1 88.75 429 GLY B C 1
ATOM 9047 O O . GLY B 1 429 ? -13.07 21.688 -0.589 1 88.75 429 GLY B O 1
ATOM 9048 N N . SER B 1 430 ? -13.078 22.141 1.589 1 92.69 430 SER B N 1
ATOM 9049 C CA . SER B 1 430 ? -11.75 21.578 1.788 1 92.69 430 SER B CA 1
ATOM 9050 C C . SER B 1 430 ? -11.805 20.281 2.609 1 92.69 430 SER B C 1
ATOM 9052 O O . SER B 1 430 ? -10.828 19.547 2.676 1 92.69 430 SER B O 1
ATOM 9054 N N . VAL B 1 431 ? -12.914 20 3.234 1 94.62 431 VAL B N 1
ATOM 9055 C CA . VAL B 1 431 ? -13.055 18.797 4.035 1 94.62 431 VAL B CA 1
ATOM 9056 C C . VAL B 1 431 ? -14.375 18.109 3.701 1 94.62 431 VAL B C 1
ATOM 9058 O O . VAL B 1 431 ? -15.375 18.781 3.418 1 94.62 431 VAL B O 1
ATOM 9061 N N . LYS B 1 432 ? -14.391 16.859 3.703 1 93.44 432 LYS B N 1
ATOM 9062 C CA . LYS B 1 432 ? -15.617 16.078 3.555 1 93.44 432 LYS B CA 1
ATOM 9063 C C . LYS B 1 432 ? -16.312 15.883 4.902 1 93.44 432 LYS B C 1
ATOM 9065 O O . LYS B 1 432 ? -15.641 15.688 5.922 1 93.44 432 LYS B O 1
ATOM 9070 N N . GLY B 1 433 ? -17.609 15.977 4.883 1 93 433 GLY B N 1
ATOM 9071 C CA . GLY B 1 433 ? -18.344 15.617 6.082 1 93 433 GLY B CA 1
ATOM 9072 C C . GLY B 1 433 ? -19 16.797 6.758 1 93 433 GLY B C 1
ATOM 9073 O O . GLY B 1 433 ? -19.844 16.641 7.648 1 93 433 GLY B O 1
ATOM 9074 N N . PHE B 1 434 ? -18.625 18.062 6.395 1 94.75 434 PHE B N 1
ATOM 9075 C CA . PHE B 1 434 ? -19.312 19.234 6.926 1 94.75 434 PHE B CA 1
ATOM 9076 C C . PHE B 1 434 ? -20.766 19.266 6.453 1 94.75 434 PHE B C 1
ATOM 9078 O O . PHE B 1 434 ? -21.062 18.891 5.316 1 94.75 434 PHE B O 1
ATOM 9085 N N . PRO B 1 435 ? -21.688 19.75 7.277 1 93.75 435 PRO B N 1
ATOM 9086 C CA . PRO B 1 435 ? -23.078 19.891 6.844 1 93.75 435 PRO B CA 1
ATOM 9087 C C . PRO B 1 435 ? -23.266 21 5.809 1 93.75 435 PRO B C 1
ATOM 9089 O O . PRO B 1 435 ? -22.359 21.812 5.613 1 93.75 435 PRO B O 1
ATOM 9092 N N . ARG B 1 436 ? -24.438 20.875 5.199 1 87.69 436 ARG B N 1
ATOM 9093 C CA . ARG B 1 436 ? -24.828 21.984 4.344 1 87.69 436 ARG B CA 1
ATOM 9094 C C . ARG B 1 436 ? -25.141 23.234 5.172 1 87.69 436 ARG B C 1
ATOM 9096 O O . ARG B 1 436 ? -25.578 23.125 6.316 1 87.69 436 ARG B O 1
ATOM 9103 N N . SER B 1 437 ? -24.875 24.375 4.52 1 82 437 SER B N 1
ATOM 9104 C CA . SER B 1 437 ? -24.969 25.641 5.246 1 82 437 SER B CA 1
ATOM 9105 C C . SER B 1 437 ? -26.391 25.875 5.75 1 82 437 SER B C 1
ATOM 9107 O O . SER B 1 437 ? -26.609 26.656 6.676 1 82 437 SER B O 1
ATOM 9109 N N . TRP B 1 438 ? -27.391 25.094 5.203 1 80.94 438 TRP B N 1
ATOM 9110 C CA . TRP B 1 438 ? -28.766 25.312 5.613 1 80.94 438 TRP B CA 1
ATOM 9111 C C . TRP B 1 438 ? -29.188 24.297 6.684 1 80.94 438 TRP B C 1
ATOM 9113 O O . TRP B 1 438 ? -30.297 24.375 7.211 1 80.94 438 TRP B O 1
ATOM 9123 N N . GLU B 1 439 ? -28.266 23.391 6.914 1 88.31 439 GLU B N 1
ATOM 9124 C CA . GLU B 1 439 ? -28.516 22.453 8.008 1 88.31 439 GLU B CA 1
ATOM 9125 C C . GLU B 1 439 ? -28.109 23.047 9.352 1 88.31 439 GLU B C 1
ATOM 9127 O O . GLU B 1 439 ? -27.156 22.578 9.984 1 88.31 439 GLU B O 1
ATOM 9132 N N . THR B 1 440 ? -28.922 23.922 9.844 1 83.19 440 THR B N 1
ATOM 9133 C CA . THR B 1 440 ? -28.562 24.812 10.938 1 83.19 440 THR B CA 1
ATOM 9134 C C . THR B 1 440 ? -28.328 24.031 12.227 1 83.19 440 THR B C 1
ATOM 9136 O O . THR B 1 440 ? -27.438 24.375 13.008 1 83.19 440 THR B O 1
ATOM 9139 N N . GLU B 1 441 ? -29.125 22.984 12.5 1 86.56 441 GLU B N 1
ATOM 9140 C CA . GLU B 1 441 ? -28.938 22.188 13.703 1 86.56 441 GLU B CA 1
ATOM 9141 C C . GLU B 1 441 ? -27.594 21.484 13.711 1 86.56 441 GLU B C 1
ATOM 9143 O O . GLU B 1 441 ? -26.906 21.453 14.734 1 86.56 441 GLU B O 1
ATOM 9148 N N . GLU B 1 442 ? -27.25 21 12.57 1 91.56 442 GLU B N 1
ATOM 9149 C CA . GLU B 1 442 ? -25.969 20.328 12.445 1 91.56 442 GLU B CA 1
ATOM 9150 C C . GLU B 1 442 ? -24.812 21.312 12.539 1 91.56 442 GLU B C 1
ATOM 9152 O O . GLU B 1 442 ? -23.75 20.984 13.078 1 91.56 442 GLU B O 1
ATOM 9157 N N . MET B 1 443 ? -25.016 22.438 11.969 1 90.5 443 MET B N 1
ATOM 9158 C CA . MET B 1 443 ? -24.016 23.484 12.031 1 90.5 443 MET B CA 1
ATOM 9159 C C . MET B 1 443 ? -23.75 23.906 13.477 1 90.5 443 MET B C 1
ATOM 9161 O O . MET B 1 443 ? -22.594 24.016 13.891 1 90.5 443 MET B O 1
ATOM 9165 N N . GLU B 1 444 ? -24.781 24.078 14.242 1 88.62 444 GLU B N 1
ATOM 9166 C CA . GLU B 1 444 ? -24.656 24.5 15.633 1 88.62 444 GLU B CA 1
ATOM 9167 C C . GLU B 1 444 ? -24.016 23.406 16.484 1 88.62 444 GLU B C 1
ATOM 9169 O O . GLU B 1 444 ? -23.172 23.688 17.328 1 88.62 444 GLU B O 1
ATOM 9174 N N . ALA B 1 445 ? -24.453 22.234 16.188 1 90.81 445 ALA B N 1
ATOM 9175 C CA . ALA B 1 445 ? -23.969 21.094 16.969 1 90.81 445 ALA B CA 1
ATOM 9176 C C . ALA B 1 445 ? -22.469 20.906 16.797 1 90.81 445 ALA B C 1
ATOM 9178 O O . ALA B 1 445 ? -21.781 20.453 17.719 1 90.81 445 ALA B O 1
ATOM 9179 N N . ARG B 1 446 ? -21.969 21.422 15.719 1 94 446 ARG B N 1
ATOM 9180 C CA . ARG B 1 446 ? -20.547 21.234 15.406 1 94 446 ARG B CA 1
ATOM 9181 C C . ARG B 1 446 ? -19.781 22.547 15.523 1 94 446 ARG B C 1
ATOM 9183 O O . ARG B 1 446 ? -18.594 22.609 15.188 1 94 446 ARG B O 1
ATOM 9190 N N . HIS B 1 447 ? -20.469 23.531 15.977 1 92.31 447 HIS B N 1
ATOM 9191 C CA . HIS B 1 447 ? -19.891 24.844 16.234 1 92.31 447 HIS B CA 1
ATOM 9192 C C . HIS B 1 447 ? -19.312 25.438 14.961 1 92.31 447 HIS B C 1
ATOM 9194 O O . HIS B 1 447 ? -18.172 25.938 14.961 1 92.31 447 HIS B O 1
ATOM 9200 N N . LEU B 1 448 ? -20.062 25.266 13.859 1 93.69 448 LEU B N 1
ATOM 9201 C CA . LEU B 1 448 ? -19.656 25.812 12.57 1 93.69 448 LEU B CA 1
ATOM 9202 C C . LEU B 1 448 ? -20.406 27.109 12.281 1 93.69 448 LEU B C 1
ATOM 9204 O O . LEU B 1 448 ? -21.453 27.375 12.875 1 93.69 448 LEU B O 1
ATOM 9208 N N . LEU B 1 449 ? -19.797 27.922 11.453 1 90.44 449 LEU B N 1
ATOM 9209 C CA . LEU B 1 449 ? -20.391 29.156 10.961 1 90.44 449 LEU B CA 1
ATOM 9210 C C . LEU B 1 449 ? -20.656 29.078 9.461 1 90.44 449 LEU B C 1
ATOM 9212 O O . LEU B 1 449 ? -20.359 28.062 8.828 1 90.44 449 LEU B O 1
ATOM 9216 N N . CYS B 1 450 ? -21.281 30.109 9 1 85.81 450 CYS B N 1
ATOM 9217 C CA . CYS B 1 450 ? -21.547 30.172 7.566 1 85.81 450 CYS B CA 1
ATOM 9218 C C . CYS B 1 450 ? -20.859 31.391 6.945 1 85.81 450 CYS B C 1
ATOM 9220 O O . CYS B 1 450 ? -21 32.5 7.453 1 85.81 450 CYS B O 1
ATOM 9222 N N . ASP B 1 451 ? -20.094 31.156 6.023 1 82.38 451 ASP B N 1
ATOM 9223 C CA . ASP B 1 451 ? -19.469 32.219 5.227 1 82.38 451 ASP B CA 1
ATOM 9224 C C . ASP B 1 451 ? -19.578 31.891 3.732 1 82.38 451 ASP B C 1
ATOM 9226 O O . ASP B 1 451 ? -19.172 30.828 3.283 1 82.38 451 ASP B O 1
ATOM 9230 N N . LYS B 1 452 ? -20.219 32.812 3.01 1 74.75 452 LYS B N 1
ATOM 9231 C CA . LYS B 1 452 ? -20.422 32.688 1.571 1 74.75 452 LYS B CA 1
ATOM 9232 C C . LYS B 1 452 ? -21.125 31.359 1.248 1 74.75 452 LYS B C 1
ATOM 9234 O O . LYS B 1 452 ? -20.656 30.578 0.414 1 74.75 452 LYS B O 1
ATOM 9239 N N . SER B 1 453 ? -22.047 30.984 2.008 1 75.31 453 SER B N 1
ATOM 9240 C CA . SER B 1 453 ? -22.922 29.844 1.801 1 75.31 453 SER B CA 1
ATOM 9241 C C . SER B 1 453 ? -22.203 28.531 2.053 1 75.31 453 SER B C 1
ATOM 9243 O O . SER B 1 453 ? -22.609 27.484 1.536 1 75.31 453 SER B O 1
ATOM 9245 N N . LEU B 1 454 ? -21.125 28.641 2.715 1 84.12 454 LEU B N 1
ATOM 9246 C CA . LEU B 1 454 ? -20.391 27.438 3.08 1 84.12 454 LEU B CA 1
ATOM 9247 C C . LEU B 1 454 ? -20.297 27.297 4.598 1 84.12 454 LEU B C 1
ATOM 9249 O O . LEU B 1 454 ? -20.188 28.297 5.309 1 84.12 454 LEU B O 1
ATOM 9253 N N . ALA B 1 455 ? -20.312 26.047 4.977 1 92 455 ALA B N 1
ATOM 9254 C CA . ALA B 1 455 ? -19.969 25.781 6.371 1 92 455 ALA B CA 1
ATOM 9255 C C . ALA B 1 455 ? -18.484 26.031 6.629 1 92 455 ALA B C 1
ATOM 9257 O O . ALA B 1 455 ? -17.625 25.562 5.863 1 92 455 ALA B O 1
ATOM 9258 N N . VAL B 1 456 ? -18.203 26.859 7.664 1 93.88 456 VAL B N 1
ATOM 9259 C CA . VAL B 1 456 ? -16.812 27.203 7.961 1 93.88 456 VAL B CA 1
ATOM 9260 C C . VAL B 1 456 ? -16.531 26.969 9.445 1 93.88 456 VAL B C 1
ATOM 9262 O O . VAL B 1 456 ? -17.406 27.141 10.289 1 93.88 456 VAL B O 1
ATOM 9265 N N . GLU B 1 457 ? -15.383 26.516 9.664 1 96.38 457 GLU B N 1
ATOM 9266 C CA . GLU B 1 457 ? -14.867 26.422 11.031 1 96.38 457 GLU B CA 1
ATOM 9267 C C . GLU B 1 457 ? -13.844 27.516 11.305 1 96.38 457 GLU B C 1
ATOM 9269 O O . GLU B 1 457 ? -12.977 27.797 10.469 1 96.38 457 GLU B O 1
ATOM 9274 N N . GLN B 1 458 ? -13.953 28.25 12.453 1 96.25 458 GLN B N 1
ATOM 9275 C CA . GLN B 1 458 ? -13.047 29.312 12.859 1 96.25 458 GLN B CA 1
ATOM 9276 C C . GLN B 1 458 ? -12.539 29.094 14.281 1 96.25 458 GLN B C 1
ATOM 9278 O O . GLN B 1 458 ? -12.359 30.047 15.039 1 96.25 458 GLN B O 1
ATOM 9283 N N . SER B 1 459 ? -12.359 27.875 14.555 1 97.19 459 SER B N 1
ATOM 9284 C CA . SER B 1 459 ? -12.094 27.547 15.953 1 97.19 459 SER B CA 1
ATOM 9285 C C . SER B 1 459 ? -10.695 28 16.359 1 97.19 459 SER B C 1
ATOM 9287 O O . SER B 1 459 ? -10.438 28.234 17.547 1 97.19 459 SER B O 1
ATOM 9289 N N . ILE B 1 460 ? -9.734 28.188 15.453 1 98.38 460 ILE B N 1
ATOM 9290 C CA . ILE B 1 460 ? -8.43 28.734 15.844 1 98.38 460 ILE B CA 1
ATOM 9291 C C . ILE B 1 460 ? -8.602 30.156 16.359 1 98.38 460 ILE B C 1
ATOM 9293 O O . ILE B 1 460 ? -8.023 30.516 17.391 1 98.38 460 ILE B O 1
ATOM 9297 N N . HIS B 1 461 ? -9.344 30.922 15.609 1 97.44 461 HIS B N 1
ATOM 9298 C CA . HIS B 1 461 ? -9.633 32.281 16.031 1 97.44 461 HIS B CA 1
ATOM 9299 C C . HIS B 1 461 ? -10.305 32.312 17.406 1 97.44 461 HIS B C 1
ATOM 9301 O O . HIS B 1 461 ? -9.922 33.094 18.281 1 97.44 461 HIS B O 1
ATOM 9307 N N . ALA B 1 462 ? -11.258 31.422 17.531 1 95.38 462 ALA B N 1
ATOM 9308 C CA . ALA B 1 462 ? -11.977 31.344 18.797 1 95.38 462 ALA B CA 1
ATOM 9309 C C . ALA B 1 462 ? -11.023 30.984 19.938 1 95.38 462 ALA B C 1
ATOM 9311 O O . ALA B 1 462 ? -11.164 31.5 21.047 1 95.38 462 ALA B O 1
ATOM 9312 N N . ALA B 1 463 ? -10.141 30.156 19.688 1 97.06 463 ALA B N 1
ATOM 9313 C CA . ALA B 1 463 ? -9.18 29.734 20.703 1 97.06 463 ALA B CA 1
ATOM 9314 C C . ALA B 1 463 ? -8.266 30.891 21.094 1 97.06 463 ALA B C 1
ATOM 9316 O O . ALA B 1 463 ? -7.98 31.078 22.281 1 97.06 463 ALA B O 1
ATOM 9317 N N . TYR B 1 464 ? -7.766 31.656 20.125 1 97.5 464 TYR B N 1
ATOM 9318 C CA . TYR B 1 464 ? -6.949 32.812 20.422 1 97.5 464 TYR B CA 1
ATOM 9319 C C . TYR B 1 464 ? -7.699 33.812 21.312 1 97.5 464 TYR B C 1
ATOM 9321 O O . TYR B 1 464 ? -7.184 34.25 22.344 1 97.5 464 TYR B O 1
ATOM 9329 N N . VAL B 1 465 ? -8.891 34.125 20.938 1 95.88 465 VAL B N 1
ATOM 9330 C CA . VAL B 1 465 ? -9.695 35.125 21.641 1 95.88 465 VAL B CA 1
ATOM 9331 C C . VAL B 1 465 ? -9.961 34.656 23.062 1 95.88 465 VAL B C 1
ATOM 9333 O O . VAL B 1 465 ? -9.773 35.406 24.016 1 95.88 465 VAL B O 1
ATOM 9336 N N . ALA B 1 466 ? -10.359 33.406 23.156 1 94.38 466 ALA B N 1
ATOM 9337 C CA . ALA B 1 466 ? -10.664 32.875 24.484 1 94.38 466 ALA B CA 1
ATOM 9338 C C . ALA B 1 466 ? -9.43 32.906 25.375 1 94.38 466 ALA B C 1
ATOM 9340 O O . ALA B 1 466 ? -9.523 33.25 26.562 1 94.38 466 ALA B O 1
ATOM 9341 N N . ALA B 1 467 ? -8.336 32.531 24.875 1 96.06 467 ALA B N 1
ATOM 9342 C CA . ALA B 1 467 ? -7.105 32.469 25.656 1 96.06 467 ALA B CA 1
ATOM 9343 C C . ALA B 1 467 ? -6.68 33.875 26.094 1 96.06 467 ALA B C 1
ATOM 9345 O O . ALA B 1 467 ? -6.25 34.062 27.234 1 96.06 467 ALA B O 1
ATOM 9346 N N . ILE B 1 468 ? -6.762 34.875 25.234 1 96.69 468 ILE B N 1
ATOM 9347 C CA . ILE B 1 468 ? -6.363 36.219 25.547 1 96.69 468 ILE B CA 1
ATOM 9348 C C . ILE B 1 468 ? -7.301 36.812 26.594 1 96.69 468 ILE B C 1
ATOM 9350 O O . ILE B 1 468 ? -6.852 37.469 27.547 1 96.69 468 ILE B O 1
ATOM 9354 N N . ARG B 1 469 ? -8.57 36.594 26.422 1 93.81 469 ARG B N 1
ATOM 9355 C CA . ARG B 1 469 ? -9.547 37.094 27.391 1 93.81 469 ARG B CA 1
ATOM 9356 C C . ARG B 1 469 ? -9.312 36.469 28.766 1 93.81 469 ARG B C 1
ATOM 9358 O O . ARG B 1 469 ? -9.578 37.094 29.781 1 93.81 469 ARG B O 1
ATOM 9365 N N . ALA B 1 470 ? -8.758 35.281 28.766 1 92.25 470 ALA B N 1
ATOM 9366 C CA . ALA B 1 470 ? -8.508 34.594 30.031 1 92.25 470 ALA B CA 1
ATOM 9367 C C . ALA B 1 470 ? -7.168 35 30.625 1 92.25 470 ALA B C 1
ATOM 9369 O O . ALA B 1 470 ? -6.871 34.688 31.781 1 92.25 470 ALA B O 1
ATOM 9370 N N . ALA B 1 471 ? -6.355 35.688 29.875 1 94.88 471 ALA B N 1
ATOM 9371 C CA . ALA B 1 471 ? -5.02 36.062 30.344 1 94.88 471 ALA B CA 1
ATOM 9372 C C . ALA B 1 471 ? -5.094 36.969 31.562 1 94.88 471 ALA B C 1
ATOM 9374 O O . ALA B 1 471 ? -5.969 37.844 31.656 1 94.88 471 ALA B O 1
ATOM 9375 N N . ASP B 1 472 ? -4.168 36.75 32.5 1 94.19 472 ASP B N 1
ATOM 9376 C CA . ASP B 1 472 ? -4.125 37.562 33.719 1 94.19 472 ASP B CA 1
ATOM 9377 C C . ASP B 1 472 ? -2.834 38.375 33.812 1 94.19 472 ASP B C 1
ATOM 9379 O O . ASP B 1 472 ? -2.822 39.469 34.344 1 94.19 472 ASP B O 1
ATOM 9383 N N . ARG B 1 473 ? -1.751 37.781 33.344 1 96.56 473 ARG B N 1
ATOM 9384 C CA . ARG B 1 473 ? -0.446 38.375 33.594 1 96.56 473 ARG B CA 1
ATOM 9385 C C . ARG B 1 473 ? 0.236 38.75 32.281 1 96.56 473 ARG B C 1
ATOM 9387 O O . ARG B 1 473 ? 0.825 39.844 32.188 1 96.56 473 ARG B O 1
ATOM 9394 N N . PHE B 1 474 ? 0.255 37.844 31.344 1 97.81 474 PHE B N 1
ATOM 9395 C CA . PHE B 1 474 ? 0.951 38.188 30.109 1 97.81 474 PHE B CA 1
ATOM 9396 C C . PHE B 1 474 ? 0.492 37.312 28.953 1 97.81 474 PHE B C 1
ATOM 9398 O O . PHE B 1 474 ? -0.107 36.281 29.172 1 97.81 474 PHE B O 1
ATOM 9405 N N . VAL B 1 475 ? 0.737 37.812 27.797 1 98.31 475 VAL B N 1
ATOM 9406 C CA . VAL B 1 475 ? 0.578 37.094 26.531 1 98.31 475 VAL B CA 1
ATOM 9407 C C . VAL B 1 475 ? 1.883 37.156 25.734 1 98.31 475 VAL B C 1
ATOM 9409 O O . VAL B 1 475 ? 2.447 38.25 25.531 1 98.31 475 VAL B O 1
ATOM 9412 N N . TYR B 1 476 ? 2.43 36.031 25.375 1 98.5 476 TYR B N 1
ATOM 9413 C CA . TYR B 1 476 ? 3.566 35.906 24.469 1 98.5 476 TYR B CA 1
ATOM 9414 C C . TYR B 1 476 ? 3.152 35.281 23.156 1 98.5 476 TYR B C 1
ATOM 9416 O O . TYR B 1 476 ? 2.703 34.125 23.125 1 98.5 476 TYR B O 1
ATOM 9424 N N . LEU B 1 477 ? 3.273 36 22.047 1 98.56 477 LEU B N 1
ATOM 9425 C CA . LEU B 1 477 ? 2.771 35.531 20.766 1 98.56 477 LEU B CA 1
ATOM 9426 C C . LEU B 1 477 ? 3.846 35.656 19.688 1 98.56 477 LEU B C 1
ATOM 9428 O O . LEU B 1 477 ? 4.523 36.688 19.578 1 98.56 477 LEU B O 1
ATOM 9432 N N . GLU B 1 478 ? 4.078 34.562 18.953 1 98.31 478 GLU B N 1
ATOM 9433 C CA . GLU B 1 478 ? 4.883 34.594 17.734 1 98.31 478 GLU B CA 1
ATOM 9434 C C . GLU B 1 478 ? 4.027 34.312 16.5 1 98.31 478 GLU B C 1
ATOM 9436 O O . GLU B 1 478 ? 3.135 33.469 16.531 1 98.31 478 GLU B O 1
ATOM 9441 N N . THR B 1 479 ? 4.215 35.062 15.453 1 98.06 479 THR B N 1
ATOM 9442 C CA . THR B 1 479 ? 3.488 34.812 14.211 1 98.06 479 THR B CA 1
ATOM 9443 C C . THR B 1 479 ? 4.23 35.406 13.023 1 98.06 479 THR B C 1
ATOM 9445 O O . THR B 1 479 ? 4.984 36.375 13.164 1 98.06 479 THR B O 1
ATOM 9448 N N . GLU B 1 480 ? 4.039 34.875 11.922 1 96.75 480 GLU B N 1
ATOM 9449 C CA . GLU B 1 480 ? 4.672 35.312 10.688 1 96.75 480 GLU B CA 1
ATOM 9450 C C . GLU B 1 480 ? 3.986 36.562 10.141 1 96.75 480 GLU B C 1
ATOM 9452 O O . GLU B 1 480 ? 4.637 37.438 9.555 1 96.75 480 GLU B O 1
ATOM 9457 N N . ARG B 1 481 ? 2.713 36.625 10.305 1 96.25 481 ARG B N 1
ATOM 9458 C CA . ARG B 1 481 ? 1.903 37.75 9.875 1 96.25 481 ARG B CA 1
ATOM 9459 C C . ARG B 1 481 ? 0.988 38.219 11 1 96.25 481 ARG B C 1
ATOM 9461 O O . ARG B 1 481 ? 0.419 37.406 11.727 1 96.25 481 ARG B O 1
ATOM 9468 N N . PHE B 1 482 ? 0.901 39.469 11.094 1 96.75 482 PHE B N 1
ATOM 9469 C CA . PHE B 1 482 ? 0.089 40.062 12.148 1 96.75 482 PHE B CA 1
ATOM 9470 C C . PHE B 1 482 ? -0.69 41.25 11.602 1 96.75 482 PHE B C 1
ATOM 9472 O O . PHE B 1 482 ? -0.139 42.344 11.453 1 96.75 482 PHE B O 1
ATOM 9479 N N . LEU B 1 483 ? -1.919 41.062 11.305 1 93.81 483 LEU B N 1
ATOM 9480 C CA . LEU B 1 483 ? -2.766 42.094 10.742 1 93.81 483 LEU B CA 1
ATOM 9481 C C . LEU B 1 483 ? -4.227 41.875 11.109 1 93.81 483 LEU B C 1
ATOM 9483 O O . LEU B 1 483 ? -4.695 40.75 11.141 1 93.81 483 LEU B O 1
ATOM 9487 N N . GLY B 1 484 ? -4.875 43.031 11.305 1 90.44 484 GLY B N 1
ATOM 9488 C CA . GLY B 1 484 ? -6.312 42.906 11.484 1 90.44 484 GLY B CA 1
ATOM 9489 C C . GLY B 1 484 ? -6.875 43.844 12.523 1 90.44 484 GLY B C 1
ATOM 9490 O O . GLY B 1 484 ? -6.223 44.844 12.891 1 90.44 484 GLY B O 1
ATOM 9491 N N . SER B 1 485 ? -8.062 43.5 12.828 1 91.75 485 SER B N 1
ATOM 9492 C CA . SER B 1 485 ? -9.039 44.312 13.547 1 91.75 485 SER B CA 1
ATOM 9493 C C . SER B 1 485 ? -9.219 45.688 12.883 1 91.75 485 SER B C 1
ATOM 9495 O O . SER B 1 485 ? -8.984 46.719 13.508 1 91.75 485 SER B O 1
ATOM 9497 N N . SER B 1 486 ? -9.578 45.5 11.648 1 91.5 486 SER B N 1
ATOM 9498 C CA . SER B 1 486 ? -9.547 46.656 10.766 1 91.5 486 SER B CA 1
ATOM 9499 C C . SER B 1 486 ? -10.586 47.719 11.172 1 91.5 486 SER B C 1
ATOM 9501 O O . SER B 1 486 ? -10.453 48.875 10.844 1 91.5 486 SER B O 1
ATOM 9503 N N . TYR B 1 487 ? -11.555 47.312 11.867 1 89.56 487 TYR B N 1
ATOM 9504 C CA . TYR B 1 487 ? -12.57 48.25 12.336 1 89.56 487 TYR B CA 1
ATOM 9505 C C . TYR B 1 487 ? -11.953 49.312 13.242 1 89.56 487 TYR B C 1
ATOM 9507 O O . TYR B 1 487 ? -12.555 50.375 13.469 1 89.56 487 TYR B O 1
ATOM 9515 N N . ALA B 1 488 ? -10.797 48.969 13.766 1 92.12 488 ALA B N 1
ATOM 9516 C CA . ALA B 1 488 ? -10.141 49.906 14.695 1 92.12 488 ALA B CA 1
ATOM 9517 C C . ALA B 1 488 ? -9.102 50.75 13.977 1 92.12 488 ALA B C 1
ATOM 9519 O O . ALA B 1 488 ? -8.508 51.656 14.578 1 92.12 488 ALA B O 1
ATOM 9520 N N . TRP B 1 489 ? -8.914 50.531 12.703 1 92.88 489 TRP B N 1
ATOM 9521 C CA . TRP B 1 489 ? -7.992 51.344 11.922 1 92.88 489 TRP B CA 1
ATOM 9522 C C . TRP B 1 489 ? -8.555 52.719 11.695 1 92.88 489 TRP B C 1
ATOM 9524 O O . TRP B 1 489 ? -9.742 52.969 11.93 1 92.88 489 TRP B O 1
ATOM 9534 N N . PRO B 1 490 ? -7.676 53.656 11.273 1 87.12 490 PRO B N 1
ATOM 9535 C CA . PRO B 1 490 ? -8.242 54.969 10.875 1 87.12 490 PRO B CA 1
ATOM 9536 C C . PRO B 1 490 ? -9.352 54.812 9.828 1 87.12 490 PRO B C 1
ATOM 9538 O O . PRO B 1 490 ? -9.297 53.906 8.984 1 87.12 490 PRO B O 1
ATOM 9541 N N . THR B 1 491 ? -10.227 55.656 9.844 1 86.94 491 THR B N 1
ATOM 9542 C CA . THR B 1 491 ? -11.508 55.594 9.148 1 86.94 491 THR B CA 1
ATOM 9543 C C . THR B 1 491 ? -11.289 55.312 7.66 1 86.94 491 THR B C 1
ATOM 9545 O O . THR B 1 491 ? -11.984 54.469 7.074 1 86.94 491 THR B O 1
ATOM 9548 N N . PRO B 1 492 ? -10.336 55.906 7.051 1 88.5 492 PRO B N 1
ATOM 9549 C CA . PRO B 1 492 ? -10.18 55.656 5.613 1 88.5 492 PRO B CA 1
ATOM 9550 C C . PRO B 1 492 ? -9.727 54.25 5.297 1 88.5 492 PRO B C 1
ATOM 9552 O O . PRO B 1 492 ? -9.852 53.781 4.156 1 88.5 492 PRO B O 1
ATOM 9555 N N . PHE B 1 493 ? -9.25 53.562 6.301 1 89.62 493 PHE B N 1
ATOM 9556 C CA . PHE B 1 493 ? -8.648 52.25 6.043 1 89.62 493 PHE B CA 1
ATOM 9557 C C . PHE B 1 493 ? -9.539 51.125 6.566 1 89.62 493 PHE B C 1
ATOM 9559 O O . PHE B 1 493 ? -9.227 49.938 6.395 1 89.62 493 PHE B O 1
ATOM 9566 N N . ARG B 1 494 ? -10.586 51.438 7.18 1 87.75 494 ARG B N 1
ATOM 9567 C CA . ARG B 1 494 ? -11.469 50.406 7.738 1 87.75 494 ARG B CA 1
ATOM 9568 C C . ARG B 1 494 ? -12.148 49.625 6.629 1 87.75 494 ARG B C 1
ATOM 9570 O O . ARG B 1 494 ? -12.539 50.188 5.605 1 87.75 494 ARG B O 1
ATOM 9577 N N . HIS B 1 495 ? -12.031 48.312 6.77 1 80.94 495 HIS B N 1
ATOM 9578 C CA . HIS B 1 495 ? -12.602 47.406 5.793 1 80.94 495 HIS B CA 1
ATOM 9579 C C . HIS B 1 495 ? -13.031 46.094 6.457 1 80.94 495 HIS B C 1
ATOM 9581 O O . HIS B 1 495 ? -12.328 45.562 7.328 1 80.94 495 HIS B O 1
ATOM 9587 N N . PRO B 1 496 ? -14.148 45.594 6.039 1 73.62 496 PRO B N 1
ATOM 9588 C CA . PRO B 1 496 ? -14.617 44.344 6.656 1 73.62 496 PRO B CA 1
ATOM 9589 C C . PRO B 1 496 ? -13.734 43.156 6.32 1 73.62 496 PRO B C 1
ATOM 9591 O O . PRO B 1 496 ? -13.82 42.125 6.98 1 73.62 496 PRO B O 1
ATOM 9594 N N . GLY B 1 497 ? -12.789 43.219 5.551 1 79.5 497 GLY B N 1
ATOM 9595 C CA . GLY B 1 497 ? -12 42.094 5.051 1 79.5 497 GLY B CA 1
ATOM 9596 C C . GLY B 1 497 ? -10.906 41.656 6.004 1 79.5 497 GLY B C 1
ATOM 9597 O O . GLY B 1 497 ? -10.234 40.656 5.766 1 79.5 497 GLY B O 1
ATOM 9598 N N . ALA B 1 498 ? -10.688 42.281 7.133 1 88.38 498 ALA B N 1
ATOM 9599 C CA . ALA B 1 498 ? -9.68 41.938 8.133 1 88.38 498 ALA B CA 1
ATOM 9600 C C . ALA B 1 498 ? -10.234 42.094 9.547 1 88.38 498 ALA B C 1
ATOM 9602 O O . ALA B 1 498 ? -9.648 42.812 10.367 1 88.38 498 ALA B O 1
ATOM 9603 N N . GLY B 1 499 ? -11.289 41.344 9.766 1 89.31 499 GLY B N 1
ATOM 9604 C CA . GLY B 1 499 ? -12.055 41.594 10.977 1 89.31 499 GLY B CA 1
ATOM 9605 C C . GLY B 1 499 ? -11.625 40.719 12.141 1 89.31 499 GLY B C 1
ATOM 9606 O O . GLY B 1 499 ? -12.227 40.781 13.219 1 89.31 499 GLY B O 1
ATOM 9607 N N . ASN B 1 500 ? -10.531 39.906 12.031 1 93.62 500 ASN B N 1
ATOM 9608 C CA . ASN B 1 500 ? -10.172 39.062 13.164 1 93.62 500 ASN B CA 1
ATOM 9609 C C . ASN B 1 500 ? -9.891 39.906 14.414 1 93.62 500 ASN B C 1
ATOM 9611 O O . ASN B 1 500 ? -9.398 41.031 14.32 1 93.62 500 ASN B O 1
ATOM 9615 N N . LEU B 1 501 ? -10.047 39.375 15.531 1 96.56 501 LEU B N 1
ATOM 9616 C CA . LEU B 1 501 ? -10.109 40.156 16.766 1 96.56 501 LEU B CA 1
ATOM 9617 C C . LEU B 1 501 ? -8.789 40.062 17.531 1 96.56 501 LEU B C 1
ATOM 9619 O O . LEU B 1 501 ? -8.586 40.812 18.5 1 96.56 501 LEU B O 1
ATOM 9623 N N . VAL B 1 502 ? -7.867 39.281 17.094 1 98.12 502 VAL B N 1
ATOM 9624 C CA . VAL B 1 502 ? -6.738 38.875 17.938 1 98.12 502 VAL B CA 1
ATOM 9625 C C . VAL B 1 502 ? -5.941 40.125 18.344 1 98.12 502 VAL B C 1
ATOM 9627 O O . VAL B 1 502 ? -5.68 40.344 19.531 1 98.12 502 VAL B O 1
ATOM 9630 N N . PRO B 1 503 ? -5.586 41.062 17.391 1 98.19 503 PRO B N 1
ATOM 9631 C CA . PRO B 1 503 ? -4.816 42.25 17.812 1 98.19 503 PRO B CA 1
ATOM 9632 C C . PRO B 1 503 ? -5.57 43.094 18.812 1 98.19 503 PRO B C 1
ATOM 9634 O O . PRO B 1 503 ? -5.004 43.5 19.844 1 98.19 503 PRO B O 1
ATOM 9637 N N . MET B 1 504 ? -6.824 43.344 18.562 1 97.25 504 MET B N 1
ATOM 9638 C CA . MET B 1 504 ? -7.598 44.219 19.438 1 97.25 504 MET B CA 1
ATOM 9639 C C . MET B 1 504 ? -7.812 43.594 20.797 1 97.25 504 MET B C 1
ATOM 9641 O O . MET B 1 504 ? -7.836 44.281 21.812 1 97.25 504 MET B O 1
ATOM 9645 N N . GLU B 1 505 ? -8.031 42.281 20.781 1 97.38 505 GLU B N 1
ATOM 9646 C CA . GLU B 1 505 ? -8.203 41.562 22.047 1 97.38 505 GLU B CA 1
ATOM 9647 C C . GLU B 1 505 ? -6.969 41.719 22.938 1 97.38 505 GLU B C 1
ATOM 9649 O O . GLU B 1 505 ? -7.094 41.875 24.156 1 97.38 505 GLU B O 1
ATOM 9654 N N . ILE B 1 506 ? -5.832 41.656 22.375 1 98.44 506 ILE B N 1
ATOM 9655 C CA . ILE B 1 506 ? -4.602 41.844 23.141 1 98.44 506 ILE B CA 1
ATOM 9656 C C . ILE B 1 506 ? -4.555 43.25 23.703 1 98.44 506 ILE B C 1
ATOM 9658 O O . ILE B 1 506 ? -4.262 43.469 24.891 1 98.44 506 ILE B O 1
ATOM 9662 N N . ALA B 1 507 ? -4.844 44.312 22.906 1 98.12 507 ALA B N 1
ATOM 9663 C CA . ALA B 1 507 ? -4.816 45.688 23.328 1 98.12 507 ALA B CA 1
ATOM 9664 C C . ALA B 1 507 ? -5.836 45.969 24.438 1 98.12 507 ALA B C 1
ATOM 9666 O O . ALA B 1 507 ? -5.543 46.656 25.406 1 98.12 507 ALA B O 1
ATOM 9667 N N . LEU B 1 508 ? -6.988 45.406 24.219 1 96.81 508 LEU B N 1
ATOM 9668 C CA . LEU B 1 508 ? -8.055 45.625 25.188 1 96.81 508 LEU B CA 1
ATOM 9669 C C . LEU B 1 508 ? -7.727 44.938 26.516 1 96.81 508 LEU B C 1
ATOM 9671 O O . LEU B 1 508 ? -8.078 45.469 27.594 1 96.81 508 LEU B O 1
ATOM 9675 N N . LYS B 1 509 ? -7.125 43.812 26.438 1 96.62 509 LYS B N 1
ATOM 9676 C CA . LYS B 1 509 ? -6.711 43.156 27.672 1 96.62 509 LYS B CA 1
ATOM 9677 C C . LYS B 1 509 ? -5.691 44 28.422 1 96.62 509 LYS B C 1
ATOM 9679 O O . LYS B 1 509 ? -5.805 44.188 29.641 1 96.62 509 LYS B O 1
ATOM 9684 N N . ALA B 1 510 ? -4.695 44.5 27.734 1 97.81 510 ALA B N 1
ATOM 9685 C CA . ALA B 1 510 ? -3.729 45.406 28.359 1 97.81 510 ALA B CA 1
ATOM 9686 C C . ALA B 1 510 ? -4.426 46.625 28.969 1 97.81 510 ALA B C 1
ATOM 9688 O O . ALA B 1 510 ? -4.121 47 30.109 1 97.81 510 ALA B O 1
ATOM 9689 N N . ALA B 1 511 ? -5.324 47.188 28.234 1 97 511 ALA B N 1
ATOM 9690 C CA . ALA B 1 511 ? -6.066 48.375 28.703 1 97 511 ALA B CA 1
ATOM 9691 C C . ALA B 1 511 ? -6.832 48.062 29.984 1 97 511 ALA B C 1
ATOM 9693 O O . ALA B 1 511 ? -6.852 48.844 30.922 1 97 511 ALA B O 1
ATOM 9694 N N . SER B 1 512 ? -7.465 46.938 29.969 1 95.62 512 SER B N 1
ATOM 9695 C CA . SER B 1 512 ? -8.242 46.562 31.141 1 95.62 512 SER B CA 1
ATOM 9696 C C . SER B 1 512 ? -7.348 46.406 32.375 1 95.62 512 SER B C 1
ATOM 9698 O O . SER B 1 512 ? -7.746 46.781 33.469 1 95.62 512 SER B O 1
ATOM 9700 N N . LYS B 1 513 ? -6.23 45.844 32.219 1 96.38 513 LYS B N 1
ATOM 9701 C CA . LYS B 1 513 ? -5.305 45.656 33.344 1 96.38 513 LYS B CA 1
ATOM 9702 C C . LYS B 1 513 ? -4.734 47 33.812 1 96.38 513 LYS B C 1
ATOM 9704 O O . LYS B 1 513 ? -4.531 47.219 35 1 96.38 513 LYS B O 1
ATOM 9709 N N . ILE B 1 514 ? -4.461 47.906 32.906 1 97.06 514 ILE B N 1
ATOM 9710 C CA . ILE B 1 514 ? -4.012 49.25 33.219 1 97.06 514 ILE B CA 1
ATOM 9711 C C . ILE B 1 514 ? -5.062 49.938 34.094 1 97.06 514 ILE B C 1
ATOM 9713 O O . ILE B 1 514 ? -4.742 50.531 35.125 1 97.06 514 ILE B O 1
ATOM 9717 N N . ARG B 1 515 ? -6.266 49.875 33.688 1 95.5 515 ARG B N 1
ATOM 9718 C CA . ARG B 1 515 ? -7.363 50.5 34.406 1 95.5 515 ARG B CA 1
ATOM 9719 C C . ARG B 1 515 ? -7.52 49.875 35.812 1 95.5 515 ARG B C 1
ATOM 9721 O O . ARG B 1 515 ? -7.883 50.594 36.75 1 95.5 515 ARG B O 1
ATOM 9728 N N . ALA B 1 516 ? -7.184 48.656 35.906 1 94.69 516 ALA B N 1
ATOM 9729 C CA . ALA B 1 516 ? -7.301 47.969 37.188 1 94.69 516 ALA B CA 1
ATOM 9730 C C . ALA B 1 516 ? -6.055 48.188 38.031 1 94.69 516 ALA B C 1
ATOM 9732 O O . ALA B 1 516 ? -6.016 47.781 39.188 1 94.69 516 ALA B O 1
ATOM 9733 N N . GLY B 1 517 ? -5.066 48.75 37.5 1 94.19 517 GLY B N 1
ATOM 9734 C CA . GLY B 1 517 ? -3.818 48.969 38.219 1 94.19 517 GLY B CA 1
ATOM 9735 C C . GLY B 1 517 ? -3.029 47.688 38.438 1 94.19 517 GLY B C 1
ATOM 9736 O O . GLY B 1 517 ? -2.359 47.531 39.438 1 94.19 517 GLY B O 1
ATOM 9737 N N . GLU B 1 518 ? -3.199 46.75 37.531 1 94.69 518 GLU B N 1
ATOM 9738 C CA . GLU B 1 518 ? -2.525 45.469 37.625 1 94.69 518 GLU B CA 1
ATOM 9739 C C . GLU B 1 518 ? -1.391 45.344 36.594 1 94.69 518 GLU B C 1
ATOM 9741 O O . GLU B 1 518 ? -1.477 45.906 35.5 1 94.69 518 GLU B O 1
ATOM 9746 N N . ASP B 1 519 ? -0.379 44.562 36.938 1 94.94 519 ASP B N 1
ATOM 9747 C CA . ASP B 1 519 ? 0.717 44.344 36 1 94.94 519 ASP B CA 1
ATOM 9748 C C . ASP B 1 519 ? 0.272 43.438 34.875 1 94.94 519 ASP B C 1
ATOM 9750 O O . ASP B 1 519 ? -0.459 42.469 35.094 1 94.94 519 ASP B O 1
ATOM 9754 N N . PHE B 1 520 ? 0.676 43.812 33.719 1 97.06 520 PHE B N 1
ATOM 9755 C CA . PHE B 1 520 ? 0.399 43.031 32.5 1 97.06 520 PHE B CA 1
ATOM 9756 C C . PHE B 1 520 ? 1.377 43.375 31.391 1 97.06 520 PHE B C 1
ATOM 9758 O O . PHE B 1 520 ? 1.812 44.531 31.281 1 97.06 520 PHE B O 1
ATOM 9765 N N . ALA B 1 521 ? 1.742 42.406 30.609 1 98.12 521 ALA B N 1
ATOM 9766 C CA . ALA B 1 521 ? 2.607 42.688 29.469 1 98.12 521 ALA B CA 1
ATOM 9767 C C . ALA B 1 521 ? 2.252 41.781 28.281 1 98.12 521 ALA B C 1
ATOM 9769 O O . ALA B 1 521 ? 1.955 40.594 28.469 1 98.12 521 ALA B O 1
ATOM 9770 N N . ALA B 1 522 ? 2.188 42.312 27.156 1 98.38 522 ALA B N 1
ATOM 9771 C CA . ALA B 1 522 ? 2.043 41.562 25.922 1 98.38 522 ALA B CA 1
ATOM 9772 C C . ALA B 1 522 ? 3.307 41.656 25.078 1 98.38 522 ALA B C 1
ATOM 9774 O O . ALA B 1 522 ? 3.824 42.75 24.828 1 98.38 522 ALA B O 1
ATOM 9775 N N . TYR B 1 523 ? 3.848 40.5 24.688 1 98 523 TYR B N 1
ATOM 9776 C CA . TYR B 1 523 ? 5.027 40.406 23.844 1 98 523 TYR B CA 1
ATOM 9777 C C . TYR B 1 523 ? 4.664 39.781 22.484 1 98 523 TYR B C 1
ATOM 9779 O O . TYR B 1 523 ? 4.266 38.625 22.422 1 98 523 TYR B O 1
ATOM 9787 N N . VAL B 1 524 ? 4.777 40.5 21.406 1 97.88 524 VAL B N 1
ATOM 9788 C CA . VAL B 1 524 ? 4.484 40 20.078 1 97.88 524 VAL B CA 1
ATOM 9789 C C . VAL B 1 524 ? 5.762 39.938 19.234 1 97.88 524 VAL B C 1
ATOM 9791 O O . VAL B 1 524 ? 6.41 40.969 19.047 1 97.88 524 VAL B O 1
ATOM 9794 N N . VAL B 1 525 ? 6.125 38.781 18.75 1 97.38 525 VAL B N 1
ATOM 9795 C CA . VAL B 1 525 ? 7.34 38.625 17.953 1 97.38 525 VAL B CA 1
ATOM 9796 C C . VAL B 1 525 ? 6.973 38.375 16.484 1 97.38 525 VAL B C 1
ATOM 9798 O O . VAL B 1 525 ? 6.219 37.469 16.172 1 97.38 525 VAL B O 1
ATOM 9801 N N . LEU B 1 526 ? 7.531 39.219 15.609 1 96.62 526 LEU B N 1
ATOM 9802 C CA . LEU B 1 526 ? 7.25 39.188 14.18 1 96.62 526 LEU B CA 1
ATOM 9803 C C . LEU B 1 526 ? 8.547 39.156 13.375 1 96.62 526 LEU B C 1
ATOM 9805 O O . LEU B 1 526 ? 9.609 39.531 13.883 1 96.62 526 LEU B O 1
ATOM 9809 N N . PRO B 1 527 ? 8.445 38.719 12.117 1 95.62 527 PRO B N 1
ATOM 9810 C CA . PRO B 1 527 ? 9.609 38.969 11.258 1 95.62 527 PRO B CA 1
ATOM 9811 C C . PRO B 1 527 ? 9.859 40.469 11.016 1 95.62 527 PRO B C 1
ATOM 9813 O O . PRO B 1 527 ? 8.914 41.25 11.016 1 95.62 527 PRO B O 1
ATOM 9816 N N . MET B 1 528 ? 11.062 40.781 10.758 1 92.94 528 MET B N 1
ATOM 9817 C CA . MET B 1 528 ? 11.367 42.156 10.438 1 92.94 528 MET B CA 1
ATOM 9818 C C . MET B 1 528 ? 10.625 42.625 9.18 1 92.94 528 MET B C 1
ATOM 9820 O O . MET B 1 528 ? 10.133 43.75 9.109 1 92.94 528 MET B O 1
ATOM 9824 N N . TRP B 1 529 ? 10.656 41.812 8.195 1 92.25 529 TRP B N 1
ATOM 9825 C CA . TRP B 1 529 ? 9.859 41.969 6.977 1 92.25 529 TRP B CA 1
ATOM 9826 C C . TRP B 1 529 ? 9.367 40.594 6.488 1 92.25 529 TRP B C 1
ATOM 9828 O O . TRP B 1 529 ? 9.922 39.562 6.855 1 92.25 529 TRP B O 1
ATOM 9838 N N . PRO B 1 530 ? 8.273 40.625 5.816 1 88.81 530 PRO B N 1
ATOM 9839 C CA . PRO B 1 530 ? 7.754 39.344 5.312 1 88.81 530 PRO B CA 1
ATOM 9840 C C . PRO B 1 530 ? 8.594 38.781 4.172 1 88.81 530 PRO B C 1
ATOM 9842 O O . PRO B 1 530 ? 8.227 38.906 3.004 1 88.81 530 PRO B O 1
ATOM 9845 N N . ALA B 1 531 ? 9.539 38.062 4.488 1 78.81 531 ALA B N 1
ATOM 9846 C CA . ALA B 1 531 ? 10.578 37.625 3.549 1 78.81 531 ALA B CA 1
ATOM 9847 C C . ALA B 1 531 ? 10.031 36.594 2.564 1 78.81 531 ALA B C 1
ATOM 9849 O O . ALA B 1 531 ? 10.586 36.406 1.479 1 78.81 531 ALA B O 1
ATOM 9850 N N . ALA B 1 532 ? 9.031 35.875 3.008 1 71.19 532 ALA B N 1
ATOM 9851 C CA . ALA B 1 532 ? 8.461 34.906 2.098 1 71.19 532 ALA B CA 1
ATOM 9852 C C . ALA B 1 532 ? 7.98 35.562 0.805 1 71.19 532 ALA B C 1
ATOM 9854 O O . ALA B 1 532 ? 7.863 34.906 -0.229 1 71.19 532 ALA B O 1
ATOM 9855 N N . GLU B 1 533 ? 7.852 36.812 0.824 1 66.44 533 GLU B N 1
ATOM 9856 C CA . GLU B 1 533 ? 7.371 37.562 -0.325 1 66.44 533 GLU B CA 1
ATOM 9857 C C . GLU B 1 533 ? 8.531 38.125 -1.146 1 66.44 533 GLU B C 1
ATOM 9859 O O . GLU B 1 533 ? 8.328 38.688 -2.223 1 66.44 533 GLU B O 1
ATOM 9864 N N . GLY B 1 534 ? 9.633 37.938 -0.673 1 79.94 534 GLY B N 1
ATOM 9865 C CA . GLY B 1 534 ? 10.781 38.5 -1.368 1 79.94 534 GLY B CA 1
ATOM 9866 C C . GLY B 1 534 ? 11.461 39.594 -0.591 1 79.94 534 GLY B C 1
ATOM 9867 O O . GLY B 1 534 ? 11.398 39.625 0.64 1 79.94 534 GLY B O 1
ATOM 9868 N N . PRO B 1 535 ? 12.102 40.469 -1.377 1 87 535 PRO B N 1
ATOM 9869 C CA . PRO B 1 535 ? 12.758 41.594 -0.715 1 87 535 PRO B CA 1
ATOM 9870 C C . PRO B 1 535 ? 11.766 42.562 -0.078 1 87 535 PRO B C 1
ATOM 9872 O O . PRO B 1 535 ? 10.648 42.719 -0.577 1 87 535 PRO B O 1
ATOM 9875 N N . PRO B 1 536 ? 12.164 43.156 0.992 1 90.44 536 PRO B N 1
ATOM 9876 C CA . PRO B 1 536 ? 11.242 44.031 1.732 1 90.44 536 PRO B CA 1
ATOM 9877 C C . PRO B 1 536 ? 10.734 45.219 0.898 1 90.44 536 PRO B C 1
ATOM 9879 O O . PRO B 1 536 ? 9.711 45.812 1.236 1 90.44 536 PRO B O 1
ATOM 9882 N N . GLY B 1 537 ? 11.398 45.531 -0.159 1 89.31 537 GLY B N 1
ATOM 9883 C CA . GLY B 1 537 ? 10.984 46.625 -1.01 1 89.31 537 GLY B CA 1
ATOM 9884 C C . GLY B 1 537 ? 9.922 46.219 -2.02 1 89.31 537 GLY B C 1
ATOM 9885 O O . GLY B 1 537 ? 9.352 47.094 -2.697 1 89.31 537 GLY B O 1
ATOM 9886 N N . SER B 1 538 ? 9.617 44.969 -2.072 1 88.19 538 SER B N 1
ATOM 9887 C CA . SER B 1 538 ? 8.586 44.531 -3.008 1 88.19 538 SER B CA 1
ATOM 9888 C C . SER B 1 538 ? 7.219 45.062 -2.621 1 88.19 538 SER B C 1
ATOM 9890 O O . SER B 1 538 ? 6.973 45.375 -1.452 1 88.19 538 SER B O 1
ATOM 9892 N N . ALA B 1 539 ? 6.32 45.188 -3.609 1 87.31 539 ALA B N 1
ATOM 9893 C CA . ALA B 1 539 ? 4.988 45.75 -3.396 1 87.31 539 ALA B CA 1
ATOM 9894 C C . ALA B 1 539 ? 4.203 44.938 -2.383 1 87.31 539 ALA B C 1
ATOM 9896 O O . ALA B 1 539 ? 3.627 45.469 -1.44 1 87.31 539 ALA B O 1
ATOM 9897 N N . PRO B 1 540 ? 4.184 43.656 -2.535 1 85.88 540 PRO B N 1
ATOM 9898 C CA . PRO B 1 540 ? 3.447 42.875 -1.539 1 85.88 540 PRO B CA 1
ATOM 9899 C C . PRO B 1 540 ? 4.02 43 -0.132 1 85.88 540 PRO B C 1
ATOM 9901 O O . PRO B 1 540 ? 3.266 43.062 0.843 1 85.88 540 PRO B O 1
ATOM 9904 N N . ALA B 1 541 ? 5.293 43.094 -0.029 1 89.62 541 ALA B N 1
ATOM 9905 C CA . ALA B 1 541 ? 5.926 43.219 1.279 1 89.62 541 ALA B CA 1
ATOM 9906 C C . ALA B 1 541 ? 5.582 44.594 1.898 1 89.62 541 ALA B C 1
ATOM 9908 O O . ALA B 1 541 ? 5.277 44.688 3.09 1 89.62 541 ALA B O 1
ATOM 9909 N N . GLN B 1 542 ? 5.664 45.625 1.086 1 91.38 542 GLN B N 1
ATOM 9910 C CA . GLN B 1 542 ? 5.379 46.969 1.58 1 91.38 542 GLN B CA 1
ATOM 9911 C C . GLN B 1 542 ? 3.914 47.094 1.988 1 91.38 542 GLN B C 1
ATOM 9913 O O . GLN B 1 542 ? 3.596 47.781 2.953 1 91.38 542 GLN B O 1
ATOM 9918 N N . GLU B 1 543 ? 3.088 46.5 1.237 1 90.25 543 GLU B N 1
ATOM 9919 C CA . GLU B 1 543 ? 1.675 46.5 1.603 1 90.25 543 GLU B CA 1
ATOM 9920 C C . GLU B 1 543 ? 1.444 45.812 2.939 1 90.25 543 GLU B C 1
ATOM 9922 O O . GLU B 1 543 ? 0.696 46.281 3.783 1 90.25 543 GLU B O 1
ATOM 9927 N N . ALA B 1 544 ? 2.041 44.719 3.088 1 90.62 544 ALA B N 1
ATOM 9928 C CA . ALA B 1 544 ? 1.922 43.969 4.336 1 90.62 544 ALA B CA 1
ATOM 9929 C C . ALA B 1 544 ? 2.422 44.781 5.52 1 90.62 544 ALA B C 1
ATOM 9931 O O . ALA B 1 544 ? 1.804 44.781 6.586 1 90.62 544 ALA B O 1
ATOM 9932 N N . LEU B 1 545 ? 3.512 45.438 5.289 1 92.69 545 LEU B N 1
ATOM 9933 C CA . LEU B 1 545 ? 4.102 46.281 6.34 1 92.69 545 LEU B CA 1
ATOM 9934 C C . LEU B 1 545 ? 3.209 47.469 6.672 1 92.69 545 LEU B C 1
ATOM 9936 O O . LEU B 1 545 ? 3.117 47.875 7.832 1 92.69 545 LEU B O 1
ATOM 9940 N N . PHE B 1 546 ? 2.611 48.031 5.703 1 92.5 546 PHE B N 1
ATOM 9941 C CA . PHE B 1 546 ? 1.698 49.125 5.902 1 92.5 546 PHE B CA 1
ATOM 9942 C C . PHE B 1 546 ? 0.552 48.75 6.824 1 92.5 546 PHE B C 1
ATOM 9944 O O . PHE B 1 546 ? 0.287 49.438 7.816 1 92.5 546 PHE B O 1
ATOM 9951 N N . TRP B 1 547 ? -0.078 47.656 6.516 1 93.31 547 TRP B N 1
ATOM 9952 C CA . TRP B 1 547 ? -1.229 47.219 7.297 1 93.31 547 TRP B CA 1
ATOM 9953 C C . TRP B 1 547 ? -0.8 46.75 8.688 1 93.31 547 TRP B C 1
ATOM 9955 O O . TRP B 1 547 ? -1.536 46.938 9.664 1 93.31 547 TRP B O 1
ATOM 9965 N N . GLN B 1 548 ? 0.313 46.125 8.805 1 94.5 548 GLN B N 1
ATOM 9966 C CA . GLN B 1 548 ? 0.871 45.781 10.109 1 94.5 548 GLN B CA 1
ATOM 9967 C C . GLN B 1 548 ? 1.071 47.031 10.961 1 94.5 548 GLN B C 1
ATOM 9969 O O . GLN B 1 548 ? 0.752 47.031 12.148 1 94.5 548 GLN B O 1
ATOM 9974 N N . GLY B 1 549 ? 1.581 48.062 10.312 1 93.44 549 GLY B N 1
ATOM 9975 C CA . GLY B 1 549 ? 1.759 49.344 11 1 93.44 549 GLY B CA 1
ATOM 9976 C C . GLY B 1 549 ? 0.457 49.938 11.5 1 93.44 549 GLY B C 1
ATOM 9977 O O . GLY B 1 549 ? 0.394 50.438 12.625 1 93.44 549 GLY B O 1
ATOM 9978 N N . LYS B 1 550 ? -0.543 49.906 10.641 1 93.94 550 LYS B N 1
ATOM 9979 C CA . LYS B 1 550 ? -1.854 50.406 11.039 1 93.94 550 LYS B CA 1
ATOM 9980 C C . LYS B 1 550 ? -2.42 49.625 12.203 1 93.94 550 LYS B C 1
ATOM 9982 O O . LYS B 1 550 ? -3.084 50.156 13.086 1 93.94 550 LYS B O 1
ATOM 9987 N N . THR B 1 551 ? -2.193 48.344 12.203 1 95.75 551 THR B N 1
ATOM 9988 C CA . THR B 1 551 ? -2.643 47.5 13.289 1 95.75 551 THR B CA 1
ATOM 9989 C C . THR B 1 551 ? -1.938 47.844 14.594 1 95.75 551 THR B C 1
ATOM 9991 O O . THR B 1 551 ? -2.586 48 15.633 1 95.75 551 THR B O 1
ATOM 9994 N N . MET B 1 552 ? -0.627 48 14.555 1 95.94 552 MET B N 1
ATOM 9995 C CA . MET B 1 552 ? 0.148 48.406 15.734 1 95.94 552 MET B CA 1
ATOM 9996 C C . MET B 1 552 ? -0.352 49.719 16.297 1 95.94 552 MET B C 1
ATOM 9998 O O . MET B 1 552 ? -0.553 49.844 17.516 1 95.94 552 MET B O 1
ATOM 10002 N N . GLN B 1 553 ? -0.521 50.625 15.391 1 95.06 553 GLN B N 1
ATOM 10003 C CA . GLN B 1 553 ? -0.964 51.969 15.812 1 95.06 553 GLN B CA 1
ATOM 10004 C C . GLN B 1 553 ? -2.303 51.906 16.547 1 95.06 553 GLN B C 1
ATOM 10006 O O . GLN B 1 553 ? -2.471 52.5 17.609 1 95.06 553 GLN B O 1
ATOM 10011 N N . ALA B 1 554 ? -3.199 51.188 15.914 1 94.88 554 ALA B N 1
ATOM 10012 C CA . ALA B 1 554 ? -4.516 51.062 16.531 1 94.88 554 ALA B CA 1
ATOM 10013 C C . ALA B 1 554 ? -4.402 50.438 17.938 1 94.88 554 ALA B C 1
ATOM 10015 O O . ALA B 1 554 ? -5.09 50.875 18.859 1 94.88 554 ALA B O 1
ATOM 10016 N N . MET B 1 555 ? -3.621 49.469 18.109 1 97.38 555 MET B N 1
ATOM 10017 C CA . MET B 1 555 ? -3.428 48.812 19.391 1 97.38 555 MET B CA 1
ATOM 10018 C C . MET B 1 555 ? -2.824 49.75 20.406 1 97.38 555 MET B C 1
ATOM 10020 O O . MET B 1 555 ? -3.312 49.875 21.531 1 97.38 555 MET B O 1
ATOM 10024 N N . TYR B 1 556 ? -1.79 50.469 20.031 1 97.06 556 TYR B N 1
ATOM 10025 C CA . TYR B 1 556 ? -1.108 51.375 20.938 1 97.06 556 TYR B CA 1
ATOM 10026 C C . TYR B 1 556 ? -2.029 52.531 21.344 1 97.06 556 TYR B C 1
ATOM 10028 O O . TYR B 1 556 ? -1.949 53.031 22.469 1 97.06 556 TYR B O 1
ATOM 10036 N N . GLU B 1 557 ? -2.854 52.969 20.438 1 96.31 557 GLU B N 1
ATOM 10037 C CA . GLU B 1 557 ? -3.803 54.031 20.766 1 96.31 557 GLU B CA 1
ATOM 10038 C C . GLU B 1 557 ? -4.762 53.594 21.859 1 96.31 557 GLU B C 1
ATOM 10040 O O . GLU B 1 557 ? -5.102 54.375 22.75 1 96.31 557 GLU B O 1
ATOM 10045 N N . VAL B 1 558 ? -5.168 52.375 21.781 1 96.44 558 VAL B N 1
ATOM 10046 C CA . VAL B 1 558 ? -6.039 51.812 22.812 1 96.44 558 VAL B CA 1
ATOM 10047 C C . VAL B 1 558 ? -5.309 51.781 24.141 1 96.44 558 VAL B C 1
ATOM 10049 O O . VAL B 1 558 ? -5.863 52.188 25.172 1 96.44 558 VAL B O 1
ATOM 10052 N N . VAL B 1 559 ? -4.129 51.344 24.172 1 97.5 559 VAL B N 1
ATOM 10053 C CA . VAL B 1 559 ? -3.336 51.219 25.391 1 97.5 559 VAL B CA 1
ATOM 10054 C C . VAL B 1 559 ? -3.045 52.625 25.953 1 97.5 559 VAL B C 1
ATOM 10056 O O . VAL B 1 559 ? -3.154 52.844 27.156 1 97.5 559 VAL B O 1
ATOM 10059 N N . ALA B 1 560 ? -2.689 53.562 25.062 1 97.38 560 ALA B N 1
ATOM 10060 C CA . ALA B 1 560 ? -2.404 54.938 25.469 1 97.38 560 ALA B CA 1
ATOM 10061 C C . ALA B 1 560 ? -3.619 55.594 26.125 1 97.38 560 ALA B C 1
ATOM 10063 O O . ALA B 1 560 ? -3.486 56.281 27.141 1 97.38 560 ALA B O 1
ATOM 10064 N N . SER B 1 561 ? -4.715 55.375 25.5 1 96.5 561 SER B N 1
ATOM 10065 C CA . SER B 1 561 ? -5.949 55.938 26.062 1 96.5 561 SER B CA 1
ATOM 10066 C C . SER B 1 561 ? -6.203 55.375 27.469 1 96.5 561 SER B C 1
ATOM 10068 O O . SER B 1 561 ? -6.668 56.125 28.344 1 96.5 561 SER B O 1
ATOM 10070 N N . ALA B 1 562 ? -5.957 54.188 27.672 1 97.12 562 ALA B N 1
ATOM 10071 C CA . ALA B 1 562 ? -6.145 53.562 28.969 1 97.12 562 ALA B CA 1
ATOM 10072 C C . ALA B 1 562 ? -5.199 54.156 30.016 1 97.12 562 ALA B C 1
ATOM 10074 O O . ALA B 1 562 ? -5.562 54.312 31.172 1 97.12 562 ALA B O 1
ATOM 10075 N N . ILE B 1 563 ? -4.023 54.406 29.609 1 96.88 563 ILE B N 1
ATOM 10076 C CA . ILE B 1 563 ? -3.033 55 30.5 1 96.88 563 ILE B CA 1
ATOM 10077 C C . ILE B 1 563 ? -3.52 56.375 30.969 1 96.88 563 ILE B C 1
ATOM 10079 O O . ILE B 1 563 ? -3.447 56.688 32.156 1 96.88 563 ILE B O 1
ATOM 10083 N N . VAL B 1 564 ? -4.02 57.188 30.047 1 96.56 564 VAL B N 1
ATOM 10084 C CA . VAL B 1 564 ? -4.527 58.5 30.359 1 96.56 564 VAL B CA 1
ATOM 10085 C C . VAL B 1 564 ? -5.727 58.406 31.297 1 96.56 564 VAL B C 1
ATOM 10087 O O . VAL B 1 564 ? -5.832 59.125 32.281 1 96.56 564 VAL B O 1
ATOM 10090 N N . GLU B 1 565 ? -6.535 57.5 31.031 1 96 565 GLU B N 1
ATOM 10091 C CA . GLU B 1 565 ? -7.734 57.281 31.844 1 96 565 GLU B CA 1
ATOM 10092 C C . GLU B 1 565 ? -7.375 56.844 33.281 1 96 565 GLU B C 1
ATOM 10094 O O . GLU B 1 565 ? -8.086 57.188 34.219 1 96 565 GLU B O 1
ATOM 10099 N N . ALA B 1 566 ? -6.359 56.156 33.375 1 95.38 566 ALA B N 1
ATOM 10100 C CA . ALA B 1 566 ? -5.938 55.656 34.688 1 95.38 566 ALA B CA 1
ATOM 10101 C C . ALA B 1 566 ? -5.188 56.719 35.469 1 95.38 566 ALA B C 1
ATOM 10103 O O . ALA B 1 566 ? -4.871 56.531 36.625 1 95.38 566 ALA B O 1
ATOM 10104 N N . GLY B 1 567 ? -4.945 57.875 34.844 1 93.31 567 GLY B N 1
ATOM 10105 C CA . GLY B 1 567 ? -4.254 58.969 35.5 1 93.31 567 GLY B CA 1
ATOM 10106 C C . GLY B 1 567 ? -2.744 58.812 35.469 1 93.31 567 GLY B C 1
ATOM 10107 O O . GLY B 1 567 ? -2.045 59.438 36.281 1 93.31 567 GLY B O 1
ATOM 10108 N N . ASP B 1 568 ? -2.26 58 34.656 1 88.88 568 ASP B N 1
ATOM 10109 C CA . ASP B 1 568 ? -0.829 57.719 34.625 1 88.88 568 ASP B CA 1
ATOM 10110 C C . ASP B 1 568 ? -0.15 58.375 33.438 1 88.88 568 ASP B C 1
ATOM 10112 O O . ASP B 1 568 ? 0.962 58 33.062 1 88.88 568 ASP B O 1
ATOM 10116 N N . GLY B 1 569 ? -0.908 59.281 32.906 1 86.12 569 GLY B N 1
ATOM 10117 C CA . GLY B 1 569 ? -0.298 60.031 31.812 1 86.12 569 GLY B CA 1
ATOM 10118 C C . GLY B 1 569 ? 1.039 60.625 32.188 1 86.12 569 GLY B C 1
ATOM 10119 O O . GLY B 1 569 ? 1.186 61.219 33.25 1 86.12 569 GLY B O 1
ATOM 10120 N N . GLY B 1 570 ? 2.045 60.438 31.359 1 84.06 570 GLY B N 1
ATOM 10121 C CA . GLY B 1 570 ? 3.363 60.969 31.641 1 84.06 570 GLY B CA 1
ATOM 10122 C C . GLY B 1 570 ? 4.203 60.062 32.531 1 84.06 570 GLY B C 1
ATOM 10123 O O . GLY B 1 570 ? 5.434 60.188 32.531 1 84.06 570 GLY B O 1
ATOM 10124 N N . ARG B 1 571 ? 3.545 59.219 33.188 1 90.38 571 ARG B N 1
ATOM 10125 C CA . ARG B 1 571 ? 4.262 58.281 34.062 1 90.38 571 ARG B CA 1
ATOM 10126 C C . ARG B 1 571 ? 4.453 56.938 33.406 1 90.38 571 ARG B C 1
ATOM 10128 O O . ARG B 1 571 ? 5.465 56.281 33.625 1 90.38 571 ARG B O 1
ATOM 10135 N N . ALA B 1 572 ? 3.447 56.594 32.719 1 93.44 572 ALA B N 1
ATOM 10136 C CA . ALA B 1 572 ? 3.512 55.281 32.031 1 93.44 572 ALA B CA 1
ATOM 10137 C C . ALA B 1 572 ? 3.549 55.5 30.516 1 93.44 572 ALA B C 1
ATOM 10139 O O . ALA B 1 572 ? 3.133 56.531 30 1 93.44 572 ALA B O 1
ATOM 10140 N N . HIS B 1 573 ? 4.094 54.531 29.812 1 94.44 573 HIS B N 1
ATOM 10141 C CA . HIS B 1 573 ? 4.195 54.531 28.359 1 94.44 573 HIS B CA 1
ATOM 10142 C C . HIS B 1 573 ? 3.551 53.281 27.781 1 94.44 573 HIS B C 1
ATOM 10144 O O . HIS B 1 573 ? 3.609 52.188 28.375 1 94.44 573 HIS B O 1
ATOM 10150 N N . PRO B 1 574 ? 2.91 53.344 26.594 1 95.56 574 PRO B N 1
ATOM 10151 C CA . PRO B 1 574 ? 2.285 52.188 26 1 95.56 574 PRO B CA 1
ATOM 10152 C C . PRO B 1 574 ? 3.238 51 25.922 1 95.56 574 PRO B C 1
ATOM 10154 O O . PRO B 1 574 ? 2.816 49.844 26.094 1 95.56 574 PRO B O 1
ATOM 10157 N N . GLN B 1 575 ? 4.477 51.156 25.734 1 94 575 GLN B N 1
ATOM 10158 C CA . GLN B 1 575 ? 5.465 50.094 25.562 1 94 575 GLN B CA 1
ATOM 10159 C C . GLN B 1 575 ? 5.836 49.469 26.906 1 94 575 GLN B C 1
ATOM 10161 O O . GLN B 1 575 ? 6.625 48.5 26.969 1 94 575 GLN B O 1
ATOM 10166 N N . ASP B 1 576 ? 5.27 49.969 27.953 1 94.5 576 ASP B N 1
ATOM 10167 C CA . ASP B 1 576 ? 5.375 49.281 29.234 1 94.5 576 ASP B CA 1
ATOM 10168 C C . ASP B 1 576 ? 4.484 48.062 29.266 1 94.5 576 ASP B C 1
ATOM 10170 O O . ASP B 1 576 ? 4.691 47.156 30.094 1 94.5 576 ASP B O 1
ATOM 10174 N N . TYR B 1 577 ? 3.504 48 28.344 1 96.5 577 TYR B N 1
ATOM 10175 C CA . TYR B 1 577 ? 2.471 46.969 28.422 1 96.5 577 TYR B CA 1
ATOM 10176 C C . TYR B 1 577 ? 2.414 46.156 27.141 1 96.5 577 TYR B C 1
ATOM 10178 O O . TYR B 1 577 ? 1.99 45 27.156 1 96.5 577 TYR B O 1
ATOM 10186 N N . LEU B 1 578 ? 2.688 46.75 26.062 1 97.12 578 LEU B N 1
ATOM 10187 C CA . LEU B 1 578 ? 2.594 46.125 24.75 1 97.12 578 LEU B CA 1
ATOM 10188 C C . LEU B 1 578 ? 3.854 46.406 23.922 1 97.12 578 LEU B C 1
ATOM 10190 O O . LEU B 1 578 ? 4.254 47.562 23.766 1 97.12 578 LEU B O 1
ATOM 10194 N N . ASN B 1 579 ? 4.465 45.312 23.5 1 94.94 579 ASN B N 1
ATOM 10195 C CA . ASN B 1 579 ? 5.676 45.5 22.703 1 94.94 579 ASN B CA 1
ATOM 10196 C C . ASN B 1 579 ? 5.707 44.562 21.516 1 94.94 579 ASN B C 1
ATOM 10198 O O . ASN B 1 579 ? 5.16 43.438 21.578 1 94.94 579 ASN B O 1
ATOM 10202 N N . PHE B 1 580 ? 6.266 45.031 20.469 1 95.94 580 PHE B N 1
ATOM 10203 C CA . PHE B 1 580 ? 6.535 44.25 19.266 1 95.94 580 PHE B CA 1
ATOM 10204 C C . PHE B 1 580 ? 8.031 44.031 19.078 1 95.94 580 PHE B C 1
ATOM 10206 O O . PHE B 1 580 ? 8.828 44.938 19.328 1 95.94 580 PHE B O 1
ATOM 10213 N N . TYR B 1 581 ? 8.383 42.812 18.719 1 95.38 581 TYR B N 1
ATOM 10214 C CA . TYR B 1 581 ? 9.789 42.438 18.594 1 95.38 581 TYR B CA 1
ATOM 10215 C C . TYR B 1 581 ? 10.047 41.75 17.266 1 95.38 581 TYR B C 1
ATOM 10217 O O . TYR B 1 581 ? 9.117 41.312 16.594 1 95.38 581 TYR B O 1
ATOM 10225 N N . CYS B 1 582 ? 11.234 41.75 16.812 1 93.94 582 CYS B N 1
ATOM 10226 C CA . CYS B 1 582 ? 11.75 40.938 15.719 1 93.94 582 CYS B CA 1
ATOM 10227 C C . CYS B 1 582 ? 13.039 40.219 16.109 1 93.94 582 CYS B C 1
ATOM 10229 O O . CYS B 1 582 ? 13.578 40.469 17.188 1 93.94 582 CYS B O 1
ATOM 10231 N N . LEU B 1 583 ? 13.477 39.312 15.281 1 94.5 583 LEU B N 1
ATOM 10232 C CA . LEU B 1 583 ? 14.672 38.531 15.594 1 94.5 583 LEU B CA 1
ATOM 10233 C C . LEU B 1 583 ? 15.766 38.781 14.562 1 94.5 583 LEU B C 1
ATOM 10235 O O . LEU B 1 583 ? 15.484 38.969 13.375 1 94.5 583 LEU B O 1
ATOM 10239 N N . GLY B 1 584 ? 16.922 38.781 14.984 1 92.75 584 GLY B N 1
ATOM 10240 C CA . GLY B 1 584 ? 18.125 38.875 14.164 1 92.75 584 GLY B CA 1
ATOM 10241 C C . GLY B 1 584 ? 19.328 38.219 14.797 1 92.75 584 GLY B C 1
ATOM 10242 O O . GLY B 1 584 ? 19.328 37.938 16 1 92.75 584 GLY B O 1
ATOM 10243 N N . ASN B 1 585 ? 20.25 37.875 13.984 1 92.5 585 ASN B N 1
ATOM 10244 C CA . ASN B 1 585 ? 21.5 37.312 14.469 1 92.5 585 ASN B CA 1
ATOM 10245 C C . ASN B 1 585 ? 22.703 38 13.828 1 92.5 585 ASN B C 1
ATOM 10247 O O . ASN B 1 585 ? 22.578 38.688 12.805 1 92.5 585 ASN B O 1
ATOM 10251 N N . ARG B 1 586 ? 23.797 37.938 14.523 1 92.69 586 ARG B N 1
ATOM 10252 C CA . ARG B 1 586 ? 25.078 38.438 14.039 1 92.69 586 ARG B CA 1
ATOM 10253 C C . ARG B 1 586 ? 26.109 37.312 14 1 92.69 586 ARG B C 1
ATOM 10255 O O . ARG B 1 586 ? 26.203 36.5 14.922 1 92.69 586 ARG B O 1
ATOM 10262 N N . GLU B 1 587 ? 26.75 37.281 12.938 1 92.5 587 GLU B N 1
ATOM 10263 C CA . GLU B 1 587 ? 27.812 36.312 12.711 1 92.5 587 GLU B CA 1
ATOM 10264 C C . GLU B 1 587 ? 28.828 36.844 11.68 1 92.5 587 GLU B C 1
ATOM 10266 O O . GLU B 1 587 ? 28.438 37.219 10.57 1 92.5 587 GLU B O 1
ATOM 10271 N N . GLN B 1 588 ? 30.047 36.781 12.062 1 89.25 588 GLN B N 1
ATOM 10272 C CA . GLN B 1 588 ? 31.062 37.281 11.141 1 89.25 588 GLN B CA 1
ATOM 10273 C C . GLN B 1 588 ? 31.219 36.344 9.938 1 89.25 588 GLN B C 1
ATOM 10275 O O . GLN B 1 588 ? 31.359 35.125 10.102 1 89.25 588 GLN B O 1
ATOM 10280 N N . ALA B 1 589 ? 31.141 36.938 8.75 1 87.62 589 ALA B N 1
ATOM 10281 C CA . ALA B 1 589 ? 31.375 36.156 7.535 1 87.62 589 ALA B CA 1
ATOM 10282 C C . ALA B 1 589 ? 32.812 35.688 7.469 1 87.62 589 ALA B C 1
ATOM 10284 O O . ALA B 1 589 ? 33.75 36.375 7.871 1 87.62 589 ALA B O 1
ATOM 10285 N N . PRO B 1 590 ? 32.969 34.469 6.988 1 81.75 590 PRO B N 1
ATOM 10286 C CA . PRO B 1 590 ? 34.375 33.969 6.852 1 81.75 590 PRO B CA 1
ATOM 10287 C C . PRO B 1 590 ? 35.219 34.875 5.953 1 81.75 590 PRO B C 1
ATOM 10289 O O . PRO B 1 590 ? 34.688 35.438 4.98 1 81.75 590 PRO B O 1
ATOM 10292 N N . ALA B 1 591 ? 36.5 35.031 6.332 1 69.31 591 ALA B N 1
ATOM 10293 C CA . ALA B 1 591 ? 37.438 35.938 5.707 1 69.31 591 ALA B CA 1
ATOM 10294 C C . ALA B 1 591 ? 37.531 35.719 4.203 1 69.31 591 ALA B C 1
ATOM 10296 O O . ALA B 1 591 ? 37.656 36.656 3.424 1 69.31 591 ALA B O 1
ATOM 10297 N N . ASP B 1 592 ? 37.625 34.438 3.855 1 64.56 592 ASP B N 1
ATOM 10298 C CA . ASP B 1 592 ? 37.781 34.125 2.438 1 64.56 592 ASP B CA 1
ATOM 10299 C C . ASP B 1 592 ? 36.562 34.625 1.638 1 64.56 592 ASP B C 1
ATOM 10301 O O . ASP B 1 592 ? 36.656 34.875 0.43 1 64.56 592 ASP B O 1
ATOM 10305 N N . LEU B 1 593 ? 35.5 34.719 2.268 1 59.66 593 LEU B N 1
ATOM 10306 C CA . LEU B 1 593 ? 34.312 35.219 1.593 1 59.66 593 LEU B CA 1
ATOM 10307 C C . LEU B 1 593 ? 34.375 36.75 1.462 1 59.66 593 LEU B C 1
ATOM 10309 O O . LEU B 1 593 ? 33.812 37.312 0.514 1 59.66 593 LEU B O 1
ATOM 10313 N N . TYR B 1 594 ? 35.125 37.344 2.492 1 50.56 594 TYR B N 1
ATOM 10314 C CA . TYR B 1 594 ? 35.344 38.781 2.438 1 50.56 594 TYR B CA 1
ATOM 10315 C C . TYR B 1 594 ? 36.25 39.156 1.272 1 50.56 594 TYR B C 1
ATOM 10317 O O . TYR B 1 594 ? 36.062 40.188 0.629 1 50.56 594 TYR B O 1
ATOM 10325 N N . GLY B 1 595 ? 37.438 38.438 1.166 1 47.69 595 GLY B N 1
ATOM 10326 C CA . GLY B 1 595 ? 38.375 38.812 0.123 1 47.69 595 GLY B CA 1
ATOM 10327 C C . GLY B 1 595 ? 37.812 38.656 -1.276 1 47.69 595 GLY B C 1
ATOM 10328 O O . GLY B 1 595 ? 38.25 39.344 -2.203 1 47.69 595 GLY B O 1
ATOM 10329 N N . ARG B 1 596 ? 37.219 37.438 -1.34 1 46.53 596 ARG B N 1
ATOM 10330 C CA . ARG B 1 596 ? 36.719 37.344 -2.713 1 46.53 596 ARG B CA 1
ATOM 10331 C C . ARG B 1 596 ? 35.688 38.406 -3.012 1 46.53 596 ARG B C 1
ATOM 10333 O O . ARG B 1 596 ? 35.562 38.844 -4.152 1 46.53 596 ARG B O 1
ATOM 10340 N N . ALA B 1 597 ? 34.656 38.344 -2.25 1 44.66 597 ALA B N 1
ATOM 10341 C CA . ALA B 1 597 ? 33.625 39.344 -2.424 1 44.66 597 ALA B CA 1
ATOM 10342 C C . ALA B 1 597 ? 34.031 40.688 -1.822 1 44.66 597 ALA B C 1
ATOM 10344 O O . ALA B 1 597 ? 33.531 41.062 -0.748 1 44.66 597 ALA B O 1
ATOM 10345 N N . ALA B 1 598 ? 35.031 41.031 -1.312 1 46.62 598 ALA B N 1
ATOM 10346 C CA . ALA B 1 598 ? 35.188 42.5 -1.252 1 46.62 598 ALA B CA 1
ATOM 10347 C C . ALA B 1 598 ? 34.281 43.188 -2.262 1 46.62 598 ALA B C 1
ATOM 10349 O O . ALA B 1 598 ? 34.719 43.562 -3.344 1 46.62 598 ALA B O 1
ATOM 10350 N N . GLU B 1 599 ? 33.219 42.469 -2.332 1 48.06 599 GLU B N 1
ATOM 10351 C CA . GLU B 1 599 ? 32.25 43.219 -3.115 1 48.06 599 GLU B CA 1
ATOM 10352 C C . GLU B 1 599 ? 32.062 44.625 -2.564 1 48.06 599 GLU B C 1
ATOM 10354 O O . GLU B 1 599 ? 31.578 44.812 -1.441 1 48.06 599 GLU B O 1
ATOM 10359 N N . THR B 1 600 ? 33.031 45.438 -2.635 1 53.97 600 THR B N 1
ATOM 10360 C CA . THR B 1 600 ? 32.875 46.875 -2.459 1 53.97 600 THR B CA 1
ATOM 10361 C C . THR B 1 600 ? 31.469 47.312 -2.887 1 53.97 600 THR B C 1
ATOM 10363 O O . THR B 1 600 ? 31.172 48.5 -2.908 1 53.97 600 THR B O 1
ATOM 10366 N N . GLY B 1 601 ? 30.672 46.25 -3.08 1 66.38 601 GLY B N 1
ATOM 10367 C CA . GLY B 1 601 ? 29.406 46.656 -3.682 1 66.38 601 GLY B CA 1
ATOM 10368 C C . GLY B 1 601 ? 28.375 47.094 -2.66 1 66.38 601 GLY B C 1
ATOM 10369 O O . GLY B 1 601 ? 28.578 46.906 -1.455 1 66.38 601 GLY B O 1
ATOM 10370 N N . ALA B 1 602 ? 27.469 47.812 -3.018 1 81.19 602 ALA B N 1
ATOM 10371 C CA . ALA B 1 602 ? 26.375 48.406 -2.254 1 81.19 602 ALA B CA 1
ATOM 10372 C C . ALA B 1 602 ? 25.109 47.562 -2.365 1 81.19 602 ALA B C 1
ATOM 10374 O O . ALA B 1 602 ? 24.031 48 -1.973 1 81.19 602 ALA B O 1
ATOM 10375 N N . SER B 1 603 ? 25.422 46.219 -2.789 1 86.94 603 SER B N 1
ATOM 10376 C CA . SER B 1 603 ? 24.25 45.344 -2.867 1 86.94 603 SER B CA 1
ATOM 10377 C C . SER B 1 603 ? 23.828 44.844 -1.486 1 86.94 603 SER B C 1
ATOM 10379 O O . SER B 1 603 ? 24.656 44.781 -0.572 1 86.94 603 SER B O 1
ATOM 10381 N N . PRO B 1 604 ? 22.578 44.531 -1.304 1 89.31 604 PRO B N 1
ATOM 10382 C CA . PRO B 1 604 ? 22.094 44.031 -0.008 1 89.31 604 PRO B CA 1
ATOM 10383 C C . PRO B 1 604 ? 22.891 42.844 0.499 1 89.31 604 PRO B C 1
ATOM 10385 O O . PRO B 1 604 ? 23.219 42.781 1.688 1 89.31 604 PRO B O 1
ATOM 10388 N N . ALA B 1 605 ? 23.219 41.906 -0.342 1 89.56 605 ALA B N 1
ATOM 10389 C CA . ALA B 1 605 ? 23.984 40.719 0.052 1 89.56 605 ALA B CA 1
ATOM 10390 C C . ALA B 1 605 ? 25.375 41.125 0.526 1 89.56 605 ALA B C 1
ATOM 10392 O O . ALA B 1 605 ? 25.875 40.562 1.515 1 89.56 605 ALA B O 1
ATOM 10393 N N . ALA B 1 606 ? 25.953 42 -0.225 1 88 606 ALA B N 1
ATOM 10394 C CA . ALA B 1 606 ? 27.297 42.469 0.121 1 88 606 ALA B CA 1
ATOM 10395 C C . ALA B 1 606 ? 27.297 43.188 1.464 1 88 606 ALA B C 1
ATOM 10397 O O . ALA B 1 606 ? 28.219 43 2.27 1 88 606 ALA B O 1
ATOM 10398 N N . LEU B 1 607 ? 26.328 44.031 1.658 1 89.94 607 LEU B N 1
ATOM 10399 C CA . LEU B 1 607 ? 26.219 44.75 2.91 1 89.94 607 LEU B CA 1
ATOM 10400 C C . LEU B 1 607 ? 26 43.812 4.082 1 89.94 607 LEU B C 1
ATOM 10402 O O . LEU B 1 607 ? 26.609 43.969 5.145 1 89.94 607 LEU B O 1
ATOM 10406 N N . ALA B 1 608 ? 25.109 42.875 3.902 1 90.56 608 ALA B N 1
ATOM 10407 C CA . ALA B 1 608 ? 24.828 41.875 4.949 1 90.56 608 ALA B CA 1
ATOM 10408 C C . ALA B 1 608 ? 26.078 41.094 5.32 1 90.56 608 ALA B C 1
ATOM 10410 O O . ALA B 1 608 ? 26.312 40.812 6.496 1 90.56 608 ALA B O 1
ATOM 10411 N N . ARG B 1 609 ? 26.891 40.719 4.367 1 90.56 609 ARG B N 1
ATOM 10412 C CA . ARG B 1 609 ? 28.141 40 4.617 1 90.56 609 ARG B CA 1
ATOM 10413 C C . ARG B 1 609 ? 29.141 40.875 5.348 1 90.56 609 ARG B C 1
ATOM 10415 O O . ARG B 1 609 ? 29.844 40.438 6.254 1 90.56 609 ARG B O 1
ATOM 10422 N N . ARG B 1 610 ? 29.188 42.094 4.934 1 87.69 610 ARG B N 1
ATOM 10423 C CA . ARG B 1 610 ? 30.125 43.031 5.539 1 87.69 610 ARG B CA 1
ATOM 10424 C C . ARG B 1 610 ? 29.781 43.281 7.008 1 87.69 610 ARG B C 1
ATOM 10426 O O . ARG B 1 610 ? 30.672 43.281 7.859 1 87.69 610 ARG B O 1
ATOM 10433 N N . HIS B 1 611 ? 28.547 43.5 7.293 1 89.94 611 HIS B N 1
ATOM 10434 C CA . HIS B 1 611 ? 28.125 43.812 8.648 1 89.94 611 HIS B CA 1
ATOM 10435 C C . HIS B 1 611 ? 27.922 42.562 9.484 1 89.94 611 HIS B C 1
ATOM 10437 O O . HIS B 1 611 ? 27.844 42.656 10.719 1 89.94 611 HIS B O 1
ATOM 10443 N N . GLY B 1 612 ? 27.781 41.438 8.844 1 90.5 612 GLY B N 1
ATOM 10444 C CA . GLY B 1 612 ? 27.641 40.156 9.539 1 90.5 612 GLY B CA 1
ATOM 10445 C C . GLY B 1 612 ? 26.359 40.031 10.328 1 90.5 612 GLY B C 1
ATOM 10446 O O . GLY B 1 612 ? 26.359 39.562 11.461 1 90.5 612 GLY B O 1
ATOM 10447 N N . ARG B 1 613 ? 25.297 40.531 9.766 1 91.5 613 ARG B N 1
ATOM 10448 C CA . ARG B 1 613 ? 24 40.5 10.445 1 91.5 613 ARG B CA 1
ATOM 10449 C C . ARG B 1 613 ? 22.875 40.25 9.453 1 91.5 613 ARG B C 1
ATOM 10451 O O . ARG B 1 613 ? 22.969 40.625 8.281 1 91.5 613 ARG B O 1
ATOM 10458 N N . PHE B 1 614 ? 21.844 39.594 9.945 1 93.19 614 PHE B N 1
ATOM 10459 C CA . PHE B 1 614 ? 20.656 39.375 9.133 1 93.19 614 PHE B CA 1
ATOM 10460 C C . PHE B 1 614 ? 19.469 39 10.008 1 93.19 614 PHE B C 1
ATOM 10462 O O . PHE B 1 614 ? 19.641 38.656 11.18 1 93.19 614 PHE B O 1
ATOM 10469 N N . MET B 1 615 ? 18.312 39 9.484 1 93.94 615 MET B N 1
ATOM 10470 C CA . MET B 1 615 ? 17.078 38.656 10.18 1 93.94 615 MET B CA 1
ATOM 10471 C C . MET B 1 615 ? 17 37.156 10.43 1 93.94 615 MET B C 1
ATOM 10473 O O . MET B 1 615 ? 17.516 36.344 9.633 1 93.94 615 MET B O 1
ATOM 10477 N N . VAL B 1 616 ? 16.5 36.719 11.523 1 95.31 616 VAL B N 1
ATOM 10478 C CA . VAL B 1 616 ? 15.93 35.375 11.719 1 95.31 616 VAL B CA 1
ATOM 10479 C C . VAL B 1 616 ? 14.438 35.406 11.398 1 95.31 616 VAL B C 1
ATOM 10481 O O . VAL B 1 616 ? 13.672 36.125 12.039 1 95.31 616 VAL B O 1
ATOM 10484 N N . TYR B 1 617 ? 14.062 34.719 10.414 1 96.25 617 TYR B N 1
ATOM 10485 C CA . TYR B 1 617 ? 12.68 34.781 9.945 1 96.25 617 TYR B CA 1
ATOM 10486 C C . TYR B 1 617 ? 11.75 34.031 10.906 1 96.25 617 TYR B C 1
ATOM 10488 O O . TYR B 1 617 ? 11.852 32.812 11.07 1 96.25 617 TYR B O 1
ATOM 10496 N N . VAL B 1 618 ? 10.898 34.781 11.57 1 97.06 618 VAL B N 1
ATOM 10497 C CA . VAL B 1 618 ? 9.891 34.188 12.438 1 97.06 618 VAL B CA 1
ATOM 10498 C C . VAL B 1 618 ? 8.781 33.562 11.594 1 97.06 618 VAL B C 1
ATOM 10500 O O . VAL B 1 618 ? 7.918 34.281 11.07 1 97.06 618 VAL B O 1
ATOM 10503 N N . HIS B 1 619 ? 8.867 32.281 11.531 1 96.88 619 HIS B N 1
ATOM 10504 C CA . HIS B 1 619 ? 7.863 31.516 10.797 1 96.88 619 HIS B CA 1
ATOM 10505 C C . HIS B 1 619 ? 6.957 30.75 11.742 1 96.88 619 HIS B C 1
ATOM 10507 O O . HIS B 1 619 ? 6.039 30.047 11.305 1 96.88 619 HIS B O 1
ATOM 10513 N N . SER B 1 620 ? 7.168 30.922 13.023 1 97.5 620 SER B N 1
ATOM 10514 C CA . SER B 1 620 ? 6.387 30.25 14.055 1 97.5 620 SER B CA 1
ATOM 10515 C C . SER B 1 620 ? 4.984 30.844 14.164 1 97.5 620 SER B C 1
ATOM 10517 O O . SER B 1 620 ? 4.77 32 13.812 1 97.5 620 SER B O 1
ATOM 10519 N N . LYS B 1 621 ? 4.066 30.078 14.508 1 98.12 621 LYS B N 1
ATOM 10520 C CA . LYS B 1 621 ? 2.711 30.453 14.891 1 98.12 621 LYS B CA 1
ATOM 10521 C C . LYS B 1 621 ? 2.328 29.859 16.234 1 98.12 621 LYS B C 1
ATOM 10523 O O . LYS B 1 621 ? 2.043 28.656 16.328 1 98.12 621 LYS B O 1
ATOM 10528 N N . GLY B 1 622 ? 2.33 30.719 17.203 1 97.69 622 GLY B N 1
ATOM 10529 C CA . GLY B 1 622 ? 1.993 30.188 18.531 1 97.69 622 GLY B CA 1
ATOM 10530 C C . GLY B 1 622 ? 1.866 31.281 19.578 1 97.69 622 GLY B C 1
ATOM 10531 O O . GLY B 1 622 ? 2.252 32.438 19.344 1 97.69 622 GLY B O 1
ATOM 10532 N N . MET B 1 623 ? 1.266 30.891 20.719 1 98.62 623 MET B N 1
ATOM 10533 C CA . MET B 1 623 ? 0.994 31.812 21.828 1 98.62 623 MET B CA 1
ATOM 10534 C C . MET B 1 623 ? 1.093 31.094 23.172 1 98.62 623 MET B C 1
ATOM 10536 O O . MET B 1 623 ? 0.658 29.938 23.297 1 98.62 623 MET B O 1
ATOM 10540 N N . VAL B 1 624 ? 1.746 31.703 24.078 1 98.06 624 VAL B N 1
ATOM 10541 C CA . VAL B 1 624 ? 1.749 31.266 25.469 1 98.06 624 VAL B CA 1
ATOM 10542 C C . VAL B 1 624 ? 1.04 32.312 26.344 1 98.06 624 VAL B C 1
ATOM 10544 O O . VAL B 1 624 ? 1.317 33.5 26.234 1 98.06 624 VAL B O 1
ATOM 10547 N N . VAL B 1 625 ? 0.12 31.844 27.188 1 97.38 625 VAL B N 1
ATOM 10548 C CA . VAL B 1 625 ? -0.625 32.719 28.078 1 97.38 625 VAL B CA 1
ATOM 10549 C C . VAL B 1 625 ? -0.366 32.344 29.531 1 97.38 625 VAL B C 1
ATOM 10551 O O . VAL B 1 625 ? -0.668 31.219 29.938 1 97.38 625 VAL B O 1
ATOM 10554 N N . ASP B 1 626 ? 0.244 33.188 30.281 1 96.69 626 ASP B N 1
ATOM 10555 C CA . ASP B 1 626 ? 0.397 33.125 31.734 1 96.69 626 ASP B CA 1
ATOM 10556 C C . ASP B 1 626 ? 1.19 31.891 32.156 1 96.69 626 ASP B C 1
ATOM 10558 O O . ASP B 1 626 ? 0.997 31.359 33.25 1 96.69 626 ASP B O 1
ATOM 10562 N N . ASP B 1 627 ? 1.951 31.297 31.172 1 96.12 627 ASP B N 1
ATOM 10563 C CA . ASP B 1 627 ? 2.719 30.078 31.438 1 96.12 627 ASP B CA 1
ATOM 10564 C C . ASP B 1 627 ? 1.797 28.922 31.781 1 96.12 627 ASP B C 1
ATOM 10566 O O . ASP B 1 627 ? 2.207 27.984 32.469 1 96.12 627 ASP B O 1
ATOM 10570 N N . GLU B 1 628 ? 0.611 28.984 31.359 1 95.81 628 GLU B N 1
ATOM 10571 C CA . GLU B 1 628 ? -0.386 27.969 31.719 1 95.81 628 GLU B CA 1
ATOM 10572 C C . GLU B 1 628 ? -0.987 27.344 30.469 1 95.81 628 GLU B C 1
ATOM 10574 O O . GLU B 1 628 ? -1.367 26.156 30.484 1 95.81 628 GLU B O 1
ATOM 10579 N N . TYR B 1 629 ? -1.068 28.094 29.453 1 96.75 629 TYR B N 1
ATOM 10580 C CA . TYR B 1 629 ? -1.709 27.641 28.219 1 96.75 629 TYR B CA 1
ATOM 10581 C C . TYR B 1 629 ? -0.814 27.906 27.016 1 96.75 629 TYR B C 1
ATOM 10583 O O . TYR B 1 629 ? -0.153 28.953 26.938 1 96.75 629 TYR B O 1
ATOM 10591 N N . VAL B 1 630 ? -0.758 26.891 26.141 1 97.75 630 VAL B N 1
ATOM 10592 C CA . VAL B 1 630 ? -0.021 27.047 24.891 1 97.75 630 VAL B CA 1
ATOM 10593 C C . VAL B 1 630 ? -0.941 26.75 23.703 1 97.75 630 VAL B C 1
ATOM 10595 O O . VAL B 1 630 ? -1.787 25.859 23.781 1 97.75 630 VAL B O 1
ATOM 10598 N N . LEU B 1 631 ? -0.911 27.578 22.703 1 98.31 631 LEU B N 1
ATOM 10599 C CA . LEU B 1 631 ? -1.579 27.406 21.422 1 98.31 631 LEU B CA 1
ATOM 10600 C C . LEU B 1 631 ? -0.579 27.484 20.281 1 98.31 631 LEU B C 1
ATOM 10602 O O . LEU B 1 631 ? 0.17 28.453 20.172 1 98.31 631 LEU B O 1
ATOM 10606 N N . LEU B 1 632 ? -0.447 26.438 19.469 1 97.88 632 LEU B N 1
ATOM 10607 C CA . LEU B 1 632 ? 0.467 26.516 18.344 1 97.88 632 LEU B CA 1
ATOM 10608 C C . LEU B 1 632 ? -0.071 25.734 17.156 1 97.88 632 LEU B C 1
ATOM 10610 O O . LEU B 1 632 ? -0.858 24.797 17.328 1 97.88 632 LEU B O 1
ATOM 10614 N N . GLY B 1 633 ? 0.27 26.172 15.992 1 98.44 633 GLY B N 1
ATOM 10615 C CA . GLY B 1 633 ? -0.201 25.547 14.773 1 98.44 633 GLY B CA 1
ATOM 10616 C C . GLY B 1 633 ? 0.328 26.203 13.516 1 98.44 633 GLY B C 1
ATOM 10617 O O . GLY B 1 633 ? 1.486 26.625 13.469 1 98.44 633 GLY B O 1
ATOM 10618 N N . SER B 1 634 ? -0.562 26.188 12.523 1 98.12 634 SER B N 1
ATOM 10619 C CA . SER B 1 634 ? -0.135 26.641 11.203 1 98.12 634 SER B CA 1
ATOM 10620 C C . SER B 1 634 ? -0.734 28 10.875 1 98.12 634 SER B C 1
ATOM 10622 O O . SER B 1 634 ? -0.458 28.562 9.812 1 98.12 634 SER B O 1
ATOM 10624 N N . ALA B 1 635 ? -1.458 28.641 11.758 1 98.31 635 ALA B N 1
ATOM 10625 C CA . ALA B 1 635 ? -2.25 29.812 11.398 1 98.31 635 ALA B CA 1
ATOM 10626 C C . ALA B 1 635 ? -1.525 31.094 11.773 1 98.31 635 ALA B C 1
ATOM 10628 O O . ALA B 1 635 ? -1.096 31.266 12.922 1 98.31 635 ALA B O 1
ATOM 10629 N N . ASN B 1 636 ? -1.416 31.984 10.828 1 97.19 636 ASN B N 1
ATOM 10630 C CA . ASN B 1 636 ? -1.004 33.344 11.102 1 97.19 636 ASN B CA 1
ATOM 10631 C C . ASN B 1 636 ? -2.121 34.156 11.758 1 97.19 636 ASN B C 1
ATOM 10633 O O . ASN B 1 636 ? -3.277 33.719 11.773 1 97.19 636 ASN B O 1
ATOM 10637 N N . VAL B 1 637 ? -1.715 35.25 12.312 1 97.75 637 VAL B N 1
ATOM 10638 C CA . VAL B 1 637 ? -2.732 36.156 12.828 1 97.75 637 VAL B CA 1
ATOM 10639 C C . VAL B 1 637 ? -3.166 37.125 11.727 1 97.75 637 VAL B C 1
ATOM 10641 O O . VAL B 1 637 ? -2.752 38.281 11.711 1 97.75 637 VAL B O 1
ATOM 10644 N N . ASN B 1 638 ? -3.955 36.719 10.867 1 96.19 638 ASN B N 1
ATOM 10645 C CA . ASN B 1 638 ? -4.57 37.5 9.789 1 96.19 638 ASN B CA 1
ATOM 10646 C C . ASN B 1 638 ? -5.871 36.844 9.312 1 96.19 638 ASN B C 1
ATOM 10648 O O . ASN B 1 638 ? -6.203 35.75 9.719 1 96.19 638 ASN B O 1
ATOM 10652 N N . GLN B 1 639 ? -6.57 37.594 8.562 1 93.56 639 GLN B N 1
ATOM 10653 C CA . GLN B 1 639 ? -7.891 37.125 8.148 1 93.56 639 GLN B CA 1
ATOM 10654 C C . GLN B 1 639 ? -7.793 35.906 7.246 1 93.56 639 GLN B C 1
ATOM 10656 O O . GLN B 1 639 ? -8.633 35 7.324 1 93.56 639 GLN B O 1
ATOM 10661 N N . ARG B 1 640 ? -6.863 35.844 6.438 1 91.69 640 ARG B N 1
ATOM 10662 C CA . ARG B 1 640 ? -6.676 34.75 5.5 1 91.69 640 ARG B CA 1
ATOM 10663 C C . ARG B 1 640 ? -6.539 33.438 6.238 1 91.69 640 ARG B C 1
ATOM 10665 O O . ARG B 1 640 ? -7.098 32.406 5.812 1 91.69 640 ARG B O 1
ATOM 10672 N N . SER B 1 641 ? -5.867 33.375 7.324 1 96 641 SER B N 1
ATOM 10673 C CA . SER B 1 641 ? -5.598 32.156 8.086 1 96 641 SER B CA 1
ATOM 10674 C C . SER B 1 641 ? -6.73 31.875 9.062 1 96 641 SER B C 1
ATOM 10676 O O . SER B 1 641 ? -6.953 30.703 9.414 1 96 641 SER B O 1
ATOM 10678 N N . LEU B 1 642 ? -7.465 32.938 9.484 1 96.94 642 LEU B N 1
ATOM 10679 C CA . LEU B 1 642 ? -8.305 32.719 10.648 1 96.94 642 LEU B CA 1
ATOM 10680 C C . LEU B 1 642 ? -9.781 32.656 10.258 1 96.94 642 LEU B C 1
ATOM 10682 O O . LEU B 1 642 ? -10.625 32.25 11.055 1 96.94 642 LEU B O 1
ATOM 10686 N N . SER B 1 643 ? -10.156 33 9.023 1 92.44 643 SER B N 1
ATOM 10687 C CA . SER B 1 643 ? -11.562 33.188 8.656 1 92.44 643 SER B CA 1
ATOM 10688 C C . SER B 1 643 ? -12.211 31.828 8.336 1 92.44 643 SER B C 1
ATOM 10690 O O . SER B 1 643 ? -13.438 31.719 8.336 1 92.44 643 SER B O 1
ATOM 10692 N N . GLY B 1 644 ? -11.398 30.828 8.039 1 91.5 644 GLY B N 1
ATOM 10693 C CA . GLY B 1 644 ? -11.93 29.516 7.719 1 91.5 644 GLY B CA 1
ATOM 10694 C C . GLY B 1 644 ? -12.312 29.359 6.258 1 91.5 644 GLY B C 1
ATOM 10695 O O . GLY B 1 644 ? -12.32 28.25 5.723 1 91.5 644 GLY B O 1
ATOM 10696 N N . SER B 1 645 ? -12.609 30.422 5.566 1 89.81 645 SER B N 1
ATOM 10697 C CA . SER B 1 645 ? -13.086 30.344 4.188 1 89.81 645 SER B CA 1
ATOM 10698 C C . SER B 1 645 ? -11.945 30.578 3.199 1 89.81 645 SER B C 1
ATOM 10700 O O . SER B 1 645 ? -12.141 30.5 1.984 1 89.81 645 SER B O 1
ATOM 10702 N N . ARG B 1 646 ? -10.805 30.859 3.66 1 91 646 ARG B N 1
ATOM 10703 C CA . ARG B 1 646 ? -9.672 31.141 2.781 1 91 646 ARG B CA 1
ATOM 10704 C C . ARG B 1 646 ? -8.602 30.062 2.904 1 91 646 ARG B C 1
ATOM 10706 O O . ARG B 1 646 ? -8.836 28.906 2.557 1 91 646 ARG B O 1
ATOM 10713 N N . ASP B 1 647 ? -7.535 30.281 3.633 1 92.81 647 ASP B N 1
ATOM 10714 C CA . ASP B 1 647 ? -6.543 29.234 3.828 1 92.81 647 ASP B CA 1
ATOM 10715 C C . ASP B 1 647 ? -7.023 28.203 4.852 1 92.81 647 ASP B C 1
ATOM 10717 O O . ASP B 1 647 ? -7.734 28.547 5.797 1 92.81 647 ASP B O 1
ATOM 10721 N N . THR B 1 648 ? -6.684 26.969 4.621 1 96 648 THR B N 1
ATOM 10722 C CA . THR B 1 648 ? -6.934 25.984 5.676 1 96 648 THR B CA 1
ATOM 10723 C C . THR B 1 648 ? -5.777 25.953 6.668 1 96 648 THR B C 1
ATOM 10725 O O . THR B 1 648 ? -4.613 26.078 6.281 1 96 648 THR B O 1
ATOM 10728 N N . GLU B 1 649 ? -6.125 25.953 7.941 1 98.06 649 GLU B N 1
ATOM 10729 C CA . GLU B 1 649 ? -5.156 25.922 9.031 1 98.06 649 GLU B CA 1
ATOM 10730 C C . GLU B 1 649 ? -5.543 24.891 10.094 1 98.06 649 GLU B C 1
ATOM 10732 O O . GLU B 1 649 ? -6.719 24.531 10.211 1 98.06 649 GLU B O 1
ATOM 10737 N N . ILE B 1 650 ? -4.551 24.422 10.844 1 98.69 650 ILE B N 1
ATOM 10738 C CA . ILE B 1 650 ? -4.77 23.531 11.969 1 98.69 650 ILE B CA 1
ATOM 10739 C C . ILE B 1 650 ? -3.9 23.969 13.148 1 98.69 650 ILE B C 1
ATOM 10741 O O . ILE B 1 650 ? -2.814 24.516 12.961 1 98.69 650 ILE B O 1
ATOM 10745 N N . ALA B 1 651 ? -4.41 23.844 14.359 1 98.81 651 ALA B N 1
ATOM 10746 C CA . ALA B 1 651 ? -3.684 24.188 15.578 1 98.81 651 ALA B CA 1
ATOM 10747 C C . ALA B 1 651 ? -4.117 23.312 16.75 1 98.81 651 ALA B C 1
ATOM 10749 O O . ALA B 1 651 ? -5.133 22.625 16.672 1 98.81 651 ALA B O 1
ATOM 10750 N N . VAL B 1 652 ? -3.312 23.328 17.781 1 98.75 652 VAL B N 1
ATOM 10751 C CA . VAL B 1 652 ? -3.65 22.641 19.031 1 98.75 652 VAL B CA 1
ATOM 10752 C C . VAL B 1 652 ? -3.449 23.578 20.203 1 98.75 652 VAL B C 1
ATOM 10754 O O . VAL B 1 652 ? -2.488 24.359 20.234 1 98.75 652 VAL B O 1
ATOM 10757 N N . GLY B 1 653 ? -4.434 23.703 21.062 1 98.5 653 GLY B N 1
ATOM 10758 C CA . GLY B 1 653 ? -4.328 24.312 22.375 1 98.5 653 GLY B CA 1
ATOM 10759 C C . GLY B 1 653 ? -4.234 23.312 23.5 1 98.5 653 GLY B C 1
ATOM 10760 O O . GLY B 1 653 ? -4.902 22.281 23.469 1 98.5 653 GLY B O 1
ATOM 10761 N N . ALA B 1 654 ? -3.361 23.609 24.5 1 97.75 654 ALA B N 1
ATOM 10762 C CA . ALA B 1 654 ? -3.166 22.594 25.531 1 97.75 654 ALA B CA 1
ATOM 10763 C C . ALA B 1 654 ? -2.697 23.234 26.844 1 97.75 654 ALA B C 1
ATOM 10765 O O . ALA B 1 654 ? -2.15 24.328 26.844 1 97.75 654 ALA B O 1
ATOM 10766 N N . HIS B 1 655 ? -2.941 22.562 27.875 1 96.38 655 HIS B N 1
ATOM 10767 C CA . HIS B 1 655 ? -2.471 22.922 29.203 1 96.38 655 HIS B CA 1
ATOM 10768 C C . HIS B 1 655 ? -2.312 21.688 30.078 1 96.38 655 HIS B C 1
ATOM 10770 O O . HIS B 1 655 ? -2.803 20.609 29.734 1 96.38 655 HIS B O 1
ATOM 10776 N N . GLN B 1 656 ? -1.532 21.812 31.094 1 95.31 656 GLN B N 1
ATOM 10777 C CA . GLN B 1 656 ? -1.397 20.766 32.094 1 95.31 656 GLN B CA 1
ATOM 10778 C C . GLN B 1 656 ? -2.289 21.047 33.312 1 95.31 656 GLN B C 1
ATOM 10780 O O . GLN B 1 656 ? -2.033 21.984 34.062 1 95.31 656 GLN B O 1
ATOM 10785 N N . PRO B 1 657 ? -3.232 20.188 33.5 1 93.25 657 PRO B N 1
ATOM 10786 C CA . PRO B 1 657 ? -4.242 20.469 34.5 1 93.25 657 PRO B CA 1
ATOM 10787 C C . PRO B 1 657 ? -3.656 20.547 35.906 1 93.25 657 PRO B C 1
ATOM 10789 O O . PRO B 1 657 ? -4.254 21.156 36.812 1 93.25 657 PRO B O 1
ATOM 10792 N N . HIS B 1 658 ? -2.482 20 36.125 1 93.75 658 HIS B N 1
ATOM 10793 C CA . HIS B 1 658 ? -1.883 19.984 37.469 1 93.75 658 HIS B CA 1
ATOM 10794 C C . HIS B 1 658 ? -0.901 21.141 37.625 1 93.75 658 HIS B C 1
ATOM 10796 O O . HIS B 1 658 ? -0.296 21.297 38.688 1 93.75 658 HIS B O 1
ATOM 10802 N N . HIS B 1 659 ? -0.715 21.891 36.656 1 92.5 659 HIS B N 1
ATOM 10803 C CA . HIS B 1 659 ? 0.145 23.062 36.688 1 92.5 659 HIS B CA 1
ATOM 10804 C C . HIS B 1 659 ? -0.64 24.328 36.375 1 92.5 659 HIS B C 1
ATOM 10806 O O . HIS B 1 659 ? -0.467 24.922 35.312 1 92.5 659 HIS B O 1
ATOM 10812 N N . THR B 1 660 ? -1.494 24.703 37.344 1 88.12 660 THR B N 1
ATOM 10813 C CA . THR B 1 660 ? -2.352 25.891 37.25 1 88.12 660 THR B CA 1
ATOM 10814 C C . THR B 1 660 ? -2.102 26.828 38.438 1 88.12 660 THR B C 1
ATOM 10816 O O . THR B 1 660 ? -1.339 26.516 39.344 1 88.12 660 THR B O 1
ATOM 10819 N N . GLY B 1 661 ? -2.637 28.078 38.406 1 82.62 661 GLY B N 1
ATOM 10820 C CA . GLY B 1 661 ? -2.492 29.062 39.469 1 82.62 661 GLY B CA 1
ATOM 10821 C C . GLY B 1 661 ? -1.844 30.359 39 1 82.62 661 GLY B C 1
ATOM 10822 O O . GLY B 1 661 ? -1.873 30.688 37.812 1 82.62 661 GLY B O 1
ATOM 10823 N N . ARG B 1 662 ? -1.324 31 39.969 1 80.88 662 ARG B N 1
ATOM 10824 C CA . ARG B 1 662 ? -0.844 32.344 39.656 1 80.88 662 ARG B CA 1
ATOM 10825 C C . ARG B 1 662 ? 0.433 32.312 38.844 1 80.88 662 ARG B C 1
ATOM 10827 O O . ARG B 1 662 ? 0.58 33.062 37.875 1 80.88 662 ARG B O 1
ATOM 10834 N N . ARG B 1 663 ? 1.366 31.344 39.219 1 89.81 663 ARG B N 1
ATOM 10835 C CA . ARG B 1 663 ? 2.611 31.219 38.469 1 89.81 663 ARG B CA 1
ATOM 10836 C C . ARG B 1 663 ? 2.965 29.75 38.219 1 89.81 663 ARG B C 1
ATOM 10838 O O . ARG B 1 663 ? 3.902 29.234 38.844 1 89.81 663 ARG B O 1
ATOM 10845 N N . PRO B 1 664 ? 2.229 29.203 37.312 1 91.94 664 PRO B N 1
ATOM 10846 C CA . PRO B 1 664 ? 2.486 27.781 37.062 1 91.94 664 PRO B CA 1
ATOM 10847 C C . PRO B 1 664 ? 3.895 27.516 36.531 1 91.94 664 PRO B C 1
ATOM 10849 O O . PRO B 1 664 ? 4.422 28.312 35.75 1 91.94 664 PRO B O 1
ATOM 10852 N N . ARG B 1 665 ? 4.469 26.328 36.938 1 91.81 665 ARG B N 1
ATOM 10853 C CA . ARG B 1 665 ? 5.816 25.953 36.531 1 91.81 665 ARG B CA 1
ATOM 10854 C C . ARG B 1 665 ? 5.812 24.594 35.844 1 91.81 665 ARG B C 1
ATOM 10856 O O . ARG B 1 665 ? 6.629 23.734 36.156 1 91.81 665 ARG B O 1
ATOM 10863 N N . GLY B 1 666 ? 4.867 24.422 35 1 92.75 666 GLY B N 1
ATOM 10864 C CA . GLY B 1 666 ? 4.809 23.219 34.188 1 92.75 666 GLY B CA 1
ATOM 10865 C C . GLY B 1 666 ? 5.594 23.328 32.906 1 92.75 666 GLY B C 1
ATOM 10866 O O . GLY B 1 666 ? 6.523 24.125 32.781 1 92.75 666 GLY B O 1
ATOM 10867 N N . GLN B 1 667 ? 5.281 22.469 31.984 1 94 667 GLN B N 1
ATOM 10868 C CA . GLN B 1 667 ? 6.012 22.391 30.734 1 94 667 GLN B CA 1
ATOM 10869 C C . GLN B 1 667 ? 5.742 23.609 29.859 1 94 667 GLN B C 1
ATOM 10871 O O . GLN B 1 667 ? 6.578 23.984 29.031 1 94 667 GLN B O 1
ATOM 10876 N N . VAL B 1 668 ? 4.605 24.281 30.047 1 96.06 668 VAL B N 1
ATOM 10877 C CA . VAL B 1 668 ? 4.332 25.516 29.297 1 96.06 668 VAL B CA 1
ATOM 10878 C C . VAL B 1 668 ? 5.324 26.594 29.719 1 96.06 668 VAL B C 1
ATOM 10880 O O . VAL B 1 668 ? 5.863 27.297 28.859 1 96.06 668 VAL B O 1
ATOM 10883 N N . HIS B 1 669 ? 5.508 26.703 31 1 95.12 669 HIS B N 1
ATOM 10884 C CA . HIS B 1 669 ? 6.496 27.641 31.516 1 95.12 669 HIS B CA 1
ATOM 10885 C C . HIS B 1 669 ? 7.887 27.328 30.969 1 95.12 669 HIS B C 1
ATOM 10887 O O . HIS B 1 669 ? 8.602 28.219 30.516 1 95.12 669 HIS B O 1
ATOM 10893 N N . ARG B 1 670 ? 8.203 26.109 31.047 1 93.25 670 ARG B N 1
ATOM 10894 C CA . ARG B 1 670 ? 9.523 25.688 30.594 1 93.25 670 ARG B CA 1
ATOM 10895 C C . ARG B 1 670 ? 9.703 25.984 29.094 1 93.25 670 ARG B C 1
ATOM 10897 O O . ARG B 1 670 ? 10.789 26.359 28.656 1 93.25 670 ARG B O 1
ATOM 10904 N N . TYR B 1 671 ? 8.695 25.781 28.391 1 95 671 TYR B N 1
ATOM 10905 C CA . TYR B 1 671 ? 8.75 26.047 26.953 1 95 671 TYR B CA 1
ATOM 10906 C C . TYR B 1 671 ? 8.977 27.531 26.672 1 95 671 TYR B C 1
ATOM 10908 O O . TYR B 1 671 ? 9.82 27.891 25.859 1 95 671 TYR B O 1
ATOM 10916 N N . ARG B 1 672 ? 8.266 28.359 27.328 1 95.25 672 ARG B N 1
ATOM 10917 C CA . ARG B 1 672 ? 8.438 29.797 27.156 1 95.25 672 ARG B CA 1
ATOM 10918 C C . ARG B 1 672 ? 9.852 30.219 27.547 1 95.25 672 ARG B C 1
ATOM 10920 O O . ARG B 1 672 ? 10.461 31.047 26.859 1 95.25 672 ARG B O 1
ATOM 10927 N N . MET B 1 673 ? 10.289 29.703 28.625 1 93.5 673 MET B N 1
ATOM 10928 C CA . MET B 1 673 ? 11.641 30.031 29.062 1 93.5 673 MET B CA 1
ATOM 10929 C C . MET B 1 673 ? 12.672 29.578 28.031 1 93.5 673 MET B C 1
ATOM 10931 O O . MET B 1 673 ? 13.656 30.281 27.781 1 93.5 673 MET B O 1
ATOM 10935 N N . SER B 1 674 ? 12.445 28.453 27.469 1 93 674 SER B N 1
ATOM 10936 C CA . SER B 1 674 ? 13.344 27.953 26.438 1 93 674 SER B CA 1
ATOM 10937 C C . SER B 1 674 ? 13.344 28.859 25.219 1 93 674 SER B C 1
ATOM 10939 O O . SER B 1 674 ? 14.406 29.125 24.641 1 93 674 SER B O 1
ATOM 10941 N N . LEU B 1 675 ? 12.195 29.266 24.797 1 94.19 675 LEU B N 1
ATOM 10942 C CA . LEU B 1 675 ? 12.086 30.203 23.672 1 94.19 675 LEU B CA 1
ATOM 10943 C C . LEU B 1 675 ? 12.844 31.484 23.969 1 94.19 675 LEU B C 1
ATOM 10945 O O . LEU B 1 675 ? 13.586 31.984 23.109 1 94.19 675 LEU B O 1
ATOM 10949 N N . TRP B 1 676 ? 12.664 31.969 25.156 1 93.06 676 TRP B N 1
ATOM 10950 C CA . TRP B 1 676 ? 13.297 33.25 25.516 1 93.06 676 TRP B CA 1
ATOM 10951 C C . TRP B 1 676 ? 14.805 33.094 25.625 1 93.06 676 TRP B C 1
ATOM 10953 O O . TRP B 1 676 ? 15.562 34 25.281 1 93.06 676 TRP B O 1
ATOM 10963 N N . GLU B 1 677 ? 15.211 31.953 26.141 1 91.25 677 GLU B N 1
ATOM 10964 C CA . GLU B 1 677 ? 16.641 31.703 26.172 1 91.25 677 GLU B CA 1
ATOM 10965 C C . GLU B 1 677 ? 17.25 31.75 24.766 1 91.25 677 GLU B C 1
ATOM 10967 O O . GLU B 1 677 ? 18.328 32.312 24.578 1 91.25 677 GLU B O 1
ATOM 10972 N N . GLU B 1 678 ? 16.562 31.172 23.859 1 90.69 678 GLU B N 1
ATOM 10973 C CA . GLU B 1 678 ? 16.984 31.188 22.469 1 90.69 678 GLU B CA 1
ATOM 10974 C C . GLU B 1 678 ? 17.016 32.625 21.922 1 90.69 678 GLU B C 1
ATOM 10976 O O . GLU B 1 678 ? 17.969 33 21.234 1 90.69 678 GLU B O 1
ATOM 10981 N N . HIS B 1 679 ? 16.031 33.344 22.203 1 91.81 679 HIS B N 1
ATOM 10982 C CA . HIS B 1 679 ? 15.859 34.688 21.609 1 91.81 679 HIS B CA 1
ATOM 10983 C C . HIS B 1 679 ? 16.734 35.719 22.312 1 91.81 679 HIS B C 1
ATOM 10985 O O . HIS B 1 679 ? 17.219 36.656 21.672 1 91.81 679 HIS B O 1
ATOM 10991 N N . LEU B 1 680 ? 16.938 35.531 23.641 1 89.81 680 LEU B N 1
ATOM 10992 C CA . LEU B 1 680 ? 17.609 36.562 24.422 1 89.81 680 LEU B CA 1
ATOM 10993 C C . LEU B 1 680 ? 19.062 36.219 24.672 1 89.81 680 LEU B C 1
ATOM 10995 O O . LEU B 1 680 ? 19.859 37.062 25.047 1 89.81 680 LEU B O 1
ATOM 10999 N N . GLY B 1 681 ? 19.422 35 24.375 1 82 681 GLY B N 1
ATOM 11000 C CA . GLY B 1 681 ? 20.797 34.562 24.547 1 82 681 GLY B CA 1
ATOM 11001 C C . GLY B 1 681 ? 21.125 34.125 25.969 1 82 681 GLY B C 1
ATOM 11002 O O . GLY B 1 681 ? 22.25 33.719 26.25 1 82 681 GLY B O 1
ATOM 11003 N N . GLY B 1 682 ? 20.172 34.281 26.859 1 82.38 682 GLY B N 1
ATOM 11004 C CA . GLY B 1 682 ? 20.391 33.906 28.25 1 82.38 682 GLY B CA 1
ATOM 11005 C C . GLY B 1 682 ? 19.141 34.094 29.109 1 82.38 682 GLY B C 1
ATOM 11006 O O . GLY B 1 682 ? 18.125 34.594 28.641 1 82.38 682 GLY B O 1
ATOM 11007 N N . LEU B 1 683 ? 19.344 33.531 30.375 1 83.38 683 LEU B N 1
ATOM 11008 C CA . LEU B 1 683 ? 18.219 33.625 31.297 1 83.38 683 LEU B CA 1
ATOM 11009 C C . LEU B 1 683 ? 18.547 34.5 32.5 1 83.38 683 LEU B C 1
ATOM 11011 O O . LEU B 1 683 ? 19.719 34.594 32.875 1 83.38 683 LEU B O 1
ATOM 11015 N N . ALA B 1 684 ? 17.547 35.156 32.969 1 87.75 684 ALA B N 1
ATOM 11016 C CA . ALA B 1 684 ? 17.609 35.938 34.188 1 87.75 684 ALA B CA 1
ATOM 11017 C C . ALA B 1 684 ? 16.375 35.688 35.062 1 87.75 684 ALA B C 1
ATOM 11019 O O . ALA B 1 684 ? 15.336 35.25 34.562 1 87.75 684 ALA B O 1
ATOM 11020 N N . GLU B 1 685 ? 16.562 35.969 36.281 1 90.94 685 GLU B N 1
ATOM 11021 C CA . GLU B 1 685 ? 15.484 35.719 37.25 1 90.94 685 GLU B CA 1
ATOM 11022 C C . GLU B 1 685 ? 14.25 36.562 36.906 1 90.94 685 GLU B C 1
ATOM 11024 O O . GLU B 1 685 ? 13.117 36.094 37.156 1 90.94 685 GLU B O 1
ATOM 11029 N N . VAL B 1 686 ? 14.469 37.656 36.406 1 92.56 686 VAL B N 1
ATOM 11030 C CA . VAL B 1 686 ? 13.375 38.594 36.156 1 92.56 686 VAL B CA 1
ATOM 11031 C C . VAL B 1 686 ? 12.484 38.062 35.031 1 92.56 686 VAL B C 1
ATOM 11033 O O . VAL B 1 686 ? 11.297 38.375 34.969 1 92.56 686 VAL B O 1
ATOM 11036 N N . LEU B 1 687 ? 13.016 37.156 34.25 1 92.5 687 LEU B N 1
ATOM 11037 C CA . LEU B 1 687 ? 12.273 36.594 33.125 1 92.5 687 LEU B CA 1
ATOM 11038 C C . LEU B 1 687 ? 11.203 35.625 33.625 1 92.5 687 LEU B C 1
ATOM 11040 O O . LEU B 1 687 ? 10.305 35.25 32.844 1 92.5 687 LEU B O 1
ATOM 11044 N N . LYS B 1 688 ? 11.195 35.281 34.875 1 92.75 688 LYS B N 1
ATOM 11045 C CA . LYS B 1 688 ? 10.195 34.406 35.469 1 92.75 688 LYS B CA 1
ATOM 11046 C C . LYS B 1 688 ? 8.906 35.156 35.75 1 92.75 688 LYS B C 1
ATOM 11048 O O . LYS B 1 688 ? 7.863 34.531 36 1 92.75 688 LYS B O 1
ATOM 11053 N N . ALA B 1 689 ? 8.984 36.5 35.656 1 94.94 689 ALA B N 1
ATOM 11054 C CA . ALA B 1 689 ? 7.805 37.344 35.844 1 94.94 689 ALA B CA 1
ATOM 11055 C C . ALA B 1 689 ? 7.59 38.25 34.625 1 94.94 689 ALA B C 1
ATOM 11057 O O . ALA B 1 689 ? 7.781 39.469 34.719 1 94.94 689 ALA B O 1
ATOM 11058 N N . PRO B 1 690 ? 7.102 37.688 33.625 1 96 690 PRO B N 1
ATOM 11059 C CA . PRO B 1 690 ? 7 38.469 32.375 1 96 690 PRO B CA 1
ATOM 11060 C C . PRO B 1 690 ? 6.102 39.688 32.5 1 96 690 PRO B C 1
ATOM 11062 O O . PRO B 1 690 ? 6.234 40.625 31.719 1 96 690 PRO B O 1
ATOM 11065 N N . GLU B 1 691 ? 5.195 39.688 33.438 1 95.94 691 GLU B N 1
ATOM 11066 C CA . GLU B 1 691 ? 4.258 40.781 33.594 1 95.94 691 GLU B CA 1
ATOM 11067 C C . GLU B 1 691 ? 4.93 42 34.25 1 95.94 691 GLU B C 1
ATOM 11069 O O . GLU B 1 691 ? 4.395 43.094 34.219 1 95.94 691 GLU B O 1
ATOM 11074 N N . SER B 1 692 ? 6.074 41.812 34.844 1 95.38 692 SER B N 1
ATOM 11075 C CA . SER B 1 692 ? 6.711 42.875 35.625 1 95.38 692 SER B CA 1
ATOM 11076 C C . SER B 1 692 ? 7.344 43.938 34.719 1 95.38 692 SER B C 1
ATOM 11078 O O . SER B 1 692 ? 7.883 43.594 33.656 1 95.38 692 SER B O 1
ATOM 11080 N N . PRO B 1 693 ? 7.27 45.156 35.156 1 93.62 693 PRO B N 1
ATOM 11081 C CA . PRO B 1 693 ? 7.93 46.188 34.375 1 93.62 693 PRO B CA 1
ATOM 11082 C C . PRO B 1 693 ? 9.43 45.938 34.188 1 93.62 693 PRO B C 1
ATOM 11084 O O . PRO B 1 693 ? 10 46.312 33.156 1 93.62 693 PRO B O 1
ATOM 11087 N N . GLU B 1 694 ? 10.039 45.344 35.188 1 93.88 694 GLU B N 1
ATOM 11088 C CA . GLU B 1 694 ? 11.469 45.031 35.125 1 93.88 694 GLU B CA 1
ATOM 11089 C C . GLU B 1 694 ? 11.766 44.062 34 1 93.88 694 GLU B C 1
ATOM 11091 O O . GLU B 1 694 ? 12.75 44.219 33.281 1 93.88 694 GLU B O 1
ATOM 11096 N N . CYS B 1 695 ? 10.945 43.094 33.875 1 94.94 695 CYS B N 1
ATOM 11097 C CA . CYS B 1 695 ? 11.117 42.125 32.812 1 94.94 695 CYS B CA 1
ATOM 11098 C C . CYS B 1 695 ? 10.945 42.781 31.453 1 94.94 695 CYS B C 1
ATOM 11100 O O . CYS B 1 695 ? 11.734 42.531 30.531 1 94.94 695 CYS B O 1
ATOM 11102 N N . VAL B 1 696 ? 9.906 43.594 31.297 1 94.75 696 VAL B N 1
ATOM 11103 C CA . VAL B 1 696 ? 9.641 44.281 30.047 1 94.75 696 VAL B CA 1
ATOM 11104 C C . VAL B 1 696 ? 10.844 45.125 29.656 1 94.75 696 VAL B C 1
ATOM 11106 O O . VAL B 1 696 ? 11.273 45.125 28.5 1 94.75 696 VAL B O 1
ATOM 11109 N N . ARG B 1 697 ? 11.391 45.844 30.641 1 91.69 697 ARG B N 1
ATOM 11110 C CA . ARG B 1 697 ? 12.547 46.688 30.391 1 91.69 697 ARG B CA 1
ATOM 11111 C C . ARG B 1 697 ? 13.75 45.875 29.938 1 91.69 697 ARG B C 1
ATOM 11113 O O . ARG B 1 697 ? 14.477 46.281 29.031 1 91.69 697 ARG B O 1
ATOM 11120 N N . LEU B 1 698 ? 13.914 44.812 30.594 1 90.81 698 LEU B N 1
ATOM 11121 C CA . LEU B 1 698 ? 15.039 43.938 30.234 1 90.81 698 LEU B CA 1
ATOM 11122 C C . LEU B 1 698 ? 14.898 43.406 28.812 1 90.81 698 LEU B C 1
ATOM 11124 O O . LEU B 1 698 ? 15.852 43.469 28.031 1 90.81 698 LEU B O 1
ATOM 11128 N N . VAL B 1 699 ? 13.727 42.906 28.453 1 90.69 699 VAL B N 1
ATOM 11129 C CA . VAL B 1 699 ? 13.484 42.312 27.141 1 90.69 699 VAL B CA 1
ATOM 11130 C C . VAL B 1 699 ? 13.641 43.375 26.062 1 90.69 699 VAL B C 1
ATOM 11132 O O . VAL B 1 699 ? 14.102 43.094 24.953 1 90.69 699 VAL B O 1
ATOM 11135 N N . ASN B 1 700 ? 13.352 44.594 26.375 1 85.81 700 ASN B N 1
ATOM 11136 C CA . ASN B 1 700 ? 13.453 45.688 25.438 1 85.81 700 ASN B CA 1
ATOM 11137 C C . ASN B 1 700 ? 14.906 46.094 25.203 1 85.81 700 ASN B C 1
ATOM 11139 O O . ASN B 1 700 ? 15.219 46.781 24.234 1 85.81 700 ASN B O 1
ATOM 11143 N N . GLN B 1 701 ? 15.852 45.719 26.031 1 75.06 701 GLN B N 1
ATOM 11144 C CA . GLN B 1 701 ? 17.219 46.188 25.953 1 75.06 701 GLN B CA 1
ATOM 11145 C C . GLN B 1 701 ? 18.156 45.094 25.422 1 75.06 701 GLN B C 1
ATOM 11147 O O . GLN B 1 701 ? 19.219 45.375 24.891 1 75.06 701 GLN B O 1
ATOM 11152 N N . VAL B 1 702 ? 17.812 43.906 25.578 1 61.84 702 VAL B N 1
ATOM 11153 C CA . VAL B 1 702 ? 18.812 42.844 25.438 1 61.84 702 VAL B CA 1
ATOM 11154 C C . VAL B 1 702 ? 18.469 41.969 24.234 1 61.84 702 VAL B C 1
ATOM 11156 O O . VAL B 1 702 ? 17.312 41.875 23.844 1 61.84 702 VAL B O 1
ATOM 11159 N N . GLY B 1 703 ? 19.656 41.562 23.422 1 59.22 703 GLY B N 1
ATOM 11160 C CA . GLY B 1 703 ? 19.781 40.281 22.75 1 59.22 703 GLY B CA 1
ATOM 11161 C C . GLY B 1 703 ? 19.422 40.312 21.281 1 59.22 703 GLY B C 1
ATOM 11162 O O . GLY B 1 703 ? 19.516 41.375 20.656 1 59.22 703 GLY B O 1
ATOM 11163 N N . HIS B 1 704 ? 19.188 39.031 20.719 1 64.31 704 HIS B N 1
ATOM 11164 C CA . HIS B 1 704 ? 18.781 38.781 19.344 1 64.31 704 HIS B CA 1
ATOM 11165 C C . HIS B 1 704 ? 17.328 39.219 19.109 1 64.31 704 HIS B C 1
ATOM 11167 O O . HIS B 1 704 ? 16.906 39.344 17.969 1 64.31 704 HIS B O 1
ATOM 11173 N N . LEU B 1 705 ? 16.766 39.406 20.172 1 69.06 705 LEU B N 1
ATOM 11174 C CA . LEU B 1 705 ? 15.43 39.969 20.156 1 69.06 705 LEU B CA 1
ATOM 11175 C C . LEU B 1 705 ? 15.492 41.5 20.219 1 69.06 705 LEU B C 1
ATOM 11177 O O . LEU B 1 705 ? 16.031 42.062 21.156 1 69.06 705 LEU B O 1
ATOM 11181 N N . MET B 1 706 ? 15.125 42.031 19.125 1 74.69 706 MET B N 1
ATOM 11182 C CA . MET B 1 706 ? 15.164 43.469 19.016 1 74.69 706 MET B CA 1
ATOM 11183 C C . MET B 1 706 ? 13.75 44.062 18.938 1 74.69 706 MET B C 1
ATOM 11185 O O . MET B 1 706 ? 12.867 43.469 18.312 1 74.69 706 MET B O 1
ATOM 11189 N N . ARG B 1 707 ? 13.656 45.062 19.656 1 81.44 707 ARG B N 1
ATOM 11190 C CA . ARG B 1 707 ? 12.398 45.781 19.438 1 81.44 707 ARG B CA 1
ATOM 11191 C C . ARG B 1 707 ? 12.18 46.062 17.953 1 81.44 707 ARG B C 1
ATOM 11193 O O . ARG B 1 707 ? 13.125 46.375 17.234 1 81.44 707 ARG B O 1
ATOM 11200 N N . TYR B 1 708 ? 10.984 45.844 17.609 1 82.25 708 TYR B N 1
ATOM 11201 C CA . TYR B 1 708 ? 10.672 46.219 16.234 1 82.25 708 TYR B CA 1
ATOM 11202 C C . TYR B 1 708 ? 11.062 47.656 15.953 1 82.25 708 TYR B C 1
ATOM 11204 O O . TYR B 1 708 ? 10.953 48.5 16.828 1 82.25 708 TYR B O 1
ATOM 11212 N N . PRO B 1 709 ? 11.555 47.938 14.789 1 80.88 709 PRO B N 1
ATOM 11213 C CA . PRO B 1 709 ? 12.164 49.25 14.539 1 80.88 709 PRO B CA 1
ATOM 11214 C C . PRO B 1 709 ? 11.125 50.375 14.336 1 80.88 709 PRO B C 1
ATOM 11216 O O . PRO B 1 709 ? 11.133 51.031 13.305 1 80.88 709 PRO B O 1
ATOM 11219 N N . VAL B 1 710 ? 10.336 50.562 15.375 1 85.06 710 VAL B N 1
ATOM 11220 C CA . VAL B 1 710 ? 9.352 51.656 15.375 1 85.06 710 VAL B CA 1
ATOM 11221 C C . VAL B 1 710 ? 9.445 52.438 16.672 1 85.06 710 VAL B C 1
ATOM 11223 O O . VAL B 1 710 ? 9.961 51.938 17.672 1 85.06 710 VAL B O 1
ATOM 11226 N N . GLU B 1 711 ? 9.078 53.625 16.531 1 88.81 711 GLU B N 1
ATOM 11227 C CA . GLU B 1 711 ? 8.898 54.5 17.688 1 88.81 711 GLU B CA 1
ATOM 11228 C C . GLU B 1 711 ? 7.414 54.688 17.984 1 88.81 711 GLU B C 1
ATOM 11230 O O . GLU B 1 711 ? 6.598 54.812 17.078 1 88.81 711 GLU B O 1
ATOM 11235 N N . VAL B 1 712 ? 7.141 54.688 19.281 1 89.38 712 VAL B N 1
ATOM 11236 C CA . VAL B 1 712 ? 5.762 54.844 19.734 1 89.38 712 VAL B CA 1
ATOM 11237 C C . VAL B 1 712 ? 5.648 56.094 20.609 1 89.38 712 VAL B C 1
ATOM 11239 O O . VAL B 1 712 ? 6.395 56.219 21.578 1 89.38 712 VAL B O 1
ATOM 11242 N N . ASP B 1 713 ? 4.734 56.938 20.266 1 88.31 713 ASP B N 1
ATOM 11243 C CA . ASP B 1 713 ? 4.488 58.125 21.078 1 88.31 713 ASP B CA 1
ATOM 11244 C C . ASP B 1 713 ? 3.553 57.812 22.234 1 88.31 713 ASP B C 1
ATOM 11246 O O . ASP B 1 713 ? 2.908 56.75 22.266 1 88.31 713 ASP B O 1
ATOM 11250 N N . ASP B 1 714 ? 3.43 58.75 23.172 1 88.19 714 ASP B N 1
ATOM 11251 C CA . ASP B 1 714 ? 2.594 58.594 24.359 1 88.19 714 ASP B CA 1
ATOM 11252 C C . ASP B 1 714 ? 1.122 58.469 23.969 1 88.19 714 ASP B C 1
ATOM 11254 O O . ASP B 1 714 ? 0.339 57.875 24.719 1 88.19 714 ASP B O 1
ATOM 11258 N N . ASP B 1 715 ? 0.835 58.969 22.797 1 83.62 715 ASP B N 1
ATOM 11259 C CA . ASP B 1 715 ? -0.563 58.938 22.391 1 83.62 715 ASP B CA 1
ATOM 11260 C C . ASP B 1 715 ? -0.845 57.688 21.531 1 83.62 715 ASP B C 1
ATOM 11262 O O . ASP B 1 715 ? -1.954 57.531 21.031 1 83.62 715 ASP B O 1
ATOM 11266 N N . GLY B 1 716 ? 0.231 56.906 21.328 1 83.56 716 GLY B N 1
ATOM 11267 C CA . GLY B 1 716 ? 0.028 55.656 20.625 1 83.56 716 GLY B CA 1
ATOM 11268 C C . GLY B 1 716 ? 0.392 55.719 19.156 1 83.56 716 GLY B C 1
ATOM 11269 O O . GLY B 1 716 ? 0.357 54.719 18.438 1 83.56 716 GLY B O 1
ATOM 11270 N N . SER B 1 717 ? 0.695 56.875 18.672 1 87.12 717 SER B N 1
ATOM 11271 C CA . SER B 1 717 ? 1.14 57 17.297 1 87.12 717 SER B CA 1
ATOM 11272 C C . SER B 1 717 ? 2.416 56.219 17.047 1 87.12 717 SER B C 1
ATOM 11274 O O . SER B 1 717 ? 3.27 56.125 17.922 1 87.12 717 SER B O 1
ATOM 11276 N N . VAL B 1 718 ? 2.545 55.688 15.859 1 88.69 718 VAL B N 1
ATOM 11277 C CA . VAL B 1 718 ? 3.67 54.812 15.516 1 88.69 718 VAL B CA 1
ATOM 11278 C C . VAL B 1 718 ? 4.438 55.406 14.336 1 88.69 718 VAL B C 1
ATOM 11280 O O . VAL B 1 718 ? 3.838 55.781 13.336 1 88.69 718 VAL B O 1
ATOM 11283 N N . TRP B 1 719 ? 5.695 55.438 14.461 1 87.94 719 TRP B N 1
ATOM 11284 C CA . TRP B 1 719 ? 6.594 55.969 13.445 1 87.94 719 TRP B CA 1
ATOM 11285 C C . TRP B 1 719 ? 7.805 55.062 13.266 1 87.94 719 TRP B C 1
ATOM 11287 O O . TRP B 1 719 ? 8.164 54.312 14.172 1 87.94 719 TRP B O 1
ATOM 11297 N N . PRO B 1 720 ? 8.344 55.156 12.023 1 87.56 720 PRO B N 1
ATOM 11298 C CA . PRO B 1 720 ? 9.641 54.5 11.953 1 87.56 720 PRO B CA 1
ATOM 11299 C C . PRO B 1 720 ? 10.656 55.062 12.945 1 87.56 720 PRO B C 1
ATOM 11301 O O . PRO B 1 720 ? 10.641 56.25 13.227 1 87.56 720 PRO B O 1
ATOM 11304 N N . LEU B 1 721 ? 11.477 54.25 13.438 1 86.94 721 LEU B N 1
ATOM 11305 C CA . LEU B 1 721 ? 12.523 54.719 14.336 1 86.94 721 LEU B CA 1
ATOM 11306 C C . LEU B 1 721 ? 13.352 55.812 13.68 1 86.94 721 LEU B C 1
ATOM 11308 O O . LEU B 1 721 ? 13.828 55.656 12.555 1 86.94 721 LEU B O 1
ATOM 11312 N N . THR B 1 722 ? 13.516 56.875 14.359 1 86.44 722 THR B N 1
ATOM 11313 C CA . THR B 1 722 ? 14.203 58.031 13.805 1 86.44 722 THR B CA 1
ATOM 11314 C C . THR B 1 722 ? 15.609 57.656 13.344 1 86.44 722 THR B C 1
ATOM 11316 O O . THR B 1 722 ? 16.391 57.062 14.109 1 86.44 722 THR B O 1
ATOM 11319 N N . GLY B 1 723 ? 15.922 57.969 12.172 1 83.44 723 GLY B N 1
ATOM 11320 C CA . GLY B 1 723 ? 17.219 57.656 11.602 1 83.44 723 GLY B CA 1
ATOM 11321 C C . GLY B 1 723 ? 17.297 56.25 11.008 1 83.44 723 GLY B C 1
ATOM 11322 O O . GLY B 1 723 ? 18.281 55.906 10.359 1 83.44 723 GLY B O 1
ATOM 11323 N N . HIS B 1 724 ? 16.25 55.531 11.219 1 86.88 724 HIS B N 1
ATOM 11324 C CA . HIS B 1 724 ? 16.188 54.156 10.727 1 86.88 724 HIS B CA 1
ATOM 11325 C C . HIS B 1 724 ? 14.859 53.875 10 1 86.88 724 HIS B C 1
ATOM 11327 O O . HIS B 1 724 ? 14.172 52.906 10.297 1 86.88 724 HIS B O 1
ATOM 11333 N N . GLU B 1 725 ? 14.586 54.719 9.039 1 88.81 725 GLU B N 1
ATOM 11334 C CA . GLU B 1 725 ? 13.328 54.625 8.297 1 88.81 725 GLU B CA 1
ATOM 11335 C C . GLU B 1 725 ? 13.336 53.469 7.32 1 88.81 725 GLU B C 1
ATOM 11337 O O . GLU B 1 725 ? 12.281 53.062 6.828 1 88.81 725 GLU B O 1
ATOM 11342 N N . PHE B 1 726 ? 14.562 53 7.137 1 89.81 726 PHE B N 1
ATOM 11343 C CA . PHE B 1 726 ? 14.742 51.875 6.219 1 89.81 726 PHE B CA 1
ATOM 11344 C C . PHE B 1 726 ? 15.391 50.688 6.926 1 89.81 726 PHE B C 1
ATOM 11346 O O . PHE B 1 726 ? 16.125 50.875 7.898 1 89.81 726 PHE B O 1
ATOM 11353 N N . PHE B 1 727 ? 15.047 49.531 6.496 1 89.94 727 PHE B N 1
ATOM 11354 C CA . PHE B 1 727 ? 15.664 48.344 7.078 1 89.94 727 PHE B CA 1
ATOM 11355 C C . PHE B 1 727 ? 17.172 48.312 6.805 1 89.94 727 PHE B C 1
ATOM 11357 O O . PHE B 1 727 ? 17.609 48.719 5.727 1 89.94 727 PHE B O 1
ATOM 11364 N N . PRO B 1 728 ? 17.891 47.812 7.754 1 83.06 728 PRO B N 1
ATOM 11365 C CA . PRO B 1 728 ? 19.344 47.781 7.586 1 83.06 728 PRO B CA 1
ATOM 11366 C C . PRO B 1 728 ? 19.797 46.844 6.465 1 83.06 728 PRO B C 1
ATOM 11368 O O . PRO B 1 728 ? 19.266 45.75 6.316 1 83.06 728 PRO B O 1
ATOM 11371 N N . ASP B 1 729 ? 20.766 47.312 5.711 1 85.56 729 ASP B N 1
ATOM 11372 C CA . ASP B 1 729 ? 21.469 46.531 4.711 1 85.56 729 ASP B CA 1
ATOM 11373 C C . ASP B 1 729 ? 20.594 46.281 3.482 1 85.56 729 ASP B C 1
ATOM 11375 O O . ASP B 1 729 ? 21.094 46.25 2.355 1 85.56 729 ASP B O 1
ATOM 11379 N N . VAL B 1 730 ? 19.297 46.094 3.67 1 89.94 730 VAL B N 1
ATOM 11380 C CA . VAL B 1 730 ? 18.469 45.625 2.553 1 89.94 730 VAL B CA 1
ATOM 11381 C C . VAL B 1 730 ? 17.609 46.781 2.057 1 89.94 730 VAL B C 1
ATOM 11383 O O . VAL B 1 730 ? 17.016 46.719 0.978 1 89.94 730 VAL B O 1
ATOM 11386 N N . GLY B 1 731 ? 17.516 47.75 2.854 1 86.88 731 GLY B N 1
ATOM 11387 C CA . GLY B 1 731 ? 16.766 48.938 2.461 1 86.88 731 GLY B CA 1
ATOM 11388 C C . GLY B 1 731 ? 15.266 48.781 2.617 1 86.88 731 GLY B C 1
ATOM 11389 O O . GLY B 1 731 ? 14.805 48.062 3.51 1 86.88 731 GLY B O 1
ATOM 11390 N N . ALA B 1 732 ? 14.484 49.625 2.004 1 90.06 732 ALA B N 1
ATOM 11391 C CA . ALA B 1 732 ? 13.023 49.625 2.002 1 90.06 732 ALA B CA 1
ATOM 11392 C C . ALA B 1 732 ? 12.469 50.188 3.309 1 90.06 732 ALA B C 1
ATOM 11394 O O . ALA B 1 732 ? 13.094 50.062 4.359 1 90.06 732 ALA B O 1
ATOM 11395 N N . ARG B 1 733 ? 11.352 50.625 3.238 1 91.31 733 ARG B N 1
ATOM 11396 C CA . ARG B 1 733 ? 10.742 51.344 4.371 1 91.31 733 ARG B CA 1
ATOM 11397 C C . ARG B 1 733 ? 10.219 50.344 5.406 1 91.31 733 ARG B C 1
ATOM 11399 O O . ARG B 1 733 ? 9.68 49.281 5.051 1 91.31 733 ARG B O 1
ATOM 11406 N N . VAL B 1 734 ? 10.328 50.719 6.641 1 89.25 734 VAL B N 1
ATOM 11407 C CA . VAL B 1 734 ? 9.906 49.875 7.754 1 89.25 734 VAL B CA 1
ATOM 11408 C C . VAL B 1 734 ? 8.383 49.875 7.863 1 89.25 734 VAL B C 1
ATOM 11410 O O . VAL B 1 734 ? 7.781 48.875 8.305 1 89.25 734 VAL B O 1
ATOM 11413 N N . LEU B 1 735 ? 7.867 51.125 7.613 1 88.19 735 LEU B N 1
ATOM 11414 C CA . LEU B 1 735 ? 6.418 51.281 7.672 1 88.19 735 LEU B CA 1
ATOM 11415 C C . LEU B 1 735 ? 5.879 51.781 6.344 1 88.19 735 LEU B C 1
ATOM 11417 O O . LEU B 1 735 ? 6.508 52.625 5.691 1 88.19 735 LEU B O 1
#

Nearest PDB structures (foldseek):
  6kz8-assembly2_B  TM=8.693E-01  e=1.025E-76  Arabidopsis thaliana
  6kz9-assembly1_A  TM=8.750E-01  e=7.383E-76  Arabidopsis thaliana
  6u8z-assembly1_A  TM=8.128E-01  e=1.655E-33  Homo sapiens
  7svp-assembly2_A  TM=8.061E-01  e=2.537E-32  Homo sapiens
  7v53-assembly1_A  TM=6.470E-01  e=3.159E-27  Pseudomonas aeruginosa PAO1

Radius of gyration: 41.31 Å; Cα contacts (8 Å, |Δi|>4): 3267; chains: 2; bounding box: 85×126×89 Å

Secondary structure (DSSP, 8-state):
-----S-SS---------------SEEEEEEEEEETTEEEEEEEEEEEHHHHHSS--EEEEEEE-B-TTSSS-SSTT-EEEEEE----TT-S---GGGTTS--S-SSPPEEEEEEEEEESS---TT---SS----HHHHHHHHHHH-SSEEEEEES-B-TT--S--SPPPHHHHHHHHHHHHHHS--GGG--HHHHHHHHHTTT-EEEEEEEE-------TTS------S---SHHHHHHHTTTSS-EEEEEE---S-HHHHHHHHHH-----B---EEEEEEESSSS-EEEEEEEES--BSTT----TT--SSTTTTTTTTT----TTTGGGGTTT-----EE-EEEEEESHHHHHHHHHHHHHHHHHT-TTSGGGGG--TT-S--GGG-TTB--TTTSTTGGGGG-SS-TT-TT-EEEEEEEEEETTTSSSPPPTT-HHHHHHTT-EEETTEEEEEHHHHHHHHHHHH-SSEEEEE-S-B---GGGS-GGG--GGG---HHHHHHHHHHHHHHHT---EEEEE--SS-GGGSSTTSHHHHHHHHHHHHHHHHHHHHHHHHHHHTT-BTTB-GGGTEEEEEEEEE-PPPHHHHHHT-----SHHHHHHHHTEEE-EE---EEEETTTEEEEES--BSHHHHSSSSSBEEEEEEE-TTS-SSS--SHHHHHHHHHHHHHHSS--GGGG-TTSHHHHHHHHHSSSEEE-SEEE-TT--EEEPTT--EETTTEEE--/-----S-SS---------------SEEEEEEEEEETTEEEEEEEEEEEHHHHHSS--EEEEEEE-B-TTSSS-SSTT-EEEEEE----TTTS---GGGTTS--S-SSPPEEEEEEEEEESS---TT---SS----HHHHHHHHHHH-SSEEEEEES-B-TT--S--SPPPHHHHHHHHHHHHHHS--GGG--HHHHHHHHHTTT-EEEEEEEE-------TTS------S---SHHHHHHHTTTSS-EEEEEE---S-HHHHHHHHHH-----B---EEEEEEESSSS-EEEEEEEES--BSTT----TT--SSTTTTTTTTT----TTTGGGGTTT-----EE-EEEEEESHHHHHHHHHHHHHHHHHT-TTSGGGGG--TT-S--GGG-TTB--TTTSTTGGGGG-SS-TT-TT-EEEEEEEEEETTTSSSPPPTT-HHHHHHTT-EEETTEEEEEHHHHHHHHHHHH-SSEEEEE-S-B---GGGS-GGG--GGG---HHHHHHHHHHHHHHHT---EEEEE--SS-GGGSSTTSHHHHHHHHHHHHHHHHHHHHHHHHHHHTT-BTTB-GGGTEEEEEEEEE-PPPHHHHHHT-----SHHHHHHHHTEEE-EE---EEEETTTEEEEES--BSHHHHSSSSSBEEEEEEE-TTS-SSS--SHHHHHHHHHHHHHHSS--GGGG-TTSHHHHHHHHHSSSEEE-SEEE-TT--EEEPTT--EETTTEEE--

Sequence (1470 aa):
TYVVRNSEAPDWSARIRIPLAHEASRLVLQVRDSDPFGSDLIGFATLPAATLLDGKPIVDAWLPLLRPDGRGPPKPNSAIRVSLTFTPASSSPSRRRHRFGGVPAYFPARRGCELKLYQDAHVAVGAPCSYERGRCWEDVCMAVLGAQKLVYVAGWAVGARVRLLREEMSPEMAEKAAEVRALAGVEVEKMALGDLLKYKSQEGVRVCLLVSDHHDTPLHPSFFLNTGGMMQTSGEETKKFFKQSSVICVLSHRYPRSKVDMAKQKVVGTPYAHNQKCILVDTPASEATRRITAFLGGLDLAAGRYDTPAHRLFGDLDTVFRADIHNPTLGHAAAENGPRLPWHDMHCRLDGAAAYDVLKNFEQRWRRATAKHLKASKHGKDDALLKLQRIPWILSPVVADGGDDALRVLPEDDPRCWHAQVFRSVDAGSVKGFPRSWETEEMEARHLLCDKSLAVEQSIHAAYVAAIRAADRFVYLETERFLGSSYAWPTPFRHPGAGNLVPMEIALKAASKIRAGEDFAAYVVLPMWPAAEGPPGSAPAQEALFWQGKTMQAMYEVVASAIVEAGDGGRAHPQDYLNFYCLGNREQAPADLYGRAAETGASPAALARRHGRFMVYVHSKGMVVDDEYVLLGSANVNQRSLSGSRDTEIAVGAHQPHHTGRRPRGQVHRYRMSLWEEHLGGLAEVLKAPESPECVRLVNQVGHLMRYPVEVDDDGSVWPLTGHEFFPDVGARVLTYVVRNSEAPDWSARIRIPLAHEASRLVLQVRDSDPFGSDLIGFATLPAATLLDGKPIVDAWLPLLRPDGRGPPKPNSAIRVSLTFTPASSSPSRRRHRFGGVPAYFPARRGCELKLYQDAHVAVGAPCSYERGRCWEDVCMAVLGAQKLVYVAGWAVGARVRLLREEMSPEMAEKAAEVRALAGVEVEKMALGDLLKYKSQEGVRVCLLVSDHHDTPLHPSFFLNTGGMMQTSGEETKKFFKQSSVICVLSHRYPRSKVDMAKQKVVGTPYAHNQKCILVDTPASEATRRITAFLGGLDLAAGRYDTPAHRLFGDLDTVFRADIHNPTLGHAAAENGPRLPWHDMHCRLDGAAAYDVLKNFEQRWRRATAKHLKASKHGKDDALLKLQRIPWILSPVVADGGDDALRVLPEDDPRCWHAQVFRSVDAGSVKGFPRSWETEEMEARHLLCDKSLAVEQSIHAAYVAAIRAADRFVYLETERFLGSSYAWPTPFRHPGAGNLVPMEIALKAASKIRAGEDFAAYVVLPMWPAAEGPPGSAPAQEALFWQGKTMQAMYEVVASAIVEAGDGGRAHPQDYLNFYCLGNREQAPADLYGRAAETGASPAALARRHGRFMVYVHSKGMVVDDEYVLLGSANVNQRSLSGSRDTEIAVGAHQPHHTGRRPRGQVHRYRMSLWEEHLGGLAEVLKAPESPECVRLVNQVGHLMRYPVEVDDDGSVWPLTGHEFFPDVGARVL